Protein AF-0000000077073681 (afdb_homodimer)

Radius of gyration: 32.24 Å; Cα contacts (8 Å, |Δi|>4): 1751; chains: 2; bounding box: 88×113×74 Å

Organism: Amphimedon queenslandica (NCBI:txid400682)

pLDDT: mean 87.47, std 19.2, range [18.94, 98.94]

Sequence (920 aa):
MPSLRIYYKSVLGLRCLQSRLFSSSSSVKEDNRQLLKAGTRYLSEDTIERTRKNVELRKLYIDFDHLVGEYHKYLQLQERISDLEHEKKRASEIISSTTIDNEKEDMIYQVRQLKSKLNDLKAEMHPVEKSFIHNVSFLPNNIHPDAPIGHEPRLVEYLNKKHCRDFTPLDYKELGKRHDLFDIPSAAQCSGEGFYYLKGEAAVLELALIQYAMSKAIKNGYYPIATPDVIRTHVADRCGYQARSGENQYYLLANEDKCLSGTAEIPLAGMYLNKNVLYSDLPIKLVAFGRCFRVETGGRGRGEGRLYRVHQFSKVELFGLTANEDRTESEELLDEMVALQKEINTELGLHCRVLDMPTEDLGVPAYRKFDIEAWMPGLNRYGEVTSASNCTDYQSQRLNITYRMKDVPVSKYKTCPDWKYVHTVNGTACAVPRTLIALLETHQKENGSYSLPDVLGVKLMPSLRIYYKSVLGLRCLQSRLFSSSSSVKEDNRQLLKAGTRYLSEDTIERTRKNVELRKLYIDFDHLVGEYHKYLQLQERISDLEHEKKRASEIISSTTIDNEKEDMIYQVRQLKSKLNDLKAEMHPVEKSFIHNVSFLPNNIHPDAPIGHEPRLVEYLNKKHCRDFTPLDYKELGKRHDLFDIPSAAQCSGEGFYYLKGEAAVLELALIQYAMSKAIKNGYYPIATPDVIRTHVADRCGYQARSGENQYYLLANEDKCLSGTAEIPLAGMYLNKNVLYSDLPIKLVAFGRCFRVETGGRGRGEGRLYRVHQFSKVELFGLTANEDRTESEELLDEMVALQKEINTELGLHCRVLDMPTEDLGVPAYRKFDIEAWMPGLNRYGEVTSASNCTDYQSQRLNITYRMKDVPVSKYKTCPDWKYVHTVNGTACAVPRTLIALLETHQKENGSYSLPDVLGVKL

Nearest PDB structures (foldseek):
  1wle-assembly1_B  TM=8.963E-01  e=4.498E-44  Bos taurus
  1wle-assembly1_A  TM=8.925E-01  e=5.952E-44  Bos taurus
  3lss-assembly1_A  TM=8.604E-01  e=2.035E-31  Trypanosoma brucei
  3lss-assembly1_B  TM=8.366E-01  e=1.162E-31  Trypanosoma brucei
  3qo8-assembly1_A-2  TM=8.199E-01  e=2.142E-30  Candida albicans

Foldseek 3Di:
DDDLPLVPPCPVVPPPPPPPWPPDPDDVVNLLVLLLVLLCVCCPPVRNVQLVVLCVQLVAPAPSVVLNVLVVVLVVLVVVLVVLVVVLVVLVVCLVPDPDPVSNVVSVVVNVVSVVVNVVSVVVNVVSSVVNSVRSLQRFFGADPPFAGDFDWDFDDKFFDDDDDPDQFAFPVVLCVVVVQKDQPVCCVVPRAQDIDGDDPLVVLLVLLQVLLVSLQVVVPAAEDEFDQKAAQSLCSLQQQADRPPDHFFADDPPGRITGAQDVQSRVLVVQQQTADEQVCPWHKHKYKDKGATPQPDPPVVPDDSLQGGGIFIFMKIKIWHACDVPCTLVVVLVVQVVSLSVLCNLFVFIKIKIWGHSNPQHRQFNTKIWIWTQQSNVRDTDTWKMKGKRFQSSQSSSVYWYAHVPPPPPPPPPDGPTDGIIMMMMTSGGSSNVSRRSLRRQADPVSRGATRCSSVDGD/DDDLCLVPPCCVVPPPPPPPWPDDPDDVVNLLVLLLVLLCVCCPPVRNVQLVVLCVQLVAPAPSVVLNVLNVVLVVLVVVLVVLVVVLVVLVVCLVPDPDPVSNVVSVVVNVVSVVVNVVSVVVNVVSSVVNSVRSLQRFFGADPPFAGDFDWDFDDKFFDDDDDPDQFAFPVVLCVVVVQKDQPVCCVVPRAQDIDGDDPNVVLLVLLQVLLVSLQVVVPAAEDEFDQKAAQSLCSLQQQADRPPDHFFADDPPGRITGAQDVQSRVLVVQQQTADEQVCPWHKHKYKDKGATPQPDPPVVPDDSLQGGGIFIFMKIKIWHACDVPCTLVVVLVVQVVSLSVLCNLFVFIKIKIWGHSNPQHRQFNTKIWIWTQQSNVRDTDTWKMKGKRFQSSQSSSVYWYAHVPPPPPPPPPDGPTDGIIMMMMTSGGSSNVSSRSLRRQADPVSRGATRCSSVDGD

Solvent-accessible surface area (backbone atoms only — not comparable to full-atom values): 48041 Å² total; per-residue (Å²): 125,88,54,78,71,66,70,64,68,75,75,57,79,64,69,79,68,78,64,80,57,64,69,67,86,68,53,80,69,54,57,53,50,29,40,47,50,51,37,51,61,48,57,30,88,90,29,32,64,58,46,51,49,43,40,58,52,35,66,54,95,62,66,58,65,59,52,53,49,42,49,52,52,51,51,51,50,51,50,52,49,51,49,48,51,51,51,36,51,52,37,52,51,47,42,74,66,51,84,50,64,69,60,32,54,52,30,52,52,47,39,53,51,44,50,52,52,47,52,52,49,51,62,56,42,49,61,52,51,52,53,40,40,57,57,41,66,66,58,55,38,63,70,43,88,81,47,32,76,41,79,58,58,41,81,72,49,75,35,67,71,72,83,84,69,95,57,84,58,54,29,53,68,56,47,22,63,74,65,52,23,60,39,46,70,37,20,32,71,28,48,27,82,43,38,49,28,30,22,46,67,45,24,51,46,49,55,29,52,51,51,40,41,52,51,55,42,40,76,72,66,26,44,38,34,34,62,59,46,56,29,26,42,68,53,39,36,36,57,47,63,54,51,78,80,78,53,59,48,46,46,37,34,48,98,50,74,30,23,39,29,64,43,47,58,45,48,59,55,28,53,39,54,48,27,62,46,56,49,87,57,48,62,42,43,33,30,28,63,29,65,21,27,34,49,73,80,70,83,56,57,81,74,51,59,70,66,72,61,43,36,57,47,50,33,32,27,32,38,32,38,22,54,66,82,83,75,44,51,44,58,52,50,39,52,51,50,51,50,50,37,50,48,51,43,44,66,59,68,40,25,30,40,35,28,36,37,7,4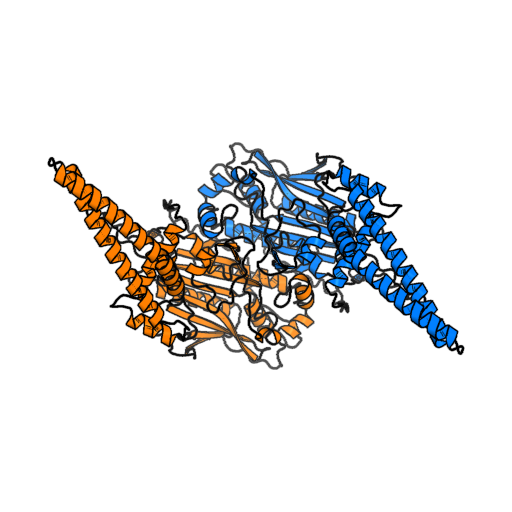0,48,67,37,66,41,34,28,28,41,39,38,36,34,24,34,50,22,60,29,74,67,43,74,43,73,39,32,42,34,31,26,24,44,42,49,39,23,45,44,38,44,22,29,30,44,68,80,82,57,71,82,50,89,80,64,74,80,74,80,67,38,54,25,19,38,30,40,30,35,61,34,32,43,54,43,44,51,42,32,46,53,24,61,34,44,44,90,87,64,49,55,61,73,47,71,80,48,67,57,67,112,122,84,58,75,73,63,70,63,66,74,74,58,78,63,70,79,68,76,64,79,56,63,69,68,86,70,53,79,71,53,58,54,49,30,40,47,50,50,37,49,59,46,56,30,88,89,28,32,64,60,44,51,50,42,41,57,51,35,65,55,94,63,65,60,66,58,51,52,49,43,50,52,51,49,52,50,51,51,48,52,48,53,50,48,50,51,51,38,51,50,36,53,52,46,43,74,69,52,84,52,66,71,59,33,54,53,30,51,52,48,40,52,51,43,50,53,52,47,52,52,50,51,62,55,41,50,62,50,50,53,53,41,40,57,56,40,67,66,59,54,38,63,72,45,89,82,46,33,77,40,79,58,57,42,80,72,49,74,34,67,70,73,83,84,69,95,58,86,58,55,29,52,68,56,48,22,63,75,66,54,22,58,40,46,70,38,20,32,72,30,47,27,81,42,39,49,27,31,23,45,67,44,25,54,45,50,56,29,51,52,51,40,42,52,51,52,41,41,76,71,65,27,45,39,34,33,61,59,45,55,29,26,42,69,56,39,37,36,56,48,59,55,50,80,80,78,54,57,48,45,45,39,35,49,97,50,73,31,24,39,29,62,42,47,58,44,49,59,55,28,54,39,54,47,27,60,46,56,50,87,58,48,62,41,44,35,30,28,62,29,64,20,26,34,50,72,80,69,83,59,58,80,73,50,61,69,67,71,61,42,35,58,47,50,34,32,28,32,38,34,40,23,55,65,81,83,73,44,52,45,58,52,50,40,50,51,50,50,51,51,38,51,50,52,43,45,65,59,69,39,24,30,39,34,28,37,36,7,40,49,68,37,66,40,35,27,27,40,39,39,35,33,25,35,49,20,59,28,74,66,44,73,43,72,39,32,43,33,29,26,24,43,43,48,39,22,46,44,38,44,22,29,30,43,68,80,82,57,71,82,50,88,79,64,75,79,73,80,65,39,53,26,18,38,30,40,29,34,60,33,34,43,55,45,45,50,42,33,46,53,24,62,33,43,45,90,87,66,48,55,60,72,48,72,79,48,67,57,71,111

Secondary structure (DSSP, 8-state):
-------------S-------------HHHHHHHHHHHHHHHHSTTTHHHHHHHHHHTT----HHHHHHHHHHHHHHHHHHHHHHHHHHHHHHHHHH---HHHHHHHHHHHHHHHHHHHHHHHHHHHHHHHHHHHHTTPPPP--TTSPPSSPPEEEEEESPPP--SS-PPPHHHHHHHHT-EEHHHHHHHT-TT--EEETHHHHHHHHHHHHHHHHHHHTTPEEEE--SEEEHHHHHHTT---SSSS-SSPBBTTSSEEE-SSTHHHHHHTTTT-EEEGGGPSEEEEEEEEEE----SGGGGTS-TTTS-SEEEEEEEEEEE--SSS-HHHHHHHHHHHHHHHHHHHTT--EEEEE--GGGSTTT-SEEEEEEEEETTTTEEEEEEEEEE-TTHHHHHHT-EEE-TTS---SS--S---EEPEEEEEEEEEHHHHHHHHHHHSB-TTS-B---GGG----/-------------S-------------HHHHHHHHHHHHHHHHSTTTHHHHHHHHHHTT----HHHHHHHHHHHHHHHHHHHHHHHHHHHHHHHHHH---HHHHHHHHHHHHHHHHHHHHHHHHHHHHHHHHHHHHTTPPPP--TTSPSSSPPEEEEEESPPP--SS-PPPHHHHHHHHT-EEHHHHHHHT-TT--EEETHHHHHHHHHHHHHHHHHHHTTPEEEE--SEEEHHHHHHTT---SSSS-SSPBBTTSSEEE-SSTHHHHHHTTTT-EEEGGGPSEEEEEEEEEE----SGGGTTS-TTTS-SEEEEEEEEEEE--SSS-HHHHHHHHHHHHHHHHHHHTT--EEEEE--GGGSTTT-SEEEEEEEEETTTTEEEEEEEEEE-TTHHHHHHT-EEE-TTS---SS--S---EEPEEEEEEEEEHHHHHHHHHHHSB-TTS-B---GGG----

InterPro domains:
  IPR002314 Aminoacyl-tRNA synthetase, class II (G/ P/ S/T) [PF00587] (255-443)
  IPR002317 Serine-tRNA ligase, type1 [PIRSF001529] (47-456)
  IPR002317 Serine-tRNA ligase, type1 [PR00981] (296-308)
  IPR002317 Serine-tRNA ligase, type1 [PR00981] (308-321)
  IPR002317 Serine-tRNA ligase, type1 [PR00981] (351-364)
  IPR002317 Serine-tRNA ligase, type1 [PR00981] (368-384)
  IPR002317 Serine-tRNA ligase, type1 [PR00981] (386-402)
  IPR002317 Serine-tRNA ligase, type1 [PTHR11778] (46-456)
  IPR002317 Serine-tRNA ligase, type1 [TIGR00414] (49-456)
  IPR006195 Aminoacyl-tRNA synthetase, class II [PS50862] (171-453)
  IPR010978 Class I and II aminoacyl-tRNA synthetase, tRNA-binding arm [SSF46589] (47-148)
  IPR015866 Serine-tRNA synthetase, type1, N-terminal [PF02403] (47-141)
  IPR042103 Serine-tRNA synthetase, type1, N-terminal domain superfamily [G3DSA:1.10.287.40] (40-140)
  IPR045864 Class II Aminoacyl-tRNA synthetase/Biotinyl protein ligase (BPL) and lipoyl protein ligase (LPL) [G3DSA:3.30.930.10] (141-458)
  IPR045864 Class II Aminoacyl-tRNA synthetase/Biotinyl protein ligase (BPL) and lipoyl protein ligase (LPL) [SSF55681] (161-456)

Structure (mmCIF, N/CA/C/O backbone):
data_AF-0000000077073681-model_v1
#
loop_
_entity.id
_entity.type
_entity.pdbx_description
1 polymer 'serine--tRNA ligase'
#
loop_
_atom_site.group_PDB
_atom_site.id
_atom_site.type_symbol
_atom_site.label_atom_id
_atom_site.label_alt_id
_atom_site.label_comp_id
_atom_site.label_asym_id
_atom_site.label_entity_id
_atom_site.label_seq_id
_atom_site.pdbx_PDB_ins_code
_atom_site.Cartn_x
_atom_site.Cartn_y
_atom_site.Cartn_z
_atom_site.occupancy
_atom_site.B_iso_or_equiv
_atom_site.auth_seq_id
_atom_site.auth_comp_id
_atom_site.auth_asym_id
_atom_site.auth_atom_id
_atom_site.pdbx_PDB_model_num
ATOM 1 N N . MET A 1 1 ? -25.984 7.156 -20.641 1 20.44 1 MET A N 1
ATOM 2 C CA . MET A 1 1 ? -25.359 6.867 -19.359 1 20.44 1 MET A CA 1
ATOM 3 C C . MET A 1 1 ? -24.297 7.91 -19.016 1 20.44 1 MET A C 1
ATOM 5 O O . MET A 1 1 ? -23.438 8.227 -19.844 1 20.44 1 MET A O 1
ATOM 9 N N . PRO A 1 2 ? -24.281 8.836 -18.078 1 18.94 2 PRO A N 1
ATOM 10 C CA . PRO A 1 2 ? -23.672 10.156 -18.234 1 18.94 2 PRO A CA 1
ATOM 11 C C . PRO A 1 2 ? -22.141 10.109 -18.141 1 18.94 2 PRO A C 1
ATOM 13 O O . PRO A 1 2 ? -21.594 9.266 -17.422 1 18.94 2 PRO A O 1
ATOM 16 N N . SER A 1 3 ? -21.359 10.258 -19.172 1 22.8 3 SER A N 1
ATOM 17 C CA . SER A 1 3 ? -19.969 10.57 -19.438 1 22.8 3 SER A CA 1
ATOM 18 C C . SER A 1 3 ? -19.359 11.438 -18.344 1 22.8 3 SER A C 1
ATOM 20 O O . SER A 1 3 ? -20 12.391 -17.891 1 22.8 3 SER A O 1
ATOM 22 N N . LEU A 1 4 ? -18.688 10.812 -17.484 1 24.81 4 LEU A N 1
ATOM 23 C CA . LEU A 1 4 ? -18.031 11.688 -16.516 1 24.81 4 LEU A CA 1
ATOM 24 C C . LEU A 1 4 ? -17.281 12.812 -17.203 1 24.81 4 LEU A C 1
ATOM 26 O O . LEU A 1 4 ? -16.234 12.586 -17.812 1 24.81 4 LEU A O 1
ATOM 30 N N . ARG A 1 5 ? -17.844 13.727 -17.844 1 26.25 5 ARG A N 1
ATOM 31 C CA . ARG A 1 5 ? -17.266 14.977 -18.328 1 26.25 5 ARG A CA 1
ATOM 32 C C . ARG A 1 5 ? -16.562 15.719 -17.203 1 26.25 5 ARG A C 1
ATOM 34 O O . ARG A 1 5 ? -17.203 16.375 -16.375 1 26.25 5 ARG A O 1
ATOM 41 N N . ILE A 1 6 ? -15.57 15 -16.656 1 28.08 6 ILE A N 1
ATOM 42 C CA . ILE A 1 6 ? -14.852 15.906 -15.781 1 28.08 6 ILE A CA 1
ATOM 43 C C . ILE A 1 6 ? -14.266 17.062 -16.594 1 28.08 6 ILE A C 1
ATOM 45 O O . ILE A 1 6 ? -13.445 16.844 -17.484 1 28.08 6 ILE A O 1
ATOM 49 N N . TYR A 1 7 ? -15 17.953 -16.984 1 24.56 7 TYR A N 1
ATOM 50 C CA . TYR A 1 7 ? -14.484 19.219 -17.484 1 24.56 7 TYR A CA 1
ATOM 51 C C . TYR A 1 7 ? -13.492 19.828 -16.5 1 24.56 7 TYR A C 1
ATOM 53 O O . TYR A 1 7 ? -13.852 20.141 -15.359 1 24.56 7 TYR A O 1
ATOM 61 N N . TYR A 1 8 ? -12.312 19.328 -16.594 1 25.94 8 TYR A N 1
ATOM 62 C CA . TYR A 1 8 ? -11.32 20.062 -15.828 1 25.94 8 TYR A CA 1
ATOM 63 C C . TYR A 1 8 ? -11.305 21.531 -16.234 1 25.94 8 TYR A C 1
ATOM 65 O O . TYR A 1 8 ? -10.898 21.875 -17.344 1 25.94 8 TYR A O 1
ATOM 73 N N . LYS A 1 9 ? -12.328 22.328 -16.203 1 25.81 9 LYS A N 1
ATOM 74 C CA . LYS A 1 9 ? -12.109 23.766 -16.344 1 25.81 9 LYS A CA 1
ATOM 75 C C . LYS A 1 9 ? -10.789 24.172 -15.695 1 25.81 9 LYS A C 1
ATOM 77 O O . LYS A 1 9 ? -10.398 23.641 -14.656 1 25.81 9 LYS A O 1
ATOM 82 N N . SER A 1 10 ? -9.93 24.766 -16.531 1 26.42 10 SER A N 1
ATOM 83 C CA . SER A 1 10 ? -8.695 25.438 -16.141 1 26.42 10 SER A CA 1
ATOM 84 C C . SER A 1 10 ? -8.898 26.25 -14.867 1 26.42 10 SER A C 1
ATOM 86 O O . SER A 1 10 ? -9.562 27.297 -14.883 1 26.42 10 SER A O 1
ATOM 88 N N . VAL A 1 11 ? -9.398 25.797 -13.93 1 25.7 11 VAL A N 1
ATOM 89 C CA . VAL A 1 11 ? -9.172 26.688 -12.789 1 25.7 11 VAL A CA 1
ATOM 90 C C . VAL A 1 11 ? -7.723 27.172 -12.805 1 25.7 11 VAL A C 1
ATOM 92 O O . VAL A 1 11 ? -6.812 26.469 -12.375 1 25.7 11 VAL A O 1
ATOM 95 N N . LEU A 1 12 ? -7.199 27.594 -13.969 1 26.8 12 LEU A N 1
ATOM 96 C CA . LEU A 1 12 ? -5.918 28.219 -14.289 1 26.8 12 LEU A CA 1
ATOM 97 C C . LEU A 1 12 ? -5.566 29.297 -13.266 1 26.8 12 LEU A C 1
ATOM 99 O O . LEU A 1 12 ? -4.441 29.812 -13.258 1 26.8 12 LEU A O 1
ATOM 103 N N . GLY A 1 13 ? -6.605 30.078 -12.883 1 24.84 13 GLY A N 1
ATOM 104 C CA . GLY A 1 13 ? -5.957 31.234 -12.281 1 24.84 13 GLY A CA 1
ATOM 105 C C . GLY A 1 13 ? -5.07 30.859 -11.102 1 24.84 13 GLY A C 1
ATOM 106 O O . GLY A 1 13 ? -4.785 31.703 -10.25 1 24.84 13 GLY A O 1
ATOM 107 N N . LEU A 1 14 ? -5.176 29.625 -10.75 1 25.16 14 LEU A N 1
ATOM 108 C CA . LEU A 1 14 ? -4.328 29.531 -9.562 1 25.16 14 LEU A CA 1
ATOM 109 C C . LEU A 1 14 ? -2.869 29.812 -9.914 1 25.16 14 LEU A C 1
ATOM 111 O O . LEU A 1 14 ? -2.301 29.141 -10.789 1 25.16 14 LEU A O 1
ATOM 115 N N . ARG A 1 15 ? -2.389 31.031 -9.82 1 24.03 15 ARG A N 1
ATOM 116 C CA . ARG A 1 15 ? -1.005 31.5 -9.852 1 24.03 15 ARG A CA 1
ATOM 117 C C . ARG A 1 15 ? -0.054 30.422 -9.344 1 24.03 15 ARG A C 1
ATOM 119 O O . ARG A 1 15 ? -0.303 29.797 -8.312 1 24.03 15 ARG A O 1
ATOM 126 N N . CYS A 1 16 ? 0.508 29.703 -10.242 1 27.41 16 CYS A N 1
ATOM 127 C CA . CYS A 1 16 ? 1.687 28.875 -10.016 1 27.41 16 CYS A CA 1
ATOM 128 C C . CYS A 1 16 ? 2.561 29.453 -8.914 1 27.41 16 CYS A C 1
ATOM 130 O O . CYS A 1 16 ? 3.26 30.453 -9.133 1 27.41 16 CYS A O 1
ATOM 132 N N . LEU A 1 17 ? 2.035 29.719 -7.805 1 24.98 17 LEU A N 1
ATOM 133 C CA . LEU A 1 17 ? 2.867 30.234 -6.723 1 24.98 17 LEU A CA 1
ATOM 134 C C . LEU A 1 17 ? 4.164 29.438 -6.602 1 24.98 17 LEU A C 1
ATOM 136 O O . LEU A 1 17 ? 4.133 28.234 -6.344 1 24.98 17 LEU A O 1
ATOM 140 N N . GLN A 1 18 ? 5.055 29.703 -7.488 1 26.72 18 GLN A N 1
ATOM 141 C CA . GLN A 1 18 ? 6.441 29.375 -7.168 1 26.72 18 GLN A CA 1
ATOM 142 C C . GLN A 1 18 ? 6.727 29.594 -5.684 1 26.72 18 GLN A C 1
ATOM 144 O O . GLN A 1 18 ? 7.012 30.703 -5.254 1 26.72 18 GLN A O 1
ATOM 149 N N . SER A 1 19 ? 5.926 29.172 -4.789 1 28.5 19 SER A N 1
ATOM 150 C CA . SER A 1 19 ? 6.348 29.359 -3.406 1 28.5 19 SER A CA 1
ATOM 151 C C . SER A 1 19 ? 7.738 28.797 -3.166 1 28.5 19 SER A C 1
ATOM 153 O O . SER A 1 19 ? 8.008 27.641 -3.506 1 28.5 19 SER A O 1
ATOM 155 N N . ARG A 1 20 ? 8.688 29.578 -3.238 1 31.27 20 ARG A N 1
ATOM 156 C CA . ARG A 1 20 ? 9.992 29.281 -2.662 1 31.27 20 ARG A CA 1
ATOM 157 C C . ARG A 1 20 ? 9.852 28.641 -1.286 1 31.27 20 ARG A C 1
ATOM 159 O O . ARG A 1 20 ? 9.664 29.344 -0.287 1 31.27 20 ARG A O 1
ATOM 166 N N . LEU A 1 21 ? 9.203 27.516 -1.309 1 35.84 21 LEU A N 1
ATOM 167 C CA . LEU A 1 21 ? 9.258 26.766 -0.052 1 35.84 21 LEU A CA 1
ATOM 168 C C . LEU A 1 21 ? 10.703 26.484 0.347 1 35.84 21 LEU A C 1
ATOM 170 O O . LEU A 1 21 ? 11.461 25.891 -0.427 1 35.84 21 LEU A O 1
ATOM 174 N N . PHE A 1 22 ? 11.234 27.281 1.085 1 31.78 22 PHE A N 1
ATOM 175 C CA . PHE A 1 22 ? 12.539 27.047 1.703 1 31.78 22 PHE A CA 1
ATOM 176 C C . PHE A 1 22 ? 12.477 25.844 2.641 1 31.78 22 PHE A C 1
ATOM 178 O O . PHE A 1 22 ? 11.711 25.828 3.604 1 31.78 22 PHE A O 1
ATOM 185 N N . SER A 1 23 ? 12.633 24.688 2.074 1 36.47 23 SER A N 1
ATOM 186 C CA . SER A 1 23 ? 12.773 23.5 2.902 1 36.47 23 SER A CA 1
ATOM 187 C C . SER A 1 23 ? 14.062 23.547 3.715 1 36.47 23 SER A C 1
ATOM 189 O O . SER A 1 23 ? 15.156 23.672 3.152 1 36.47 23 SER A O 1
ATOM 191 N N . SER A 1 24 ? 14.055 23.938 4.84 1 33.88 24 SER A N 1
ATOM 192 C CA . SER A 1 24 ? 15.211 23.766 5.707 1 33.88 24 SER A CA 1
ATOM 193 C C . SER A 1 24 ? 15.445 22.297 6.051 1 33.88 24 SER A C 1
ATOM 195 O O . SER A 1 24 ? 14.484 21.547 6.266 1 33.88 24 SER A O 1
ATOM 197 N N . SER A 1 25 ? 16.391 21.703 5.648 1 36.53 25 SER A N 1
ATOM 198 C CA . SER A 1 25 ? 16.891 20.359 5.957 1 36.53 25 SER A CA 1
ATOM 199 C C . SER A 1 25 ? 16.844 20.078 7.453 1 36.53 25 SER A C 1
ATOM 201 O O . SER A 1 25 ? 17.625 20.641 8.219 1 36.53 25 SER A O 1
ATOM 203 N N . SER A 1 26 ? 15.789 19.922 8.148 1 40.66 26 SER A N 1
ATOM 204 C CA . SER A 1 26 ? 15.773 19.828 9.602 1 40.66 26 SER A CA 1
ATOM 205 C C . SER A 1 26 ? 16.078 18.406 10.078 1 40.66 26 SER A C 1
ATOM 207 O O . SER A 1 26 ? 15.477 17.453 9.586 1 40.66 26 SER A O 1
ATOM 209 N N . SER A 1 27 ? 17.141 18.141 10.633 1 47.12 27 SER A N 1
ATOM 210 C CA . SER A 1 27 ? 17.703 17.016 11.367 1 47.12 27 SER A CA 1
ATOM 211 C C . SER A 1 27 ? 16.766 16.547 12.484 1 47.12 27 SER A C 1
ATOM 213 O O . SER A 1 27 ? 15.867 17.281 12.883 1 47.12 27 SER A O 1
ATOM 215 N N . VAL A 1 28 ? 17 15.273 12.984 1 47.59 28 VAL A N 1
ATOM 216 C CA . VAL A 1 28 ? 16.422 14.656 14.172 1 47.59 28 VAL A CA 1
ATOM 217 C C . VAL A 1 28 ? 16.375 15.664 15.312 1 47.59 28 VAL A C 1
ATOM 219 O O . VAL A 1 28 ? 15.414 15.695 16.094 1 47.59 28 VAL A O 1
ATOM 222 N N . LYS A 1 29 ? 17.234 16.453 15.352 1 47.62 29 LYS A N 1
ATOM 223 C CA . LYS A 1 29 ? 17.375 17.484 16.375 1 47.62 29 LYS A CA 1
ATOM 224 C C . LYS A 1 29 ? 16.266 18.531 16.234 1 47.62 29 LYS A C 1
ATOM 226 O O . LYS A 1 29 ? 15.75 19.031 17.25 1 47.62 29 LYS A O 1
ATOM 231 N N . GLU A 1 30 ? 15.852 18.891 15.109 1 53.53 30 GLU A N 1
ATOM 232 C CA . GLU A 1 30 ? 14.805 19.875 14.867 1 53.53 30 GLU A CA 1
ATOM 233 C C . GLU A 1 30 ? 13.43 19.328 15.25 1 53.53 30 GLU A C 1
ATOM 235 O O . GLU A 1 30 ? 12.57 20.062 15.727 1 53.53 30 GLU A O 1
ATOM 240 N N . ASP A 1 31 ? 13.289 17.969 15.172 1 61.25 31 ASP A N 1
ATOM 241 C CA . ASP A 1 31 ? 12.055 17.266 15.477 1 61.25 31 ASP A CA 1
ATOM 242 C C . ASP A 1 31 ? 11.711 17.375 16.969 1 61.25 31 ASP A C 1
ATOM 244 O O . ASP A 1 31 ? 10.555 17.641 17.312 1 61.25 31 ASP A O 1
ATOM 248 N N . ASN A 1 32 ? 12.625 17.422 17.734 1 74.69 32 ASN A N 1
ATOM 249 C CA . ASN A 1 32 ? 12.422 17.469 19.172 1 74.69 32 ASN A CA 1
ATOM 250 C C . ASN A 1 32 ? 12.039 18.859 19.656 1 74.69 32 ASN A C 1
ATOM 252 O O . ASN A 1 32 ? 11.266 19.016 20.594 1 74.69 32 ASN A O 1
ATOM 256 N N . ARG A 1 33 ? 12.398 19.766 18.859 1 79.19 33 ARG A N 1
ATOM 257 C CA . ARG A 1 33 ? 12.133 21.156 19.25 1 79.19 33 ARG A CA 1
ATOM 258 C C . ARG A 1 33 ? 10.641 21.469 19.156 1 79.19 33 ARG A C 1
ATOM 260 O O . ARG A 1 33 ? 10.094 22.141 20.031 1 79.19 33 ARG A O 1
ATOM 267 N N . GLN A 1 34 ? 10.008 20.953 18.156 1 84.44 34 GLN A N 1
ATOM 268 C CA . GLN A 1 34 ? 8.594 21.234 17.953 1 84.44 34 GLN A CA 1
ATOM 269 C C . GLN A 1 34 ? 7.75 20.594 19.062 1 84.44 34 GLN A C 1
ATOM 271 O O . GLN A 1 34 ? 6.77 21.172 19.516 1 84.44 34 GLN A O 1
ATOM 276 N N . LEU A 1 35 ? 8.141 19.516 19.406 1 84.75 35 LEU A N 1
ATOM 277 C CA . LEU A 1 35 ? 7.402 18.828 20.469 1 84.75 35 LEU A CA 1
ATOM 278 C C . LEU A 1 35 ? 7.629 19.516 21.812 1 84.75 35 LEU A C 1
ATOM 280 O O . LEU A 1 35 ? 6.723 19.578 22.641 1 84.75 35 LEU A O 1
ATOM 284 N N . LEU A 1 36 ? 8.805 19.984 22.031 1 86.5 36 LEU A N 1
ATOM 285 C CA . LEU A 1 36 ? 9.094 20.734 23.25 1 86.5 36 LEU A CA 1
ATOM 286 C C . LEU A 1 36 ? 8.258 22.016 23.297 1 86.5 36 LEU A C 1
ATOM 288 O O . LEU A 1 36 ? 7.723 22.359 24.359 1 86.5 36 LEU A O 1
ATOM 292 N N . LYS A 1 37 ? 8.172 22.594 22.203 1 85.69 37 LYS A N 1
ATOM 293 C CA . LYS A 1 37 ? 7.355 23.797 22.125 1 85.69 37 LYS A CA 1
ATOM 294 C C . LYS A 1 37 ? 5.887 23.484 22.391 1 85.69 37 LYS A C 1
ATOM 296 O O . LYS A 1 37 ? 5.207 24.234 23.094 1 85.69 37 LYS A O 1
ATOM 301 N N . ALA A 1 38 ? 5.473 22.469 21.781 1 84.88 38 ALA A N 1
ATOM 302 C CA . ALA A 1 38 ? 4.094 22.047 22.016 1 84.88 38 ALA A CA 1
ATOM 303 C C . ALA A 1 38 ? 3.846 21.75 23.484 1 84.88 38 ALA A C 1
ATOM 305 O O . ALA A 1 38 ? 2.814 22.141 24.047 1 84.88 38 ALA A O 1
ATOM 306 N N . GLY A 1 39 ? 4.762 21.062 24.047 1 86.12 39 GLY A N 1
ATOM 307 C CA . GLY A 1 39 ? 4.645 20.766 25.469 1 86.12 39 GLY A CA 1
ATOM 308 C C . GLY A 1 39 ? 4.551 22 26.344 1 86.12 39 GLY A C 1
ATOM 309 O O . GLY A 1 39 ? 3.688 22.094 27.219 1 86.12 39 GLY A O 1
ATOM 310 N N . THR A 1 40 ? 5.344 22.906 26.078 1 87.12 40 THR A N 1
ATOM 311 C CA . THR A 1 40 ? 5.363 24.156 26.844 1 87.12 40 THR A CA 1
ATOM 312 C C . THR A 1 40 ? 4.059 24.922 26.672 1 87.12 40 THR A C 1
ATOM 314 O O . THR A 1 40 ? 3.551 25.516 27.625 1 87.12 40 THR A O 1
ATOM 317 N N . ARG A 1 41 ? 3.549 24.859 25.578 1 87.12 41 ARG A N 1
ATOM 318 C CA . ARG A 1 41 ? 2.301 25.547 25.281 1 87.12 41 ARG A CA 1
ATOM 319 C C . ARG A 1 41 ? 1.138 24.938 26.047 1 87.12 41 ARG A C 1
ATOM 321 O O . ARG A 1 41 ? 0.261 25.641 26.547 1 87.12 41 ARG A O 1
ATOM 328 N N . TYR A 1 42 ? 1.133 23.656 26.156 1 90.69 42 TYR A N 1
ATOM 329 C CA . TYR A 1 42 ? 0.009 22.953 26.766 1 90.69 42 TYR A CA 1
ATOM 330 C C . TYR A 1 42 ? 0.152 22.891 28.281 1 90.69 42 TYR A C 1
ATOM 332 O O . TYR A 1 42 ? -0.827 22.672 28.984 1 90.69 42 TYR A O 1
ATOM 340 N N . LEU A 1 43 ? 1.372 23.203 28.75 1 92.31 43 LEU A N 1
ATOM 341 C CA . LEU A 1 43 ? 1.6 22.984 30.188 1 92.31 43 LEU A CA 1
ATOM 342 C C . LEU A 1 43 ? 1.958 24.281 30.891 1 92.31 43 LEU A C 1
ATOM 344 O O . LEU A 1 43 ? 2.262 24.281 32.094 1 92.31 43 LEU A O 1
ATOM 348 N N . SER A 1 44 ? 1.835 25.312 30.156 1 90.5 44 SER A N 1
ATOM 349 C CA . SER A 1 44 ? 2.078 26.594 30.797 1 90.5 44 SER A CA 1
ATOM 350 C C . SER A 1 44 ? 1.051 26.875 31.891 1 90.5 44 SER A C 1
ATOM 352 O O . SER A 1 44 ? 0.015 26.203 31.953 1 90.5 44 SER A O 1
ATOM 354 N N . GLU A 1 45 ? 1.336 27.891 32.656 1 87.94 45 GLU A N 1
ATOM 355 C CA . GLU A 1 45 ? 0.497 28.219 33.812 1 87.94 45 GLU A CA 1
ATOM 356 C C . GLU A 1 45 ? -0.93 28.547 33.375 1 87.94 45 GLU A C 1
ATOM 358 O O . GLU A 1 45 ? -1.891 28.172 34.062 1 87.94 45 GLU A O 1
ATOM 363 N N . ASP A 1 46 ? -1.071 29.109 32.312 1 89.81 46 ASP A N 1
ATOM 364 C CA . ASP A 1 46 ? -2.379 29.547 31.844 1 89.81 46 ASP A CA 1
ATOM 365 C C . ASP A 1 46 ? -3.148 28.406 31.188 1 89.81 46 ASP A C 1
ATOM 367 O O . ASP A 1 46 ? -4.371 28.469 31.047 1 89.81 46 ASP A O 1
ATOM 371 N N . THR A 1 47 ? -2.455 27.328 30.828 1 92.06 47 THR A N 1
ATOM 372 C CA . THR A 1 47 ? -3.102 26.312 30 1 92.06 47 THR A CA 1
ATOM 373 C C . THR A 1 47 ? -3.137 24.969 30.719 1 92.06 47 THR A C 1
ATOM 375 O O . THR A 1 47 ? -3.885 24.078 30.328 1 92.06 47 THR A O 1
ATOM 378 N N . ILE A 1 48 ? -2.414 24.844 31.75 1 93.44 48 ILE A N 1
ATOM 379 C CA . ILE A 1 48 ? -2.201 23.547 32.406 1 93.44 48 ILE A CA 1
ATOM 380 C C . ILE A 1 48 ? -3.539 22.984 32.844 1 93.44 48 ILE A C 1
ATOM 382 O O . ILE A 1 48 ? -3.793 21.781 32.719 1 93.44 48 ILE A O 1
ATOM 386 N N . GLU A 1 49 ? -4.375 23.797 33.438 1 94.19 49 GLU A N 1
ATOM 387 C CA . GLU A 1 49 ? -5.648 23.297 33.938 1 94.19 49 GLU A CA 1
ATOM 388 C C . GLU A 1 49 ? -6.586 22.906 32.812 1 94.19 49 GLU A C 1
ATOM 390 O O . GLU A 1 49 ? -7.324 21.922 32.938 1 94.19 49 GLU A O 1
ATOM 395 N N . ARG A 1 50 ? -6.613 23.672 31.875 1 94 50 ARG A N 1
ATOM 396 C CA . ARG A 1 50 ? -7.406 23.328 30.688 1 94 50 ARG A CA 1
ATOM 397 C C . ARG A 1 50 ? -6.945 22 30.094 1 94 50 ARG A C 1
ATOM 399 O O . ARG A 1 50 ? -7.766 21.172 29.688 1 94 50 ARG A O 1
ATOM 406 N N . THR A 1 51 ? -5.672 21.812 30 1 95.38 51 THR A N 1
ATOM 407 C CA . THR A 1 51 ? -5.102 20.578 29.453 1 95.38 51 THR A CA 1
ATOM 408 C C . THR A 1 51 ? -5.473 19.391 30.328 1 95.38 51 THR A C 1
ATOM 410 O O . THR A 1 51 ? -5.789 18.312 29.828 1 95.38 51 THR A O 1
ATOM 413 N N . ARG A 1 52 ? -5.43 19.609 31.594 1 94.81 52 ARG A N 1
ATOM 414 C CA . ARG A 1 52 ? -5.828 18.562 32.531 1 94.81 52 ARG A CA 1
ATOM 415 C C . ARG A 1 52 ? -7.277 18.125 32.281 1 94.81 52 ARG A C 1
ATOM 417 O O . ARG A 1 52 ? -7.574 16.938 32.219 1 94.81 52 ARG A O 1
ATOM 424 N N . LYS A 1 53 ? -8.117 19.125 32.188 1 95.19 53 LYS A N 1
ATOM 425 C CA . LYS A 1 53 ? -9.531 18.859 31.969 1 95.19 53 LYS A CA 1
ATOM 426 C C . LYS A 1 53 ? -9.742 18.109 30.656 1 95.19 53 LYS A C 1
ATOM 428 O O . LYS A 1 53 ? -10.602 17.234 30.562 1 95.19 53 LYS A O 1
ATOM 433 N N . ASN A 1 54 ? -9.055 18.5 29.656 1 95.19 54 ASN A N 1
ATOM 434 C CA . ASN A 1 54 ? -9.109 17.859 28.359 1 95.19 54 ASN A CA 1
ATOM 435 C C . ASN A 1 54 ? -8.758 16.375 28.453 1 95.19 54 ASN A C 1
ATOM 437 O O . ASN A 1 54 ? -9.43 15.531 27.859 1 95.19 54 ASN A O 1
ATOM 441 N N . VAL A 1 55 ? -7.684 16.078 29.141 1 94.94 55 VAL A N 1
ATOM 442 C CA . VAL A 1 55 ? -7.219 14.703 29.328 1 94.94 55 VAL A CA 1
ATOM 443 C C . VAL A 1 55 ? -8.289 13.891 30.062 1 94.94 55 VAL A C 1
ATOM 445 O O . VAL A 1 55 ? -8.555 12.742 29.703 1 94.94 55 VAL A O 1
ATOM 448 N N . GLU A 1 56 ? -8.93 14.492 31.016 1 95.62 56 GLU A N 1
ATOM 449 C CA . GLU A 1 56 ? -9.961 13.828 31.812 1 95.62 56 GLU A CA 1
ATOM 450 C C . GLU A 1 56 ? -11.219 13.57 30.984 1 95.62 56 GLU A C 1
ATOM 452 O O . GLU A 1 56 ? -11.781 12.477 31.016 1 95.62 56 GLU A O 1
ATOM 457 N N . LEU A 1 57 ? -11.625 14.562 30.266 1 96.94 57 LEU A N 1
ATOM 458 C CA . LEU A 1 57 ? -12.859 14.453 29.484 1 96.94 57 LEU A CA 1
ATOM 459 C C . LEU A 1 57 ? -12.703 13.438 28.359 1 96.94 57 LEU A C 1
ATOM 461 O O . LEU A 1 57 ? -13.688 12.805 27.953 1 96.94 57 LEU A O 1
ATOM 465 N N . ARG A 1 58 ? -11.492 13.211 27.859 1 96 58 ARG A N 1
ATOM 466 C CA . ARG A 1 58 ? -11.227 12.242 26.797 1 96 58 ARG A CA 1
ATOM 467 C C . ARG A 1 58 ? -10.953 10.859 27.391 1 96 58 ARG A C 1
ATOM 469 O O . ARG A 1 58 ? -10.828 9.883 26.641 1 96 58 ARG A O 1
ATOM 476 N N . LYS A 1 59 ? -10.766 10.836 28.672 1 93.88 59 LYS A N 1
ATOM 477 C CA . LYS A 1 59 ? -10.453 9.602 29.391 1 93.88 59 LYS A CA 1
ATOM 478 C C . LYS A 1 59 ? -9.148 8.984 28.891 1 93.88 59 LYS A C 1
ATOM 480 O O . LYS A 1 59 ? -9.086 7.789 28.609 1 93.88 59 LYS A O 1
ATOM 485 N N . LEU A 1 60 ? -8.195 9.859 28.719 1 90.12 60 LEU A N 1
ATOM 486 C CA . LEU A 1 60 ? -6.891 9.375 28.297 1 90.12 60 LEU A CA 1
ATOM 487 C C . LEU A 1 60 ? -6.086 8.859 29.484 1 90.12 60 LEU A C 1
ATOM 489 O O . LEU A 1 60 ? -6.188 9.398 30.578 1 90.12 60 LEU A O 1
ATOM 493 N N . TYR A 1 61 ? -5.34 7.883 29.219 1 85.88 61 TYR A N 1
ATOM 494 C CA . TYR A 1 61 ? -4.492 7.32 30.266 1 85.88 61 TYR A CA 1
ATOM 495 C C . TYR A 1 61 ? -3.117 7.977 30.266 1 85.88 61 TYR A C 1
ATOM 497 O O . TYR A 1 61 ? -2.137 7.375 29.812 1 85.88 61 TYR A O 1
ATOM 505 N N . ILE A 1 62 ? -3.068 9.102 30.812 1 88.12 62 ILE A N 1
ATOM 506 C CA . ILE A 1 62 ? -1.833 9.867 30.938 1 88.12 62 ILE A CA 1
ATOM 507 C C . ILE A 1 62 ? -1.6 10.234 32.406 1 88.12 62 ILE A C 1
ATOM 509 O O . ILE A 1 62 ? -2.52 10.68 33.094 1 88.12 62 ILE A O 1
ATOM 513 N N . ASP A 1 63 ? -0.469 9.914 32.875 1 90.75 63 ASP A N 1
ATOM 514 C CA . ASP A 1 63 ? -0.085 10.422 34.188 1 90.75 63 ASP A CA 1
ATOM 515 C C . ASP A 1 63 ? 0.259 11.914 34.125 1 90.75 63 ASP A C 1
ATOM 517 O O . ASP A 1 63 ? 1.434 12.281 34.062 1 90.75 63 ASP A O 1
ATOM 521 N N . PHE A 1 64 ? -0.771 12.68 34.25 1 93.81 64 PHE A N 1
ATOM 522 C CA . PHE A 1 64 ? -0.643 14.109 34 1 93.81 64 PHE A CA 1
ATOM 523 C C . PHE A 1 64 ? 0.244 14.766 35.062 1 93.81 64 PHE A C 1
ATOM 525 O O . PHE A 1 64 ? 1.005 15.688 34.75 1 93.81 64 PHE A O 1
ATOM 532 N N . ASP A 1 65 ? 0.208 14.328 36.25 1 93.56 65 ASP A N 1
ATOM 533 C CA . ASP A 1 65 ? 1.04 14.883 37.312 1 93.56 65 ASP A CA 1
ATOM 534 C C . ASP A 1 65 ? 2.52 14.609 37.062 1 93.56 65 ASP A C 1
ATOM 536 O O . ASP A 1 65 ? 3.369 15.469 37.281 1 93.56 65 ASP A O 1
ATOM 540 N N . HIS A 1 66 ? 2.678 13.406 36.656 1 94.06 66 HIS A N 1
ATOM 541 C CA . HIS A 1 66 ? 4.051 13.078 36.312 1 94.06 66 HIS A CA 1
ATOM 542 C C . HIS A 1 66 ? 4.555 13.977 35.188 1 94.06 66 HIS A C 1
ATOM 544 O O . HIS A 1 66 ? 5.695 14.438 35.219 1 94.06 66 HIS A O 1
ATOM 550 N N . LEU A 1 67 ? 3.729 14.172 34.219 1 94.12 67 LEU A N 1
ATOM 551 C CA . LEU A 1 67 ? 4.086 15.016 33.062 1 94.12 67 LEU A CA 1
ATOM 552 C C . LEU A 1 67 ? 4.367 16.438 33.531 1 94.12 67 LEU A C 1
ATOM 554 O O . LEU A 1 67 ? 5.328 17.062 33.062 1 94.12 67 LEU A O 1
ATOM 558 N N . VAL A 1 68 ? 3.584 16.969 34.406 1 94 68 VAL A N 1
ATOM 559 C CA . VAL A 1 68 ? 3.768 18.312 34.938 1 94 68 VAL A CA 1
ATOM 560 C C . VAL A 1 68 ? 5.082 18.391 35.688 1 94 68 VAL A C 1
ATOM 562 O O . VAL A 1 68 ? 5.809 19.391 35.594 1 94 68 VAL A O 1
ATOM 565 N N . GLY A 1 69 ? 5.344 17.344 36.375 1 94.25 69 GLY A N 1
ATOM 566 C CA . GLY A 1 69 ? 6.625 17.281 37.062 1 94.25 69 GLY A CA 1
ATOM 567 C C . GLY A 1 69 ? 7.812 17.328 36.125 1 94.25 69 GLY A C 1
ATOM 568 O O . GLY A 1 69 ? 8.789 18.031 36.406 1 94.25 69 GLY A O 1
ATOM 569 N N . GLU A 1 70 ? 7.676 16.562 35.094 1 94.19 70 GLU A N 1
ATOM 570 C CA . GLU A 1 70 ? 8.727 16.562 34.094 1 94.19 70 GLU A CA 1
ATOM 571 C C . GLU A 1 70 ? 8.891 17.938 33.469 1 94.19 70 GLU A C 1
ATOM 573 O O . GLU A 1 70 ? 10.008 18.375 33.188 1 94.19 70 GLU A O 1
ATOM 578 N N . TYR A 1 71 ? 7.824 18.578 33.312 1 93.94 71 TYR A N 1
ATOM 579 C CA . TYR A 1 71 ? 7.832 19.922 32.75 1 93.94 71 TYR A CA 1
ATOM 580 C C . TYR A 1 71 ? 8.578 20.891 33.625 1 93.94 71 TYR A C 1
ATOM 582 O O . TYR A 1 71 ? 9.438 21.656 33.156 1 93.94 71 TYR A O 1
ATOM 590 N N . HIS A 1 72 ? 8.344 20.859 34.844 1 94.31 72 HIS A N 1
ATOM 591 C CA . HIS A 1 72 ? 8.992 21.766 35.812 1 94.31 72 HIS A CA 1
ATOM 592 C C . HIS A 1 72 ? 10.484 21.469 35.906 1 94.31 72 HIS A C 1
ATOM 594 O O . HIS A 1 72 ? 11.305 22.375 36 1 94.31 72 HIS A O 1
ATOM 600 N N . LYS A 1 73 ? 10.742 20.219 35.938 1 95.31 73 LYS A N 1
ATOM 601 C CA . LYS A 1 73 ? 12.156 19.828 35.969 1 95.31 73 LYS A CA 1
ATOM 602 C C . LYS A 1 73 ? 12.883 20.344 34.719 1 95.31 73 LYS A C 1
ATOM 604 O O . LYS A 1 73 ? 14.008 20.828 34.812 1 95.31 73 LYS A O 1
ATOM 609 N N . TYR A 1 74 ? 12.266 20.172 33.594 1 94.56 74 TYR A N 1
ATOM 610 C CA . TYR A 1 74 ? 12.82 20.641 32.344 1 94.56 74 TYR A CA 1
ATOM 611 C C . TYR A 1 74 ? 13.062 22.141 32.375 1 94.56 74 TYR A C 1
ATOM 613 O O . TYR A 1 74 ? 14.141 22.609 32 1 94.56 74 TYR A O 1
ATOM 621 N N . LEU A 1 75 ? 12.148 22.922 32.906 1 93.19 75 LEU A N 1
ATOM 622 C CA . LEU A 1 75 ? 12.266 24.375 32.969 1 93.19 75 LEU A CA 1
ATOM 623 C C . LEU A 1 75 ? 13.383 24.781 33.938 1 93.19 75 LEU A C 1
ATOM 625 O O . LEU A 1 75 ? 14.125 25.734 33.656 1 93.19 75 LEU A O 1
ATOM 629 N N . GLN A 1 76 ? 13.438 24.078 34.938 1 95.19 76 GLN A N 1
ATOM 630 C CA . GLN A 1 76 ? 14.469 24.359 35.938 1 95.19 76 GLN A CA 1
ATOM 631 C C . GLN A 1 76 ? 15.867 24.141 35.375 1 95.19 76 GLN A C 1
ATOM 633 O O . GLN A 1 76 ? 16.766 24.969 35.562 1 95.19 76 GLN A O 1
ATOM 638 N N . LEU A 1 77 ? 15.961 23.047 34.75 1 95.88 77 LEU A N 1
ATOM 639 C CA . LEU A 1 77 ? 17.25 22.734 34.156 1 95.88 77 LEU A CA 1
ATOM 640 C C . LEU A 1 77 ? 17.594 23.734 33.062 1 95.88 77 LEU A C 1
ATOM 642 O O . LEU A 1 77 ? 18.734 24.172 32.938 1 95.88 77 LEU A O 1
ATOM 646 N N . GLN A 1 78 ? 16.656 24.094 32.281 1 93.56 78 GLN A N 1
ATOM 647 C CA . GLN A 1 78 ? 16.859 25.078 31.234 1 93.56 78 GLN A CA 1
ATOM 648 C C . GLN A 1 78 ? 17.297 26.422 31.812 1 93.56 78 GLN A C 1
ATOM 650 O O . GLN A 1 78 ? 18.188 27.078 31.25 1 93.56 78 GLN A O 1
ATOM 655 N N . GLU A 1 79 ? 16.703 26.797 32.844 1 94.88 79 GLU A N 1
ATOM 656 C CA . GLU A 1 79 ? 17.062 28.047 33.531 1 94.88 79 GLU A CA 1
ATOM 657 C C . GLU A 1 79 ? 18.469 28 34.062 1 94.88 79 GLU A C 1
ATOM 659 O O . GLU A 1 79 ? 19.234 28.953 33.938 1 94.88 79 GLU A O 1
ATOM 664 N N . ARG A 1 80 ? 18.766 26.938 34.688 1 95.94 80 ARG A N 1
ATOM 665 C CA . ARG A 1 80 ? 20.094 26.781 35.25 1 95.94 80 ARG A CA 1
ATOM 666 C C . ARG A 1 80 ? 21.156 26.812 34.156 1 95.94 80 ARG A C 1
ATOM 668 O O . ARG A 1 80 ? 22.219 27.422 34.312 1 95.94 80 ARG A O 1
ATOM 675 N N . ILE A 1 81 ? 20.844 26.156 33.125 1 96.12 81 ILE A N 1
ATOM 676 C CA . ILE A 1 81 ? 21.781 26.125 31.984 1 96.12 81 ILE A CA 1
ATOM 677 C C . ILE A 1 81 ? 21.938 27.531 31.422 1 96.12 81 ILE A C 1
ATOM 679 O O . ILE A 1 81 ? 23.047 27.984 31.156 1 96.12 81 ILE A O 1
ATOM 683 N N . SER A 1 82 ? 20.875 28.219 31.281 1 95.06 82 SER A N 1
ATOM 684 C CA . SER A 1 82 ? 20.906 29.578 30.766 1 95.06 82 SER A CA 1
ATOM 685 C C . SER A 1 82 ? 21.719 30.5 31.672 1 95.06 82 SER A C 1
ATOM 687 O O . SER A 1 82 ? 22.5 31.312 31.203 1 95.06 82 SER A O 1
ATOM 689 N N . ASP A 1 83 ? 21.547 30.328 32.875 1 95.94 83 ASP A N 1
ATOM 690 C CA . ASP A 1 83 ? 22.281 31.125 33.875 1 95.94 83 ASP A CA 1
ATOM 691 C C . ASP A 1 83 ? 23.781 30.859 33.781 1 95.94 83 ASP A C 1
ATOM 693 O O . ASP A 1 83 ? 24.578 31.797 33.781 1 95.94 83 ASP A O 1
ATOM 697 N N . LEU A 1 84 ? 24.078 29.625 33.719 1 95.88 84 LEU A N 1
ATOM 698 C CA . LEU A 1 84 ? 25.484 29.266 33.656 1 95.88 84 LEU A CA 1
ATOM 699 C C . LEU A 1 84 ? 26.109 29.734 32.344 1 95.88 84 LEU A C 1
ATOM 701 O O . LEU A 1 84 ? 27.281 30.125 32.312 1 95.88 84 LEU A O 1
ATOM 705 N N . GLU A 1 85 ? 25.344 29.672 31.344 1 95.75 85 GLU A N 1
ATOM 706 C CA . GLU A 1 85 ? 25.844 30.156 30.062 1 95.75 85 GLU A CA 1
ATOM 707 C C . GLU A 1 85 ? 26.094 31.672 30.109 1 95.75 85 GLU A C 1
ATOM 709 O O . GLU A 1 85 ? 27.062 32.156 29.547 1 95.75 85 GLU A O 1
ATOM 714 N N . HIS A 1 86 ? 25.25 32.344 30.766 1 94.94 86 HIS A N 1
ATOM 715 C CA . HIS A 1 86 ? 25.422 33.781 30.938 1 94.94 86 HIS A CA 1
ATOM 716 C C . HIS A 1 86 ? 26.656 34.094 31.781 1 94.94 86 HIS A C 1
ATOM 718 O O . HIS A 1 86 ? 27.391 35.031 31.469 1 94.94 86 HIS A O 1
ATOM 724 N N . GLU A 1 87 ? 26.797 33.375 32.812 1 94.69 87 GLU A N 1
ATOM 725 C CA . GLU A 1 87 ? 27.969 33.562 33.656 1 94.69 87 GLU A CA 1
ATOM 726 C C . GLU A 1 87 ? 29.266 33.281 32.906 1 94.69 87 GLU A C 1
ATOM 728 O O . GLU A 1 87 ? 30.25 34 33.062 1 94.69 87 GLU A O 1
ATOM 733 N N . LYS A 1 88 ? 29.219 32.25 32.156 1 95.12 88 LYS A N 1
ATOM 734 C CA . LYS A 1 88 ? 30.375 31.875 31.359 1 95.12 88 LYS A CA 1
ATOM 735 C C . LYS A 1 88 ? 30.719 32.969 30.359 1 95.12 88 LYS A C 1
ATOM 737 O O . LYS A 1 88 ? 31.891 33.312 30.172 1 95.12 88 LYS A O 1
ATOM 742 N N . LYS A 1 89 ? 29.703 33.5 29.75 1 94.44 89 LYS A N 1
ATOM 743 C CA . LYS A 1 89 ? 29.906 34.562 28.781 1 94.44 89 LYS A CA 1
ATOM 744 C C . LYS A 1 89 ? 30.516 35.812 29.453 1 94.44 89 LYS A C 1
ATOM 746 O O . LYS A 1 89 ? 31.422 36.438 28.906 1 94.44 89 LYS A O 1
ATOM 751 N N . ARG A 1 90 ? 30.062 36.156 30.609 1 93.38 90 ARG A N 1
ATOM 752 C CA . ARG A 1 90 ? 30.578 37.281 31.359 1 93.38 90 ARG A CA 1
ATOM 753 C C . ARG A 1 90 ? 32.031 37.062 31.734 1 93.38 90 ARG A C 1
ATOM 755 O O . ARG A 1 90 ? 32.875 37.969 31.625 1 93.38 90 ARG A O 1
ATOM 762 N N . ALA A 1 91 ? 32.312 35.875 32.219 1 93.25 91 ALA A N 1
ATOM 763 C CA . ALA A 1 91 ? 33.688 35.562 32.594 1 93.25 91 ALA A CA 1
ATOM 764 C C . ALA A 1 91 ? 34.625 35.625 31.391 1 93.25 91 ALA A C 1
ATOM 766 O O . ALA A 1 91 ? 35.75 36.094 31.5 1 93.25 91 ALA A O 1
ATOM 767 N N . SER A 1 92 ? 34.188 35.188 30.312 1 93.12 92 SER A N 1
ATOM 768 C CA . SER A 1 92 ? 34.969 35.219 29.078 1 93.12 92 SER A CA 1
ATOM 769 C C . SER A 1 92 ? 35.25 36.656 28.625 1 93.12 92 SER A C 1
ATOM 771 O O . SER A 1 92 ? 36.344 36.938 28.125 1 93.12 92 SER A O 1
ATOM 773 N N . GLU A 1 93 ? 34.281 37.5 28.875 1 92.5 93 GLU A N 1
ATOM 774 C CA . GLU A 1 93 ? 34.438 38.906 28.531 1 92.5 93 GLU A CA 1
ATOM 775 C C . GLU A 1 93 ? 35.469 39.562 29.422 1 92.5 93 GLU A C 1
ATOM 777 O O . GLU A 1 93 ? 36.25 40.406 28.969 1 92.5 93 GLU A O 1
ATOM 782 N N . ILE A 1 94 ? 35.531 39.188 30.656 1 91.81 94 ILE A N 1
ATOM 783 C CA . ILE A 1 94 ? 36.469 39.75 31.609 1 91.81 94 ILE A CA 1
ATOM 784 C C . ILE A 1 94 ? 37.906 39.312 31.266 1 91.81 94 ILE A C 1
ATOM 786 O O . ILE A 1 94 ? 38.844 40.094 31.359 1 91.81 94 ILE A O 1
ATOM 790 N N . ILE A 1 95 ? 38.031 38.094 30.781 1 91.56 95 ILE A N 1
ATOM 791 C CA . ILE A 1 95 ? 39.344 37.562 30.391 1 91.56 95 ILE A CA 1
ATOM 792 C C . ILE A 1 95 ? 39.906 38.375 29.219 1 91.56 95 ILE A C 1
ATOM 794 O O . ILE A 1 95 ? 41.094 38.688 29.188 1 91.56 95 ILE A O 1
ATOM 798 N N . SER A 1 96 ? 39.062 38.719 28.344 1 90.88 96 SER A N 1
ATOM 799 C CA . SER A 1 96 ? 39.5 39.438 27.141 1 90.88 96 SER A CA 1
ATOM 800 C C . SER A 1 96 ? 39.781 40.906 27.469 1 90.88 96 SER A C 1
ATOM 802 O O . SER A 1 96 ? 40.594 41.531 26.781 1 90.88 96 SER A O 1
ATOM 804 N N . SER A 1 97 ? 39.25 41.438 28.547 1 90.38 97 SER A N 1
ATOM 805 C CA . SER A 1 97 ? 39.344 42.875 28.812 1 90.38 97 SER A CA 1
ATOM 806 C C . SER A 1 97 ? 40.375 43.156 29.891 1 90.38 97 SER A C 1
ATOM 808 O O . SER A 1 97 ? 40.906 44.25 29.984 1 90.38 97 SER A O 1
ATOM 810 N N . THR A 1 98 ? 40.594 42.156 30.766 1 88.62 98 THR A N 1
ATOM 811 C CA . THR A 1 98 ? 41.438 42.438 31.922 1 88.62 98 THR A CA 1
ATOM 812 C C . THR A 1 98 ? 42.906 42.406 31.531 1 88.62 98 THR A C 1
ATOM 814 O O . THR A 1 98 ? 43.312 41.562 30.734 1 88.62 98 THR A O 1
ATOM 817 N N . THR A 1 99 ? 43.656 43.312 32 1 86.56 99 THR A N 1
ATOM 818 C CA . THR A 1 99 ? 45.094 43.375 31.781 1 86.56 99 THR A CA 1
ATOM 819 C C . THR A 1 99 ? 45.844 42.844 33 1 86.56 99 THR A C 1
ATOM 821 O O . THR A 1 99 ? 47.094 42.75 33 1 86.56 99 THR A O 1
ATOM 824 N N . ILE A 1 100 ? 45.156 42.531 34.125 1 90 100 ILE A N 1
ATOM 825 C CA . ILE A 1 100 ? 45.781 42.031 35.344 1 90 100 ILE A CA 1
ATOM 826 C C . ILE A 1 100 ? 45.938 40.531 35.281 1 90 100 ILE A C 1
ATOM 828 O O . ILE A 1 100 ? 44.938 39.781 35.219 1 90 100 ILE A O 1
ATOM 832 N N . ASP A 1 101 ? 47.062 40.031 35.344 1 86.75 101 ASP A N 1
ATOM 833 C CA . ASP A 1 101 ? 47.375 38.625 35.094 1 86.75 101 ASP A CA 1
ATOM 834 C C . ASP A 1 101 ? 46.688 37.719 36.125 1 86.75 101 ASP A C 1
ATOM 836 O O . ASP A 1 101 ? 46.156 36.656 35.75 1 86.75 101 ASP A O 1
ATOM 840 N N . ASN A 1 102 ? 46.719 38.156 37.344 1 87.69 102 ASN A N 1
ATOM 841 C CA . ASN A 1 102 ? 46.125 37.312 38.375 1 87.69 102 ASN A CA 1
ATOM 842 C C . ASN A 1 102 ? 44.625 37.219 38.188 1 87.69 102 ASN A C 1
ATOM 844 O O . ASN A 1 102 ? 44.062 36.125 38.406 1 87.69 102 ASN A O 1
ATOM 848 N N . GLU A 1 103 ? 44.031 38.281 37.781 1 87.5 103 GLU A N 1
ATOM 849 C CA . GLU A 1 103 ? 42.594 38.281 37.531 1 87.5 103 GLU A CA 1
ATOM 850 C C . GLU A 1 103 ? 42.25 37.438 36.312 1 87.5 103 GLU A C 1
ATOM 852 O O . GLU A 1 103 ? 41.219 36.75 36.312 1 87.5 103 GLU A O 1
ATOM 857 N N . LYS A 1 104 ? 43.031 37.406 35.375 1 90.5 104 LYS A N 1
ATOM 858 C CA . LYS A 1 104 ? 42.844 36.625 34.156 1 90.5 104 LYS A CA 1
ATOM 859 C C . LYS A 1 104 ? 42.906 35.125 34.469 1 90.5 104 LYS A C 1
ATOM 861 O O . LYS A 1 104 ? 42.062 34.344 33.969 1 90.5 104 LYS A O 1
ATOM 866 N N . GLU A 1 105 ? 43.875 34.781 35.25 1 90.94 105 GLU A N 1
ATOM 867 C CA . GLU A 1 105 ? 44.031 33.375 35.625 1 90.94 105 GLU A CA 1
ATOM 868 C C . GLU A 1 105 ? 42.844 32.875 36.406 1 90.94 105 GLU A C 1
ATOM 870 O O . GLU A 1 105 ? 42.375 31.75 36.219 1 90.94 105 GLU A O 1
ATOM 875 N N . ASP A 1 106 ? 42.344 33.75 37.312 1 91.62 106 ASP A N 1
ATOM 876 C CA . ASP A 1 106 ? 41.188 33.406 38.094 1 91.62 106 ASP A CA 1
ATOM 877 C C . ASP A 1 106 ? 39.969 33.188 37.219 1 91.62 106 ASP A C 1
ATOM 879 O O . ASP A 1 106 ? 39.188 32.25 37.438 1 91.62 106 ASP A O 1
ATOM 883 N N . MET A 1 107 ? 39.844 34 36.219 1 92.75 107 MET A N 1
ATOM 884 C CA . MET A 1 107 ? 38.656 33.906 35.344 1 92.75 107 MET A CA 1
ATOM 885 C C . MET A 1 107 ? 38.75 32.719 34.438 1 92.75 107 MET A C 1
ATOM 887 O O . MET A 1 107 ? 37.75 32.094 34.094 1 92.75 107 MET A O 1
ATOM 891 N N . ILE A 1 108 ? 39.906 32.375 34.094 1 93.31 108 ILE A N 1
ATOM 892 C CA . ILE A 1 108 ? 40.125 31.203 33.25 1 93.31 108 ILE A CA 1
ATOM 893 C C . ILE A 1 108 ? 39.719 29.953 34.031 1 93.31 108 ILE A C 1
ATOM 895 O O . ILE A 1 108 ? 39.094 29.047 33.469 1 93.31 108 ILE A O 1
ATOM 899 N N . TYR A 1 109 ? 40.156 30.016 35.25 1 93.06 109 TYR A N 1
ATOM 900 C CA . TYR A 1 109 ? 39.781 28.891 36.094 1 93.06 109 TYR A CA 1
ATOM 901 C C . TYR A 1 109 ? 38.281 28.828 36.281 1 93.06 109 TYR A C 1
ATOM 903 O O . TYR A 1 109 ? 37.688 27.75 36.219 1 93.06 109 TYR A O 1
ATOM 911 N N . GLN A 1 110 ? 37.656 29.938 36.406 1 93.38 110 GLN A N 1
ATOM 912 C CA . GLN A 1 110 ? 36.219 30 36.562 1 93.38 110 GLN A CA 1
ATOM 913 C C . GLN A 1 110 ? 35.5 29.5 35.312 1 93.38 110 GLN A C 1
ATOM 915 O O . GLN A 1 110 ? 34.531 28.766 35.406 1 93.38 110 GLN A O 1
ATOM 920 N N . VAL A 1 111 ? 35.906 29.891 34.188 1 93.94 111 VAL A N 1
ATOM 921 C CA . VAL A 1 111 ? 35.312 29.484 32.938 1 93.94 111 VAL A CA 1
ATOM 922 C C . VAL A 1 111 ? 35.438 27.969 32.781 1 93.94 111 VAL A C 1
ATOM 924 O O . VAL A 1 111 ? 34.5 27.312 32.281 1 93.94 111 VAL A O 1
ATOM 927 N N . ARG A 1 112 ? 36.562 27.438 33.25 1 94.25 112 ARG A N 1
ATOM 928 C CA . ARG A 1 112 ? 36.719 25.984 33.188 1 94.25 112 ARG A CA 1
ATOM 929 C C . ARG A 1 112 ? 35.75 25.266 34.094 1 94.25 112 ARG A C 1
ATOM 931 O O . ARG A 1 112 ? 35.188 24.219 33.719 1 94.25 112 ARG A O 1
ATOM 938 N N . GLN A 1 113 ? 35.531 25.828 35.219 1 94.75 113 GLN A N 1
ATOM 939 C CA . GLN A 1 113 ? 34.562 25.234 36.156 1 94.75 113 GLN A CA 1
ATOM 940 C C . GLN A 1 113 ? 33.156 25.344 35.594 1 94.75 113 GLN A C 1
ATOM 942 O O . GLN A 1 113 ? 32.375 24.406 35.719 1 94.75 113 GLN A O 1
ATOM 947 N N . LEU A 1 114 ? 32.875 26.438 35.031 1 95.88 114 LEU A N 1
ATOM 948 C CA . LEU A 1 114 ? 31.531 26.656 34.469 1 95.88 114 LEU A CA 1
ATOM 949 C C . LEU A 1 114 ? 31.281 25.703 33.312 1 95.88 114 LEU A C 1
ATOM 951 O O . LEU A 1 114 ? 30.172 25.188 33.156 1 95.88 114 LEU A O 1
ATOM 955 N N . LYS A 1 115 ? 32.281 25.453 32.562 1 95.25 115 LYS A N 1
ATOM 956 C CA . LYS A 1 115 ? 32.156 24.531 31.453 1 95.25 115 LYS A CA 1
ATOM 957 C C . LYS A 1 115 ? 31.875 23.109 31.938 1 95.25 115 LYS A C 1
ATOM 959 O O . LYS A 1 115 ? 31.062 22.391 31.344 1 95.25 115 LYS A O 1
ATOM 964 N N . SER A 1 116 ? 32.531 22.797 32.938 1 95.75 116 SER A N 1
ATOM 965 C CA . SER A 1 116 ? 32.312 21.484 33.531 1 95.75 116 SER A CA 1
ATOM 966 C C . SER A 1 116 ? 30.906 21.344 34.094 1 95.75 116 SER A C 1
ATOM 968 O O . SER A 1 116 ? 30.25 20.328 33.844 1 95.75 116 SER A O 1
ATOM 970 N N . LYS A 1 117 ? 30.5 22.344 34.781 1 95.5 117 LYS A N 1
ATOM 971 C CA . LYS A 1 117 ? 29.156 22.344 35.344 1 95.5 117 LYS A CA 1
ATOM 972 C C . LYS A 1 117 ? 28.109 22.312 34.219 1 95.5 117 LYS A C 1
ATOM 974 O O . LYS A 1 117 ? 27.078 21.641 34.344 1 95.5 117 LYS A O 1
ATOM 979 N N . LEU A 1 118 ? 28.312 23.016 33.219 1 96.06 118 LEU A N 1
ATOM 980 C CA . LEU A 1 118 ? 27.406 23.062 32.094 1 96.06 118 LEU A CA 1
ATOM 981 C C . LEU A 1 118 ? 27.312 21.703 31.422 1 96.06 118 LEU A C 1
ATOM 983 O O . LEU A 1 118 ? 26.219 21.266 31.031 1 96.06 118 LEU A O 1
ATOM 987 N N . ASN A 1 119 ? 28.391 21.047 31.297 1 95.81 119 ASN A N 1
ATOM 988 C CA . ASN A 1 119 ? 28.406 19.719 30.703 1 95.81 119 ASN A CA 1
ATOM 989 C C . ASN A 1 119 ? 27.609 18.719 31.547 1 95.81 119 ASN A C 1
ATOM 991 O O . ASN A 1 119 ? 26.891 17.875 31.016 1 95.81 119 ASN A O 1
ATOM 995 N N . ASP A 1 120 ? 27.766 18.906 32.781 1 95.38 120 ASP A N 1
ATOM 996 C CA . ASP A 1 120 ? 27.031 18.031 33.688 1 95.38 120 ASP A CA 1
ATOM 997 C C . ASP A 1 120 ? 25.531 18.281 33.594 1 95.38 120 ASP A C 1
ATOM 999 O O . ASP A 1 120 ? 24.734 17.344 33.594 1 95.38 120 ASP A O 1
ATOM 1003 N N . LEU A 1 121 ? 25.172 19.484 33.5 1 95.44 121 LEU A N 1
ATOM 1004 C CA . LEU A 1 121 ? 23.766 19.844 33.438 1 95.44 121 LEU A CA 1
ATOM 1005 C C . LEU A 1 121 ? 23.156 19.406 32.094 1 95.44 121 LEU A C 1
ATOM 1007 O O . LEU A 1 121 ? 22 18.984 32.062 1 95.44 121 LEU A O 1
ATOM 1011 N N . LYS A 1 122 ? 23.891 19.5 31.109 1 94.38 122 LYS A N 1
ATOM 1012 C CA . LYS A 1 122 ? 23.422 19.062 29.797 1 94.38 122 LYS A CA 1
ATOM 1013 C C . LYS A 1 122 ? 23.25 17.547 29.766 1 94.38 122 LYS A C 1
ATOM 1015 O O . LYS A 1 122 ? 22.328 17.031 29.125 1 94.38 122 LYS A O 1
ATOM 1020 N N . ALA A 1 123 ? 24.141 16.906 30.375 1 94.81 123 ALA A N 1
ATOM 1021 C CA . ALA A 1 123 ? 24.031 15.461 30.469 1 94.81 123 ALA A CA 1
ATOM 1022 C C . ALA A 1 123 ? 22.781 15.055 31.25 1 94.81 123 ALA A C 1
ATOM 1024 O O . ALA A 1 123 ? 22.156 14.039 30.953 1 94.81 123 ALA A O 1
ATOM 1025 N N . GLU A 1 124 ? 22.516 15.867 32.188 1 93.88 124 GLU A N 1
ATOM 1026 C CA . GLU A 1 124 ? 21.312 15.625 33 1 93.88 124 GLU A CA 1
ATOM 1027 C C . GLU A 1 124 ? 20.062 15.984 32.219 1 93.88 124 GLU A C 1
ATOM 1029 O O . GLU A 1 124 ? 19.016 15.344 32.375 1 93.88 124 GLU A O 1
ATOM 1034 N N . MET A 1 125 ? 20.109 16.938 31.406 1 94.12 125 MET A N 1
ATOM 1035 C CA . MET A 1 125 ? 18.984 17.469 30.656 1 94.12 125 MET A CA 1
ATOM 1036 C C . MET A 1 125 ? 18.516 16.469 29.609 1 94.12 125 MET A C 1
ATOM 1038 O O . MET A 1 125 ? 17.312 16.344 29.344 1 94.12 125 MET A O 1
ATOM 1042 N N . HIS A 1 126 ? 19.391 15.727 29.094 1 92.88 126 HIS A N 1
ATOM 1043 C CA . HIS A 1 126 ? 19.109 14.875 27.938 1 92.88 126 HIS A CA 1
ATOM 1044 C C . HIS A 1 126 ? 18.031 13.844 28.281 1 92.88 126 HIS A C 1
ATOM 1046 O O . HIS A 1 126 ? 17.031 13.75 27.578 1 92.88 126 HIS A O 1
ATOM 1052 N N . PRO A 1 127 ? 18.219 13.086 29.281 1 93.56 127 PRO A N 1
ATOM 1053 C CA . PRO A 1 127 ? 17.172 12.102 29.594 1 93.56 127 PRO A CA 1
ATOM 1054 C C . PRO A 1 127 ? 15.844 12.742 29.984 1 93.56 127 PRO A C 1
ATOM 1056 O O . PRO A 1 127 ? 14.781 12.188 29.703 1 93.56 127 PRO A O 1
ATOM 1059 N N . VAL A 1 128 ? 15.883 13.852 30.641 1 92.38 128 VAL A N 1
ATOM 1060 C CA . VAL A 1 128 ? 14.672 14.562 31.047 1 92.38 128 VAL A CA 1
ATOM 1061 C C . VAL A 1 128 ? 13.93 15.047 29.797 1 92.38 128 VAL A C 1
ATOM 1063 O O . VAL A 1 128 ? 12.711 14.891 29.703 1 92.38 128 VAL A O 1
ATOM 1066 N N . GLU A 1 129 ? 14.641 15.594 28.922 1 91.81 129 GLU A N 1
ATOM 1067 C CA . GLU A 1 129 ? 14.07 16.062 27.672 1 91.81 129 GLU A CA 1
ATOM 1068 C C . GLU A 1 129 ? 13.445 14.922 26.875 1 91.81 129 GLU A C 1
ATOM 1070 O O . GLU A 1 129 ? 12.352 15.062 26.328 1 91.81 129 GLU A O 1
ATOM 1075 N N . LYS A 1 130 ? 14.125 13.898 26.844 1 90.5 130 LYS A N 1
ATOM 1076 C CA . LYS A 1 130 ? 13.648 12.727 26.109 1 90.5 130 LYS A CA 1
ATOM 1077 C C . LYS A 1 130 ? 12.344 12.211 26.703 1 90.5 130 LYS A C 1
ATOM 1079 O O . LYS A 1 130 ? 11.391 11.922 25.969 1 90.5 130 LYS A O 1
ATOM 1084 N N . SER A 1 131 ? 12.359 12.062 27.938 1 90.69 131 SER A N 1
ATOM 1085 C CA . SER A 1 131 ? 11.156 11.594 28.609 1 90.69 131 SER A CA 1
ATOM 1086 C C . SER A 1 131 ? 10.016 12.586 28.469 1 90.69 131 SER A C 1
ATOM 1088 O O . SER A 1 131 ? 8.867 12.195 28.234 1 90.69 131 SER A O 1
ATOM 1090 N N . PHE A 1 132 ? 10.312 13.867 28.609 1 91.81 132 PHE A N 1
ATOM 1091 C CA . PHE A 1 132 ? 9.32 14.922 28.484 1 91.81 132 PHE A CA 1
ATOM 1092 C C . PHE A 1 132 ? 8.703 14.922 27.094 1 91.81 132 PHE A C 1
ATOM 1094 O O . PHE A 1 132 ? 7.48 14.953 26.953 1 91.81 132 PHE A O 1
ATOM 1101 N N . ILE A 1 133 ? 9.508 14.805 26.141 1 89.56 133 ILE A N 1
ATOM 1102 C CA . ILE A 1 133 ? 9.055 14.797 24.75 1 89.56 133 ILE A CA 1
ATOM 1103 C C . ILE A 1 133 ? 8.156 13.586 24.5 1 89.56 133 ILE A C 1
ATOM 1105 O O . ILE A 1 133 ? 7.113 13.703 23.859 1 89.56 133 ILE A O 1
ATOM 1109 N N . HIS A 1 134 ? 8.531 12.547 24.984 1 87 134 HIS A N 1
ATOM 1110 C CA . HIS A 1 134 ? 7.762 11.32 24.828 1 87 134 HIS A CA 1
ATOM 1111 C C . HIS A 1 134 ? 6.363 11.469 25.422 1 87 134 HIS A C 1
ATOM 1113 O O . HIS A 1 134 ? 5.371 11.125 24.766 1 87 134 HIS A O 1
ATOM 1119 N N . ASN A 1 135 ? 6.328 11.969 26.531 1 88.19 135 ASN A N 1
ATOM 1120 C CA . ASN A 1 135 ? 5.039 12.086 27.203 1 88.19 135 ASN A CA 1
ATOM 1121 C C . ASN A 1 135 ? 4.18 13.188 26.578 1 88.19 135 ASN A C 1
ATOM 1123 O O . ASN A 1 135 ? 2.951 13.07 26.547 1 88.19 135 ASN A O 1
ATOM 1127 N N . VAL A 1 136 ? 4.805 14.227 26.141 1 89.69 136 VAL A N 1
ATOM 1128 C CA . VAL A 1 136 ? 4.105 15.328 25.484 1 89.69 136 VAL A CA 1
ATOM 1129 C C . VAL A 1 136 ? 3.434 14.828 24.203 1 89.69 136 VAL A C 1
ATOM 1131 O O . VAL A 1 136 ? 2.369 15.32 23.828 1 89.69 136 VAL A O 1
ATOM 1134 N N . SER A 1 137 ? 4.016 13.883 23.609 1 88.31 137 SER A N 1
ATOM 1135 C CA . SER A 1 137 ? 3.498 13.367 22.344 1 88.31 137 SER A CA 1
ATOM 1136 C C . SER A 1 137 ? 2.111 12.758 22.531 1 88.31 137 SER A C 1
ATOM 1138 O O . SER A 1 137 ? 1.347 12.641 21.562 1 88.31 137 SER A O 1
ATOM 1140 N N . PHE A 1 138 ? 1.696 12.516 23.719 1 88.56 138 PHE A N 1
ATOM 1141 C CA . PHE A 1 138 ? 0.411 11.875 23.984 1 88.56 138 PHE A CA 1
ATOM 1142 C C . PHE A 1 138 ? -0.644 12.906 24.344 1 88.56 138 PHE A C 1
ATOM 1144 O O . PHE A 1 138 ? -1.83 12.586 24.453 1 88.56 138 PHE A O 1
ATOM 1151 N N . LEU A 1 139 ? -0.197 14.109 24.547 1 92.06 139 LEU A N 1
ATOM 1152 C CA . LEU A 1 139 ? -1.154 15.148 24.906 1 92.06 139 LEU A CA 1
ATOM 1153 C C . LEU A 1 139 ? -2.115 15.422 23.766 1 92.06 139 LEU A C 1
ATOM 1155 O O . LEU A 1 139 ? -1.699 15.484 22.594 1 92.06 139 LEU A O 1
ATOM 1159 N N . PRO A 1 140 ? -3.342 15.539 24.109 1 93.88 140 PRO A N 1
ATOM 1160 C CA . PRO A 1 140 ? -4.344 15.75 23.062 1 93.88 140 PRO A CA 1
ATOM 1161 C C . PRO A 1 140 ? -4.527 17.219 22.703 1 93.88 140 PRO A C 1
ATOM 1163 O O . PRO A 1 140 ? -4.027 18.094 23.422 1 93.88 140 PRO A O 1
ATOM 1166 N N . ASN A 1 141 ? -5.184 17.422 21.625 1 95.31 141 ASN A N 1
ATOM 1167 C CA . ASN A 1 141 ? -5.699 18.734 21.25 1 95.31 141 ASN A CA 1
ATOM 1168 C C . ASN A 1 141 ? -6.758 19.234 22.234 1 95.31 141 ASN A C 1
ATOM 1170 O O . ASN A 1 141 ? -7.191 18.484 23.109 1 95.31 141 ASN A O 1
ATOM 1174 N N . ASN A 1 142 ? -7.117 20.531 22.109 1 95.19 142 ASN A N 1
ATOM 1175 C CA . ASN A 1 142 ? -8.25 21.062 22.844 1 95.19 142 ASN A CA 1
ATOM 1176 C C . ASN A 1 142 ? -9.57 20.484 22.375 1 95.19 142 ASN A C 1
ATOM 1178 O O . ASN A 1 142 ? -9.625 19.844 21.312 1 95.19 142 ASN A O 1
ATOM 1182 N N . ILE A 1 143 ? -10.648 20.688 23.172 1 97.19 143 ILE A N 1
ATOM 1183 C CA . ILE A 1 143 ? -11.984 20.203 22.844 1 97.19 143 ILE A CA 1
ATOM 1184 C C . ILE A 1 143 ? -12.875 21.375 22.453 1 97.19 143 ILE A C 1
ATOM 1186 O O . ILE A 1 143 ? -12.891 22.406 23.141 1 97.19 143 ILE A O 1
ATOM 1190 N N . HIS A 1 144 ? -13.523 21.234 21.391 1 97.25 144 HIS A N 1
ATOM 1191 C CA . HIS A 1 144 ? -14.516 22.234 21.016 1 97.25 144 HIS A CA 1
ATOM 1192 C C . HIS A 1 144 ? -15.594 22.375 22.094 1 97.25 144 HIS A C 1
ATOM 1194 O O . HIS A 1 144 ? -16.047 21.375 22.641 1 97.25 144 HIS A O 1
ATOM 1200 N N . PRO A 1 145 ? -16.031 23.578 22.328 1 96.06 145 PRO A N 1
ATOM 1201 C CA . PRO A 1 145 ? -17 23.781 23.406 1 96.06 145 PRO A CA 1
ATOM 1202 C C . PRO A 1 145 ? -18.328 23.078 23.125 1 96.06 145 PRO A C 1
ATOM 1204 O O . PRO A 1 145 ? -19.047 22.719 24.062 1 96.06 145 PRO A O 1
ATOM 1207 N N . ASP A 1 146 ? -18.656 22.859 21.891 1 97 146 ASP A N 1
ATOM 1208 C CA . ASP A 1 146 ? -19.953 22.281 21.547 1 97 146 ASP A CA 1
ATOM 1209 C C . ASP A 1 146 ? -19.875 20.766 21.469 1 97 146 ASP A C 1
ATOM 1211 O O . ASP A 1 146 ? -20.891 20.094 21.266 1 97 146 ASP A O 1
ATOM 1215 N N . ALA A 1 147 ? -18.719 20.188 21.547 1 98.06 147 ALA A N 1
ATOM 1216 C CA . ALA A 1 147 ? -18.609 18.734 21.484 1 98.06 147 ALA A CA 1
ATOM 1217 C C . ALA A 1 147 ? -19.359 18.078 22.641 1 98.06 147 ALA A C 1
ATOM 1219 O O . ALA A 1 147 ? -19.234 18.5 23.781 1 98.06 147 ALA A O 1
ATOM 1220 N N . PRO A 1 148 ? -20.156 17.031 22.328 1 98.44 148 PRO A N 1
ATOM 1221 C CA . PRO A 1 148 ? -20.812 16.328 23.438 1 98.44 148 PRO A CA 1
ATOM 1222 C C . PRO A 1 148 ? -19.812 15.758 24.438 1 98.44 148 PRO A C 1
ATOM 1224 O O . PRO A 1 148 ? -18.797 15.164 24.047 1 98.44 148 PRO A O 1
ATOM 1227 N N . ILE A 1 149 ? -20.109 15.93 25.641 1 97.94 149 ILE A N 1
ATOM 1228 C CA . ILE A 1 149 ? -19.234 15.414 26.703 1 97.94 149 ILE A CA 1
ATOM 1229 C C . ILE A 1 149 ? -19.578 13.961 27 1 97.94 149 ILE A C 1
ATOM 1231 O O . ILE A 1 149 ? -20.766 13.609 27.125 1 97.94 149 ILE A O 1
ATOM 1235 N N . GLY A 1 150 ? -18.641 13.141 27.094 1 97.12 150 GLY A N 1
ATOM 1236 C CA . GLY A 1 150 ? -18.875 11.75 27.453 1 97.12 150 GLY A CA 1
ATOM 1237 C C . GLY A 1 150 ? -18.641 10.797 26.297 1 97.12 150 GLY A C 1
ATOM 1238 O O . GLY A 1 150 ? -17.672 10.945 25.531 1 97.12 150 GLY A O 1
ATOM 1239 N N . HIS A 1 151 ? -19.5 9.75 26.219 1 96.62 151 HIS A N 1
ATOM 1240 C CA . HIS A 1 151 ? -19.281 8.695 25.234 1 96.62 151 HIS A CA 1
ATOM 1241 C C . HIS A 1 151 ? -20.422 8.641 24.219 1 96.62 151 HIS A C 1
ATOM 1243 O O . HIS A 1 151 ? -20.312 7.98 23.188 1 96.62 151 HIS A O 1
ATOM 1249 N N . GLU A 1 152 ? -21.484 9.383 24.422 1 97.5 152 GLU A N 1
ATOM 1250 C CA . GLU A 1 152 ? -22.656 9.305 23.531 1 97.5 152 GLU A CA 1
ATOM 1251 C C . GLU A 1 152 ? -22.625 10.414 22.484 1 97.5 152 GLU A C 1
ATOM 1253 O O . GLU A 1 152 ? -22.625 11.602 22.828 1 97.5 152 GLU A O 1
ATOM 1258 N N . PRO A 1 153 ? -22.625 10.031 21.266 1 98.38 153 PRO A N 1
ATOM 1259 C CA . PRO A 1 153 ? -22.672 11.055 20.219 1 98.38 153 PRO A CA 1
ATOM 1260 C C . PRO A 1 153 ? -24.016 11.766 20.141 1 98.38 153 PRO A C 1
ATOM 1262 O O . PRO A 1 153 ? -25.031 11.242 20.641 1 98.38 153 PRO A O 1
ATOM 1265 N N . ARG A 1 154 ? -24.062 12.961 19.625 1 98.62 154 ARG A N 1
ATOM 1266 C CA . ARG A 1 154 ? -25.297 13.711 19.406 1 98.62 154 ARG A CA 1
ATOM 1267 C C . ARG A 1 154 ? -25.734 13.602 17.953 1 98.62 154 ARG A C 1
ATOM 1269 O O . ARG A 1 154 ? -24.953 13.844 17.031 1 98.62 154 ARG A O 1
ATOM 1276 N N . LEU A 1 155 ? -26.984 13.25 17.734 1 98.69 155 LEU A N 1
ATOM 1277 C CA . LEU A 1 155 ? -27.547 13.156 16.391 1 98.69 155 LEU A CA 1
ATOM 1278 C C . LEU A 1 155 ? -27.75 14.547 15.797 1 98.69 155 LEU A C 1
ATOM 1280 O O . LEU A 1 155 ? -28.391 15.406 16.406 1 98.69 155 LEU A O 1
ATOM 1284 N N . VAL A 1 156 ? -27.141 14.734 14.688 1 98.69 156 VAL A N 1
ATOM 1285 C CA . VAL A 1 156 ? -27.266 16.016 13.992 1 98.69 156 VAL A CA 1
ATOM 1286 C C . VAL A 1 156 ? -28.422 15.953 13.008 1 98.69 156 VAL A C 1
ATOM 1288 O O . VAL A 1 156 ? -29.312 16.812 13.031 1 98.69 156 VAL A O 1
ATOM 1291 N N . GLU A 1 157 ? -28.469 14.938 12.086 1 98.56 157 GLU A N 1
ATOM 1292 C CA . GLU A 1 157 ? -29.531 14.773 11.102 1 98.56 157 GLU A CA 1
ATOM 1293 C C . GLU A 1 157 ? -29.484 13.391 10.461 1 98.56 157 GLU A C 1
ATOM 1295 O O . GLU A 1 157 ? -28.484 12.672 10.602 1 98.56 157 GLU A O 1
ATOM 1300 N N . TYR A 1 158 ? -30.594 13.031 9.82 1 98.56 158 TYR A N 1
ATOM 1301 C CA . TYR A 1 158 ? -30.641 11.852 8.977 1 98.56 158 TYR A CA 1
ATOM 1302 C C . TYR A 1 158 ? -30.531 12.227 7.5 1 98.56 158 TYR A C 1
ATOM 1304 O O . TYR A 1 158 ? -30.922 13.336 7.109 1 98.56 158 TYR A O 1
ATOM 1312 N N . LEU A 1 159 ? -29.875 11.328 6.773 1 98.44 159 LEU A N 1
ATOM 1313 C CA . LEU A 1 159 ? -29.812 11.461 5.32 1 98.44 159 LEU A CA 1
ATOM 1314 C C . LEU A 1 159 ? -30.672 10.398 4.637 1 98.44 159 LEU A C 1
ATOM 1316 O O . LEU A 1 159 ? -30.688 9.242 5.062 1 98.44 159 LEU A O 1
ATOM 1320 N N . ASN A 1 160 ? -31.359 10.766 3.588 1 97.44 160 ASN A N 1
ATOM 1321 C CA . ASN A 1 160 ? -32.219 9.859 2.834 1 97.44 160 ASN A CA 1
ATOM 1322 C C . ASN A 1 160 ? -33.156 9.094 3.75 1 97.44 160 ASN A C 1
ATOM 1324 O O . ASN A 1 160 ? -32.938 9.016 4.957 1 97.44 160 ASN A O 1
ATOM 1328 N N . LYS A 1 161 ? -34.219 8.562 3.184 1 94.31 161 LYS A N 1
ATOM 1329 C CA . LYS A 1 161 ? -35.188 7.746 3.918 1 94.31 161 LYS A CA 1
ATOM 1330 C C . LYS A 1 161 ? -34.719 6.297 4 1 94.31 161 LYS A C 1
ATOM 1332 O O . LYS A 1 161 ? -34.062 5.789 3.076 1 94.31 161 LYS A O 1
ATOM 1337 N N . LYS A 1 162 ? -35.031 5.812 5.145 1 91.56 162 LYS A N 1
ATOM 1338 C CA . LYS A 1 162 ? -34.719 4.395 5.324 1 91.56 162 LYS A CA 1
ATOM 1339 C C . LYS A 1 162 ? -35.594 3.531 4.41 1 91.56 162 LYS A C 1
ATOM 1341 O O . LYS A 1 162 ? -36.812 3.717 4.344 1 91.56 162 LYS A O 1
ATOM 1346 N N . HIS A 1 163 ? -35 2.623 3.666 1 82.88 163 HIS A N 1
ATOM 1347 C CA . HIS A 1 163 ? -35.781 1.773 2.76 1 82.88 163 HIS A CA 1
ATOM 1348 C C . HIS A 1 163 ? -36.594 0.746 3.529 1 82.88 163 HIS A C 1
ATOM 1350 O O . HIS A 1 163 ? -36.094 0.123 4.469 1 82.88 163 HIS A O 1
ATOM 1356 N N . CYS A 1 164 ? -37.906 0.771 3.322 1 78 164 CYS A N 1
ATOM 1357 C CA . CYS A 1 164 ? -38.781 -0.249 3.877 1 78 164 CYS A CA 1
ATOM 1358 C C . CYS A 1 164 ? -38.906 -1.447 2.941 1 78 164 CYS A C 1
ATOM 1360 O O . CYS A 1 164 ? -39.312 -1.31 1.793 1 78 164 CYS A O 1
ATOM 1362 N N . ARG A 1 165 ? -38.25 -2.576 3.369 1 79.12 165 ARG A N 1
ATOM 1363 C CA . ARG A 1 165 ? -38.25 -3.73 2.477 1 79.12 165 ARG A CA 1
ATOM 1364 C C . ARG A 1 165 ? -39.281 -4.773 2.939 1 79.12 165 ARG A C 1
ATOM 1366 O O . ARG A 1 165 ? -39.531 -4.902 4.137 1 79.12 165 ARG A O 1
ATOM 1373 N N . ASP A 1 166 ? -39.781 -5.43 1.974 1 85.81 166 ASP A N 1
ATOM 1374 C CA . ASP A 1 166 ? -40.781 -6.465 2.221 1 85.81 166 ASP A CA 1
ATOM 1375 C C . ASP A 1 166 ? -40.125 -7.84 2.336 1 85.81 166 ASP A C 1
ATOM 1377 O O . ASP A 1 166 ? -40.812 -8.867 2.271 1 85.81 166 ASP A O 1
ATOM 1381 N N . PHE A 1 167 ? -38.875 -7.867 2.299 1 93.12 167 PHE A N 1
ATOM 1382 C CA . PHE A 1 167 ? -38.156 -9.125 2.455 1 93.12 167 PHE A CA 1
ATOM 1383 C C . PHE A 1 167 ? -37.031 -8.984 3.482 1 93.12 167 PHE A C 1
ATOM 1385 O O . PHE A 1 167 ? -36.688 -7.875 3.877 1 93.12 167 PHE A O 1
ATOM 1392 N N . THR A 1 168 ? -36.625 -10.117 3.906 1 93.69 168 THR A N 1
ATOM 1393 C CA . THR A 1 168 ? -35.5 -10.109 4.844 1 93.69 168 THR A CA 1
ATOM 1394 C C . THR A 1 168 ? -34.188 -9.898 4.113 1 93.69 168 THR A C 1
ATOM 1396 O O . THR A 1 168 ? -33.75 -10.758 3.336 1 93.69 168 THR A O 1
ATOM 1399 N N . PRO A 1 169 ? -33.562 -8.828 4.352 1 95.19 169 PRO A N 1
ATOM 1400 C CA . PRO A 1 169 ? -32.312 -8.562 3.641 1 95.19 169 PRO A CA 1
ATOM 1401 C C . PRO A 1 169 ? -31.188 -9.531 4.035 1 95.19 169 PRO A C 1
ATOM 1403 O O . PRO A 1 169 ? -31.078 -9.922 5.199 1 95.19 169 PRO A O 1
ATOM 1406 N N . LEU A 1 170 ? -30.438 -9.914 3.072 1 95.75 170 LEU A N 1
ATOM 1407 C CA . LEU A 1 170 ? -29.234 -10.703 3.311 1 95.75 170 LEU A CA 1
ATOM 1408 C C . LEU A 1 170 ? -28.078 -9.82 3.758 1 95.75 170 LEU A C 1
ATOM 1410 O O . LEU A 1 170 ? -27.969 -8.672 3.332 1 95.75 170 LEU A O 1
ATOM 1414 N N . ASP A 1 171 ? -27.234 -10.328 4.625 1 95 171 ASP A N 1
ATOM 1415 C CA . ASP A 1 171 ? -26.047 -9.555 4.957 1 95 171 ASP A CA 1
ATOM 1416 C C . ASP A 1 171 ? -24.984 -9.695 3.869 1 95 171 ASP A C 1
ATOM 1418 O O . ASP A 1 171 ? -25.125 -10.5 2.949 1 95 171 ASP A O 1
ATOM 1422 N N . TYR A 1 172 ? -23.969 -8.898 3.992 1 95.5 172 TYR A N 1
ATOM 1423 C CA . TYR A 1 172 ? -22.969 -8.82 2.926 1 95.5 172 TYR A CA 1
ATOM 1424 C C . TYR A 1 172 ? -22.219 -10.141 2.771 1 95.5 172 TYR A C 1
ATOM 1426 O O . TYR A 1 172 ? -21.734 -10.453 1.688 1 95.5 172 TYR A O 1
ATOM 1434 N N . LYS A 1 173 ? -22.094 -10.961 3.848 1 94.94 173 LYS A N 1
ATOM 1435 C CA . LYS A 1 173 ? -21.422 -12.258 3.77 1 94.94 173 LYS A CA 1
ATOM 1436 C C . LYS A 1 173 ? -22.203 -13.227 2.877 1 94.94 173 LYS A C 1
ATOM 1438 O O . LYS A 1 173 ? -21.609 -13.906 2.039 1 94.94 173 LYS A O 1
ATOM 1443 N N . GLU A 1 174 ? -23.453 -13.203 3.088 1 95.44 174 GLU A N 1
ATOM 1444 C CA . GLU A 1 174 ? -24.312 -14.062 2.283 1 95.44 174 GLU A CA 1
ATOM 1445 C C . GLU A 1 174 ? -24.344 -13.609 0.827 1 95.44 174 GLU A C 1
ATOM 1447 O O . GLU A 1 174 ? -24.297 -14.43 -0.089 1 95.44 174 GLU A O 1
ATOM 1452 N N . LEU A 1 175 ? -24.484 -12.32 0.667 1 96.31 175 LEU A N 1
ATOM 1453 C CA . LEU A 1 175 ? -24.438 -11.773 -0.685 1 96.31 175 LEU A CA 1
ATOM 1454 C C . LEU A 1 175 ? -23.109 -12.086 -1.356 1 96.31 175 LEU A C 1
ATOM 1456 O O . LEU A 1 175 ? -23.062 -12.406 -2.547 1 96.31 175 LEU A O 1
ATOM 1460 N N . GLY A 1 176 ? -22.047 -11.961 -0.547 1 95.75 176 GLY A N 1
ATOM 1461 C CA . GLY A 1 176 ? -20.719 -12.273 -1.06 1 95.75 176 GLY A CA 1
ATOM 1462 C C . GLY A 1 176 ? -20.578 -13.711 -1.509 1 95.75 176 GLY A C 1
ATOM 1463 O O . GLY A 1 176 ? -19.922 -13.992 -2.52 1 95.75 176 GLY A O 1
ATOM 1464 N N . LYS A 1 177 ? -21.125 -14.617 -0.769 1 95.25 177 LYS A N 1
ATOM 1465 C CA . LYS A 1 177 ? -21.094 -16.031 -1.135 1 95.25 177 LYS A CA 1
ATOM 1466 C C . LYS A 1 177 ? -21.891 -16.281 -2.412 1 95.25 177 LYS A C 1
ATOM 1468 O O . LYS A 1 177 ? -21.453 -17.016 -3.295 1 95.25 177 LYS A O 1
ATOM 1473 N N . ARG A 1 178 ? -23 -15.664 -2.475 1 95.19 178 ARG A N 1
ATOM 1474 C CA . ARG A 1 178 ? -23.906 -15.867 -3.605 1 95.19 178 ARG A CA 1
ATOM 1475 C C . ARG A 1 178 ? -23.281 -15.359 -4.902 1 95.19 178 ARG A C 1
ATOM 1477 O O . ARG A 1 178 ? -23.453 -15.969 -5.957 1 95.19 178 ARG A O 1
ATOM 1484 N N . HIS A 1 179 ? -22.594 -14.266 -4.797 1 96.44 179 HIS A N 1
ATOM 1485 C CA . HIS A 1 179 ? -22.062 -13.633 -5.992 1 96.44 179 HIS A CA 1
ATOM 1486 C C . HIS A 1 179 ? -20.547 -13.805 -6.078 1 96.44 179 HIS A C 1
ATOM 1488 O O . HIS A 1 179 ? -19.906 -13.219 -6.953 1 96.44 179 HIS A O 1
ATOM 1494 N N . ASP A 1 180 ? -19.875 -14.586 -5.195 1 96.38 180 ASP A N 1
ATOM 1495 C CA . ASP A 1 180 ? -18.438 -14.836 -5.152 1 96.38 180 ASP A CA 1
ATOM 1496 C C . ASP A 1 180 ? -17.641 -13.531 -5.137 1 96.38 180 ASP A C 1
ATOM 1498 O O . ASP A 1 180 ? -16.766 -13.32 -5.977 1 96.38 180 ASP A O 1
ATOM 1502 N N . LEU A 1 181 ? -17.969 -12.734 -4.117 1 97.38 181 LEU A N 1
ATOM 1503 C CA . LEU A 1 181 ? -17.438 -11.375 -4.09 1 97.38 181 LEU A CA 1
ATOM 1504 C C . LEU A 1 181 ? -16.188 -11.289 -3.236 1 97.38 181 LEU A C 1
ATOM 1506 O O . LEU A 1 181 ? -15.359 -10.383 -3.424 1 97.38 181 LEU A O 1
ATOM 1510 N N . PHE A 1 182 ? -16.031 -12.203 -2.27 1 96.69 182 PHE A N 1
ATOM 1511 C CA . PHE A 1 182 ? -14.93 -12.133 -1.312 1 96.69 182 PHE A CA 1
ATOM 1512 C C . PHE A 1 182 ? -14.203 -13.469 -1.221 1 96.69 182 PHE A C 1
ATOM 1514 O O . PHE A 1 182 ? -14.82 -14.523 -1.34 1 96.69 182 PHE A O 1
ATOM 1521 N N . ASP A 1 183 ? -12.953 -13.469 -1.08 1 96.56 183 ASP A N 1
ATOM 1522 C CA . ASP A 1 183 ? -12.148 -14.648 -0.784 1 96.56 183 ASP A CA 1
ATOM 1523 C C . ASP A 1 183 ? -11.32 -14.445 0.48 1 96.56 183 ASP A C 1
ATOM 1525 O O . ASP A 1 183 ? -10.156 -14.047 0.406 1 96.56 183 ASP A O 1
ATOM 1529 N N . ILE A 1 184 ? -11.875 -14.758 1.619 1 94.69 184 ILE A N 1
ATOM 1530 C CA . ILE A 1 184 ? -11.281 -14.516 2.93 1 94.69 184 ILE A CA 1
ATOM 1531 C C . ILE A 1 184 ? -10.328 -15.656 3.281 1 94.69 184 ILE A C 1
ATOM 1533 O O . ILE A 1 184 ? -9.211 -15.414 3.729 1 94.69 184 ILE A O 1
ATOM 1537 N N . PRO A 1 185 ? -10.719 -16.906 2.975 1 94.75 185 PRO A N 1
ATOM 1538 C CA . PRO A 1 185 ? -9.828 -18.016 3.328 1 94.75 185 PRO A CA 1
ATOM 1539 C C . PRO A 1 185 ? -8.492 -17.953 2.594 1 94.75 185 PRO A C 1
ATOM 1541 O O . PRO A 1 185 ? -7.438 -18.156 3.201 1 94.75 185 PRO A O 1
ATOM 1544 N N . SER A 1 186 ? -8.523 -17.672 1.305 1 97 186 SER A N 1
ATOM 1545 C CA . SER A 1 186 ? -7.27 -17.578 0.56 1 97 186 SER A CA 1
ATOM 1546 C C . SER A 1 186 ? -6.402 -16.438 1.086 1 97 186 SER A C 1
ATOM 1548 O O . SER A 1 186 ? -5.176 -16.547 1.109 1 97 186 SER A O 1
ATOM 1550 N N . ALA A 1 187 ? -7.074 -15.367 1.465 1 96.94 187 ALA A N 1
ATOM 1551 C CA . ALA A 1 187 ? -6.332 -14.234 2.014 1 96.94 187 ALA A CA 1
ATOM 1552 C C . ALA A 1 187 ? -5.66 -14.609 3.33 1 96.94 187 ALA A C 1
ATOM 1554 O O . ALA A 1 187 ? -4.543 -14.156 3.613 1 96.94 187 ALA A O 1
ATOM 1555 N N . ALA A 1 188 ? -6.371 -15.359 4.145 1 95.06 188 ALA A N 1
ATOM 1556 C CA . ALA A 1 188 ? -5.801 -15.805 5.414 1 95.06 188 ALA A CA 1
ATOM 1557 C C . ALA A 1 188 ? -4.531 -16.625 5.191 1 95.06 188 ALA A C 1
ATOM 1559 O O . ALA A 1 188 ? -3.572 -16.5 5.957 1 95.06 188 ALA A O 1
ATOM 1560 N N . GLN A 1 189 ? -4.508 -17.391 4.137 1 95.5 189 GLN A N 1
ATOM 1561 C CA . GLN A 1 189 ? -3.336 -18.203 3.816 1 95.5 189 GLN A CA 1
ATOM 1562 C C . GLN A 1 189 ? -2.215 -17.344 3.24 1 95.5 189 GLN A C 1
ATOM 1564 O O . GLN A 1 189 ? -1.047 -17.516 3.59 1 95.5 189 GLN A O 1
ATOM 1569 N N . CYS A 1 190 ? -2.574 -16.438 2.43 1 97.06 190 CYS A N 1
ATOM 1570 C CA . CYS A 1 190 ? -1.606 -15.656 1.675 1 97.06 190 CYS A CA 1
ATOM 1571 C C . CYS A 1 190 ? -1.009 -14.555 2.539 1 97.06 190 CYS A C 1
ATOM 1573 O O . CYS A 1 190 ? 0.185 -14.266 2.443 1 97.06 190 CYS A O 1
ATOM 1575 N N . SER A 1 191 ? -1.865 -13.914 3.42 1 96.75 191 SER A N 1
ATOM 1576 C CA . SER A 1 191 ? -1.468 -12.703 4.129 1 96.75 191 SER A CA 1
ATOM 1577 C C . SER A 1 191 ? -1.75 -12.82 5.625 1 96.75 191 SER A C 1
ATOM 1579 O O . SER A 1 191 ? -1.2 -12.062 6.426 1 96.75 191 SER A O 1
ATOM 1581 N N . GLY A 1 192 ? -2.572 -13.711 6.008 1 93.94 192 GLY A N 1
ATOM 1582 C CA . GLY A 1 192 ? -2.988 -13.828 7.395 1 93.94 192 GLY A CA 1
ATOM 1583 C C . GLY A 1 192 ? -4.426 -13.406 7.629 1 93.94 192 GLY A C 1
ATOM 1584 O O . GLY A 1 192 ? -5.07 -12.859 6.73 1 93.94 192 GLY A O 1
ATOM 1585 N N . GLU A 1 193 ? -4.898 -13.648 8.852 1 91.88 193 GLU A N 1
ATOM 1586 C CA . GLU A 1 193 ? -6.25 -13.242 9.219 1 91.88 193 GLU A CA 1
ATOM 1587 C C . GLU A 1 193 ? -6.406 -11.719 9.164 1 91.88 193 GLU A C 1
ATOM 1589 O O . GLU A 1 193 ? -5.449 -10.984 9.414 1 91.88 193 GLU A O 1
ATOM 1594 N N . GLY A 1 194 ? -7.605 -11.281 8.805 1 92.94 194 GLY A N 1
ATOM 1595 C CA . GLY A 1 194 ? -7.883 -9.852 8.758 1 92.94 194 GLY A CA 1
ATOM 1596 C C . GLY A 1 194 ? -7.613 -9.234 7.398 1 92.94 194 GLY A C 1
ATOM 1597 O O . GLY A 1 194 ? -7.836 -8.039 7.199 1 92.94 194 GLY A O 1
ATOM 1598 N N . PHE A 1 195 ? -7.105 -10.031 6.52 1 95.94 195 PHE A N 1
ATOM 1599 C CA . PHE A 1 195 ? -6.965 -9.609 5.133 1 95.94 195 PHE A CA 1
ATOM 1600 C C . PHE A 1 195 ? -8.062 -10.211 4.27 1 95.94 195 PHE A C 1
ATOM 1602 O O . PHE A 1 195 ? -8.805 -11.094 4.715 1 95.94 195 PHE A O 1
ATOM 1609 N N . TYR A 1 196 ? -8.203 -9.711 3.02 1 96.5 196 TYR A N 1
ATOM 1610 C CA . TYR A 1 196 ? -9.258 -10.203 2.137 1 96.5 196 TYR A CA 1
ATOM 1611 C C . TYR A 1 196 ? -8.891 -9.977 0.674 1 96.5 196 TYR A C 1
ATOM 1613 O O . TYR A 1 196 ? -8.062 -9.117 0.361 1 96.5 196 TYR A O 1
ATOM 1621 N N . TYR A 1 197 ? -9.422 -10.836 -0.199 1 97.75 197 TYR A N 1
ATOM 1622 C CA . TYR A 1 197 ? -9.5 -10.562 -1.631 1 97.75 197 TYR A CA 1
ATOM 1623 C C . TYR A 1 197 ? -10.898 -10.102 -2.021 1 97.75 197 TYR A C 1
ATOM 1625 O O . TYR A 1 197 ? -11.898 -10.617 -1.507 1 97.75 197 TYR A O 1
ATOM 1633 N N . LEU A 1 198 ? -11 -9.109 -2.84 1 98.19 198 LEU A N 1
ATOM 1634 C CA . LEU A 1 198 ? -12.242 -8.859 -3.555 1 98.19 198 LEU A CA 1
ATOM 1635 C C . LEU A 1 198 ? -12.219 -9.5 -4.938 1 98.19 198 LEU A C 1
ATOM 1637 O O . LEU A 1 198 ? -11.188 -9.5 -5.609 1 98.19 198 LEU A O 1
ATOM 1641 N N . LYS A 1 199 ? -13.344 -10.039 -5.352 1 98.06 199 LYS A N 1
ATOM 1642 C CA . LYS A 1 199 ? -13.398 -10.773 -6.613 1 98.06 199 LYS A CA 1
ATOM 1643 C C . LYS A 1 199 ? -14.492 -10.219 -7.523 1 98.06 199 LYS A C 1
ATOM 1645 O O . LYS A 1 199 ? -15.555 -9.82 -7.055 1 98.06 199 LYS A O 1
ATOM 1650 N N . GLY A 1 200 ? -14.188 -10.219 -8.805 1 97.5 200 GLY A N 1
ATOM 1651 C CA . GLY A 1 200 ? -15.203 -9.922 -9.812 1 97.5 200 GLY A CA 1
ATOM 1652 C C . GLY A 1 200 ? -15.859 -8.57 -9.609 1 97.5 200 GLY A C 1
ATOM 1653 O O . GLY A 1 200 ? -15.188 -7.539 -9.594 1 97.5 200 GLY A O 1
ATOM 1654 N N . GLU A 1 201 ? -17.125 -8.609 -9.305 1 96.69 201 GLU A N 1
ATOM 1655 C CA . GLU A 1 201 ? -17.906 -7.391 -9.18 1 96.69 201 GLU A CA 1
ATOM 1656 C C . GLU A 1 201 ? -17.422 -6.535 -8.016 1 96.69 201 GLU A C 1
ATOM 1658 O O . GLU A 1 201 ? -17.453 -5.305 -8.086 1 96.69 201 GLU A O 1
ATOM 1663 N N . ALA A 1 202 ? -17.016 -7.184 -6.988 1 97.56 202 ALA A N 1
ATOM 1664 C CA . ALA A 1 202 ? -16.547 -6.43 -5.828 1 97.56 202 ALA A CA 1
ATOM 1665 C C . ALA A 1 202 ? -15.25 -5.699 -6.141 1 97.56 202 ALA A C 1
ATOM 1667 O O . ALA A 1 202 ? -15.031 -4.578 -5.672 1 97.56 202 ALA A O 1
ATOM 1668 N N . ALA A 1 203 ? -14.352 -6.352 -6.883 1 97.88 203 ALA A N 1
ATOM 1669 C CA . ALA A 1 203 ? -13.109 -5.707 -7.289 1 97.88 203 ALA A CA 1
ATOM 1670 C C . ALA A 1 203 ? -13.383 -4.504 -8.188 1 97.88 203 ALA A C 1
ATOM 1672 O O . ALA A 1 203 ? -12.766 -3.449 -8.031 1 97.88 203 ALA A O 1
ATOM 1673 N N . VAL A 1 204 ? -14.25 -4.641 -9.086 1 97.19 204 VAL A N 1
ATOM 1674 C CA . VAL A 1 204 ? -14.641 -3.553 -9.977 1 97.19 204 VAL A CA 1
ATOM 1675 C C . VAL A 1 204 ? -15.289 -2.432 -9.164 1 97.19 204 VAL A C 1
ATOM 1677 O O . VAL A 1 204 ? -15.039 -1.251 -9.414 1 97.19 204 VAL A O 1
ATOM 1680 N N . LEU A 1 205 ? -16.109 -2.799 -8.211 1 97.12 205 LEU A N 1
ATOM 1681 C CA . LEU A 1 205 ? -16.797 -1.822 -7.375 1 97.12 205 LEU A CA 1
ATOM 1682 C C . LEU A 1 205 ? -15.805 -0.997 -6.562 1 97.12 205 LEU A C 1
ATOM 1684 O O . LEU A 1 205 ? -16.016 0.2 -6.352 1 97.12 205 LEU A O 1
ATOM 1688 N N . GLU A 1 206 ? -14.758 -1.628 -6.09 1 97.31 206 GLU A N 1
ATOM 1689 C CA . GLU A 1 206 ? -13.734 -0.874 -5.371 1 97.31 206 GLU A CA 1
ATOM 1690 C C . GLU A 1 206 ? -13.156 0.241 -6.238 1 97.31 206 GLU A C 1
ATOM 1692 O O . GLU A 1 206 ? -13.055 1.387 -5.797 1 97.31 206 GLU A O 1
ATOM 1697 N N . LEU A 1 207 ? -12.789 -0.081 -7.434 1 96.69 207 LEU A N 1
ATOM 1698 C CA . LEU A 1 207 ? -12.211 0.91 -8.336 1 96.69 207 LEU A CA 1
ATOM 1699 C C . LEU A 1 207 ? -13.227 1.996 -8.672 1 96.69 207 LEU A C 1
ATOM 1701 O O . LEU A 1 207 ? -12.875 3.174 -8.773 1 96.69 207 LEU A O 1
ATOM 1705 N N . ALA A 1 208 ? -14.461 1.593 -8.828 1 96.75 208 ALA A N 1
ATOM 1706 C CA . ALA A 1 208 ? -15.531 2.539 -9.148 1 96.75 208 ALA A CA 1
ATOM 1707 C C . ALA A 1 208 ? -15.734 3.533 -8.008 1 96.75 208 ALA A C 1
ATOM 1709 O O . ALA A 1 208 ? -15.906 4.734 -8.242 1 96.75 208 ALA A O 1
ATOM 1710 N N . LEU A 1 209 ? -15.758 3.018 -6.809 1 98.06 209 LEU A N 1
ATOM 1711 C CA . LEU A 1 209 ? -15.945 3.863 -5.637 1 98.06 209 LEU A CA 1
ATOM 1712 C C . LEU A 1 209 ? -14.797 4.859 -5.492 1 98.06 209 LEU A C 1
ATOM 1714 O O . LEU A 1 209 ? -15.023 6.027 -5.172 1 98.06 209 LEU A O 1
ATOM 1718 N N . ILE A 1 210 ? -13.562 4.383 -5.707 1 98.06 210 ILE A N 1
ATOM 1719 C CA . ILE A 1 210 ? -12.391 5.25 -5.637 1 98.06 210 ILE A CA 1
ATOM 1720 C C . ILE A 1 210 ? -12.508 6.359 -6.68 1 98.06 210 ILE A C 1
ATOM 1722 O O . ILE A 1 210 ? -12.336 7.539 -6.363 1 98.06 210 ILE A O 1
ATOM 1726 N N . GLN A 1 211 ? -12.867 5.984 -7.863 1 96 211 GLN A N 1
ATOM 1727 C CA . GLN A 1 211 ? -12.984 6.945 -8.953 1 96 211 GLN A CA 1
ATOM 1728 C C . GLN A 1 211 ? -14.094 7.957 -8.688 1 96 211 GLN A C 1
ATOM 1730 O O . GLN A 1 211 ? -13.922 9.156 -8.922 1 96 211 GLN A O 1
ATOM 1735 N N . TYR A 1 212 ? -15.203 7.453 -8.258 1 97.38 212 TYR A N 1
ATOM 1736 C CA . TYR A 1 212 ? -16.328 8.32 -7.965 1 97.38 212 TYR A CA 1
ATOM 1737 C C . TYR A 1 212 ? -15.977 9.344 -6.895 1 97.38 212 TYR A C 1
ATOM 1739 O O . TYR A 1 212 ? -16.188 10.547 -7.07 1 97.38 212 TYR A O 1
ATOM 1747 N N . ALA A 1 213 ? -15.445 8.867 -5.773 1 98.62 213 ALA A N 1
ATOM 1748 C CA . ALA A 1 213 ? -15.117 9.734 -4.641 1 98.62 213 ALA A CA 1
ATOM 1749 C C . ALA A 1 213 ? -14.062 10.766 -5.023 1 98.62 213 ALA A C 1
ATOM 1751 O O . ALA A 1 213 ? -14.18 11.945 -4.672 1 98.62 213 ALA A O 1
ATOM 1752 N N . MET A 1 214 ? -13.016 10.336 -5.746 1 98.38 214 MET A N 1
ATOM 1753 C CA . MET A 1 214 ? -11.984 11.258 -6.211 1 98.38 214 MET A CA 1
ATOM 1754 C C . MET A 1 214 ? -12.578 12.328 -7.117 1 98.38 214 MET A C 1
ATOM 1756 O O . MET A 1 214 ? -12.305 13.523 -6.945 1 98.38 214 MET A O 1
ATOM 1760 N N . SER A 1 215 ? -13.391 11.898 -8.031 1 96.81 215 SER A N 1
ATOM 1761 C CA . SER A 1 215 ? -14.008 12.82 -8.977 1 96.81 215 SER A CA 1
ATOM 1762 C C . SER A 1 215 ? -14.906 13.828 -8.266 1 96.81 215 SER A C 1
ATOM 1764 O O . SER A 1 215 ? -14.906 15.016 -8.602 1 96.81 215 SER A O 1
ATOM 1766 N N . LYS A 1 216 ? -15.68 13.32 -7.336 1 97.94 216 LYS A N 1
ATOM 1767 C CA . LYS A 1 216 ? -16.578 14.18 -6.57 1 97.94 216 LYS A CA 1
ATOM 1768 C C . LYS A 1 216 ? -15.797 15.242 -5.797 1 97.94 216 LYS A C 1
ATOM 1770 O O . LYS A 1 216 ? -16.188 16.406 -5.77 1 97.94 216 LYS A O 1
ATOM 1775 N N . ALA A 1 217 ? -14.719 14.867 -5.156 1 98.75 217 ALA A N 1
ATOM 1776 C CA . ALA A 1 217 ? -13.891 15.797 -4.398 1 98.75 217 ALA A CA 1
ATOM 1777 C C . ALA A 1 217 ? -13.258 16.844 -5.316 1 98.75 217 ALA A C 1
ATOM 1779 O O . ALA A 1 217 ? -13.258 18.031 -5.004 1 98.75 217 ALA A O 1
ATOM 1780 N N . ILE A 1 218 ? -12.75 16.375 -6.438 1 98.06 218 ILE A N 1
ATOM 1781 C CA . ILE A 1 218 ? -12.102 17.266 -7.387 1 98.06 218 ILE A CA 1
ATOM 1782 C C . ILE A 1 218 ? -13.102 18.297 -7.887 1 98.06 218 ILE A C 1
ATOM 1784 O O . ILE A 1 218 ? -12.797 19.484 -7.953 1 98.06 218 ILE A O 1
ATOM 1788 N N . LYS A 1 219 ? -14.312 17.891 -8.195 1 97.56 219 LYS A N 1
ATOM 1789 C CA . LYS A 1 219 ? -15.375 18.781 -8.664 1 97.56 219 LYS A CA 1
ATOM 1790 C C . LYS A 1 219 ? -15.727 19.828 -7.602 1 97.56 219 LYS A C 1
ATOM 1792 O O . LYS A 1 219 ? -16.203 20.922 -7.93 1 97.56 219 LYS A O 1
ATOM 1797 N N . ASN A 1 220 ? -15.477 19.5 -6.371 1 98.25 220 ASN A N 1
ATOM 1798 C CA . ASN A 1 220 ? -15.766 20.406 -5.27 1 98.25 220 ASN A CA 1
ATOM 1799 C C . ASN A 1 220 ? -14.531 21.203 -4.855 1 98.25 220 ASN A C 1
ATOM 1801 O O . ASN A 1 220 ? -14.453 21.703 -3.734 1 98.25 220 ASN A O 1
ATOM 1805 N N . GLY A 1 221 ? -13.539 21.188 -5.648 1 98 221 GLY A N 1
ATOM 1806 C CA . GLY A 1 221 ? -12.438 22.125 -5.473 1 98 221 GLY A CA 1
ATOM 1807 C C . GLY A 1 221 ? -11.227 21.5 -4.797 1 98 221 GLY A C 1
ATOM 1808 O O . GLY A 1 221 ? -10.273 22.203 -4.453 1 98 221 GLY A O 1
ATOM 1809 N N . TYR A 1 222 ? -11.188 20.234 -4.562 1 98.81 222 TYR A N 1
ATOM 1810 C CA . TYR A 1 222 ? -10.039 19.578 -3.947 1 98.81 222 TYR A CA 1
ATOM 1811 C C . TYR A 1 222 ? -8.984 19.219 -4.992 1 98.81 222 TYR A C 1
ATOM 1813 O O . TYR A 1 222 ? -9.328 18.766 -6.09 1 98.81 222 TYR A O 1
ATOM 1821 N N . TYR A 1 223 ? -7.727 19.469 -4.641 1 98.69 223 TYR A N 1
ATOM 1822 C CA . TYR A 1 223 ? -6.59 19.188 -5.508 1 98.69 223 TYR A CA 1
ATOM 1823 C C . TYR A 1 223 ? -6.109 17.75 -5.328 1 98.69 223 TYR A C 1
ATOM 1825 O O . TYR A 1 223 ? -5.781 17.344 -4.215 1 98.69 223 TYR A O 1
ATOM 1833 N N . PRO A 1 224 ? -6.074 16.938 -6.398 1 98.62 224 PRO A N 1
ATOM 1834 C CA . PRO A 1 224 ? -5.742 15.516 -6.273 1 98.62 224 PRO A CA 1
ATOM 1835 C C . PRO A 1 224 ? -4.246 15.273 -6.082 1 98.62 224 PRO A C 1
ATOM 1837 O O . PRO A 1 224 ? -3.424 15.906 -6.746 1 98.62 224 PRO A O 1
ATOM 1840 N N . ILE A 1 225 ? -3.908 14.398 -5.195 1 98.81 225 ILE A N 1
ATOM 1841 C CA . ILE A 1 225 ? -2.543 13.984 -4.895 1 98.81 225 ILE A CA 1
ATOM 1842 C C . ILE A 1 225 ? -2.467 12.461 -4.836 1 98.81 225 ILE A C 1
ATOM 1844 O O . ILE A 1 225 ? -3.379 11.812 -4.328 1 98.81 225 ILE A O 1
ATOM 1848 N N . ALA A 1 226 ? -1.461 11.836 -5.414 1 98.19 226 ALA A N 1
ATOM 1849 C CA . ALA A 1 226 ? -1.094 10.461 -5.113 1 98.19 226 ALA A CA 1
ATOM 1850 C C . ALA A 1 226 ? 0.015 10.406 -4.066 1 98.19 226 ALA A C 1
ATOM 1852 O O . ALA A 1 226 ? 1.074 11.008 -4.242 1 98.19 226 ALA A O 1
ATOM 1853 N N . THR A 1 227 ? -0.199 9.711 -3.025 1 98.19 227 THR A N 1
ATOM 1854 C CA . THR A 1 227 ? 0.7 9.75 -1.878 1 98.19 227 THR A CA 1
ATOM 1855 C C . THR A 1 227 ? 1.467 8.438 -1.748 1 98.19 227 THR A C 1
ATOM 1857 O O . THR A 1 227 ? 1.03 7.406 -2.258 1 98.19 227 THR A O 1
ATOM 1860 N N . PRO A 1 228 ? 2.617 8.492 -1.112 1 97.62 228 PRO A N 1
ATOM 1861 C CA . PRO A 1 228 ? 3.209 7.238 -0.63 1 97.62 228 PRO A CA 1
ATOM 1862 C C . PRO A 1 228 ? 2.41 6.609 0.51 1 97.62 228 PRO A C 1
ATOM 1864 O O . PRO A 1 228 ? 1.678 7.309 1.214 1 97.62 228 PRO A O 1
ATOM 1867 N N . ASP A 1 229 ? 2.568 5.293 0.64 1 97.75 229 ASP A N 1
ATOM 1868 C CA . ASP A 1 229 ? 1.927 4.57 1.734 1 97.75 229 ASP A CA 1
ATOM 1869 C C . ASP A 1 229 ? 2.936 4.211 2.822 1 97.75 229 ASP A C 1
ATOM 1871 O O . ASP A 1 229 ? 2.553 3.84 3.934 1 97.75 229 ASP A O 1
ATOM 1875 N N . VAL A 1 230 ? 4.176 4.23 2.49 1 97.38 230 VAL A N 1
ATOM 1876 C CA . VAL A 1 230 ? 5.27 4.082 3.445 1 97.38 230 VAL A CA 1
ATOM 1877 C C . VAL A 1 230 ? 5.734 5.457 3.918 1 97.38 230 VAL A C 1
ATOM 1879 O O . VAL A 1 230 ? 6.109 6.305 3.105 1 97.38 230 VAL A O 1
ATOM 1882 N N . ILE A 1 231 ? 5.719 5.664 5.203 1 97.25 231 ILE A N 1
ATOM 1883 C CA . ILE A 1 231 ? 6.016 6.984 5.746 1 97.25 231 ILE A CA 1
ATOM 1884 C C . ILE A 1 231 ? 6.988 6.855 6.918 1 97.25 231 ILE A C 1
ATOM 1886 O O . ILE A 1 231 ? 7.039 5.812 7.578 1 97.25 231 ILE A O 1
ATOM 1890 N N . ARG A 1 232 ? 7.734 7.895 7.129 1 96.56 232 ARG A N 1
ATOM 1891 C CA . ARG A 1 232 ? 8.578 7.914 8.32 1 96.56 232 ARG A CA 1
ATOM 1892 C C . ARG A 1 232 ? 7.734 7.883 9.594 1 96.56 232 ARG A C 1
ATOM 1894 O O . ARG A 1 232 ? 6.715 8.57 9.68 1 96.56 232 ARG A O 1
ATOM 1901 N N . THR A 1 233 ? 8.188 7.145 10.547 1 93.5 233 THR A N 1
ATOM 1902 C CA . THR A 1 233 ? 7.402 6.922 11.758 1 93.5 233 THR A CA 1
ATOM 1903 C C . THR A 1 233 ? 7.176 8.234 12.508 1 93.5 233 THR A C 1
ATOM 1905 O O . THR A 1 233 ? 6.094 8.461 13.055 1 93.5 233 THR A O 1
ATOM 1908 N N . HIS A 1 234 ? 8.141 9.102 12.586 1 92 234 HIS A N 1
ATOM 1909 C CA . HIS A 1 234 ? 8 10.344 13.336 1 92 234 HIS A CA 1
ATOM 1910 C C . HIS A 1 234 ? 6.945 11.25 12.711 1 92 234 HIS A C 1
ATOM 1912 O O . HIS A 1 234 ? 6.297 12.039 13.406 1 92 234 HIS A O 1
ATOM 1918 N N . VAL A 1 235 ? 6.754 11.141 11.375 1 95.06 235 VAL A N 1
ATOM 1919 C CA . VAL A 1 235 ? 5.711 11.914 10.719 1 95.06 235 VAL A CA 1
ATOM 1920 C C . VAL A 1 235 ? 4.336 11.43 11.164 1 95.06 235 VAL A C 1
ATOM 1922 O O . VAL A 1 235 ? 3.453 12.234 11.469 1 95.06 235 VAL A O 1
ATOM 1925 N N . ALA A 1 236 ? 4.188 10.148 11.211 1 94.31 236 ALA A N 1
ATOM 1926 C CA . ALA A 1 236 ? 2.93 9.57 11.68 1 94.31 236 ALA A CA 1
ATOM 1927 C C . ALA A 1 236 ? 2.648 9.969 13.125 1 94.31 236 ALA A C 1
ATOM 1929 O O . ALA A 1 236 ? 1.522 10.344 13.461 1 94.31 236 ALA A O 1
ATOM 1930 N N . ASP A 1 237 ? 3.654 9.93 13.914 1 91.12 237 ASP A N 1
ATOM 1931 C CA . ASP A 1 237 ? 3.518 10.273 15.32 1 91.12 237 ASP A CA 1
ATOM 1932 C C . ASP A 1 237 ? 3.08 11.727 15.492 1 91.12 237 ASP A C 1
ATOM 1934 O O . ASP A 1 237 ? 2.225 12.031 16.328 1 91.12 237 ASP A O 1
ATOM 1938 N N . ARG A 1 238 ? 3.627 12.5 14.719 1 92.81 238 ARG A N 1
ATOM 1939 C CA . ARG A 1 238 ? 3.367 13.93 14.828 1 92.81 238 ARG A CA 1
ATOM 1940 C C . ARG A 1 238 ? 1.954 14.273 14.367 1 92.81 238 ARG A C 1
ATOM 1942 O O . ARG A 1 238 ? 1.412 15.32 14.727 1 92.81 238 ARG A O 1
ATOM 1949 N N . CYS A 1 239 ? 1.413 13.398 13.57 1 94.31 239 CYS A N 1
ATOM 1950 C CA . CYS A 1 239 ? 0.033 13.586 13.141 1 94.31 239 CYS A CA 1
ATOM 1951 C C . CYS A 1 239 ? -0.944 13.102 14.203 1 94.31 239 CYS A C 1
ATOM 1953 O O . CYS A 1 239 ? -2.152 13.305 14.078 1 94.31 239 CYS A O 1
ATOM 1955 N N . GLY A 1 240 ? -0.453 12.477 15.203 1 90.69 240 GLY A N 1
ATOM 1956 C CA . GLY A 1 240 ? -1.297 12.062 16.312 1 90.69 240 GLY A CA 1
ATOM 1957 C C . GLY A 1 240 ? -1.643 10.586 16.281 1 90.69 240 GLY A C 1
ATOM 1958 O O . GLY A 1 240 ? -2.59 10.148 16.938 1 90.69 240 GLY A O 1
ATOM 1959 N N . TYR A 1 241 ? -0.93 9.766 15.57 1 84.25 241 TYR A N 1
ATOM 1960 C CA . TYR A 1 241 ? -1.273 8.352 15.414 1 84.25 241 TYR A CA 1
ATOM 1961 C C . TYR A 1 241 ? -0.3 7.469 16.188 1 84.25 241 TYR A C 1
ATOM 1963 O O . TYR A 1 241 ? -0.137 6.289 15.859 1 84.25 241 TYR A O 1
ATOM 1971 N N . GLN A 1 242 ? 0.214 7.957 17.172 1 78.06 242 GLN A N 1
ATOM 1972 C CA . GLN A 1 242 ? 1.142 7.188 18 1 78.06 242 GLN A CA 1
ATOM 1973 C C . GLN A 1 242 ? 0.417 6.07 18.734 1 78.06 242 GLN A C 1
ATOM 1975 O O . GLN A 1 242 ? -0.765 6.199 19.062 1 78.06 242 GLN A O 1
ATOM 1980 N N . ALA A 1 243 ? 1.258 5.004 18.891 1 63.78 243 ALA A N 1
ATOM 1981 C CA . ALA A 1 243 ? 0.725 3.879 19.656 1 63.78 243 ALA A CA 1
ATOM 1982 C C . ALA A 1 243 ? 0.564 4.242 21.125 1 63.78 243 ALA A C 1
ATOM 1984 O O . ALA A 1 243 ? 1.466 4.828 21.734 1 63.78 243 ALA A O 1
ATOM 1985 N N . ARG A 1 244 ? -0.556 4.27 21.766 1 57 244 ARG A N 1
ATOM 1986 C CA . ARG A 1 244 ? -0.832 4.664 23.141 1 57 244 ARG A CA 1
ATOM 1987 C C . ARG A 1 244 ? -0.439 3.557 24.109 1 57 244 ARG A C 1
ATOM 1989 O O . ARG A 1 244 ? 0.019 3.832 25.219 1 57 244 ARG A O 1
ATOM 1996 N N . SER A 1 245 ? -1.038 2.451 23.953 1 53.66 245 SER A N 1
ATOM 1997 C CA . SER A 1 245 ? -0.881 1.392 24.938 1 53.66 245 SER A CA 1
ATOM 1998 C C . SER A 1 245 ? 0.161 0.37 24.5 1 53.66 245 SER A C 1
ATOM 2000 O O . SER A 1 245 ? 0.068 -0.81 24.844 1 53.66 245 SER A O 1
ATOM 2002 N N . GLY A 1 246 ? 1.316 0.904 23.984 1 54.16 246 GLY A N 1
ATOM 2003 C CA . GLY A 1 246 ? 2.33 -0.073 23.609 1 54.16 246 GLY A CA 1
ATOM 2004 C C . GLY A 1 246 ? 1.976 -0.866 22.375 1 54.16 246 GLY A C 1
ATOM 2005 O O . GLY A 1 246 ? 2.83 -1.54 21.797 1 54.16 246 GLY A O 1
ATOM 2006 N N . GLU A 1 247 ? 0.795 -1.053 22.172 1 57.69 247 GLU A N 1
ATOM 2007 C CA . GLU A 1 247 ? 0.476 -1.814 20.969 1 57.69 247 GLU A CA 1
ATOM 2008 C C . GLU A 1 247 ? 0.499 -0.923 19.734 1 57.69 247 GLU A C 1
ATOM 2010 O O . GLU A 1 247 ? -0.146 0.127 19.703 1 57.69 247 GLU A O 1
ATOM 2015 N N . ASN A 1 248 ? 1.322 -1.215 18.922 1 59.56 248 ASN A N 1
ATOM 2016 C CA . ASN A 1 248 ? 1.507 -0.42 17.719 1 59.56 248 ASN A CA 1
ATOM 2017 C C . ASN A 1 248 ? 0.25 -0.416 16.844 1 59.56 248 ASN A C 1
ATOM 2019 O O . ASN A 1 248 ? -0.367 -1.462 16.641 1 59.56 248 ASN A O 1
ATOM 2023 N N . GLN A 1 249 ? -0.107 0.812 16.453 1 74.56 249 GLN A N 1
ATOM 2024 C CA . GLN A 1 249 ? -1.259 0.99 15.57 1 74.56 249 GLN A CA 1
ATOM 2025 C C . GLN A 1 249 ? -0.867 0.818 14.102 1 74.56 249 GLN A C 1
ATOM 2027 O O . GLN A 1 249 ? -1.725 0.585 13.25 1 74.56 249 GLN A O 1
ATOM 2032 N N . TYR A 1 250 ? 0.466 0.849 13.945 1 86.38 250 TYR A N 1
ATOM 2033 C CA . TYR A 1 250 ? 0.928 0.775 12.562 1 86.38 250 TYR A CA 1
ATOM 2034 C C . TYR A 1 250 ? 1.796 -0.458 12.344 1 86.38 250 TYR A C 1
ATOM 2036 O O . TYR A 1 250 ? 2.412 -0.967 13.289 1 86.38 250 TYR A O 1
ATOM 2044 N N . TYR A 1 251 ? 1.801 -0.879 11.141 1 92.12 251 TYR A N 1
ATOM 2045 C CA . TYR A 1 251 ? 2.828 -1.824 10.719 1 92.12 251 TYR A CA 1
ATOM 2046 C C . TYR A 1 251 ? 4.176 -1.133 10.57 1 92.12 251 TYR A C 1
ATOM 2048 O O . TYR A 1 251 ? 4.305 -0.161 9.82 1 92.12 251 TYR A O 1
ATOM 2056 N N . LEU A 1 252 ? 5.105 -1.589 11.328 1 93.38 252 LEU A N 1
ATOM 2057 C CA . LEU A 1 252 ? 6.457 -1.049 11.234 1 93.38 252 LEU A CA 1
ATOM 2058 C C . LEU A 1 252 ? 7.293 -1.852 10.242 1 93.38 252 LEU A C 1
ATOM 2060 O O . LEU A 1 252 ? 7.141 -3.072 10.141 1 93.38 252 LEU A O 1
ATOM 2064 N N . LEU A 1 253 ? 8.102 -1.167 9.508 1 94.5 253 LEU A N 1
ATOM 2065 C CA . LEU A 1 253 ? 9.047 -1.855 8.633 1 94.5 253 LEU A CA 1
ATOM 2066 C C . LEU A 1 253 ? 10.297 -2.273 9.406 1 94.5 253 LEU A C 1
ATOM 2068 O O . LEU A 1 253 ? 10.766 -1.54 10.281 1 94.5 253 LEU A O 1
ATOM 2072 N N . ALA A 1 254 ? 10.82 -3.385 9.008 1 91.56 254 ALA A N 1
ATOM 2073 C CA . ALA A 1 254 ? 11.992 -3.918 9.695 1 91.56 254 ALA A CA 1
ATOM 2074 C C . ALA A 1 254 ? 13.242 -3.102 9.359 1 91.56 254 ALA A C 1
ATOM 2076 O O . ALA A 1 254 ? 13.453 -2.729 8.211 1 91.56 254 ALA A O 1
ATOM 2077 N N . ASN A 1 255 ? 14.008 -2.756 10.328 1 86.62 255 ASN A N 1
ATOM 2078 C CA . ASN A 1 255 ? 15.312 -2.119 10.227 1 86.62 255 ASN A CA 1
ATOM 2079 C C . ASN A 1 255 ? 15.219 -0.738 9.586 1 86.62 255 ASN A C 1
ATOM 2081 O O . ASN A 1 255 ? 16.141 -0.301 8.898 1 86.62 255 ASN A O 1
ATOM 2085 N N . GLU A 1 256 ? 14.062 -0.127 9.617 1 88.94 256 GLU A N 1
ATOM 2086 C CA . GLU A 1 256 ? 13.812 1.219 9.109 1 88.94 256 GLU A CA 1
ATOM 2087 C C . GLU A 1 256 ? 12.969 2.027 10.086 1 88.94 256 GLU A C 1
ATOM 2089 O O . GLU A 1 256 ? 12.242 1.46 10.914 1 88.94 256 GLU A O 1
ATOM 2094 N N . ASP A 1 257 ? 13.148 3.297 10.07 1 92.88 257 ASP A N 1
ATOM 2095 C CA . ASP A 1 257 ? 12.258 4.172 10.828 1 92.88 257 ASP A CA 1
ATOM 2096 C C . ASP A 1 257 ? 11.047 4.582 9.984 1 92.88 257 ASP A C 1
ATOM 2098 O O . ASP A 1 257 ? 10.758 5.773 9.844 1 92.88 257 ASP A O 1
ATOM 2102 N N . LYS A 1 258 ? 10.422 3.59 9.438 1 96 258 LYS A N 1
ATOM 2103 C CA . LYS A 1 258 ? 9.258 3.805 8.578 1 96 258 LYS A CA 1
ATOM 2104 C C . LYS A 1 258 ? 8.109 2.877 8.969 1 96 258 LYS A C 1
ATOM 2106 O O . LYS A 1 258 ? 8.328 1.849 9.609 1 96 258 LYS A O 1
ATOM 2111 N N . CYS A 1 259 ? 6.957 3.27 8.641 1 95.69 259 CYS A N 1
ATOM 2112 C CA . CYS A 1 259 ? 5.746 2.496 8.898 1 95.69 259 CYS A CA 1
ATOM 2113 C C . CYS A 1 259 ? 4.777 2.6 7.727 1 95.69 259 CYS A C 1
ATOM 2115 O O . CYS A 1 259 ? 4.977 3.404 6.816 1 95.69 259 CYS A O 1
ATOM 2117 N N . LEU A 1 260 ? 3.857 1.689 7.707 1 96.81 260 LEU A N 1
ATOM 2118 C CA . LEU A 1 260 ? 2.766 1.778 6.742 1 96.81 260 LEU A CA 1
ATOM 2119 C C . LEU A 1 260 ? 1.676 2.721 7.238 1 96.81 260 LEU A C 1
ATOM 2121 O O . LEU A 1 260 ? 1.28 2.656 8.406 1 96.81 260 LEU A O 1
ATOM 2125 N N . SER A 1 261 ? 1.22 3.586 6.379 1 96.75 261 SER A N 1
ATOM 2126 C CA . SER A 1 261 ? 0.256 4.613 6.766 1 96.75 261 SER A CA 1
ATOM 2127 C C . SER A 1 261 ? -1.119 4.008 7.027 1 96.75 261 SER A C 1
ATOM 2129 O O . SER A 1 261 ? -1.585 3.158 6.266 1 96.75 261 SER A O 1
ATOM 2131 N N . GLY A 1 262 ? -1.791 4.445 8.055 1 95.38 262 GLY A N 1
ATOM 2132 C CA . GLY A 1 262 ? -3.146 4.012 8.352 1 95.38 262 GLY A CA 1
ATOM 2133 C C . GLY A 1 262 ? -4.207 4.855 7.668 1 95.38 262 GLY A C 1
ATOM 2134 O O . GLY A 1 262 ? -5.395 4.531 7.723 1 95.38 262 GLY A O 1
ATOM 2135 N N . THR A 1 263 ? -3.816 5.938 7.094 1 96.5 263 THR A N 1
ATOM 2136 C CA . THR A 1 263 ? -4.664 6.875 6.367 1 96.5 263 THR A CA 1
ATOM 2137 C C . THR A 1 263 ? -3.822 7.785 5.477 1 96.5 263 THR A C 1
ATOM 2139 O O . THR A 1 263 ? -2.682 8.109 5.812 1 96.5 263 THR A O 1
ATOM 2142 N N . ALA A 1 264 ? -4.387 8.227 4.363 1 98.31 264 ALA A N 1
ATOM 2143 C CA . ALA A 1 264 ? -3.672 9.164 3.492 1 98.31 264 ALA A CA 1
ATOM 2144 C C . ALA A 1 264 ? -3.547 10.531 4.145 1 98.31 264 ALA A C 1
ATOM 2146 O O . ALA A 1 264 ? -2.779 11.383 3.68 1 98.31 264 ALA A O 1
ATOM 2147 N N . GLU A 1 265 ? -4.23 10.82 5.273 1 98.38 265 GLU A N 1
ATOM 2148 C CA . GLU A 1 265 ? -4.082 12.039 6.062 1 98.38 265 GLU A CA 1
ATOM 2149 C C . GLU A 1 265 ? -2.621 12.281 6.438 1 98.38 265 GLU A C 1
ATOM 2151 O O . GLU A 1 265 ? -2.135 13.406 6.363 1 98.38 265 GLU A O 1
ATOM 2156 N N . ILE A 1 266 ? -1.94 11.25 6.754 1 98 266 ILE A N 1
ATOM 2157 C CA . ILE A 1 266 ? -0.583 11.344 7.281 1 98 266 ILE A CA 1
ATOM 2158 C C . ILE A 1 266 ? 0.368 11.812 6.184 1 98 266 ILE A C 1
ATOM 2160 O O . ILE A 1 266 ? 1.053 12.828 6.34 1 98 266 ILE A O 1
ATOM 2164 N N . PRO A 1 267 ? 0.372 11.102 5.051 1 98.62 267 PRO A N 1
ATOM 2165 C CA . PRO A 1 267 ? 1.274 11.602 4.016 1 98.62 267 PRO A CA 1
ATOM 2166 C C . PRO A 1 267 ? 0.818 12.938 3.434 1 98.62 267 PRO A C 1
ATOM 2168 O O . PRO A 1 267 ? 1.645 13.727 2.971 1 98.62 267 PRO A O 1
ATOM 2171 N N . LEU A 1 268 ? -0.455 13.273 3.418 1 98.81 268 LEU A N 1
ATOM 2172 C CA . LEU A 1 268 ? -0.892 14.586 2.967 1 98.81 268 LEU A CA 1
ATOM 2173 C C . LEU A 1 268 ? -0.389 15.68 3.904 1 98.81 268 LEU A C 1
ATOM 2175 O O . LEU A 1 268 ? 0.078 16.734 3.449 1 98.81 268 LEU A O 1
ATOM 2179 N N . ALA A 1 269 ? -0.502 15.469 5.191 1 98.62 269 ALA A N 1
ATOM 2180 C CA . ALA A 1 269 ? 0.078 16.406 6.152 1 98.62 269 ALA A CA 1
ATOM 2181 C C . ALA A 1 269 ? 1.597 16.453 6.016 1 98.62 269 ALA A C 1
ATOM 2183 O O . ALA A 1 269 ? 2.188 17.547 6.039 1 98.62 269 ALA A O 1
ATOM 2184 N N . GLY A 1 270 ? 2.195 15.289 5.855 1 98.31 270 GLY A N 1
ATOM 2185 C CA . GLY A 1 270 ? 3.639 15.172 5.719 1 98.31 270 GLY A CA 1
ATOM 2186 C C . GLY A 1 270 ? 4.184 15.906 4.516 1 98.31 270 GLY A C 1
ATOM 2187 O O . GLY A 1 270 ? 5.355 16.297 4.492 1 98.31 270 GLY A O 1
ATOM 2188 N N . MET A 1 271 ? 3.352 16.078 3.523 1 98.5 271 MET A N 1
ATOM 2189 C CA . MET A 1 271 ? 3.738 16.828 2.328 1 98.5 271 MET A CA 1
ATOM 2190 C C . MET A 1 271 ? 4.16 18.25 2.686 1 98.5 271 MET A C 1
ATOM 2192 O O . MET A 1 271 ? 4.918 18.875 1.945 1 98.5 271 MET A O 1
ATOM 2196 N N . TYR A 1 272 ? 3.75 18.75 3.838 1 98.19 272 TYR A N 1
ATOM 2197 C CA . TYR A 1 272 ? 4 20.125 4.23 1 98.19 272 TYR A CA 1
ATOM 2198 C C . TYR A 1 272 ? 4.91 20.203 5.449 1 98.19 272 TYR A C 1
ATOM 2200 O O . TYR A 1 272 ? 5.004 21.234 6.109 1 98.19 272 TYR A O 1
ATOM 2208 N N . LEU A 1 273 ? 5.52 19.125 5.766 1 97.31 273 LEU A N 1
ATOM 2209 C CA . LEU A 1 273 ? 6.453 19.062 6.887 1 97.31 273 LEU A CA 1
ATOM 2210 C C . LEU A 1 273 ? 7.496 20.172 6.777 1 97.31 273 LEU A C 1
ATOM 2212 O O . LEU A 1 273 ? 8.203 20.266 5.77 1 97.31 273 LEU A O 1
ATOM 2216 N N . ASN A 1 274 ? 7.562 21.078 7.75 1 94.88 274 ASN A N 1
ATOM 2217 C CA . ASN A 1 274 ? 8.516 22.188 7.863 1 94.88 274 ASN A CA 1
ATOM 2218 C C . ASN A 1 274 ? 8.336 23.203 6.742 1 94.88 274 ASN A C 1
ATOM 2220 O O . ASN A 1 274 ? 9.312 23.781 6.266 1 94.88 274 ASN A O 1
ATOM 2224 N N . LYS A 1 275 ? 7.168 23.344 6.324 1 95.81 275 LYS A N 1
ATOM 2225 C CA . LYS A 1 275 ? 6.938 24.297 5.238 1 95.81 275 LYS A CA 1
ATOM 2226 C C . LYS A 1 275 ? 6.207 25.531 5.742 1 95.81 275 LYS A C 1
ATOM 2228 O O . LYS A 1 275 ? 5.402 25.453 6.672 1 95.81 275 LYS A O 1
ATOM 2233 N N . ASN A 1 276 ? 6.508 26.625 5.141 1 94.12 276 ASN A N 1
ATOM 2234 C CA . ASN A 1 276 ? 5.77 27.875 5.273 1 94.12 276 ASN A CA 1
ATOM 2235 C C . ASN A 1 276 ? 4.879 28.141 4.062 1 94.12 276 ASN A C 1
ATOM 2237 O O . ASN A 1 276 ? 5.375 28.391 2.963 1 94.12 276 ASN A O 1
ATOM 2241 N N . VAL A 1 277 ? 3.617 28.094 4.293 1 94.94 277 VAL A N 1
ATOM 2242 C CA . VAL A 1 277 ? 2.691 28.281 3.18 1 94.94 277 VAL A CA 1
ATOM 2243 C C . VAL A 1 277 ? 2.287 29.75 3.078 1 94.94 277 VAL A C 1
ATOM 2245 O O . VAL A 1 277 ? 2.312 30.484 4.074 1 94.94 277 VAL A O 1
ATOM 2248 N N . LEU A 1 278 ? 1.952 30.156 1.9 1 92 278 LEU A N 1
ATOM 2249 C CA . LEU A 1 278 ? 1.507 31.531 1.682 1 92 278 LEU A CA 1
ATOM 2250 C C . LEU A 1 278 ? 0.059 31.703 2.125 1 92 278 LEU A C 1
ATOM 2252 O O . LEU A 1 278 ? -0.783 30.844 1.877 1 92 278 LEU A O 1
ATOM 2256 N N . TYR A 1 279 ? -0.153 32.781 2.738 1 92.75 279 TYR A N 1
ATOM 2257 C CA . TYR A 1 279 ? -1.514 33.094 3.162 1 92.75 279 TYR A CA 1
ATOM 2258 C C . TYR A 1 279 ? -2.471 33.094 1.977 1 92.75 279 TYR A C 1
ATOM 2260 O O . TYR A 1 279 ? -3.619 32.656 2.1 1 92.75 279 TYR A O 1
ATOM 2268 N N . SER A 1 280 ? -2.029 33.5 0.812 1 92.69 280 SER A N 1
ATOM 2269 C CA . SER A 1 280 ? -2.855 33.625 -0.386 1 92.69 280 SER A CA 1
ATOM 2270 C C . SER A 1 280 ? -3.26 32.25 -0.911 1 92.69 280 SER A C 1
ATOM 2272 O O . SER A 1 280 ? -4.234 32.125 -1.653 1 92.69 280 SER A O 1
ATOM 2274 N N . ASP A 1 281 ? -2.566 31.25 -0.5 1 94.31 281 ASP A N 1
ATOM 2275 C CA . ASP A 1 281 ? -2.842 29.906 -0.982 1 94.31 281 ASP A CA 1
ATOM 2276 C C . ASP A 1 281 ? -3.875 29.203 -0.1 1 94.31 281 ASP A C 1
ATOM 2278 O O . ASP A 1 281 ? -4.406 28.156 -0.468 1 94.31 281 ASP A O 1
ATOM 2282 N N . LEU A 1 282 ? -4.191 29.875 1.015 1 96.19 282 LEU A N 1
ATOM 2283 C CA . LEU A 1 282 ? -5.098 29.25 1.971 1 96.19 282 LEU A CA 1
ATOM 2284 C C . LEU A 1 282 ? -6.539 29.656 1.692 1 96.19 282 LEU A C 1
ATOM 2286 O O . LEU A 1 282 ? -6.812 30.797 1.329 1 96.19 282 LEU A O 1
ATOM 2290 N N . PRO A 1 283 ? -7.391 28.75 1.802 1 97.75 283 PRO A N 1
ATOM 2291 C CA .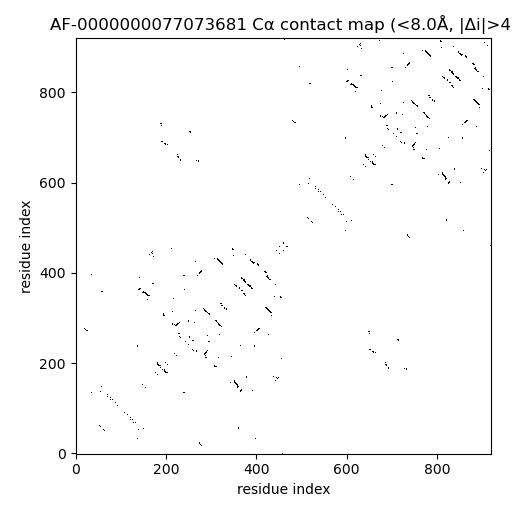 PRO A 1 283 ? -7.223 27.359 2.246 1 97.75 283 PRO A CA 1
ATOM 2292 C C . PRO A 1 283 ? -6.715 26.438 1.136 1 97.75 283 PRO A C 1
ATOM 2294 O O . PRO A 1 283 ? -7.035 26.656 -0.037 1 97.75 283 PRO A O 1
ATOM 2297 N N . ILE A 1 284 ? -5.898 25.547 1.495 1 98.56 284 ILE A N 1
ATOM 2298 C CA . ILE A 1 284 ? -5.473 24.453 0.617 1 98.56 284 ILE A CA 1
ATOM 2299 C C . ILE A 1 284 ? -6.348 23.234 0.848 1 98.56 284 ILE A C 1
ATOM 2301 O O . ILE A 1 284 ? -6.531 22.797 1.988 1 98.56 284 ILE A O 1
ATOM 2305 N N . LYS A 1 285 ? -6.965 22.688 -0.151 1 98.88 285 LYS A N 1
ATOM 2306 C CA . LYS A 1 285 ? -7.816 21.5 -0.096 1 98.88 285 LYS A CA 1
ATOM 2307 C C . LYS A 1 285 ? -7.254 20.375 -0.965 1 98.88 285 LYS A C 1
ATOM 2309 O O . LYS A 1 285 ? -7.082 20.547 -2.174 1 98.88 285 LYS A O 1
ATOM 2314 N N . LEU A 1 286 ? -7.008 19.219 -0.39 1 98.94 286 LEU A N 1
ATOM 2315 C CA . LEU A 1 286 ? -6.379 18.109 -1.077 1 98.94 286 LEU A CA 1
ATOM 2316 C C . LEU A 1 286 ? -7.242 16.844 -0.98 1 98.94 286 LEU A C 1
ATOM 2318 O O . LEU A 1 286 ? -8.016 16.703 -0.034 1 98.94 286 LEU A O 1
ATOM 2322 N N . VAL A 1 287 ? -7.156 15.977 -1.97 1 98.94 287 VAL A N 1
ATOM 2323 C CA . VAL A 1 287 ? -7.793 14.664 -1.956 1 98.94 287 VAL A CA 1
ATOM 2324 C C . VAL A 1 287 ? -6.805 13.602 -2.441 1 98.94 287 VAL A C 1
ATOM 2326 O O . VAL A 1 287 ? -6.008 13.859 -3.346 1 98.94 287 VAL A O 1
ATOM 2329 N N . ALA A 1 288 ? -6.809 12.453 -1.83 1 98.88 288 ALA A N 1
ATOM 2330 C CA . ALA A 1 288 ? -5.895 11.383 -2.209 1 98.88 288 ALA A CA 1
ATOM 2331 C C . ALA A 1 288 ? -6.523 10.008 -1.955 1 98.88 288 ALA A C 1
ATOM 2333 O O . ALA A 1 288 ? -7.203 9.812 -0.946 1 98.88 288 ALA A O 1
ATOM 2334 N N . PHE A 1 289 ? -6.309 9.18 -2.939 1 98.06 289 PHE A N 1
ATOM 2335 C CA . PHE A 1 289 ? -6.562 7.762 -2.703 1 98.06 289 PHE A CA 1
ATOM 2336 C C . PHE A 1 289 ? -5.344 7.09 -2.084 1 98.06 289 PHE A C 1
ATOM 2338 O O . PHE A 1 289 ? -4.23 7.219 -2.594 1 98.06 289 PHE A O 1
ATOM 2345 N N . GLY A 1 290 ? -5.574 6.367 -0.989 1 96.06 290 GLY A N 1
ATOM 2346 C CA . GLY A 1 290 ? -4.496 5.605 -0.374 1 96.06 290 GLY A CA 1
ATOM 2347 C C . GLY A 1 290 ? -4.93 4.23 0.097 1 96.06 290 GLY A C 1
ATOM 2348 O O . GLY A 1 290 ? -6.117 4 0.35 1 96.06 290 GLY A O 1
ATOM 2349 N N . ARG A 1 291 ? -3.926 3.301 0.081 1 96.56 291 ARG A N 1
ATOM 2350 C CA . ARG A 1 291 ? -4.09 2.064 0.836 1 96.56 291 ARG A CA 1
ATOM 2351 C C . ARG A 1 291 ? -3.781 2.279 2.314 1 96.56 291 ARG A C 1
ATOM 2353 O O . ARG A 1 291 ? -2.744 2.85 2.66 1 96.56 291 ARG A O 1
ATOM 2360 N N . CYS A 1 292 ? -4.695 1.896 3.105 1 96.56 292 CYS A N 1
ATOM 2361 C CA . CYS A 1 292 ? -4.547 2.07 4.547 1 96.56 292 CYS A CA 1
ATOM 2362 C C . CYS A 1 292 ? -4.188 0.75 5.219 1 96.56 292 CYS A C 1
ATOM 2364 O O . CYS A 1 292 ? -4.727 -0.299 4.863 1 96.56 292 CYS A O 1
ATOM 2366 N N . PHE A 1 293 ? -3.311 0.82 6.188 1 95.88 293 PHE A N 1
ATOM 2367 C CA . PHE A 1 293 ? -2.846 -0.353 6.918 1 95.88 293 PHE A CA 1
ATOM 2368 C C . PHE A 1 293 ? -2.996 -0.15 8.422 1 95.88 293 PHE A C 1
ATOM 2370 O O . PHE A 1 293 ? -2.488 0.828 8.977 1 95.88 293 PHE A O 1
ATOM 2377 N N . ARG A 1 294 ? -3.633 -1.062 9.117 1 91.75 294 ARG A N 1
ATOM 2378 C CA . ARG A 1 294 ? -3.85 -0.965 10.555 1 91.75 294 ARG A CA 1
ATOM 2379 C C . ARG A 1 294 ? -3.645 -2.316 11.234 1 91.75 294 ARG A C 1
ATOM 2381 O O . ARG A 1 294 ? -4.082 -3.348 10.719 1 91.75 294 ARG A O 1
ATOM 2388 N N . VAL A 1 295 ? -2.807 -2.537 12.375 1 86.38 295 VAL A N 1
ATOM 2389 C CA . VAL A 1 295 ? -2.541 -3.768 13.117 1 86.38 295 VAL A CA 1
ATOM 2390 C C . VAL A 1 295 ? -3.764 -4.145 13.953 1 86.38 295 VAL A C 1
ATOM 2392 O O . VAL A 1 295 ? -3.988 -5.32 14.234 1 86.38 295 VAL A O 1
ATOM 2395 N N . GLU A 1 296 ? -4.855 -3.924 13.742 1 69.81 296 GLU A N 1
ATOM 2396 C CA . GLU A 1 296 ? -6.082 -4.129 14.508 1 69.81 296 GLU A CA 1
ATOM 2397 C C . GLU A 1 296 ? -5.852 -5.102 15.664 1 69.81 296 GLU A C 1
ATOM 2399 O O . GLU A 1 296 ? -5.277 -6.172 15.477 1 69.81 296 GLU A O 1
ATOM 2404 N N . THR A 1 297 ? -5.098 -4.941 16.922 1 56.41 297 THR A N 1
ATOM 2405 C CA . THR A 1 297 ? -4.801 -5.789 18.078 1 56.41 297 THR A CA 1
ATOM 2406 C C . THR A 1 297 ? -6.055 -6.523 18.547 1 56.41 297 THR A C 1
ATOM 2408 O O . THR A 1 297 ? -5.965 -7.59 19.156 1 56.41 297 THR A O 1
ATOM 2411 N N . GLY A 1 298 ? -7.047 -5.887 18.922 1 48.5 298 GLY A N 1
ATOM 2412 C CA . GLY A 1 298 ? -8.07 -6.41 19.812 1 48.5 298 GLY A CA 1
ATOM 2413 C C . GLY A 1 298 ? -8.734 -7.668 19.281 1 48.5 298 GLY A C 1
ATOM 2414 O O . GLY A 1 298 ? -8.648 -7.965 18.094 1 48.5 298 GLY A O 1
ATOM 2415 N N . GLY A 1 299 ? -8.898 -8.812 20.375 1 41.53 299 GLY A N 1
ATOM 2416 C CA . GLY A 1 299 ? -9.664 -10.039 20.484 1 41.53 299 GLY A CA 1
ATOM 2417 C C . GLY A 1 299 ? -10.812 -10.117 19.5 1 41.53 299 GLY A C 1
ATOM 2418 O O . GLY A 1 299 ? -11.477 -11.148 19.391 1 41.53 299 GLY A O 1
ATOM 2419 N N . ARG A 1 300 ? -11.398 -8.914 19.406 1 37.91 300 ARG A N 1
ATOM 2420 C CA . ARG A 1 300 ? -12.773 -8.93 18.922 1 37.91 300 ARG A CA 1
ATOM 2421 C C . ARG A 1 300 ? -12.836 -9.25 17.438 1 37.91 300 ARG A C 1
ATOM 2423 O O . ARG A 1 300 ? -13.898 -9.156 16.812 1 37.91 300 ARG A O 1
ATOM 2430 N N . GLY A 1 301 ? -11.852 -9.203 16.719 1 39.78 301 GLY A N 1
ATOM 2431 C CA . GLY A 1 301 ? -12.008 -9.531 15.305 1 39.78 301 GLY A CA 1
ATOM 2432 C C . GLY A 1 301 ? -12.641 -10.891 15.078 1 39.78 301 GLY A C 1
ATOM 2433 O O . GLY A 1 301 ? -12.875 -11.289 13.93 1 39.78 301 GLY A O 1
ATOM 2434 N N . ARG A 1 302 ? -12.32 -11.75 15.969 1 40 302 ARG A N 1
ATOM 2435 C CA . ARG A 1 302 ? -12.773 -13.102 15.68 1 40 302 ARG A CA 1
ATOM 2436 C C . ARG A 1 302 ? -14.242 -13.117 15.281 1 40 302 ARG A C 1
ATOM 2438 O O . ARG A 1 302 ? -14.688 -13.992 14.539 1 40 302 ARG A O 1
ATOM 2445 N N . GLY A 1 303 ? -14.945 -12.25 16.062 1 39.31 303 GLY A N 1
ATOM 2446 C CA . GLY A 1 303 ? -16.375 -12.312 15.789 1 39.31 303 GLY A CA 1
ATOM 2447 C C . GLY A 1 303 ? -16.812 -11.297 14.75 1 39.31 303 GLY A C 1
ATOM 2448 O O . GLY A 1 303 ? -17.922 -11.391 14.227 1 39.31 303 GLY A O 1
ATOM 2449 N N . GLU A 1 304 ? -16.344 -10.023 14.984 1 45.88 304 GLU A N 1
ATOM 2450 C CA . GLU A 1 304 ? -16.938 -9.047 14.078 1 45.88 304 GLU A CA 1
ATOM 2451 C C . GLU A 1 304 ? -16.5 -9.297 12.633 1 45.88 304 GLU A C 1
ATOM 2453 O O . GLU A 1 304 ? -15.477 -9.953 12.391 1 45.88 304 GLU A O 1
ATOM 2458 N N . GLY A 1 305 ? -17.266 -8.688 11.609 1 54.03 305 GLY A N 1
ATOM 2459 C CA . GLY A 1 305 ? -17.469 -8.844 10.18 1 54.03 305 GLY A CA 1
ATOM 2460 C C . GLY A 1 305 ? -16.219 -8.578 9.359 1 54.03 305 GLY A C 1
ATOM 2461 O O . GLY A 1 305 ? -15.5 -7.617 9.609 1 54.03 305 GLY A O 1
ATOM 2462 N N . ARG A 1 306 ? -15.547 -9.727 8.766 1 68.62 306 ARG A N 1
ATOM 2463 C CA . ARG A 1 306 ? -14.344 -10.008 7.98 1 68.62 306 ARG A CA 1
ATOM 2464 C C . ARG A 1 306 ? -13.961 -8.812 7.117 1 68.62 306 ARG A C 1
ATOM 2466 O O . ARG A 1 306 ? -12.797 -8.406 7.09 1 68.62 306 ARG A O 1
ATOM 2473 N N . LEU A 1 307 ? -14.922 -7.941 6.734 1 81.75 307 LEU A N 1
ATOM 2474 C CA . LEU A 1 307 ? -14.586 -6.84 5.836 1 81.75 307 LEU A CA 1
ATOM 2475 C C . LEU A 1 307 ? -14.719 -5.5 6.547 1 81.75 307 LEU A C 1
ATOM 2477 O O . LEU A 1 307 ? -14.227 -4.48 6.055 1 81.75 307 LEU A O 1
ATOM 2481 N N . TYR A 1 308 ? -15.18 -5.434 7.824 1 79.44 308 TYR A N 1
ATOM 2482 C CA . TYR A 1 308 ? -15.422 -4.168 8.5 1 79.44 308 TYR A CA 1
ATOM 2483 C C . TYR A 1 308 ? -14.188 -3.729 9.289 1 79.44 308 TYR A C 1
ATOM 2485 O O . TYR A 1 308 ? -13.914 -2.533 9.414 1 79.44 308 TYR A O 1
ATOM 2493 N N . ARG A 1 309 ? -13.516 -4.641 9.836 1 83.19 309 ARG A N 1
ATOM 2494 C CA . ARG A 1 309 ? -12.242 -4.402 10.508 1 83.19 309 ARG A CA 1
ATOM 2495 C C . ARG A 1 309 ? -11.133 -5.25 9.891 1 83.19 309 ARG A C 1
ATOM 2497 O O . ARG A 1 309 ? -11.078 -6.461 10.109 1 83.19 309 ARG A O 1
ATOM 2504 N N . VAL A 1 310 ? -10.328 -4.582 9.133 1 92.25 310 VAL A N 1
ATOM 2505 C CA . VAL A 1 310 ? -9.336 -5.301 8.344 1 92.25 310 VAL A CA 1
ATOM 2506 C C . VAL A 1 310 ? -7.98 -4.609 8.453 1 92.25 310 VAL A C 1
ATOM 2508 O O . VAL A 1 310 ? -7.898 -3.461 8.898 1 92.25 310 VAL A O 1
ATOM 2511 N N . HIS A 1 311 ? -6.977 -5.305 8.125 1 94.5 311 HIS A N 1
ATOM 2512 C CA . HIS A 1 311 ? -5.609 -4.82 8.258 1 94.5 311 HIS A CA 1
ATOM 2513 C C . HIS A 1 311 ? -5.227 -3.922 7.086 1 94.5 311 HIS A C 1
ATOM 2515 O O . HIS A 1 311 ? -4.281 -3.135 7.18 1 94.5 311 HIS A O 1
ATOM 2521 N N . GLN A 1 312 ? -5.922 -4.07 6.039 1 95.94 312 GLN A N 1
ATOM 2522 C CA . GLN A 1 312 ? -5.668 -3.283 4.836 1 95.94 312 GLN A CA 1
ATOM 2523 C C . GLN A 1 312 ? -6.973 -2.934 4.125 1 95.94 312 GLN A C 1
ATOM 2525 O O . GLN A 1 312 ? -7.859 -3.779 3.99 1 95.94 312 GLN A O 1
ATOM 2530 N N . PHE A 1 313 ? -7.098 -1.695 3.701 1 96.56 313 PHE A N 1
ATOM 2531 C CA . PHE A 1 313 ? -8.266 -1.32 2.912 1 96.56 313 PHE A CA 1
ATOM 2532 C C . PHE A 1 313 ? -7.992 -0.055 2.107 1 96.56 313 PHE A C 1
ATOM 2534 O O . PHE A 1 313 ? -7.043 0.676 2.395 1 96.56 313 PHE A O 1
ATOM 2541 N N . SER A 1 314 ? -8.766 0.195 1.103 1 97.69 314 SER A N 1
ATOM 2542 C CA . SER A 1 314 ? -8.672 1.388 0.268 1 97.69 314 SER A CA 1
ATOM 2543 C C . SER A 1 314 ? -9.539 2.518 0.819 1 97.69 314 SER A C 1
ATOM 2545 O O . SER A 1 314 ? -10.648 2.279 1.298 1 97.69 314 SER A O 1
ATOM 2547 N N . LYS A 1 315 ? -8.992 3.688 0.808 1 98.31 315 LYS A N 1
ATOM 2548 C CA . LYS A 1 315 ? -9.719 4.844 1.327 1 98.31 315 LYS A CA 1
ATOM 2549 C C . LYS A 1 315 ? -9.367 6.109 0.55 1 98.31 315 LYS A C 1
ATOM 2551 O O . LYS A 1 315 ? -8.203 6.324 0.198 1 98.31 315 LYS A O 1
ATOM 2556 N N . VAL A 1 316 ? -10.375 6.918 0.189 1 98.88 316 VAL A N 1
ATOM 2557 C CA . VAL A 1 316 ? -10.164 8.266 -0.338 1 98.88 316 VAL A CA 1
ATOM 2558 C C . VAL A 1 316 ? -10.258 9.281 0.794 1 98.88 316 VAL A C 1
ATOM 2560 O O . VAL A 1 316 ? -11.266 9.344 1.501 1 98.88 316 VAL A O 1
ATOM 2563 N N . GLU A 1 317 ? -9.227 10.102 0.907 1 98.88 317 GLU A N 1
ATOM 2564 C CA . GLU A 1 317 ? -9.078 11.008 2.043 1 98.88 317 GLU A CA 1
ATOM 2565 C C . GLU A 1 317 ? -9.117 12.461 1.593 1 98.88 317 GLU A C 1
ATOM 2567 O O . GLU A 1 317 ? -8.547 12.812 0.56 1 98.88 317 GLU A O 1
ATOM 2572 N N . LEU A 1 318 ? -9.844 13.25 2.334 1 98.94 318 LEU A N 1
ATOM 2573 C CA . LEU A 1 318 ? -9.805 14.695 2.205 1 98.94 318 LEU A CA 1
ATOM 2574 C C . LEU A 1 318 ? -8.891 15.312 3.258 1 98.94 318 LEU A C 1
ATOM 2576 O O . LEU A 1 318 ? -8.852 14.852 4.398 1 98.94 318 LEU A O 1
ATOM 2580 N N . PHE A 1 319 ? -8.18 16.344 2.898 1 98.94 319 PHE A N 1
ATOM 2581 C CA . PHE A 1 319 ? -7.289 17.062 3.809 1 98.94 319 PHE A CA 1
ATOM 2582 C C . PHE A 1 319 ? -7.238 18.547 3.473 1 98.94 319 PHE A C 1
ATOM 2584 O O . PHE A 1 319 ? -7.23 18.922 2.299 1 98.94 319 PHE A O 1
ATOM 2591 N N . GLY A 1 320 ? -7.184 19.359 4.496 1 98.88 320 GLY A N 1
ATOM 2592 C CA . GLY A 1 320 ? -7.148 20.781 4.258 1 98.88 320 GLY A CA 1
ATOM 2593 C C . GLY A 1 320 ? -6.285 21.531 5.254 1 98.88 320 GLY A C 1
ATOM 2594 O O . GLY A 1 320 ? -6.102 21.094 6.387 1 98.88 320 GLY A O 1
ATOM 2595 N N . LEU A 1 321 ? -5.707 22.641 4.82 1 98.81 321 LEU A N 1
ATOM 2596 C CA . LEU A 1 321 ? -4.984 23.625 5.621 1 98.81 321 LEU A CA 1
ATOM 2597 C C . LEU A 1 321 ? -5.68 24.984 5.57 1 98.81 321 LEU A C 1
ATOM 2599 O O . LEU A 1 321 ? -6.062 25.438 4.496 1 98.81 321 LEU A O 1
ATOM 2603 N N . THR A 1 322 ? -5.879 25.578 6.66 1 98.38 322 THR A N 1
ATOM 2604 C CA . THR A 1 322 ? -6.5 26.906 6.703 1 98.38 322 THR A CA 1
ATOM 2605 C C . THR A 1 322 ? -5.684 27.859 7.566 1 98.38 322 THR A C 1
ATOM 2607 O O . THR A 1 322 ? -4.848 27.422 8.359 1 98.38 322 THR A O 1
ATOM 2610 N N . ALA A 1 323 ? -5.988 29.125 7.336 1 96 323 ALA A N 1
ATOM 2611 C CA . ALA A 1 323 ? -5.484 30.141 8.266 1 96 323 ALA A CA 1
ATOM 2612 C C . ALA A 1 323 ? -6.27 30.125 9.57 1 96 323 ALA A C 1
ATOM 2614 O O . ALA A 1 323 ? -7.188 29.312 9.742 1 96 323 ALA A O 1
ATOM 2615 N N . ASN A 1 324 ? -5.824 30.781 10.461 1 92.81 324 ASN A N 1
ATOM 2616 C CA . ASN A 1 324 ? -6.5 30.984 11.734 1 92.81 324 ASN A CA 1
ATOM 2617 C C . ASN A 1 324 ? -6.562 32.469 12.102 1 92.81 324 ASN A C 1
ATOM 2619 O O . ASN A 1 324 ? -6.121 32.875 13.188 1 92.81 324 ASN A O 1
ATOM 2623 N N . GLU A 1 325 ? -7.078 33.219 11.211 1 88.19 325 GLU A N 1
ATOM 2624 C CA . GLU A 1 325 ? -7.152 34.656 11.43 1 88.19 325 GLU A CA 1
ATOM 2625 C C . GLU A 1 325 ? -8.484 35.062 12.062 1 88.19 325 GLU A C 1
ATOM 2627 O O . GLU A 1 325 ? -8.523 35.812 13.031 1 88.19 325 GLU A O 1
ATOM 2632 N N . ASP A 1 326 ? -9.531 34.625 11.5 1 81 326 ASP A N 1
ATOM 2633 C CA . ASP A 1 326 ? -10.875 34.938 11.977 1 81 326 ASP A CA 1
ATOM 2634 C C . ASP A 1 326 ? -11.367 33.906 12.969 1 81 326 ASP A C 1
ATOM 2636 O O . ASP A 1 326 ? -12.492 33.969 13.469 1 81 326 ASP A O 1
ATOM 2640 N N . ARG A 1 327 ? -10.758 32.938 13.172 1 80.69 327 ARG A N 1
ATOM 2641 C CA . ARG A 1 327 ? -10.969 31.859 14.141 1 80.69 327 ARG A CA 1
ATOM 2642 C C . ARG A 1 327 ? -12.078 30.922 13.68 1 80.69 327 ARG A C 1
ATOM 2644 O O . ARG A 1 327 ? -12.422 29.969 14.391 1 80.69 327 ARG A O 1
ATOM 2651 N N . THR A 1 328 ? -12.578 31.141 12.453 1 93.19 328 THR A N 1
ATOM 2652 C CA . THR A 1 328 ? -13.656 30.266 12.008 1 93.19 328 THR A CA 1
ATOM 2653 C C . THR A 1 328 ? -13.258 29.5 10.75 1 93.19 328 THR A C 1
ATOM 2655 O O . THR A 1 328 ? -14 28.641 10.273 1 93.19 328 THR A O 1
ATOM 2658 N N . GLU A 1 329 ? -12.102 29.766 10.219 1 96.81 329 GLU A N 1
ATOM 2659 C CA . GLU A 1 329 ? -11.711 29.219 8.922 1 96.81 329 GLU A CA 1
ATOM 2660 C C . GLU A 1 329 ? -11.703 27.688 8.945 1 96.81 329 GLU A C 1
ATOM 2662 O O . GLU A 1 329 ? -12.219 27.047 8.023 1 96.81 329 GLU A O 1
ATOM 2667 N N . SER A 1 330 ? -11.141 27.094 9.961 1 98 330 SER A N 1
ATOM 2668 C CA . SER A 1 330 ? -11.062 25.641 10 1 98 330 SER A CA 1
ATOM 2669 C C . SER A 1 330 ? -12.422 25.016 10.305 1 98 330 SER A C 1
ATOM 2671 O O . SER A 1 330 ? -12.711 23.906 9.867 1 98 330 SER A O 1
ATOM 2673 N N . GLU A 1 331 ? -13.281 25.75 11.055 1 97.81 331 GLU A N 1
ATOM 2674 C CA . GLU A 1 331 ? -14.648 25.281 11.281 1 97.81 331 GLU A CA 1
ATOM 2675 C C . GLU A 1 331 ? -15.453 25.281 9.992 1 97.81 331 GLU A C 1
ATOM 2677 O O . GLU A 1 331 ? -16.234 24.359 9.742 1 97.81 331 GLU A O 1
ATOM 2682 N N . GLU A 1 332 ? -15.273 26.312 9.227 1 98.12 332 GLU A N 1
ATOM 2683 C CA . GLU A 1 332 ? -15.953 26.406 7.941 1 98.12 332 GLU A CA 1
ATOM 2684 C C . GLU A 1 332 ? -15.516 25.281 7.008 1 98.12 332 GLU A C 1
ATOM 2686 O O . GLU A 1 332 ? -16.344 24.703 6.293 1 98.12 332 GLU A O 1
ATOM 2691 N N . LEU A 1 333 ? -14.242 24.984 7.012 1 98.69 333 LEU A N 1
ATOM 2692 C CA . LEU A 1 333 ? -13.758 23.891 6.172 1 98.69 333 LEU A CA 1
ATOM 2693 C C . LEU A 1 333 ? -14.297 22.547 6.648 1 98.69 333 LEU A C 1
ATOM 2695 O O . LEU A 1 333 ? -14.586 21.672 5.84 1 98.69 333 LEU A O 1
ATOM 2699 N N . LEU A 1 334 ? -14.375 22.359 7.961 1 98.81 334 LEU A N 1
ATOM 2700 C CA . LEU A 1 334 ? -14.984 21.156 8.492 1 98.81 334 LEU A CA 1
ATOM 2701 C C . LEU A 1 334 ? -16.422 21 8 1 98.81 334 LEU A C 1
ATOM 2703 O O . LEU A 1 334 ? -16.828 19.922 7.566 1 98.81 334 LEU A O 1
ATOM 2707 N N . ASP A 1 335 ? -17.125 22.109 8.078 1 98.62 335 ASP A N 1
ATOM 2708 C CA . ASP A 1 335 ? -18.516 22.094 7.602 1 98.62 335 ASP A CA 1
ATOM 2709 C C . ASP A 1 335 ? -18.578 21.734 6.121 1 98.62 335 ASP A C 1
ATOM 2711 O O . ASP A 1 335 ? -19.469 20.984 5.699 1 98.62 335 ASP A O 1
ATOM 2715 N N . GLU A 1 336 ? -17.672 22.25 5.367 1 98.69 336 GLU A N 1
ATOM 2716 C CA . GLU A 1 336 ? -17.609 21.953 3.939 1 98.69 336 GLU A CA 1
ATOM 2717 C C . GLU A 1 336 ? -17.344 20.469 3.695 1 98.69 336 GLU A C 1
ATOM 2719 O O . GLU A 1 336 ? -17.969 19.859 2.816 1 98.69 336 GLU A O 1
ATOM 2724 N N . MET A 1 337 ? -16.438 19.875 4.434 1 98.88 337 MET A N 1
ATOM 2725 C CA . MET A 1 337 ? -16.125 18.453 4.281 1 98.88 337 MET A CA 1
ATOM 2726 C C . MET A 1 337 ? -17.328 17.594 4.645 1 98.88 337 MET A C 1
ATOM 2728 O O . MET A 1 337 ? -17.625 16.625 3.941 1 98.88 337 MET A O 1
ATOM 2732 N N . VAL A 1 338 ? -17.938 17.953 5.738 1 98.88 338 VAL A N 1
ATOM 2733 C CA . VAL A 1 338 ? -19.109 17.203 6.164 1 98.88 338 VAL A CA 1
ATOM 2734 C C . VAL A 1 338 ? -20.203 17.297 5.105 1 98.88 338 VAL A C 1
ATOM 2736 O O . VAL A 1 338 ? -20.875 16.297 4.809 1 98.88 338 VAL A O 1
ATOM 2739 N N . ALA A 1 339 ? -20.391 18.469 4.551 1 98.88 339 ALA A N 1
ATOM 2740 C CA . ALA A 1 339 ? -21.391 18.641 3.49 1 98.88 339 ALA A CA 1
ATOM 2741 C C . ALA A 1 339 ? -21.078 17.75 2.291 1 98.88 339 ALA A C 1
ATOM 2743 O O . ALA A 1 339 ? -21.984 17.156 1.699 1 98.88 339 ALA A O 1
ATOM 2744 N N . LEU A 1 340 ? -19.828 17.688 1.917 1 98.88 340 LEU A N 1
ATOM 2745 C CA . LEU A 1 340 ? -19.422 16.828 0.807 1 98.88 340 LEU A CA 1
ATOM 2746 C C . LEU A 1 340 ? -19.672 15.359 1.131 1 98.88 340 LEU A C 1
ATOM 2748 O O . LEU A 1 340 ? -20.125 14.602 0.272 1 98.88 340 LEU A O 1
ATOM 2752 N N . GLN A 1 341 ? -19.344 14.945 2.377 1 98.88 341 GLN A N 1
ATOM 2753 C CA . GLN A 1 341 ? -19.609 13.578 2.814 1 98.88 341 GLN A CA 1
ATOM 2754 C C . GLN A 1 341 ? -21.094 13.242 2.717 1 98.88 341 GLN A C 1
ATOM 2756 O O . GLN A 1 341 ? -21.469 12.164 2.262 1 98.88 341 GLN A O 1
ATOM 2761 N N . LYS A 1 342 ? -21.906 14.188 3.189 1 98.88 342 LYS A N 1
ATOM 2762 C CA . LYS A 1 342 ? -23.344 14 3.113 1 98.88 342 LYS A CA 1
ATOM 2763 C C . LYS A 1 342 ? -23.797 13.836 1.666 1 98.88 342 LYS A C 1
ATOM 2765 O O . LYS A 1 342 ? -24.625 12.977 1.364 1 98.88 342 LYS A O 1
ATOM 2770 N N . GLU A 1 343 ? -23.281 14.641 0.803 1 98.75 343 GLU A N 1
ATOM 2771 C CA . GLU A 1 343 ? -23.641 14.578 -0.612 1 98.75 343 GLU A CA 1
ATOM 2772 C C . GLU A 1 343 ? -23.281 13.227 -1.212 1 98.75 343 GLU A C 1
ATOM 2774 O O . GLU A 1 343 ? -24.078 12.625 -1.93 1 98.75 343 GLU A O 1
ATOM 2779 N N . ILE A 1 344 ? -22.109 12.727 -0.938 1 98.75 344 ILE A N 1
ATOM 2780 C CA . ILE A 1 344 ? -21.625 11.453 -1.464 1 98.75 344 ILE A CA 1
ATOM 2781 C C . ILE A 1 344 ? -22.531 10.328 -0.996 1 98.75 344 ILE A C 1
ATOM 2783 O O . ILE A 1 344 ? -23.016 9.539 -1.808 1 98.75 344 ILE A O 1
ATOM 2787 N N . ASN A 1 345 ? -22.797 10.25 0.286 1 98.62 345 ASN A N 1
ATOM 2788 C CA . ASN A 1 345 ? -23.609 9.172 0.826 1 98.62 345 ASN A CA 1
ATOM 2789 C C . ASN A 1 345 ? -25.047 9.266 0.339 1 98.62 345 ASN A C 1
ATOM 2791 O O . ASN A 1 345 ? -25.703 8.242 0.103 1 98.62 345 ASN A O 1
ATOM 2795 N N . THR A 1 346 ? -25.547 10.516 0.186 1 98.5 346 THR A N 1
ATOM 2796 C CA . THR A 1 346 ? -26.891 10.727 -0.34 1 98.5 346 THR A CA 1
ATOM 2797 C C . THR A 1 346 ? -26.984 10.242 -1.784 1 98.5 346 THR A C 1
ATOM 2799 O O . THR A 1 346 ? -27.938 9.547 -2.15 1 98.5 346 THR A O 1
ATOM 2802 N N . GLU A 1 347 ? -25.984 10.57 -2.6 1 98.12 347 GLU A N 1
ATOM 2803 C CA . GLU A 1 347 ? -25.984 10.195 -4.008 1 98.12 347 GLU A CA 1
ATOM 2804 C C . GLU A 1 347 ? -25.828 8.688 -4.18 1 98.12 347 GLU A C 1
ATOM 2806 O O . GLU A 1 347 ? -26.297 8.117 -5.168 1 98.12 347 GLU A O 1
ATOM 2811 N N . LEU A 1 348 ? -25.219 8.016 -3.203 1 98.06 348 LEU A N 1
ATOM 2812 C CA . LEU A 1 348 ? -25.047 6.566 -3.248 1 98.06 348 LEU A CA 1
ATOM 2813 C C . LEU A 1 348 ? -26.312 5.848 -2.795 1 98.06 348 LEU A C 1
ATOM 2815 O O . LEU A 1 348 ? -26.359 4.617 -2.797 1 98.06 348 LEU A O 1
ATOM 2819 N N . GLY A 1 349 ? -27.312 6.637 -2.363 1 97.19 349 GLY A N 1
ATOM 2820 C CA . GLY A 1 349 ? -28.609 6.082 -2 1 97.19 349 GLY A CA 1
ATOM 2821 C C . GLY A 1 349 ? -28.641 5.473 -0.611 1 97.19 349 GLY A C 1
ATOM 2822 O O . GLY A 1 349 ? -29.453 4.594 -0.324 1 97.19 349 GLY A O 1
ATOM 2823 N N . LEU A 1 350 ? -27.812 5.902 0.255 1 98.19 350 LEU A N 1
ATOM 2824 C CA . LEU A 1 350 ? -27.688 5.301 1.579 1 98.19 350 LEU A CA 1
ATOM 2825 C C . LEU A 1 350 ? -28.484 6.098 2.609 1 98.19 350 LEU A C 1
ATOM 2827 O O . LEU A 1 350 ? -28.484 7.332 2.574 1 98.19 350 LEU A O 1
ATOM 2831 N N . HIS A 1 351 ? -29.25 5.438 3.422 1 98.38 351 HIS A N 1
ATOM 2832 C CA . HIS A 1 351 ? -29.797 6.051 4.625 1 98.38 351 HIS A CA 1
ATOM 2833 C C . HIS A 1 351 ? -28.734 6.164 5.719 1 98.38 351 HIS A C 1
ATOM 2835 O O . HIS A 1 351 ? -28.156 5.156 6.141 1 98.38 351 HIS A O 1
ATOM 2841 N N . CYS A 1 352 ? -28.5 7.398 6.129 1 98.69 352 CYS A N 1
ATOM 2842 C CA . CYS A 1 352 ? -27.406 7.625 7.074 1 98.69 352 CYS A CA 1
ATOM 2843 C C . CYS A 1 352 ? -27.859 8.516 8.227 1 98.69 352 CYS A C 1
ATOM 2845 O O . CYS A 1 352 ? -28.922 9.141 8.156 1 98.69 352 CYS A O 1
ATOM 2847 N N . ARG A 1 353 ? -27.125 8.484 9.258 1 98.75 353 ARG A N 1
ATOM 2848 C CA . ARG A 1 353 ? -27.219 9.477 10.32 1 98.75 353 ARG A CA 1
ATOM 2849 C C . ARG A 1 353 ? -25.891 10.188 10.531 1 98.75 353 ARG A C 1
ATOM 2851 O O . ARG A 1 353 ? -24.828 9.562 10.445 1 98.75 353 ARG A O 1
ATOM 2858 N N . VAL A 1 354 ? -25.953 11.484 10.68 1 98.88 354 VAL A N 1
ATOM 2859 C CA . VAL A 1 354 ? -24.797 12.32 10.969 1 98.88 354 VAL A CA 1
ATOM 2860 C C . VAL A 1 354 ? -24.672 12.523 12.484 1 98.88 354 VAL A C 1
ATOM 2862 O O . VAL A 1 354 ? -25.625 12.93 13.141 1 98.88 354 VAL A O 1
ATOM 2865 N N . LEU A 1 355 ? -23.5 12.273 13.016 1 98.88 355 LEU A N 1
ATOM 2866 C CA . LEU A 1 355 ? -23.297 12.305 14.461 1 98.88 355 LEU A CA 1
ATOM 2867 C C . LEU A 1 355 ? -22.188 13.281 14.836 1 98.88 355 LEU A C 1
ATOM 2869 O O . LEU A 1 355 ? -21.141 13.32 14.188 1 98.88 355 LEU A O 1
ATOM 2873 N N . ASP A 1 356 ? -22.453 14.117 15.789 1 98.81 356 ASP A N 1
ATOM 2874 C CA . ASP A 1 356 ? -21.438 14.891 16.484 1 98.81 356 ASP A CA 1
ATOM 2875 C C . ASP A 1 356 ? -20.766 14.055 17.562 1 98.81 356 ASP A C 1
ATOM 2877 O O . ASP A 1 356 ? -21.391 13.68 18.562 1 98.81 356 ASP A O 1
ATOM 2881 N N . MET A 1 357 ? -19.516 13.781 17.406 1 98.69 357 MET A N 1
ATOM 2882 C CA . MET A 1 357 ? -18.844 12.773 18.234 1 98.69 357 MET A CA 1
ATOM 2883 C C . MET A 1 357 ? -18.484 13.344 19.594 1 98.69 357 MET A C 1
ATOM 2885 O O . MET A 1 357 ? -18.078 14.508 19.703 1 98.69 357 MET A O 1
ATOM 2889 N N . PRO A 1 358 ? -18.547 12.539 20.625 1 98.5 358 PRO A N 1
ATOM 2890 C CA . PRO A 1 358 ? -18.297 12.984 22 1 98.5 358 PRO A CA 1
ATOM 2891 C C . PRO A 1 358 ? -16.812 13.047 22.344 1 98.5 358 PRO A C 1
ATOM 2893 O O . PRO A 1 358 ? -15.984 12.523 21.594 1 98.5 358 PRO A O 1
ATOM 2896 N N . THR A 1 359 ? -16.516 13.602 23.453 1 98.12 359 THR A N 1
ATOM 2897 C CA . THR A 1 359 ? -15.148 13.875 23.891 1 98.12 359 THR A CA 1
ATOM 2898 C C . THR A 1 359 ? -14.352 12.578 24 1 98.12 359 THR A C 1
ATOM 2900 O O . THR A 1 359 ? -13.156 12.547 23.719 1 98.12 359 THR A O 1
ATOM 2903 N N . GLU A 1 360 ? -14.969 11.445 24.328 1 97 360 GLU A N 1
ATOM 2904 C CA . GLU A 1 360 ? -14.273 10.18 24.531 1 97 360 GLU A CA 1
ATOM 2905 C C . GLU A 1 360 ? -13.922 9.516 23.203 1 97 360 GLU A C 1
ATOM 2907 O O . GLU A 1 360 ? -13.125 8.578 23.172 1 97 360 GLU A O 1
ATOM 2912 N N . ASP A 1 361 ? -14.469 10.094 22.109 1 96.06 361 ASP A N 1
ATOM 2913 C CA . ASP A 1 361 ? -14.234 9.477 20.797 1 96.06 361 ASP A CA 1
ATOM 2914 C C . ASP A 1 361 ? -13.547 10.453 19.859 1 96.06 361 ASP A C 1
ATOM 2916 O O . ASP A 1 361 ? -13.531 10.242 18.641 1 96.06 361 ASP A O 1
ATOM 2920 N N . LEU A 1 362 ? -13.016 11.477 20.344 1 96.31 362 LEU A N 1
ATOM 2921 C CA . LEU A 1 362 ? -12.344 12.461 19.5 1 96.31 362 LEU A CA 1
ATOM 2922 C C . LEU A 1 362 ? -10.953 11.977 19.109 1 96.31 362 LEU A C 1
ATOM 2924 O O . LEU A 1 362 ? -10.391 12.445 18.125 1 96.31 362 LEU A O 1
ATOM 2928 N N . GLY A 1 363 ? -10.43 11.086 19.812 1 91.5 363 GLY A N 1
ATOM 2929 C CA . GLY A 1 363 ? -9.016 10.789 19.641 1 91.5 363 GLY A CA 1
ATOM 2930 C C . GLY A 1 363 ? -8.109 11.898 20.156 1 91.5 363 GLY A C 1
ATOM 2931 O O . GLY A 1 363 ? -8.562 12.805 20.859 1 91.5 363 GLY A O 1
ATOM 2932 N N . VAL A 1 364 ? -6.867 11.867 19.797 1 92.5 364 VAL A N 1
ATOM 2933 C CA . VAL A 1 364 ? -5.879 12.789 20.344 1 92.5 364 VAL A CA 1
ATOM 2934 C C . VAL A 1 364 ? -5.848 14.07 19.516 1 92.5 364 VAL A C 1
ATOM 2936 O O . VAL A 1 364 ? -5.875 15.18 20.062 1 92.5 364 VAL A O 1
ATOM 2939 N N . PRO A 1 365 ? -5.965 13.938 18.219 1 95.88 365 PRO A N 1
ATOM 2940 C CA . PRO A 1 365 ? -5.734 15.156 17.453 1 95.88 365 PRO A CA 1
ATOM 2941 C C . PRO A 1 365 ? -6.996 15.992 17.266 1 95.88 365 PRO A C 1
ATOM 2943 O O . PRO A 1 365 ? -6.918 17.203 17.047 1 95.88 365 PRO A O 1
ATOM 2946 N N . ALA 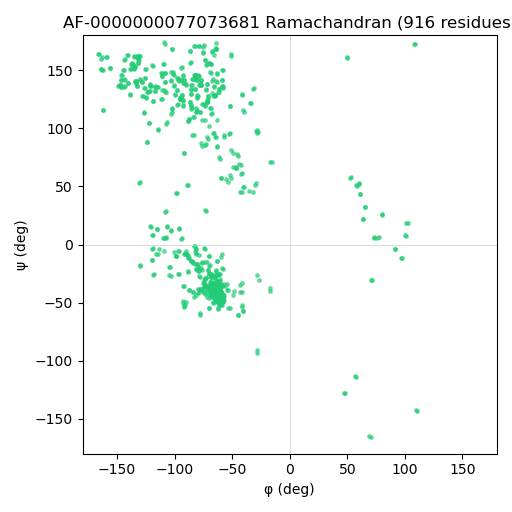A 1 366 ? -8.195 15.453 17.344 1 97.81 366 ALA A N 1
ATOM 2947 C CA . ALA A 1 366 ? -9.414 16.125 16.891 1 97.81 366 ALA A CA 1
ATOM 2948 C C . ALA A 1 366 ? -9.906 17.125 17.938 1 97.81 366 ALA A C 1
ATOM 2950 O O . ALA A 1 366 ? -10.055 16.781 19.109 1 97.81 366 ALA A O 1
ATOM 2951 N N . TYR A 1 367 ? -10.141 18.359 17.484 1 97.88 367 TYR A N 1
ATOM 2952 C CA . TYR A 1 367 ? -10.82 19.422 18.234 1 97.88 367 TYR A CA 1
ATOM 2953 C C . TYR A 1 367 ? -12.328 19.234 18.203 1 97.88 367 TYR A C 1
ATOM 2955 O O . TYR A 1 367 ? -13.008 19.375 19.219 1 97.88 367 TYR A O 1
ATOM 2963 N N . ARG A 1 368 ? -12.805 18.891 17.094 1 98.56 368 ARG A N 1
ATOM 2964 C CA . ARG A 1 368 ? -14.188 18.547 16.781 1 98.56 368 ARG A CA 1
ATOM 2965 C C . ARG A 1 368 ? -14.266 17.469 15.711 1 98.56 368 ARG A C 1
ATOM 2967 O O . ARG A 1 368 ? -13.422 17.406 14.812 1 98.56 368 ARG A O 1
ATOM 2974 N N . LYS A 1 369 ? -15.289 16.609 15.836 1 98.75 369 LYS A N 1
ATOM 2975 C CA . LYS A 1 369 ? -15.367 15.461 14.922 1 98.75 369 LYS A CA 1
ATOM 2976 C C . LYS A 1 369 ? -16.812 15.094 14.625 1 98.75 369 LYS A C 1
ATOM 2978 O O . LYS A 1 369 ? -17.672 15.117 15.516 1 98.75 369 LYS A O 1
ATOM 2983 N N . PHE A 1 370 ? -17.125 14.805 13.383 1 98.94 370 PHE A N 1
ATOM 2984 C CA . PHE A 1 370 ? -18.422 14.297 12.938 1 98.94 370 PHE A CA 1
ATOM 2985 C C . PHE A 1 370 ? -18.266 12.961 12.227 1 98.94 370 PHE A C 1
ATOM 2987 O O . PHE A 1 370 ? -17.375 12.805 11.383 1 98.94 370 PHE A O 1
ATOM 2994 N N . ASP A 1 371 ? -19.047 12.016 12.57 1 98.75 371 ASP A N 1
ATOM 2995 C CA . ASP A 1 371 ? -19.109 10.734 11.875 1 98.75 371 ASP A CA 1
ATOM 2996 C C . ASP A 1 371 ? -20.438 10.578 11.141 1 98.75 371 ASP A C 1
ATOM 2998 O O . ASP A 1 371 ? -21.469 11.109 11.578 1 98.75 371 ASP A O 1
ATOM 3002 N N . ILE A 1 372 ? -20.375 9.953 10.023 1 98.88 372 ILE A N 1
ATOM 3003 C CA . ILE A 1 372 ? -21.578 9.516 9.336 1 98.88 372 ILE A CA 1
ATOM 3004 C C . ILE A 1 372 ? -21.672 7.996 9.367 1 98.88 372 ILE A C 1
ATOM 3006 O O . ILE A 1 372 ? -20.719 7.301 9.016 1 98.88 372 ILE A O 1
ATOM 3010 N N . GLU A 1 373 ? -22.797 7.508 9.859 1 98.69 373 GLU A N 1
ATOM 3011 C CA . GLU A 1 373 ? -23.062 6.074 9.883 1 98.69 373 GLU A CA 1
ATOM 3012 C C . GLU A 1 373 ? -24.172 5.703 8.906 1 98.69 373 GLU A C 1
ATOM 3014 O O . GLU A 1 373 ? -25.188 6.398 8.82 1 98.69 373 GLU A O 1
ATOM 3019 N N . ALA A 1 374 ? -23.969 4.695 8.117 1 98.5 374 ALA A N 1
ATOM 3020 C CA . ALA A 1 374 ? -24.969 4.195 7.184 1 98.5 374 ALA A CA 1
ATOM 3021 C C . ALA A 1 374 ? -25.734 3.014 7.781 1 98.5 374 ALA A C 1
ATOM 3023 O O . ALA A 1 374 ? -25.141 2.172 8.469 1 98.5 374 ALA A O 1
ATOM 3024 N N . TRP A 1 375 ? -26.969 3.025 7.5 1 97.38 375 TRP A N 1
ATOM 3025 C CA . TRP A 1 375 ? -27.781 1.869 7.867 1 97.38 375 TRP A CA 1
ATOM 3026 C C . TRP A 1 375 ? -27.453 0.67 6.988 1 97.38 375 TRP A C 1
ATOM 3028 O O . TRP A 1 375 ? -27.438 0.778 5.758 1 97.38 375 TRP A O 1
ATOM 3038 N N . MET A 1 376 ? -27.172 -0.445 7.602 1 95.62 376 MET A N 1
ATOM 3039 C CA . MET A 1 376 ? -26.891 -1.7 6.906 1 95.62 376 MET A CA 1
ATOM 3040 C C . MET A 1 376 ? -27.969 -2.734 7.211 1 95.62 376 MET A C 1
ATOM 3042 O O . MET A 1 376 ? -27.891 -3.436 8.227 1 95.62 376 MET A O 1
ATOM 3046 N N . PRO A 1 377 ? -28.844 -2.836 6.309 1 95.81 377 PRO A N 1
ATOM 3047 C CA . PRO A 1 377 ? -30.047 -3.615 6.602 1 95.81 377 PRO A CA 1
ATOM 3048 C C . PRO A 1 377 ? -29.75 -5.082 6.891 1 95.81 377 PRO A C 1
ATOM 3050 O O . PRO A 1 377 ? -30.406 -5.695 7.738 1 95.81 377 PRO A O 1
ATOM 3053 N N . GLY A 1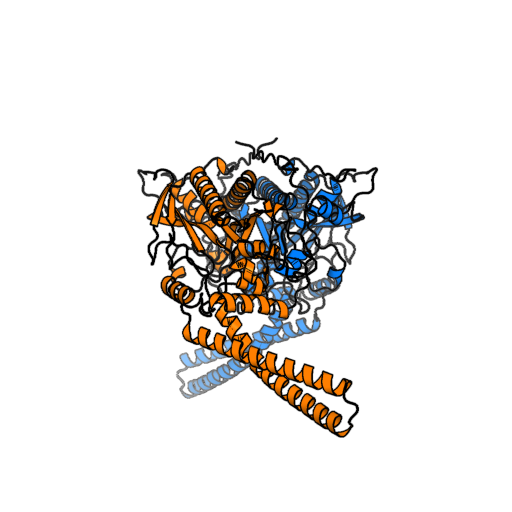 378 ? -28.859 -5.68 6.18 1 94.12 378 GLY A N 1
ATOM 3054 C CA . GLY A 1 378 ? -28.516 -7.07 6.434 1 94.12 378 GLY A CA 1
ATOM 3055 C C . GLY A 1 378 ? -27.906 -7.293 7.805 1 94.12 378 GLY A C 1
ATOM 3056 O O . GLY A 1 378 ? -28.219 -8.281 8.477 1 94.12 378 GLY A O 1
ATOM 3057 N N . LEU A 1 379 ? -27.094 -6.438 8.188 1 93.69 379 LEU A N 1
ATOM 3058 C CA . LEU A 1 379 ? -26.469 -6.496 9.508 1 93.69 379 LEU A CA 1
ATOM 3059 C C . LEU A 1 379 ? -27.406 -5.953 10.578 1 93.69 379 LEU A C 1
ATOM 3061 O O . LEU A 1 379 ? -27.188 -6.164 11.773 1 93.69 379 LEU A O 1
ATOM 3065 N N . ASN A 1 380 ? -28.375 -5.266 10.219 1 94.12 380 ASN A N 1
ATOM 3066 C CA . ASN A 1 380 ? -29.359 -4.664 11.094 1 94.12 380 ASN A CA 1
ATOM 3067 C C . ASN A 1 380 ? -28.719 -3.729 12.117 1 94.12 380 ASN A C 1
ATOM 3069 O O . ASN A 1 380 ? -28.953 -3.857 13.32 1 94.12 380 ASN A O 1
ATOM 3073 N N . ARG A 1 381 ? -27.922 -2.848 11.602 1 95.56 381 ARG A N 1
ATOM 3074 C CA . ARG A 1 381 ? -27.25 -1.854 12.445 1 95.56 381 ARG A CA 1
ATOM 3075 C C . ARG A 1 381 ? -26.688 -0.712 11.602 1 95.56 381 ARG A C 1
ATOM 3077 O O . ARG A 1 381 ? -26.562 -0.839 10.383 1 95.56 381 ARG A O 1
ATOM 3084 N N . TYR A 1 382 ? -26.453 0.389 12.297 1 97.06 382 TYR A N 1
ATOM 3085 C CA . TYR A 1 382 ? -25.672 1.464 11.695 1 97.06 382 TYR A CA 1
ATOM 3086 C C . TYR A 1 382 ? -24.172 1.165 11.781 1 97.06 382 TYR A C 1
ATOM 3088 O O . TYR A 1 382 ? -23.703 0.547 12.742 1 97.06 382 TYR A O 1
ATOM 3096 N N . GLY A 1 383 ? -23.438 1.516 10.734 1 96.88 383 GLY A N 1
ATOM 3097 C CA . GLY A 1 383 ? -21.984 1.425 10.703 1 96.88 383 GLY A CA 1
ATOM 3098 C C . GLY A 1 383 ? -21.328 2.672 10.148 1 96.88 383 GLY A C 1
ATOM 3099 O O . GLY A 1 383 ? -21.828 3.275 9.195 1 96.88 383 GLY A O 1
ATOM 3100 N N . GLU A 1 384 ? -20.203 3.041 10.766 1 97.25 384 GLU A N 1
ATOM 3101 C CA . GLU A 1 384 ? -19.484 4.242 10.352 1 97.25 384 GLU A CA 1
ATOM 3102 C C . GLU A 1 384 ? -18.938 4.098 8.938 1 97.25 384 GLU A C 1
ATOM 3104 O O . GLU A 1 384 ? -18.234 3.125 8.641 1 97.25 384 GLU A O 1
ATOM 3109 N N . VAL A 1 385 ? -19.219 5.082 8.086 1 97.94 385 VAL A N 1
ATOM 3110 C CA . VAL A 1 385 ? -18.719 5.027 6.719 1 97.94 385 VAL A CA 1
ATOM 3111 C C . VAL A 1 385 ? -17.797 6.223 6.465 1 97.94 385 VAL A C 1
ATOM 3113 O O . VAL A 1 385 ? -16.938 6.172 5.582 1 97.94 385 VAL A O 1
ATOM 3116 N N . THR A 1 386 ? -17.969 7.332 7.188 1 98.56 386 THR A N 1
ATOM 3117 C CA . THR A 1 386 ? -17.047 8.461 7.051 1 98.56 386 THR A CA 1
ATOM 3118 C C . THR A 1 386 ? -16.812 9.133 8.398 1 98.56 386 THR A C 1
ATOM 3120 O O . THR A 1 386 ? -17.609 8.961 9.336 1 98.56 386 THR A O 1
ATOM 3123 N N . SER A 1 387 ? -15.734 9.844 8.469 1 98.5 387 SER A N 1
ATOM 3124 C CA . SER A 1 387 ? -15.383 10.703 9.594 1 98.5 387 SER A CA 1
ATOM 3125 C C . SER A 1 387 ? -14.68 11.977 9.125 1 98.5 387 SER A C 1
ATOM 3127 O O . SER A 1 387 ? -13.977 11.969 8.109 1 98.5 387 SER A O 1
ATOM 3129 N N . ALA A 1 388 ? -14.969 13.086 9.766 1 98.88 388 ALA A N 1
ATOM 3130 C CA . ALA A 1 388 ? -14.305 14.359 9.508 1 98.88 388 ALA A CA 1
ATOM 3131 C C . ALA A 1 388 ? -13.898 15.039 10.812 1 98.88 388 ALA A C 1
ATOM 3133 O O . ALA A 1 388 ? -14.641 15.008 11.797 1 98.88 388 ALA A O 1
ATOM 3134 N N . SER A 1 389 ? -12.711 15.617 10.844 1 98.69 389 SER A N 1
ATOM 3135 C CA . SER A 1 389 ? -12.219 16.203 12.086 1 98.69 389 SER A CA 1
ATOM 3136 C C . SER A 1 389 ? -11.492 17.516 11.828 1 98.69 389 SER A C 1
ATOM 3138 O O . SER A 1 389 ? -10.781 17.656 10.828 1 98.69 389 SER A O 1
ATOM 3140 N N . ASN A 1 390 ? -11.75 18.453 12.695 1 98.75 390 ASN A N 1
ATOM 3141 C CA . ASN A 1 390 ? -10.953 19.672 12.82 1 98.75 390 ASN A CA 1
ATOM 3142 C C . ASN A 1 390 ? -9.852 19.516 13.867 1 98.75 390 ASN A C 1
ATOM 3144 O O . ASN A 1 390 ? -10.133 19.344 15.055 1 98.75 390 ASN A O 1
ATOM 3148 N N . CYS A 1 391 ? -8.586 19.672 13.445 1 98.38 391 CYS A N 1
ATOM 3149 C CA . CYS A 1 391 ? -7.477 19.422 14.367 1 98.38 391 CYS A CA 1
ATOM 3150 C C . CYS A 1 391 ? -6.773 20.719 14.742 1 98.38 391 CYS A C 1
ATOM 3152 O O . CYS A 1 391 ? -5.699 20.688 15.344 1 98.38 391 CYS A O 1
ATOM 3154 N N . THR A 1 392 ? -7.332 21.844 14.289 1 97.5 392 THR A N 1
ATOM 3155 C CA . THR A 1 392 ? -6.746 23.156 14.57 1 97.5 392 THR A CA 1
ATOM 3156 C C . THR A 1 392 ? -5.246 23.141 14.281 1 97.5 392 THR A C 1
ATOM 3158 O O . THR A 1 392 ? -4.824 22.797 13.18 1 97.5 392 THR A O 1
ATOM 3161 N N . ASP A 1 393 ? -4.43 23.562 15.234 1 96.5 393 ASP A N 1
ATOM 3162 C CA . ASP A 1 393 ? -3.002 23.641 14.945 1 96.5 393 ASP A CA 1
ATOM 3163 C C . ASP A 1 393 ? -2.25 22.469 15.586 1 96.5 393 ASP A C 1
ATOM 3165 O O . ASP A 1 393 ? -1.022 22.5 15.695 1 96.5 393 ASP A O 1
ATOM 3169 N N . TYR A 1 394 ? -2.945 21.422 16.094 1 96.25 394 TYR A N 1
ATOM 3170 C CA . TYR A 1 394 ? -2.33 20.266 16.75 1 96.25 394 TYR A CA 1
ATOM 3171 C C . TYR A 1 394 ? -1.249 19.656 15.883 1 96.25 394 TYR A C 1
ATOM 3173 O O . TYR A 1 394 ? -0.109 19.484 16.312 1 96.25 394 TYR A O 1
ATOM 3181 N N . GLN A 1 395 ? -1.612 19.297 14.633 1 97.12 395 GLN A N 1
ATOM 3182 C CA . GLN A 1 395 ? -0.669 18.641 13.734 1 97.12 395 GLN A CA 1
ATOM 3183 C C . GLN A 1 395 ? 0.372 19.641 13.211 1 97.12 395 GLN A C 1
ATOM 3185 O O . GLN A 1 395 ? 1.56 19.312 13.141 1 97.12 395 GLN A O 1
ATOM 3190 N N . SER A 1 396 ? -0.08 20.828 12.859 1 97.06 396 SER A N 1
ATOM 3191 C CA . SER A 1 396 ? 0.815 21.797 12.242 1 97.06 396 SER A CA 1
ATOM 3192 C C . SER A 1 396 ? 1.904 22.25 13.211 1 97.06 396 SER A C 1
ATOM 3194 O O . SER A 1 396 ? 3.037 22.5 12.805 1 97.06 396 SER A O 1
ATOM 3196 N N . GLN A 1 397 ? 1.601 22.359 14.445 1 94.81 397 GLN A N 1
ATOM 3197 C CA . GLN A 1 397 ? 2.609 22.688 15.445 1 94.81 397 GLN A CA 1
ATOM 3198 C C . GLN A 1 397 ? 3.688 21.609 15.516 1 94.81 397 GLN A C 1
ATOM 3200 O O . GLN A 1 397 ? 4.871 21.922 15.664 1 94.81 397 GLN A O 1
ATOM 3205 N N . ARG A 1 398 ? 3.262 20.438 15.477 1 94.31 398 ARG A N 1
ATOM 3206 C CA . ARG A 1 398 ? 4.172 19.312 15.617 1 94.31 398 ARG A CA 1
ATOM 3207 C C . ARG A 1 398 ? 4.934 19.062 14.32 1 94.31 398 ARG A C 1
ATOM 3209 O O . ARG A 1 398 ? 6.07 18.578 14.344 1 94.31 398 ARG A O 1
ATOM 3216 N N . LEU A 1 399 ? 4.355 19.406 13.172 1 96.31 399 LEU A N 1
ATOM 3217 C CA . LEU A 1 399 ? 4.977 19.234 11.867 1 96.31 399 LEU A CA 1
ATOM 3218 C C . LEU A 1 399 ? 5.66 20.516 11.406 1 96.31 399 LEU A C 1
ATOM 3220 O O . LEU A 1 399 ? 6.332 20.531 10.375 1 96.31 399 LEU A O 1
ATOM 3224 N N . ASN A 1 400 ? 5.512 21.578 12.133 1 95.31 400 ASN A N 1
ATOM 3225 C CA . ASN A 1 400 ? 6.09 22.875 11.812 1 95.31 400 ASN A CA 1
ATOM 3226 C C . ASN A 1 400 ? 5.586 23.406 10.469 1 95.31 400 ASN A C 1
ATOM 3228 O O . ASN A 1 400 ? 6.379 23.734 9.586 1 95.31 400 ASN A O 1
ATOM 3232 N N . ILE A 1 401 ? 4.309 23.422 10.336 1 97.12 401 ILE A N 1
ATOM 3233 C CA . ILE A 1 401 ? 3.666 24.016 9.164 1 97.12 401 ILE A CA 1
ATOM 3234 C C . ILE A 1 401 ? 3.115 25.391 9.516 1 97.12 401 ILE A C 1
ATOM 3236 O O . ILE A 1 401 ? 2.201 25.516 10.336 1 97.12 401 ILE A O 1
ATOM 3240 N N . THR A 1 402 ? 3.623 26.438 8.875 1 95.69 402 THR A N 1
ATOM 3241 C CA . THR A 1 402 ? 3.283 27.797 9.266 1 95.69 402 THR A CA 1
ATOM 3242 C C . THR A 1 402 ? 2.895 28.625 8.047 1 95.69 402 THR A C 1
ATOM 3244 O O . THR A 1 402 ? 3.043 28.172 6.91 1 95.69 402 THR A O 1
ATOM 3247 N N . TYR A 1 403 ? 2.184 29.734 8.359 1 94.62 403 TYR A N 1
ATOM 3248 C CA . TYR A 1 403 ? 1.906 30.75 7.344 1 94.62 403 TYR A CA 1
ATOM 3249 C C . TYR A 1 403 ? 2.123 32.156 7.891 1 94.62 403 TYR A C 1
ATOM 3251 O O . TYR A 1 403 ? 2.236 32.344 9.109 1 94.62 403 TYR A O 1
ATOM 3259 N N . ARG A 1 404 ? 2.422 33.156 6.969 1 86.12 404 ARG A N 1
ATOM 3260 C CA . ARG A 1 404 ? 2.553 34.562 7.367 1 86.12 404 ARG A CA 1
ATOM 3261 C C . ARG A 1 404 ? 1.688 35.469 6.496 1 86.12 404 ARG A C 1
ATOM 3263 O O . ARG A 1 404 ? 1.517 35.219 5.301 1 86.12 404 ARG A O 1
ATOM 3270 N N . MET A 1 405 ? 1.068 36.469 7.215 1 75.81 405 MET A N 1
ATOM 3271 C CA . MET A 1 405 ? 0.275 37.438 6.469 1 75.81 405 MET A CA 1
ATOM 3272 C C . MET A 1 405 ? 1.174 38.375 5.648 1 75.81 405 MET A C 1
ATOM 3274 O O . MET A 1 405 ? 2.271 38.719 6.082 1 75.81 405 MET A O 1
ATOM 3278 N N . LYS A 1 406 ? 1.009 38.531 4.266 1 62.28 406 LYS A N 1
ATOM 3279 C CA . LYS A 1 406 ? 1.809 39.344 3.352 1 62.28 406 LYS A CA 1
ATOM 3280 C C . LYS A 1 406 ? 2.16 40.688 3.977 1 62.28 406 LYS A C 1
ATOM 3282 O O . LYS A 1 406 ? 3.283 41.156 3.828 1 62.28 406 LYS A O 1
ATOM 3287 N N . ASP A 1 407 ? 1.165 41.438 4.375 1 55.44 407 ASP A N 1
ATOM 3288 C CA . ASP A 1 407 ? 1.366 42.875 4.578 1 55.44 407 ASP A CA 1
ATOM 3289 C C . ASP A 1 407 ? 2.158 43.125 5.855 1 55.44 407 ASP A C 1
ATOM 3291 O O . ASP A 1 407 ? 2.277 44.281 6.285 1 55.44 407 ASP A O 1
ATOM 3295 N N . VAL A 1 408 ? 2.416 42.156 6.465 1 53.88 408 VAL A N 1
ATOM 3296 C CA . VAL A 1 408 ? 3.109 42.594 7.668 1 53.88 408 VAL A CA 1
ATOM 3297 C C . VAL A 1 408 ? 4.594 42.781 7.367 1 53.88 408 VAL A C 1
ATOM 3299 O O . VAL A 1 408 ? 5.277 41.844 6.945 1 53.88 408 VAL A O 1
ATOM 3302 N N . PRO A 1 409 ? 4.941 44.125 7.012 1 50.34 409 PRO A N 1
ATOM 3303 C CA . PRO A 1 409 ? 6.344 44.438 6.719 1 50.34 409 PRO A CA 1
ATOM 3304 C C . PRO A 1 409 ? 7.312 43.719 7.656 1 50.34 409 PRO A C 1
ATOM 3306 O O . PRO A 1 409 ? 7.027 43.562 8.844 1 50.34 409 PRO A O 1
ATOM 3309 N N . VAL A 1 410 ? 8.133 42.781 7.102 1 50.53 410 VAL A N 1
ATOM 3310 C CA . VAL A 1 410 ? 9.227 42.219 7.891 1 50.53 410 VAL A CA 1
ATOM 3311 C C . VAL A 1 410 ? 9.977 43.344 8.586 1 50.53 410 VAL A C 1
ATOM 3313 O O . VAL A 1 410 ? 10.609 44.188 7.93 1 50.53 410 VAL A O 1
ATOM 3316 N N . SER A 1 411 ? 9.43 44.125 9.555 1 43.69 411 SER A N 1
ATOM 3317 C CA . SER A 1 411 ? 10.211 45.188 10.195 1 43.69 411 SER A CA 1
ATOM 3318 C C . SER A 1 411 ? 11.633 44.719 10.492 1 43.69 411 SER A C 1
ATOM 3320 O O . SER A 1 411 ? 11.859 43.531 10.781 1 43.69 411 SER A O 1
ATOM 3322 N N . LYS A 1 412 ? 12.609 45.531 10.07 1 46.53 412 LYS A N 1
ATOM 3323 C CA . LYS A 1 412 ? 14.047 45.406 10.297 1 46.53 412 LYS A CA 1
ATOM 3324 C C . LYS A 1 412 ? 14.336 44.969 11.734 1 46.53 412 LYS A C 1
ATOM 3326 O O . LYS A 1 412 ? 15.391 44.375 12.016 1 46.53 412 LYS A O 1
ATOM 3331 N N . TYR A 1 413 ? 13.812 45.625 12.727 1 40.69 413 TYR A N 1
ATOM 3332 C CA . TYR A 1 413 ? 14.195 45.438 14.117 1 40.69 413 TYR A CA 1
ATOM 3333 C C . TYR A 1 413 ? 13.469 44.25 14.727 1 40.69 413 TYR A C 1
ATOM 3335 O O . TYR A 1 413 ? 13.734 43.875 15.875 1 40.69 413 TYR A O 1
ATOM 3343 N N . LYS A 1 414 ? 12.156 44.156 14.484 1 45.75 414 LYS A N 1
ATOM 3344 C CA . LYS A 1 414 ? 11.453 43.062 15.141 1 45.75 414 LYS A CA 1
ATOM 3345 C C . LYS A 1 414 ? 11.836 41.719 14.516 1 45.75 414 LYS A C 1
ATOM 3347 O O . LYS A 1 414 ? 11.664 41.531 13.32 1 45.75 414 LYS A O 1
ATOM 3352 N N . THR A 1 415 ? 12.844 41.062 15.031 1 43.62 415 THR A N 1
ATOM 3353 C CA . THR A 1 415 ? 13.398 39.75 14.727 1 43.62 415 THR A CA 1
ATOM 3354 C C . THR A 1 415 ? 12.312 38.812 14.172 1 43.62 415 THR A C 1
ATOM 3356 O O . THR A 1 415 ? 12.547 38.094 13.203 1 43.62 415 THR A O 1
ATOM 3359 N N . CYS A 1 416 ? 11.594 38 15.172 1 45.88 416 CYS A N 1
ATOM 3360 C CA . CYS A 1 416 ? 10.953 36.719 14.836 1 45.88 416 CYS A CA 1
ATOM 3361 C C . CYS A 1 416 ? 9.633 36.969 14.109 1 45.88 416 CYS A C 1
ATOM 3363 O O . CYS A 1 416 ? 8.734 37.625 14.641 1 45.88 416 CYS A O 1
ATOM 3365 N N . PRO A 1 417 ? 9.547 37.125 12.836 1 52.38 417 PRO A N 1
ATOM 3366 C CA . PRO A 1 417 ? 8.289 37.219 12.086 1 52.38 417 PRO A CA 1
ATOM 3367 C C . PRO A 1 417 ? 7.176 36.406 12.711 1 52.38 417 PRO A C 1
ATOM 3369 O O . PRO A 1 417 ? 7.445 35.406 13.406 1 52.38 417 PRO A O 1
ATOM 3372 N N . ASP A 1 418 ? 5.91 37 12.867 1 69.75 418 ASP A N 1
ATOM 3373 C CA . ASP A 1 418 ? 4.656 36.5 13.422 1 69.75 418 ASP A CA 1
ATOM 3374 C C . ASP A 1 418 ? 4.164 35.281 12.664 1 69.75 418 ASP A C 1
ATOM 3376 O O . ASP A 1 418 ? 3.178 35.344 11.93 1 69.75 418 ASP A O 1
ATOM 3380 N N . TRP A 1 419 ? 4.879 34.25 12.555 1 86.62 419 TRP A N 1
ATOM 3381 C CA . TRP A 1 419 ? 4.434 33 11.961 1 86.62 419 TRP A CA 1
ATOM 3382 C C . TRP A 1 419 ? 3.346 32.344 12.812 1 86.62 419 TRP A C 1
ATOM 3384 O O . TRP A 1 419 ? 3.447 32.312 14.039 1 86.62 419 TRP A O 1
ATOM 3394 N N . LYS A 1 420 ? 2.316 32.062 12.125 1 92.31 420 LYS A N 1
ATOM 3395 C CA . LYS A 1 420 ? 1.236 31.312 12.766 1 92.31 420 LYS A CA 1
ATOM 3396 C C . LYS A 1 420 ? 1.128 29.891 12.203 1 92.31 420 LYS A C 1
ATOM 3398 O O . LYS A 1 420 ? 1.46 29.656 11.039 1 92.31 420 LYS A O 1
ATOM 3403 N N . TYR A 1 421 ? 0.742 29.031 13.031 1 95.12 421 TYR A N 1
ATOM 3404 C CA . TYR A 1 421 ? 0.517 27.656 12.562 1 95.12 421 TYR A CA 1
ATOM 3405 C C . TYR A 1 421 ? -0.807 27.562 11.812 1 95.12 421 TYR A C 1
ATOM 3407 O O . TYR A 1 421 ? -1.803 28.172 12.211 1 95.12 421 TYR A O 1
ATOM 3415 N N . VAL A 1 422 ? -0.807 26.781 10.766 1 97.81 422 VAL A N 1
ATOM 3416 C CA . VAL A 1 422 ? -2.055 26.531 10.055 1 97.81 422 VAL A CA 1
ATOM 3417 C C . VAL A 1 422 ? -2.936 25.594 10.875 1 97.81 422 VAL A C 1
ATOM 3419 O O . VAL A 1 422 ? -2.455 24.938 11.805 1 97.81 422 VAL A O 1
ATOM 3422 N N . HIS A 1 423 ? -4.195 25.641 10.57 1 98.44 423 HIS A N 1
ATOM 3423 C CA . HIS A 1 423 ? -5.086 24.578 11.047 1 98.44 423 HIS A CA 1
ATOM 3424 C C . HIS A 1 423 ? -5.215 23.469 10.023 1 98.44 423 HIS A C 1
ATOM 3426 O O . HIS A 1 423 ? -5.125 23.719 8.812 1 98.44 423 HIS A O 1
ATOM 3432 N N . THR A 1 424 ? -5.352 22.25 10.492 1 98.75 424 THR A N 1
ATOM 3433 C CA . THR A 1 424 ? -5.551 21.125 9.602 1 98.75 424 THR A CA 1
ATOM 3434 C C . THR A 1 424 ? -6.93 20.5 9.82 1 98.75 424 THR A C 1
ATOM 3436 O O . THR A 1 424 ? -7.41 20.422 10.945 1 98.75 424 THR A O 1
ATOM 3439 N N . VAL A 1 425 ? -7.59 20.203 8.75 1 98.88 425 VAL A N 1
ATOM 3440 C CA . VAL A 1 425 ? -8.883 19.531 8.734 1 98.88 425 VAL A CA 1
ATOM 3441 C C . VAL A 1 425 ? -8.812 18.297 7.832 1 98.88 425 VAL A C 1
ATOM 3443 O O . VAL A 1 425 ? -8.188 18.328 6.77 1 98.88 425 VAL A O 1
ATOM 3446 N N . ASN A 1 426 ? -9.344 17.188 8.281 1 98.81 426 ASN A N 1
ATOM 3447 C CA . ASN A 1 426 ? -9.344 15.961 7.484 1 98.81 426 ASN A CA 1
ATOM 3448 C C . ASN A 1 426 ? -10.727 15.32 7.449 1 98.81 426 ASN A C 1
ATOM 3450 O O . ASN A 1 426 ? -11.57 15.609 8.297 1 98.81 426 ASN A O 1
ATOM 3454 N N . GLY A 1 427 ? -10.938 14.508 6.457 1 98.81 427 GLY A N 1
ATOM 3455 C CA . GLY A 1 427 ? -12.195 13.805 6.305 1 98.81 427 GLY A CA 1
ATOM 3456 C C . GLY A 1 427 ? -12.117 12.633 5.344 1 98.81 427 GLY A C 1
ATOM 3457 O O . GLY A 1 427 ? -11.336 12.656 4.395 1 98.81 427 GLY A O 1
ATOM 3458 N N . THR A 1 428 ? -12.953 11.656 5.586 1 98.75 428 THR A N 1
ATOM 3459 C CA . THR A 1 428 ? -13.086 10.508 4.703 1 98.75 428 THR A CA 1
ATOM 3460 C C . THR A 1 428 ? -14.055 10.805 3.564 1 98.75 428 THR A C 1
ATOM 3462 O O . THR A 1 428 ? -15.234 11.078 3.805 1 98.75 428 THR A O 1
ATOM 3465 N N . ALA A 1 429 ? -13.547 10.781 2.352 1 98.81 429 ALA A N 1
ATOM 3466 C CA . ALA A 1 429 ? -14.484 10.859 1.239 1 98.81 429 ALA A CA 1
ATOM 3467 C C . ALA A 1 429 ? -15.18 9.516 1.017 1 98.81 429 ALA A C 1
ATOM 3469 O O . ALA A 1 429 ? -16.375 9.469 0.733 1 98.81 429 ALA A O 1
ATOM 3470 N N . CYS A 1 430 ? -14.352 8.445 1.191 1 98.62 430 CYS A N 1
ATOM 3471 C CA . CYS A 1 430 ? -14.922 7.113 1.002 1 98.62 430 CYS A CA 1
ATOM 3472 C C . CYS A 1 430 ? -14.039 6.051 1.646 1 98.62 430 CYS A C 1
ATOM 3474 O O . CYS A 1 430 ? -12.883 5.879 1.258 1 98.62 430 CYS A O 1
ATOM 3476 N N . ALA A 1 431 ? -14.562 5.418 2.619 1 97.88 431 ALA A N 1
ATOM 3477 C CA . ALA A 1 431 ? -13.969 4.168 3.098 1 97.88 431 ALA A CA 1
ATOM 3478 C C . ALA A 1 431 ? -14.523 2.971 2.33 1 97.88 431 ALA A C 1
ATOM 3480 O O . ALA A 1 431 ? -15.617 2.48 2.635 1 97.88 431 ALA A O 1
ATOM 3481 N N . VAL A 1 432 ? -13.781 2.41 1.482 1 97.69 432 VAL A N 1
ATOM 3482 C CA . VAL A 1 432 ? -14.281 1.568 0.402 1 97.69 432 VAL A CA 1
ATOM 3483 C C . VAL A 1 432 ? -14.938 0.315 0.982 1 97.69 432 VAL A C 1
ATOM 3485 O O . VAL A 1 432 ? -16.078 -0.016 0.641 1 97.69 432 VAL A O 1
ATOM 3488 N N . PRO A 1 433 ? -14.312 -0.441 1.909 1 96.69 433 PRO A N 1
ATOM 3489 C CA . PRO A 1 433 ? -14.945 -1.69 2.34 1 96.69 433 PRO A CA 1
ATOM 3490 C C . PRO A 1 433 ? -16.266 -1.462 3.064 1 96.69 433 PRO A C 1
ATOM 3492 O O . PRO A 1 433 ? -17.25 -2.172 2.811 1 96.69 433 PRO A O 1
ATOM 3495 N N . ARG A 1 434 ? -16.328 -0.499 3.936 1 97 434 ARG A N 1
ATOM 3496 C CA . ARG A 1 434 ? -17.562 -0.24 4.684 1 97 434 ARG A CA 1
ATOM 3497 C C . ARG A 1 434 ? -18.656 0.297 3.766 1 97 434 ARG A C 1
ATOM 3499 O O . ARG A 1 434 ? -19.828 -0.047 3.924 1 97 434 ARG A O 1
ATOM 3506 N N . THR A 1 435 ? -18.25 1.152 2.857 1 98.12 435 THR A N 1
ATOM 3507 C CA . THR A 1 435 ? -19.203 1.67 1.884 1 98.12 435 THR A CA 1
ATOM 3508 C C . THR A 1 435 ? -19.719 0.552 0.979 1 98.12 435 THR A C 1
ATOM 3510 O O . THR A 1 435 ? -20.891 0.52 0.626 1 98.12 435 THR A O 1
ATOM 3513 N N . LEU A 1 436 ? -18.828 -0.333 0.569 1 97.44 436 LEU A N 1
ATOM 3514 C CA . LEU A 1 436 ? -19.188 -1.487 -0.248 1 97.44 436 LEU A CA 1
ATOM 3515 C C . LEU A 1 436 ? -20.25 -2.342 0.45 1 97.44 436 LEU A C 1
ATOM 3517 O O . LEU A 1 436 ? -21.234 -2.734 -0.165 1 97.44 436 LEU A O 1
ATOM 3521 N N . ILE A 1 437 ? -20.078 -2.594 1.748 1 96.88 437 ILE A N 1
ATOM 3522 C CA . ILE A 1 437 ? -21.031 -3.361 2.541 1 96.88 437 ILE A CA 1
ATOM 3523 C C . ILE A 1 437 ? -22.391 -2.656 2.549 1 96.88 437 ILE A C 1
ATOM 3525 O O . ILE A 1 437 ? -23.422 -3.275 2.268 1 96.88 437 ILE A O 1
ATOM 3529 N N . ALA A 1 438 ? -22.328 -1.367 2.852 1 97.44 438 ALA A N 1
ATOM 3530 C CA . ALA A 1 438 ? -23.562 -0.588 2.92 1 97.44 438 ALA A CA 1
ATOM 3531 C C . ALA A 1 438 ? -24.297 -0.615 1.587 1 97.44 438 ALA A C 1
ATOM 3533 O O . ALA A 1 438 ? -25.531 -0.768 1.552 1 97.44 438 ALA A O 1
ATOM 3534 N N . LEU A 1 439 ? -23.625 -0.508 0.491 1 97.19 439 LEU A N 1
ATOM 3535 C CA . LEU A 1 439 ? -24.219 -0.475 -0.842 1 97.19 439 LEU A CA 1
ATOM 3536 C C . LEU A 1 439 ? -24.875 -1.812 -1.184 1 97.19 439 LEU A C 1
ATOM 3538 O O . LEU A 1 439 ? -26.016 -1.852 -1.642 1 97.19 439 LEU A O 1
ATOM 3542 N N . LEU A 1 440 ? -24.094 -2.879 -0.977 1 96.5 440 LEU A N 1
ATOM 3543 C CA . LEU A 1 440 ? -24.594 -4.207 -1.315 1 96.5 440 LEU A CA 1
ATOM 3544 C C . LEU A 1 440 ? -25.875 -4.527 -0.538 1 96.5 440 LEU A C 1
ATOM 3546 O O . LEU A 1 440 ? -26.844 -5.012 -1.11 1 96.5 440 LEU A O 1
ATOM 3550 N N . GLU A 1 441 ? -25.844 -4.195 0.755 1 96.06 441 GLU A N 1
ATOM 3551 C CA . GLU A 1 441 ? -26.984 -4.539 1.593 1 96.06 441 GLU A CA 1
ATOM 3552 C C . GLU A 1 441 ? -28.172 -3.639 1.294 1 96.06 441 GLU A C 1
ATOM 3554 O O . GLU A 1 441 ? -29.328 -4.078 1.362 1 96.06 441 GLU A O 1
ATOM 3559 N N . THR A 1 442 ? -27.922 -2.402 0.981 1 96.56 442 THR A N 1
ATOM 3560 C CA . THR A 1 442 ? -28.984 -1.433 0.749 1 96.56 442 THR A CA 1
ATOM 3561 C C . THR A 1 442 ? -29.656 -1.681 -0.598 1 96.56 442 THR A C 1
ATOM 3563 O O . THR A 1 442 ? -30.875 -1.587 -0.713 1 96.56 442 THR A O 1
ATOM 3566 N N . HIS A 1 443 ? -28.906 -2.07 -1.601 1 95.81 443 HIS A N 1
ATOM 3567 C CA . HIS A 1 443 ? -29.438 -2.076 -2.961 1 95.81 443 HIS A CA 1
ATOM 3568 C C . HIS A 1 443 ? -29.719 -3.498 -3.436 1 95.81 443 HIS A C 1
ATOM 3570 O O . HIS A 1 443 ? -29.875 -3.738 -4.637 1 95.81 443 HIS A O 1
ATOM 3576 N N . GLN A 1 444 ? -29.766 -4.434 -2.463 1 95.81 444 GLN A N 1
ATOM 3577 C CA . GLN A 1 444 ? -30.109 -5.812 -2.812 1 95.81 444 GLN A CA 1
ATOM 3578 C C . GLN A 1 444 ? -31.594 -5.949 -3.145 1 95.81 444 GLN A C 1
ATOM 3580 O O . GLN A 1 444 ? -32.406 -5.117 -2.732 1 95.81 444 GLN A O 1
ATOM 3585 N N . LYS A 1 445 ? -31.922 -6.934 -3.926 1 94.31 445 LYS A N 1
ATOM 3586 C CA . LYS A 1 445 ? -33.281 -7.297 -4.258 1 94.31 445 LYS A CA 1
ATOM 3587 C C . LYS A 1 445 ? -33.688 -8.602 -3.582 1 94.31 445 LYS A C 1
ATOM 3589 O O . LYS A 1 445 ? -32.844 -9.281 -2.99 1 94.31 445 LYS A O 1
ATOM 3594 N N . GLU A 1 446 ? -34.906 -8.875 -3.723 1 93.62 446 GLU A N 1
ATOM 3595 C CA . GLU A 1 446 ? -35.438 -10.062 -3.068 1 93.62 446 GLU A CA 1
ATOM 3596 C C . GLU A 1 446 ? -34.75 -11.336 -3.568 1 93.62 446 GLU A C 1
ATOM 3598 O O . GLU A 1 446 ? -34.531 -12.266 -2.797 1 93.62 446 GLU A O 1
ATOM 3603 N N . ASN A 1 447 ? -34.438 -11.336 -4.785 1 93.81 447 ASN A N 1
ATOM 3604 C CA . ASN A 1 447 ? -33.844 -12.531 -5.379 1 93.81 447 ASN A CA 1
ATOM 3605 C C . ASN A 1 447 ? -32.344 -12.609 -5.109 1 93.81 447 ASN A C 1
ATOM 3607 O O . ASN A 1 447 ? -31.672 -13.516 -5.598 1 93.81 447 ASN A O 1
ATOM 3611 N N . GLY A 1 448 ? -31.844 -11.625 -4.438 1 92.19 448 GLY A N 1
ATOM 3612 C CA . GLY A 1 448 ? -30.438 -11.656 -4.078 1 92.19 448 GLY A CA 1
ATOM 3613 C C . GLY A 1 448 ? -29.562 -10.867 -5.035 1 92.19 448 GLY A C 1
ATOM 3614 O O . GLY A 1 448 ? -28.375 -10.648 -4.77 1 92.19 448 GLY A O 1
ATOM 3615 N N . SER A 1 449 ? -30.125 -10.5 -6.113 1 93.94 449 SER A N 1
ATOM 3616 C CA . SER A 1 449 ? -29.391 -9.594 -7 1 93.94 449 SER A CA 1
ATOM 3617 C C . SER A 1 449 ? -29.391 -8.172 -6.457 1 93.94 449 SER A C 1
ATOM 3619 O O . SER A 1 449 ? -30 -7.895 -5.418 1 93.94 449 SER A O 1
ATOM 3621 N N . TYR A 1 450 ? -28.516 -7.328 -6.992 1 93.5 450 TYR A N 1
ATOM 3622 C CA . TYR A 1 450 ? -28.5 -5.93 -6.578 1 93.5 450 TYR A CA 1
ATOM 3623 C C . TYR A 1 450 ? -28.328 -5.008 -7.777 1 93.5 450 TYR A C 1
ATOM 3625 O O . TYR A 1 450 ? -27.844 -5.43 -8.828 1 93.5 450 TYR A O 1
ATOM 3633 N N . SER A 1 451 ? -28.812 -3.791 -7.566 1 92.44 451 SER A N 1
ATOM 3634 C CA . SER A 1 451 ? -28.656 -2.717 -8.547 1 92.44 451 SER A CA 1
ATOM 3635 C C . SER A 1 451 ? -28.031 -1.479 -7.914 1 92.44 451 SER A C 1
ATOM 3637 O O . SER A 1 451 ? -28.672 -0.787 -7.121 1 92.44 451 SER A O 1
ATOM 3639 N N . LEU A 1 452 ? -26.828 -1.184 -8.375 1 94.88 452 LEU A N 1
ATOM 3640 C CA . LEU A 1 452 ? -26.078 -0.094 -7.758 1 94.88 452 LEU A CA 1
ATOM 3641 C C . LEU A 1 452 ? -26.453 1.244 -8.391 1 94.88 452 LEU A C 1
ATOM 3643 O O . LEU A 1 452 ? -26.938 1.289 -9.516 1 94.88 452 LEU A O 1
ATOM 3647 N N . PRO A 1 453 ? -26.234 2.318 -7.664 1 95.25 453 PRO A N 1
ATOM 3648 C CA . PRO A 1 453 ? -26.547 3.656 -8.172 1 95.25 453 PRO A CA 1
ATOM 3649 C C . PRO A 1 453 ? -25.797 3.988 -9.461 1 95.25 453 PRO A C 1
ATOM 3651 O O . PRO A 1 453 ? -24.609 3.639 -9.594 1 95.25 453 PRO A O 1
ATOM 3654 N N . ASP A 1 454 ? -26.359 4.809 -10.312 1 93.44 454 ASP A N 1
ATOM 3655 C CA . ASP A 1 454 ? -25.812 5.164 -11.625 1 93.44 454 ASP A CA 1
ATOM 3656 C C . ASP A 1 454 ? -24.578 6.039 -11.477 1 93.44 454 ASP A C 1
ATOM 3658 O O . ASP A 1 454 ? -23.703 6.043 -12.352 1 93.44 454 ASP A O 1
ATOM 3662 N N . VAL A 1 455 ? -24.516 6.688 -10.391 1 93.94 455 VAL A N 1
ATOM 3663 C CA . VAL A 1 455 ? -23.422 7.641 -10.188 1 93.94 455 VAL A CA 1
ATOM 3664 C C . VAL A 1 455 ? -22.094 6.906 -10.172 1 93.94 455 VAL A C 1
ATOM 3666 O O . VAL A 1 455 ? -21.031 7.508 -10.398 1 93.94 455 VAL A O 1
ATOM 3669 N N . LEU A 1 456 ? -22.094 5.602 -9.875 1 93.19 456 LEU A N 1
ATOM 3670 C CA . LEU A 1 456 ? -20.859 4.812 -9.812 1 93.19 456 LEU A CA 1
ATOM 3671 C C . LEU A 1 456 ? -20.344 4.488 -11.211 1 93.19 456 LEU A C 1
ATOM 3673 O O . LEU A 1 456 ? -19.188 4.105 -11.375 1 93.19 456 LEU A O 1
ATOM 3677 N N . GLY A 1 457 ? -21.094 4.629 -12.219 1 83.5 457 GLY A N 1
ATOM 3678 C CA . GLY A 1 457 ? -20.672 4.473 -13.602 1 83.5 457 GLY A CA 1
ATOM 3679 C C . GLY A 1 457 ? -20.438 3.027 -14 1 83.5 457 GLY A C 1
ATOM 3680 O O . GLY A 1 457 ? -19.719 2.75 -14.961 1 83.5 457 GLY A O 1
ATOM 3681 N N . VAL A 1 458 ? -20.734 2.146 -13.148 1 81 458 VAL A N 1
ATOM 3682 C CA . VAL A 1 458 ? -20.562 0.736 -13.484 1 81 458 VAL A CA 1
ATOM 3683 C C . VAL A 1 458 ? -21.906 0.008 -13.359 1 81 458 VAL A C 1
ATOM 3685 O O . VAL A 1 458 ? -22.734 0.375 -12.531 1 81 458 VAL A O 1
ATOM 3688 N N . LYS A 1 459 ? -22.125 -0.85 -14.359 1 71.69 459 LYS A N 1
ATOM 3689 C CA . LYS A 1 459 ? -23.297 -1.721 -14.297 1 71.69 459 LYS A CA 1
ATOM 3690 C C . LYS A 1 459 ? -22.891 -3.162 -13.992 1 71.69 459 LYS A C 1
ATOM 3692 O O . LYS A 1 459 ? -22.234 -3.811 -14.812 1 71.69 459 LYS A O 1
ATOM 3697 N N . LEU A 1 460 ? -23.109 -3.529 -12.812 1 72.19 460 LEU A N 1
ATOM 3698 C CA . LEU A 1 460 ? -22.75 -4.871 -12.359 1 72.19 460 LEU A CA 1
ATOM 3699 C C . LEU A 1 460 ? -23.984 -5.77 -12.289 1 72.19 460 LEU A C 1
ATOM 3701 O O . LEU A 1 460 ? -25.078 -5.297 -11.992 1 72.19 460 LEU A O 1
ATOM 3705 N N . MET B 1 1 ? -17.234 11.93 -25.562 1 20.77 1 MET B N 1
ATOM 3706 C CA . MET B 1 1 ? -16.047 11.281 -25.031 1 20.77 1 MET B CA 1
ATOM 3707 C C . MET B 1 1 ? -16.344 9.844 -24.625 1 20.77 1 MET B C 1
ATOM 3709 O O . MET B 1 1 ? -17.359 9.578 -23.984 1 20.77 1 MET B O 1
ATOM 3713 N N . PRO B 1 2 ? -15.82 8.75 -25.062 1 19.06 2 PRO B N 1
ATOM 3714 C CA . PRO B 1 2 ? -16.547 7.484 -25.094 1 19.06 2 PRO B CA 1
ATOM 3715 C C . PRO B 1 2 ? -16.719 6.855 -23.719 1 19.06 2 PRO B C 1
ATOM 3717 O O . PRO B 1 2 ? -15.867 7.043 -22.844 1 19.06 2 PRO B O 1
ATOM 3720 N N . SER B 1 3 ? -17.859 6.824 -23.094 1 22.64 3 SER B N 1
ATOM 3721 C CA . SER B 1 3 ? -18.453 6.102 -21.969 1 22.64 3 SER B CA 1
ATOM 3722 C C . SER B 1 3 ? -17.844 4.707 -21.828 1 22.64 3 SER B C 1
ATOM 3724 O O . SER B 1 3 ? -17.656 4.008 -22.828 1 22.64 3 SER B O 1
ATOM 3726 N N . LEU B 1 4 ? -16.906 4.578 -20.969 1 24.75 4 LEU B N 1
ATOM 3727 C CA . LEU B 1 4 ? -16.469 3.203 -20.766 1 24.75 4 LEU B CA 1
ATOM 3728 C C . LEU B 1 4 ? -17.656 2.27 -20.594 1 24.75 4 LEU B C 1
ATOM 3730 O O . LEU B 1 4 ? -18.312 2.287 -19.547 1 24.75 4 LEU B O 1
ATOM 3734 N N . ARG B 1 5 ? -18.469 2.037 -21.516 1 26.55 5 ARG B N 1
ATOM 3735 C CA . ARG B 1 5 ? -19.469 0.966 -21.531 1 26.55 5 ARG B CA 1
ATOM 3736 C C . ARG B 1 5 ? -18.828 -0.378 -21.203 1 26.55 5 ARG B C 1
ATOM 3738 O O . ARG B 1 5 ? -18.219 -1.011 -22.062 1 26.55 5 ARG B O 1
ATOM 3745 N N . ILE B 1 6 ? -18.203 -0.369 -20.016 1 28.22 6 ILE B N 1
ATOM 3746 C CA . ILE B 1 6 ? -17.859 -1.758 -19.75 1 28.22 6 ILE B CA 1
ATOM 3747 C C . ILE B 1 6 ? -19.125 -2.607 -19.688 1 28.22 6 ILE B C 1
ATOM 3749 O O . ILE B 1 6 ? -19.984 -2.383 -18.844 1 28.22 6 ILE B O 1
ATOM 3753 N N . TYR B 1 7 ? -19.719 -2.867 -20.719 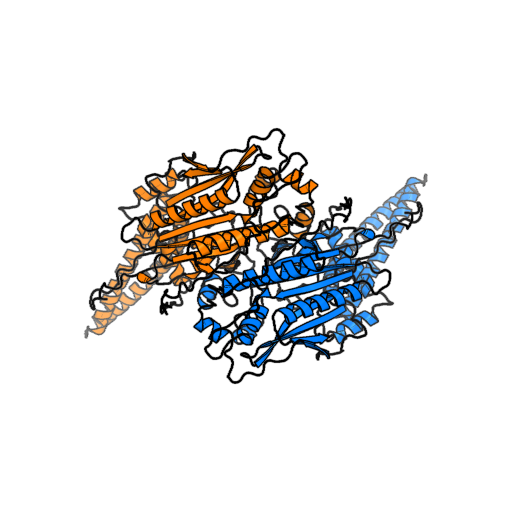1 24.72 7 TYR B N 1
ATOM 3754 C CA . TYR B 1 7 ? -20.734 -3.91 -20.766 1 24.72 7 TYR B CA 1
ATOM 3755 C C . TYR B 1 7 ? -20.219 -5.203 -20.141 1 24.72 7 TYR B C 1
ATOM 3757 O O . TYR B 1 7 ? -19.234 -5.785 -20.609 1 24.72 7 TYR B O 1
ATOM 3765 N N . TYR B 1 8 ? -20.25 -5.199 -18.844 1 26.08 8 TYR B N 1
ATOM 3766 C CA . TYR B 1 8 ? -20.016 -6.512 -18.266 1 26.08 8 TYR B CA 1
ATOM 3767 C C . TYR B 1 8 ? -20.969 -7.551 -18.828 1 26.08 8 TYR B C 1
ATOM 3769 O O . TYR B 1 8 ? -22.172 -7.52 -18.547 1 26.08 8 TYR B O 1
ATOM 3777 N N . LYS B 1 9 ? -21.141 -7.801 -20.109 1 26.39 9 LYS B N 1
ATOM 3778 C CA . LYS B 1 9 ? -21.875 -9 -20.5 1 26.39 9 LYS B CA 1
ATOM 3779 C C . LYS B 1 9 ? -21.625 -10.133 -19.5 1 26.39 9 LYS B C 1
ATOM 3781 O O . LYS B 1 9 ? -20.516 -10.297 -19 1 26.39 9 LYS B O 1
ATOM 3786 N N . SER B 1 10 ? -22.75 -10.602 -18.922 1 26.64 10 SER B N 1
ATOM 3787 C CA . SER B 1 10 ? -22.828 -11.812 -18.109 1 26.64 10 SER B CA 1
ATOM 3788 C C . SER B 1 10 ? -21.969 -12.93 -18.703 1 26.64 10 SER B C 1
ATOM 3790 O O . SER B 1 10 ? -22.312 -13.492 -19.75 1 26.64 10 SER B O 1
ATOM 3792 N N . VAL B 1 11 ? -20.875 -12.75 -19.016 1 25.62 11 VAL B N 1
ATOM 3793 C CA . VAL B 1 11 ? -20.25 -14.055 -19.234 1 25.62 11 VAL B CA 1
ATOM 3794 C C . VAL B 1 11 ? -20.703 -15.023 -18.141 1 25.62 11 VAL B C 1
ATOM 3796 O O . VAL B 1 11 ? -20.156 -15 -17.031 1 25.62 11 VAL B O 1
ATOM 3799 N N . LEU B 1 12 ? -22 -15.078 -17.812 1 26.91 12 LEU B N 1
ATOM 3800 C CA . LEU B 1 12 ? -22.734 -15.961 -16.922 1 26.91 12 LEU B CA 1
ATOM 3801 C C . LEU B 1 12 ? -22.266 -17.406 -17.078 1 26.91 12 LEU B C 1
ATOM 3803 O O . LEU B 1 12 ? -22.609 -18.266 -16.266 1 26.91 12 LEU B O 1
ATOM 3807 N N . GLY B 1 13 ? -22.031 -17.797 -18.359 1 24.84 13 GLY B N 1
ATOM 3808 C CA . GLY B 1 13 ? -22 -19.25 -18.312 1 24.84 13 GLY B CA 1
ATOM 3809 C C . GLY B 1 13 ? -20.906 -19.781 -17.391 1 24.84 13 GLY B C 1
ATOM 3810 O O . GLY B 1 13 ? -20.531 -20.953 -17.484 1 24.84 13 GLY B O 1
ATOM 3811 N N . LEU B 1 14 ? -20.062 -18.859 -17 1 25.17 14 LEU B N 1
ATOM 3812 C CA . LEU B 1 14 ? -19.078 -19.609 -16.234 1 25.17 14 LEU B CA 1
ATOM 3813 C C . LEU B 1 14 ? -19.719 -20.219 -14.992 1 25.17 14 LEU B C 1
ATOM 3815 O O . LEU B 1 14 ? -20.297 -19.516 -14.172 1 25.17 14 LEU B O 1
ATOM 3819 N N . ARG B 1 15 ? -20.203 -21.453 -15.031 1 24.14 15 ARG B N 1
ATOM 3820 C CA . ARG B 1 15 ? -20.625 -22.328 -13.938 1 24.14 15 ARG B CA 1
ATOM 3821 C C . ARG B 1 15 ? -19.859 -22 -12.656 1 24.14 15 ARG B C 1
ATOM 3823 O O . ARG B 1 15 ? -18.641 -21.859 -12.68 1 24.14 15 ARG B O 1
ATOM 3830 N N . CYS B 1 16 ? -20.453 -21.203 -11.836 1 27.45 16 CYS B N 1
ATOM 3831 C CA . CYS B 1 16 ? -20.062 -21.047 -10.438 1 27.45 16 CYS B CA 1
ATOM 3832 C C . CYS B 1 16 ? -19.469 -22.328 -9.883 1 27.45 16 CYS B C 1
ATOM 3834 O O . CYS B 1 16 ? -20.203 -23.281 -9.586 1 27.45 16 CYS B O 1
ATOM 3836 N N . LEU B 1 17 ? -18.531 -22.906 -10.523 1 24.84 17 LEU B N 1
ATOM 3837 C CA . LEU B 1 17 ? -17.938 -24.109 -9.977 1 24.84 17 LEU B CA 1
ATOM 3838 C C . LEU B 1 17 ? -17.641 -23.953 -8.484 1 24.84 17 LEU B C 1
ATOM 3840 O O . LEU B 1 17 ? -16.891 -23.062 -8.094 1 24.84 17 LEU B O 1
ATOM 3844 N N . GLN B 1 18 ? -18.656 -24.062 -7.711 1 26.92 18 GLN B N 1
ATOM 3845 C CA . GLN B 1 18 ? -18.422 -24.422 -6.316 1 26.92 18 GLN B CA 1
ATOM 3846 C C . GLN B 1 18 ? -17.203 -25.328 -6.18 1 26.92 18 GLN B C 1
ATOM 3848 O O . GLN B 1 18 ? -17.312 -26.547 -6.352 1 26.92 18 GLN B O 1
ATOM 3853 N N . SER B 1 19 ? -16.125 -25.078 -6.785 1 28.64 19 SER B N 1
ATOM 3854 C CA . SER B 1 19 ? -15 -25.969 -6.52 1 28.64 19 SER B CA 1
ATOM 3855 C C . SER B 1 19 ? -14.75 -26.109 -5.023 1 28.64 19 SER B C 1
ATOM 3857 O O . SER B 1 19 ? -14.633 -25.109 -4.312 1 28.64 19 SER B O 1
ATOM 3859 N N . ARG B 1 20 ? -15.258 -27.094 -4.461 1 31.33 20 ARG B N 1
ATOM 3860 C CA . ARG B 1 20 ? -14.812 -27.578 -3.156 1 31.33 20 ARG B CA 1
ATOM 3861 C C . ARG B 1 20 ? -13.289 -27.547 -3.061 1 31.33 20 ARG B C 1
ATOM 3863 O O . ARG B 1 20 ? -12.617 -28.453 -3.553 1 31.33 20 ARG B O 1
ATOM 3870 N N . LEU B 1 21 ? -12.766 -26.344 -3.178 1 36.19 21 LEU B N 1
ATOM 3871 C CA . LEU B 1 21 ? -11.344 -26.281 -2.855 1 36.19 21 LEU B CA 1
ATOM 3872 C C . LEU B 1 21 ? -11.086 -26.781 -1.436 1 36.19 21 LEU B C 1
ATOM 3874 O O . LEU B 1 21 ? -11.695 -26.281 -0.482 1 36.19 21 LEU B O 1
ATOM 3878 N N . PHE B 1 22 ? -10.797 -27.922 -1.301 1 31.88 22 PHE B N 1
ATOM 3879 C CA . PHE B 1 22 ? -10.328 -28.484 -0.036 1 31.88 22 PHE B CA 1
ATOM 3880 C C . PHE B 1 22 ? -9.016 -27.844 0.384 1 31.88 22 PHE B C 1
ATOM 3882 O O . PHE B 1 22 ? -8.023 -27.922 -0.345 1 31.88 22 PHE B O 1
ATOM 3889 N N . SER B 1 23 ? -9.102 -26.734 1.032 1 36.75 23 SER B N 1
ATOM 3890 C CA . SER B 1 23 ? -7.918 -26.141 1.633 1 36.75 23 SER B CA 1
ATOM 3891 C C . SER B 1 23 ? -7.383 -27 2.777 1 36.75 23 SER B C 1
ATOM 3893 O O . SER B 1 23 ? -8.117 -27.312 3.719 1 36.75 23 SER B O 1
ATOM 3895 N N . SER B 1 24 ? -6.504 -27.781 2.584 1 33.94 24 SER B N 1
ATOM 3896 C CA . SER B 1 24 ? -5.82 -28.438 3.695 1 33.94 24 SER B CA 1
ATOM 3897 C C . SER B 1 24 ? -4.996 -27.438 4.5 1 33.94 24 SER B C 1
ATOM 3899 O O . SER B 1 24 ? -4.379 -26.531 3.936 1 33.94 24 SER B O 1
ATOM 3901 N N . SER B 1 25 ? -5.27 -27.141 5.629 1 36.53 25 SER B N 1
ATOM 3902 C CA . SER B 1 25 ? -4.562 -26.359 6.637 1 36.53 25 SER B CA 1
ATOM 3903 C C . SER B 1 25 ? -3.076 -26.703 6.656 1 36.53 25 SER B C 1
ATOM 3905 O O . SER B 1 25 ? -2.688 -27.781 7.113 1 36.53 25 SER B O 1
ATOM 3907 N N . SER B 1 26 ? -2.229 -26.438 5.754 1 40.59 26 SER B N 1
ATOM 3908 C CA . SER B 1 26 ? -0.859 -26.938 5.742 1 40.59 26 SER B CA 1
ATOM 3909 C C . SER B 1 26 ? 0.059 -26.062 6.59 1 40.59 26 SER B C 1
ATOM 3911 O O . SER B 1 26 ? 0.051 -24.828 6.461 1 40.59 26 SER B O 1
ATOM 3913 N N . SER B 1 27 ? 0.52 -26.484 7.664 1 47.25 27 SER B N 1
ATOM 3914 C CA . SER B 1 27 ? 1.533 -26.062 8.625 1 47.25 27 SER B CA 1
ATOM 3915 C C . SER B 1 27 ? 2.859 -25.75 7.938 1 47.25 27 SER B C 1
ATOM 3917 O O . SER B 1 27 ? 3.086 -26.188 6.805 1 47.25 27 SER B O 1
ATOM 3919 N N . VAL B 1 28 ? 3.752 -25.016 8.695 1 47.25 28 VAL B N 1
ATOM 3920 C CA . VAL B 1 28 ? 5.156 -24.766 8.391 1 47.25 28 VAL B CA 1
ATOM 3921 C C . VAL B 1 28 ? 5.816 -26.047 7.898 1 47.25 28 VAL B C 1
ATOM 3923 O O . VAL B 1 28 ? 6.672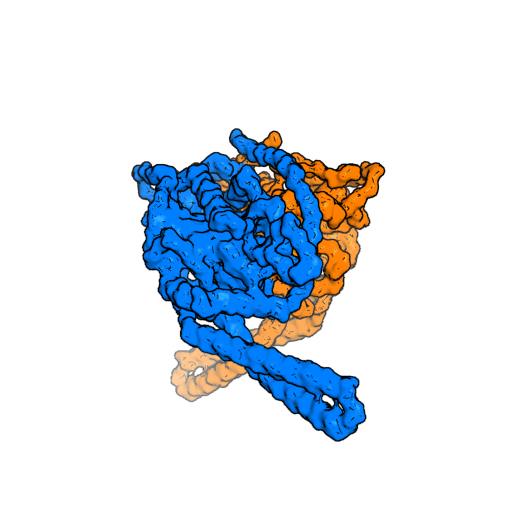 -26.016 7.008 1 47.25 28 VAL B O 1
ATOM 3926 N N . LYS B 1 29 ? 5.461 -27.031 8.367 1 48.25 29 LYS B N 1
ATOM 3927 C CA . LYS B 1 29 ? 5.965 -28.375 8.055 1 48.25 29 LYS B CA 1
ATOM 3928 C C . LYS B 1 29 ? 5.609 -28.766 6.621 1 48.25 29 LYS B C 1
ATOM 3930 O O . LYS B 1 29 ? 6.406 -29.406 5.93 1 48.25 29 LYS B O 1
ATOM 3935 N N . GLU B 1 30 ? 4.492 -28.438 6.078 1 53.25 30 GLU B N 1
ATOM 3936 C CA . GLU B 1 30 ? 4.047 -28.75 4.727 1 53.25 30 GLU B CA 1
ATOM 3937 C C . GLU B 1 30 ? 4.809 -27.922 3.691 1 53.25 30 GLU B C 1
ATOM 3939 O O . GLU B 1 30 ? 5.074 -28.391 2.586 1 53.25 30 GLU B O 1
ATOM 3944 N N . ASP B 1 31 ? 5.277 -26.688 4.094 1 61.16 31 ASP B N 1
ATOM 3945 C CA . ASP B 1 31 ? 6.008 -25.75 3.258 1 61.16 31 ASP B CA 1
ATOM 3946 C C . ASP B 1 31 ? 7.371 -26.312 2.854 1 61.16 31 ASP B C 1
ATOM 3948 O O . ASP B 1 31 ? 7.766 -26.203 1.691 1 61.16 31 ASP B O 1
ATOM 3952 N N . ASN B 1 32 ? 7.934 -27 3.619 1 74.69 32 ASN B N 1
ATOM 3953 C CA . ASN B 1 32 ? 9.273 -27.531 3.383 1 74.69 32 ASN B CA 1
ATOM 3954 C C . ASN B 1 32 ? 9.234 -28.75 2.451 1 74.69 32 ASN B C 1
ATOM 3956 O O . ASN B 1 32 ? 10.164 -28.953 1.661 1 74.69 32 ASN B O 1
ATOM 3960 N N . ARG B 1 33 ? 8.117 -29.328 2.436 1 79.19 33 ARG B N 1
ATOM 3961 C CA . ARG B 1 33 ? 7.984 -30.531 1.625 1 79.19 33 ARG B CA 1
ATOM 3962 C C . ARG B 1 33 ? 8.008 -30.203 0.137 1 79.19 33 ARG B C 1
ATOM 3964 O O . ARG B 1 33 ? 8.633 -30.906 -0.655 1 79.19 33 ARG B O 1
ATOM 3971 N N . GLN B 1 34 ? 7.375 -29.125 -0.203 1 84.38 34 GLN B N 1
ATOM 3972 C CA . GLN B 1 34 ? 7.301 -28.734 -1.608 1 84.38 34 GLN B CA 1
ATOM 3973 C C . GLN B 1 34 ? 8.672 -28.328 -2.139 1 84.38 34 GLN B C 1
ATOM 3975 O O . GLN B 1 34 ? 9.016 -28.641 -3.283 1 84.38 34 GLN B O 1
ATOM 3980 N N . LEU B 1 35 ? 9.359 -27.734 -1.353 1 84.56 35 LEU B N 1
ATOM 3981 C CA . LEU B 1 35 ? 10.688 -27.312 -1.777 1 84.56 35 LEU B CA 1
ATOM 3982 C C . LEU B 1 35 ? 11.625 -28.516 -1.872 1 84.56 35 LEU B C 1
ATOM 3984 O O . LEU B 1 35 ? 12.5 -28.562 -2.74 1 84.56 35 LEU B O 1
ATOM 3988 N N . LEU B 1 36 ? 11.469 -29.438 -0.992 1 86.44 36 LEU B N 1
ATOM 3989 C CA . LEU B 1 36 ? 12.25 -30.672 -1.062 1 86.44 36 LEU B CA 1
ATOM 3990 C C . LEU B 1 36 ? 11.938 -31.438 -2.342 1 86.44 36 LEU B C 1
ATOM 3992 O O . LEU B 1 36 ? 12.844 -31.953 -2.996 1 86.44 36 LEU B O 1
ATOM 3996 N N . LYS B 1 37 ? 10.727 -31.453 -2.629 1 85.56 37 LYS B N 1
ATOM 3997 C CA . LYS B 1 37 ? 10.32 -32.094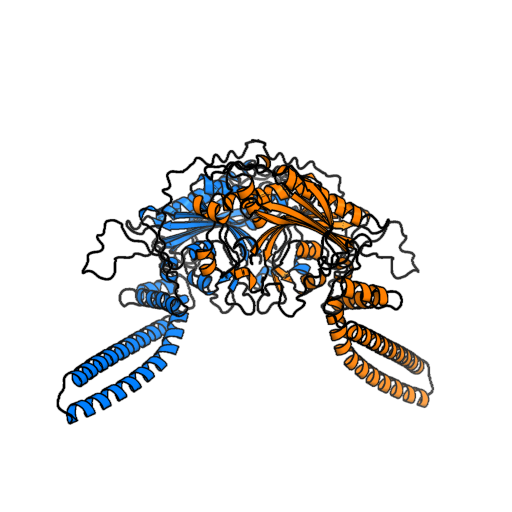 -3.865 1 85.56 37 LYS B CA 1
ATOM 3998 C C . LYS B 1 37 ? 10.898 -31.391 -5.086 1 85.56 37 LYS B C 1
ATOM 4000 O O . LYS B 1 37 ? 11.359 -32.031 -6.027 1 85.56 37 LYS B O 1
ATOM 4005 N N . ALA B 1 38 ? 10.797 -30.141 -5.039 1 85 38 ALA B N 1
ATOM 4006 C CA . ALA B 1 38 ? 11.367 -29.359 -6.125 1 85 38 ALA B CA 1
ATOM 4007 C C . ALA B 1 38 ? 12.859 -29.609 -6.266 1 85 38 ALA B C 1
ATOM 4009 O O . ALA B 1 38 ? 13.367 -29.781 -7.379 1 85 38 ALA B O 1
ATOM 4010 N N . GLY B 1 39 ? 13.508 -29.609 -5.168 1 86.12 39 GLY B N 1
ATOM 4011 C CA . GLY B 1 39 ? 14.93 -29.891 -5.184 1 86.12 39 GLY B CA 1
ATOM 4012 C C . GLY B 1 39 ? 15.266 -31.25 -5.793 1 86.12 39 GLY B C 1
ATOM 4013 O O . GLY B 1 39 ? 16.172 -31.344 -6.625 1 86.12 39 GLY B O 1
ATOM 4014 N N . THR B 1 40 ? 14.562 -32.188 -5.434 1 87 40 THR B N 1
ATOM 4015 C CA . THR B 1 40 ? 14.797 -33.531 -5.934 1 87 40 THR B CA 1
ATOM 4016 C C . THR B 1 40 ? 14.539 -33.625 -7.438 1 87 40 THR B C 1
ATOM 4018 O O . THR B 1 40 ? 15.258 -34.312 -8.164 1 87 40 THR B O 1
ATOM 4021 N N . ARG B 1 41 ? 13.633 -32.938 -7.855 1 86.94 41 ARG B N 1
ATOM 4022 C CA . ARG B 1 41 ? 13.289 -32.938 -9.273 1 86.94 41 ARG B CA 1
ATOM 4023 C C . ARG B 1 41 ? 14.391 -32.281 -10.102 1 86.94 41 ARG B C 1
ATOM 4025 O O . ARG B 1 41 ? 14.703 -32.75 -11.203 1 86.94 41 ARG B O 1
ATOM 4032 N N . TYR B 1 42 ? 14.969 -31.234 -9.586 1 90.62 42 TYR B N 1
ATOM 4033 C CA . TYR B 1 42 ? 15.953 -30.469 -10.336 1 90.62 42 TYR B CA 1
ATOM 4034 C C . TYR B 1 42 ? 17.344 -31.094 -10.219 1 90.62 42 TYR B C 1
ATOM 4036 O O . TYR B 1 42 ? 18.234 -30.812 -11.031 1 90.62 42 TYR B O 1
ATOM 4044 N N . LEU B 1 43 ? 17.484 -32 -9.234 1 92.19 43 LEU B N 1
ATOM 4045 C CA . LEU B 1 43 ? 18.844 -32.5 -8.969 1 92.19 43 LEU B CA 1
ATOM 4046 C C . LEU B 1 43 ? 18.938 -34 -9.18 1 92.19 43 LEU B C 1
ATOM 4048 O O . LEU B 1 43 ? 19.984 -34.594 -8.922 1 92.19 43 LEU B O 1
ATOM 4052 N N . SER B 1 44 ? 17.891 -34.5 -9.703 1 90.31 44 SER B N 1
ATOM 4053 C CA . SER B 1 44 ? 17.953 -35.938 -10.016 1 90.31 44 SER B CA 1
ATOM 4054 C C . SER B 1 44 ? 19 -36.219 -11.086 1 90.31 44 SER B C 1
ATOM 4056 O O . SER B 1 44 ? 19.469 -35.281 -11.766 1 90.31 44 SER B O 1
ATOM 4058 N N . GLU B 1 45 ? 19.297 -37.469 -11.25 1 87.69 45 GLU B N 1
ATOM 4059 C CA . GLU B 1 45 ? 20.344 -37.906 -12.18 1 87.69 45 GLU B CA 1
ATOM 4060 C C . GLU B 1 45 ? 20.031 -37.469 -13.602 1 87.69 45 GLU B C 1
ATOM 4062 O O . GLU B 1 45 ? 20.922 -37.062 -14.344 1 87.69 45 GLU B O 1
ATOM 4067 N N . ASP B 1 46 ? 18.844 -37.438 -13.945 1 89.56 46 ASP B N 1
ATOM 4068 C CA . ASP B 1 46 ? 18.438 -37.125 -15.312 1 89.56 46 ASP B CA 1
ATOM 4069 C C . ASP B 1 46 ? 18.375 -35.594 -15.531 1 89.56 46 ASP B C 1
ATOM 4071 O O . ASP B 1 46 ? 18.406 -35.125 -16.672 1 89.56 46 ASP B O 1
ATOM 4075 N N . THR B 1 47 ? 18.359 -34.812 -14.453 1 91.94 47 THR B N 1
ATOM 4076 C CA . THR B 1 47 ? 18.078 -33.406 -14.609 1 91.94 47 THR B CA 1
ATOM 4077 C C . THR B 1 47 ? 19.25 -32.562 -14.117 1 91.94 47 THR B C 1
ATOM 4079 O O . THR B 1 47 ? 19.344 -31.375 -14.438 1 91.94 47 THR B O 1
ATOM 4082 N N . ILE B 1 48 ? 20.141 -33.156 -13.43 1 93.38 48 ILE B N 1
ATOM 4083 C CA . ILE B 1 48 ? 21.203 -32.406 -12.727 1 93.38 48 ILE B CA 1
ATOM 4084 C C . ILE B 1 48 ? 22.031 -31.625 -13.727 1 93.38 48 ILE B C 1
ATOM 4086 O O . ILE B 1 48 ? 22.391 -30.469 -13.469 1 93.38 48 ILE B O 1
ATOM 4090 N N . GLU B 1 49 ? 22.359 -32.219 -14.844 1 94.06 49 GLU B N 1
ATOM 4091 C CA . GLU B 1 49 ? 23.203 -31.531 -15.812 1 94.06 49 GLU B CA 1
ATOM 4092 C C . GLU B 1 49 ? 22.453 -30.375 -16.484 1 94.06 49 GLU B C 1
ATOM 4094 O O . GLU B 1 49 ? 23.047 -29.328 -16.766 1 94.06 49 GLU B O 1
ATOM 4099 N N . ARG B 1 50 ? 21.312 -30.625 -16.797 1 93.94 50 ARG B N 1
ATOM 4100 C CA . ARG B 1 50 ? 20.484 -29.562 -17.359 1 93.94 50 ARG B CA 1
ATOM 4101 C C . ARG B 1 50 ? 20.375 -28.391 -16.375 1 93.94 50 ARG B C 1
ATOM 4103 O O . ARG B 1 50 ? 20.438 -27.234 -16.797 1 93.94 50 ARG B O 1
ATOM 4110 N N . THR B 1 51 ? 20.172 -28.688 -15.133 1 95.25 51 THR B N 1
ATOM 4111 C CA . THR B 1 51 ? 20.062 -27.656 -14.102 1 95.25 51 THR B CA 1
ATOM 4112 C C . THR B 1 51 ? 21.359 -26.875 -13.977 1 95.25 51 THR B C 1
ATOM 4114 O O . THR B 1 51 ? 21.359 -25.656 -13.812 1 95.25 51 THR B O 1
ATOM 4117 N N . ARG B 1 52 ? 22.422 -27.578 -14.047 1 94.81 52 ARG B N 1
ATOM 4118 C CA . ARG B 1 52 ? 23.734 -26.938 -14.008 1 94.81 52 ARG B CA 1
ATOM 4119 C C . ARG B 1 52 ? 23.891 -25.938 -15.148 1 94.81 52 ARG B C 1
ATOM 4121 O O . ARG B 1 52 ? 24.312 -24.797 -14.93 1 94.81 52 ARG B O 1
ATOM 4128 N N . LYS B 1 53 ? 23.562 -26.406 -16.328 1 95.12 53 LYS B N 1
ATOM 4129 C CA . LYS B 1 53 ? 23.656 -25.562 -17.5 1 95.12 53 LYS B CA 1
ATOM 4130 C C . LYS B 1 53 ? 22.766 -24.328 -17.375 1 95.12 53 LYS B C 1
ATOM 4132 O O . LYS B 1 53 ? 23.141 -23.234 -17.781 1 95.12 53 LYS B O 1
ATOM 4137 N N . ASN B 1 54 ? 21.625 -24.531 -16.875 1 95.19 54 ASN B N 1
ATOM 4138 C CA . ASN B 1 54 ? 20.688 -23.438 -16.641 1 95.19 54 ASN B CA 1
ATOM 4139 C C . ASN B 1 54 ? 21.266 -22.375 -15.703 1 95.19 54 ASN B C 1
ATOM 4141 O O . ASN B 1 54 ? 21.141 -21.188 -15.961 1 95.19 54 ASN B O 1
ATOM 4145 N N . VAL B 1 55 ? 21.844 -22.812 -14.609 1 94.75 55 VAL B N 1
ATOM 4146 C CA . VAL B 1 55 ? 22.469 -21.922 -13.633 1 94.75 55 VAL B CA 1
ATOM 4147 C C . VAL B 1 55 ? 23.594 -21.141 -14.297 1 94.75 55 VAL B C 1
ATOM 4149 O O . VAL B 1 55 ? 23.75 -19.938 -14.062 1 94.75 55 VAL B O 1
ATOM 4152 N N . GLU B 1 56 ? 24.328 -21.766 -15.156 1 95.5 56 GLU B N 1
ATOM 4153 C CA . GLU B 1 56 ? 25.469 -21.141 -15.844 1 95.5 56 GLU B CA 1
ATOM 4154 C C . GLU B 1 56 ? 24.984 -20.125 -16.875 1 95.5 56 GLU B C 1
ATOM 4156 O O . GLU B 1 56 ? 25.531 -19.016 -16.938 1 95.5 56 GLU B O 1
ATOM 4161 N N . LEU B 1 57 ? 24.016 -20.484 -17.625 1 96.88 57 LEU B N 1
ATOM 4162 C CA . LEU B 1 57 ? 23.531 -19.625 -18.688 1 96.88 57 LEU B CA 1
ATOM 4163 C C . LEU B 1 57 ? 22.859 -18.375 -18.109 1 96.88 57 LEU B C 1
ATOM 4165 O O . LEU B 1 57 ? 22.875 -17.312 -18.75 1 96.88 57 LEU B O 1
ATOM 4169 N N . ARG B 1 58 ? 22.312 -18.453 -16.906 1 95.94 58 ARG B N 1
ATOM 4170 C CA . ARG B 1 58 ? 21.672 -17.312 -16.234 1 95.94 58 ARG B CA 1
ATOM 4171 C C . ARG B 1 58 ? 22.688 -16.5 -15.438 1 95.94 58 ARG B C 1
ATOM 4173 O O . ARG B 1 58 ? 22.375 -15.438 -14.914 1 95.94 58 ARG B O 1
ATOM 4180 N N . LYS B 1 59 ? 23.859 -17.078 -15.289 1 93.75 59 LYS B N 1
ATOM 4181 C CA . LYS B 1 59 ? 24.938 -16.453 -14.523 1 93.75 59 LYS B CA 1
ATOM 4182 C C . LYS B 1 59 ? 24.516 -16.25 -13.07 1 93.75 59 LYS B C 1
ATOM 4184 O O . LYS B 1 59 ? 24.703 -15.164 -12.516 1 93.75 59 LYS B O 1
ATOM 4189 N N . LEU B 1 60 ? 23.891 -17.266 -12.555 1 89.94 60 LEU B N 1
ATOM 4190 C CA . LEU B 1 60 ? 23.484 -17.188 -11.148 1 89.94 60 LEU B CA 1
ATOM 4191 C C . LEU B 1 60 ? 24.656 -17.547 -10.234 1 89.94 60 LEU B C 1
ATOM 4193 O O . LEU B 1 60 ? 25.469 -18.406 -10.57 1 89.94 60 LEU B O 1
ATOM 4197 N N . TYR B 1 61 ? 24.688 -16.922 -9.148 1 85.5 61 TYR B N 1
ATOM 4198 C CA . TYR B 1 61 ? 25.734 -17.188 -8.172 1 85.5 61 TYR B CA 1
ATOM 4199 C C . TYR B 1 61 ? 25.281 -18.266 -7.18 1 85.5 61 TYR B C 1
ATOM 4201 O O . TYR B 1 61 ? 24.953 -17.953 -6.031 1 85.5 61 TYR B O 1
ATOM 4209 N N . ILE B 1 62 ? 25.344 -19.438 -7.605 1 87.94 62 ILE B N 1
ATOM 4210 C CA . ILE B 1 62 ? 24.984 -20.609 -6.797 1 87.94 62 ILE B CA 1
ATOM 4211 C C . ILE B 1 62 ? 26.156 -21.594 -6.766 1 87.94 62 ILE B C 1
ATOM 4213 O O . ILE B 1 62 ? 26.75 -21.891 -7.805 1 87.94 62 ILE B O 1
ATOM 4217 N N . ASP B 1 63 ? 26.547 -21.938 -5.617 1 90.69 63 ASP B N 1
ATOM 4218 C CA . ASP B 1 63 ? 27.5 -23.047 -5.508 1 90.69 63 ASP B CA 1
ATOM 4219 C C . ASP B 1 63 ? 26.828 -24.375 -5.793 1 90.69 63 ASP B C 1
ATOM 4221 O O . ASP B 1 63 ? 26.453 -25.109 -4.867 1 90.69 63 ASP B O 1
ATOM 4225 N N . PHE B 1 64 ? 26.797 -24.672 -7.047 1 93.62 64 PHE B N 1
ATOM 4226 C CA . PHE B 1 64 ? 26.016 -25.812 -7.508 1 93.62 64 PHE B CA 1
ATOM 4227 C C . PHE B 1 64 ? 26.594 -27.125 -6.988 1 93.62 64 PHE B C 1
ATOM 4229 O O . PHE B 1 64 ? 25.859 -28.047 -6.66 1 93.62 64 PHE B O 1
ATOM 4236 N N . ASP B 1 65 ? 27.859 -27.219 -6.852 1 93.38 65 ASP B N 1
ATOM 4237 C CA . ASP B 1 65 ? 28.5 -28.438 -6.34 1 93.38 65 ASP B CA 1
ATOM 4238 C C . ASP B 1 65 ? 28.141 -28.656 -4.871 1 93.38 65 ASP B C 1
ATOM 4240 O O . ASP B 1 65 ? 27.906 -29.797 -4.449 1 93.38 65 ASP B O 1
ATOM 4244 N N . HIS B 1 66 ? 28.219 -27.562 -4.242 1 93.94 66 HIS B N 1
ATOM 4245 C CA . HIS B 1 66 ? 27.812 -27.672 -2.844 1 93.94 66 HIS B CA 1
ATOM 4246 C C . HIS B 1 66 ? 26.375 -28.141 -2.725 1 93.94 66 HIS B C 1
ATOM 4248 O O . HIS B 1 66 ? 26.062 -28.984 -1.869 1 93.94 66 HIS B O 1
ATOM 4254 N N . LEU B 1 67 ? 25.531 -27.609 -3.539 1 94.06 67 LEU B N 1
ATOM 4255 C CA . LEU B 1 67 ? 24.125 -27.984 -3.531 1 94.06 67 LEU B CA 1
ATOM 4256 C C . LEU B 1 67 ? 23.953 -29.469 -3.861 1 94.06 67 LEU B C 1
ATOM 4258 O O . LEU B 1 67 ? 23.172 -30.156 -3.227 1 94.06 67 LEU B O 1
ATOM 4262 N N . VAL B 1 68 ? 24.656 -29.953 -4.809 1 94 68 VAL B N 1
ATOM 4263 C CA . VAL B 1 68 ? 24.609 -31.359 -5.199 1 94 68 VAL B CA 1
ATOM 4264 C C . VAL B 1 68 ? 25.094 -32.25 -4.043 1 94 68 VAL B C 1
ATOM 4266 O O . VAL B 1 68 ? 24.516 -33.281 -3.783 1 94 68 VAL B O 1
ATOM 4269 N N . GLY B 1 69 ? 26.094 -31.75 -3.398 1 94.25 69 GLY B N 1
ATOM 4270 C CA . GLY B 1 69 ? 26.562 -32.438 -2.217 1 94.25 69 GLY B CA 1
ATOM 4271 C C . GLY B 1 69 ? 25.5 -32.562 -1.129 1 94.25 69 GLY B C 1
ATOM 4272 O O . GLY B 1 69 ? 25.328 -33.625 -0.528 1 94.25 69 GLY B O 1
ATOM 4273 N N . GLU B 1 70 ? 24.875 -31.453 -0.914 1 94.06 70 GLU B N 1
ATOM 4274 C CA . GLU B 1 70 ? 23.797 -31.438 0.072 1 94.06 70 GLU B CA 1
ATOM 4275 C C . GLU B 1 70 ? 22.672 -32.406 -0.328 1 94.06 70 GLU B C 1
ATOM 4277 O O . GLU B 1 70 ? 22.094 -33.062 0.524 1 94.06 70 GLU B O 1
ATOM 4282 N N . TYR B 1 71 ? 22.438 -32.469 -1.569 1 93.88 71 TYR B N 1
ATOM 4283 C CA . TYR B 1 71 ? 21.406 -33.344 -2.092 1 93.88 71 TYR B CA 1
ATOM 4284 C C . TYR B 1 71 ? 21.75 -34.812 -1.827 1 93.88 71 TYR B C 1
ATOM 4286 O O . TYR B 1 71 ? 20.906 -35.562 -1.34 1 93.88 71 TYR B O 1
ATOM 4294 N N . HIS B 1 72 ? 22.906 -35.188 -2.051 1 94.25 72 HIS B N 1
ATOM 4295 C CA . HIS B 1 72 ? 23.344 -36.562 -1.844 1 94.25 72 HIS B CA 1
ATOM 4296 C C . HIS B 1 72 ? 23.344 -36.938 -0.362 1 94.25 72 HIS B C 1
ATOM 4298 O O . HIS B 1 72 ? 22.953 -38.031 0.01 1 94.25 72 HIS B O 1
ATOM 4304 N N . LYS B 1 73 ? 23.797 -36 0.379 1 95.19 73 LYS B N 1
ATOM 4305 C CA . LYS B 1 73 ? 23.766 -36.219 1.82 1 95.19 73 LYS B CA 1
ATOM 4306 C C . LYS B 1 73 ? 22.328 -36.406 2.309 1 95.19 73 LYS B C 1
ATOM 4308 O O . LYS B 1 73 ? 22.062 -37.281 3.139 1 95.19 73 LYS B O 1
ATOM 4313 N N . TYR B 1 74 ? 21.453 -35.594 1.853 1 94.56 74 TYR B N 1
ATOM 4314 C CA . TYR B 1 74 ? 20.047 -35.688 2.191 1 94.56 74 TYR B CA 1
ATOM 4315 C C . TYR B 1 74 ? 19.484 -37.031 1.804 1 94.56 74 TYR B C 1
ATOM 4317 O O . TYR B 1 74 ? 18.812 -37.688 2.607 1 94.56 74 TYR B O 1
ATOM 4325 N N . LEU B 1 75 ? 19.781 -37.562 0.632 1 93.19 75 LEU B N 1
ATOM 4326 C CA . LEU B 1 75 ? 19.297 -38.844 0.146 1 93.19 75 LEU B CA 1
ATOM 4327 C C . LEU B 1 75 ? 19.844 -39.969 0.983 1 93.19 75 LEU B C 1
ATOM 4329 O O . LEU B 1 75 ? 19.141 -40.938 1.276 1 93.19 75 LEU B O 1
ATOM 4333 N N . GLN B 1 76 ? 21.062 -39.812 1.307 1 95.12 76 GLN B N 1
ATOM 4334 C CA . GLN B 1 76 ? 21.703 -40.844 2.107 1 95.12 76 GLN B CA 1
ATOM 4335 C C . GLN B 1 76 ? 21.047 -40.969 3.482 1 95.12 76 GLN B C 1
ATOM 4337 O O . GLN B 1 76 ? 20.797 -42.094 3.961 1 95.12 76 GLN B O 1
ATOM 4342 N N . LEU B 1 77 ? 20.891 -39.844 4.023 1 95.81 77 LEU B N 1
ATOM 4343 C CA . LEU B 1 77 ? 20.266 -39.844 5.344 1 95.81 77 LEU B CA 1
ATOM 4344 C C . LEU B 1 77 ? 18.844 -40.344 5.273 1 95.81 77 LEU B C 1
ATOM 4346 O O . LEU B 1 77 ? 18.406 -41.094 6.152 1 95.81 77 LEU B O 1
ATOM 4350 N N . GLN B 1 78 ? 18.125 -40 4.293 1 93.5 78 GLN B N 1
ATOM 4351 C CA . GLN B 1 78 ? 16.766 -40.469 4.098 1 93.5 78 GLN B CA 1
ATOM 4352 C C . GLN B 1 78 ? 16.719 -41.969 3.951 1 93.5 78 GLN B C 1
ATOM 4354 O O . GLN B 1 78 ? 15.836 -42.625 4.504 1 93.5 78 GLN B O 1
ATOM 4359 N N . GLU B 1 79 ? 17.609 -42.469 3.23 1 94.88 79 GLU B N 1
ATOM 4360 C CA . GLU B 1 79 ? 17.703 -43.906 3.029 1 94.88 79 GLU B CA 1
ATOM 4361 C C . GLU B 1 79 ? 18.031 -44.656 4.336 1 94.88 79 GLU B C 1
ATOM 4363 O O . GLU B 1 79 ? 17.422 -45.656 4.648 1 94.88 79 GLU B O 1
ATOM 4368 N N . ARG B 1 80 ? 18.938 -44.125 5.016 1 95.88 80 ARG B N 1
ATOM 4369 C CA . ARG B 1 80 ? 19.312 -44.719 6.293 1 95.88 80 ARG B CA 1
ATOM 4370 C C . ARG B 1 80 ? 18.141 -44.688 7.266 1 95.88 80 ARG B C 1
ATOM 4372 O O . ARG B 1 80 ? 17.906 -45.688 7.984 1 95.88 80 ARG B O 1
ATOM 4379 N N . ILE B 1 81 ? 17.5 -43.625 7.277 1 96.06 81 ILE B N 1
ATOM 4380 C CA . ILE B 1 81 ? 16.344 -43.5 8.156 1 96.06 81 ILE B CA 1
ATOM 4381 C C . ILE B 1 81 ? 15.266 -44.5 7.746 1 96.06 81 ILE B C 1
ATOM 4383 O O . ILE B 1 81 ? 14.688 -45.188 8.594 1 96.06 81 ILE B O 1
ATOM 4387 N N . SER B 1 82 ? 15.023 -44.594 6.492 1 95.06 82 SER B N 1
ATOM 4388 C CA . SER B 1 82 ? 14.039 -45.562 5.977 1 95.06 82 SER B CA 1
ATOM 4389 C C . SER B 1 82 ? 14.406 -47 6.328 1 95.06 82 SER B C 1
ATOM 4391 O O . SER B 1 82 ? 13.547 -47.781 6.719 1 95.06 82 SER B O 1
ATOM 4393 N N . ASP B 1 83 ? 15.617 -47.281 6.23 1 95.88 83 ASP B N 1
ATOM 4394 C CA . ASP B 1 83 ? 16.109 -48.625 6.555 1 95.88 83 ASP B CA 1
ATOM 4395 C C . ASP B 1 83 ? 15.898 -48.938 8.031 1 95.88 83 ASP B C 1
ATOM 4397 O O . ASP B 1 83 ? 15.438 -50.031 8.383 1 95.88 83 ASP B O 1
ATOM 4401 N N . LEU B 1 84 ? 16.25 -48 8.805 1 95.88 84 LEU B N 1
ATOM 4402 C CA . LEU B 1 84 ? 16.125 -48.188 10.242 1 95.88 84 LEU B CA 1
ATOM 4403 C C . LEU B 1 84 ? 14.656 -48.281 10.648 1 95.88 84 LEU B C 1
ATOM 4405 O O . LEU B 1 84 ? 14.312 -49.062 11.555 1 95.88 84 LEU B O 1
ATOM 4409 N N . GLU B 1 85 ? 13.891 -47.531 10 1 95.62 85 GLU B N 1
ATOM 4410 C CA . GLU B 1 85 ? 12.461 -47.625 10.273 1 95.62 85 GLU B CA 1
ATOM 4411 C C . GLU B 1 85 ? 11.898 -49 9.891 1 95.62 85 GLU B C 1
ATOM 4413 O O . GLU B 1 85 ? 11.047 -49.531 10.594 1 95.62 85 GLU B O 1
ATOM 4418 N N . HIS B 1 86 ? 12.352 -49.5 8.836 1 94.88 86 HIS B N 1
ATOM 4419 C CA . HIS B 1 86 ? 11.945 -50.812 8.398 1 94.88 86 HIS B CA 1
ATOM 4420 C C . HIS B 1 86 ? 12.414 -51.906 9.375 1 94.88 86 HIS B C 1
ATOM 4422 O O . HIS B 1 86 ? 11.672 -52.844 9.688 1 94.88 86 HIS B O 1
ATOM 4428 N N . GLU B 1 87 ? 13.609 -51.781 9.789 1 94.69 87 GLU B N 1
ATOM 4429 C CA . GLU B 1 87 ? 14.156 -52.719 10.766 1 94.69 87 GLU B CA 1
ATOM 4430 C C . GLU B 1 87 ? 13.383 -52.656 12.078 1 94.69 87 GLU B C 1
ATOM 4432 O O . GLU B 1 87 ? 13.109 -53.688 12.695 1 94.69 87 GLU B O 1
ATOM 4437 N N . LYS B 1 88 ? 13.102 -51.469 12.477 1 95.12 88 LYS B N 1
ATOM 4438 C CA . LYS B 1 88 ? 12.344 -51.281 13.703 1 95.12 88 LYS B CA 1
ATOM 4439 C C . LYS B 1 88 ? 10.961 -51.938 13.594 1 95.12 88 LYS B C 1
ATOM 4441 O O . LYS B 1 88 ? 10.492 -52.562 14.531 1 95.12 88 LYS B O 1
ATOM 4446 N N . LYS B 1 89 ? 10.344 -51.719 12.461 1 94.44 89 LYS B N 1
ATOM 4447 C CA . LYS B 1 89 ? 9.023 -52.312 12.234 1 94.44 89 LYS B CA 1
ATOM 4448 C C . LYS B 1 89 ? 9.086 -53.844 12.273 1 94.44 89 LYS B C 1
ATOM 4450 O O . LYS B 1 89 ? 8.219 -54.469 12.859 1 94.44 89 LYS B O 1
ATOM 4455 N N . ARG B 1 90 ? 10.078 -54.406 11.695 1 93.38 90 ARG B N 1
ATOM 4456 C CA . ARG B 1 90 ? 10.266 -55.844 11.688 1 93.38 90 ARG B CA 1
ATOM 4457 C C . ARG B 1 90 ? 10.477 -56.375 13.109 1 93.38 90 ARG B C 1
ATOM 4459 O O . ARG B 1 90 ? 9.906 -57.406 13.484 1 93.38 90 ARG B O 1
ATOM 4466 N N . ALA B 1 91 ? 11.32 -55.688 13.812 1 93.25 91 ALA B N 1
ATOM 4467 C CA . ALA B 1 91 ? 11.594 -56.094 15.188 1 93.25 91 ALA B CA 1
ATOM 4468 C C . ALA B 1 91 ? 10.328 -56.031 16.047 1 93.25 91 ALA B C 1
ATOM 4470 O O . ALA B 1 91 ? 10.094 -56.906 16.891 1 93.25 91 ALA B O 1
ATOM 4471 N N . SER B 1 92 ? 9.57 -55.062 15.859 1 93.06 92 SER B N 1
ATOM 4472 C CA . SER B 1 92 ? 8.328 -54.906 16.609 1 93.06 92 SER B CA 1
ATOM 4473 C C . SER B 1 92 ? 7.332 -56 16.281 1 93.06 92 SER B C 1
ATOM 4475 O O . SER B 1 92 ? 6.59 -56.469 17.156 1 93.06 92 SER B O 1
ATOM 4477 N N . GLU B 1 93 ? 7.367 -56.438 15.039 1 92.56 93 GLU B N 1
ATOM 4478 C CA . GLU B 1 93 ? 6.5 -57.531 14.625 1 92.56 93 GLU B CA 1
ATOM 4479 C C . GLU B 1 93 ? 6.922 -58.844 15.273 1 92.56 93 GLU B C 1
ATOM 4481 O O . GLU B 1 93 ? 6.074 -59.656 15.656 1 92.56 93 GLU B O 1
ATOM 4486 N N . ILE B 1 94 ? 8.172 -59.031 15.453 1 91.94 94 ILE B N 1
ATOM 4487 C CA . ILE B 1 94 ? 8.703 -60.25 16.062 1 91.94 94 ILE B CA 1
ATOM 4488 C C . ILE B 1 94 ? 8.336 -60.281 17.547 1 91.94 94 ILE B C 1
ATOM 4490 O O . ILE B 1 94 ? 7.992 -61.344 18.094 1 91.94 94 ILE B O 1
ATOM 4494 N N . ILE B 1 95 ? 8.352 -59.125 18.188 1 91.56 95 ILE B N 1
ATOM 4495 C CA . ILE B 1 95 ? 7.992 -59.031 19.609 1 91.56 95 ILE B CA 1
ATOM 4496 C C . ILE B 1 95 ? 6.539 -59.438 19.797 1 91.56 95 ILE B C 1
ATOM 4498 O O . ILE B 1 95 ? 6.211 -60.156 20.766 1 91.56 95 ILE B O 1
ATOM 4502 N N . SER B 1 96 ? 5.719 -59.062 18.906 1 90.88 96 SER B N 1
ATOM 4503 C CA . SER B 1 96 ? 4.289 -59.344 19.031 1 90.88 96 SER B CA 1
ATOM 4504 C C . SER B 1 96 ? 3.979 -60.781 18.703 1 90.88 96 SER B C 1
ATOM 4506 O O . SER B 1 96 ? 2.998 -61.344 19.203 1 90.88 96 SER B O 1
ATOM 4508 N N . SER B 1 97 ? 4.84 -61.469 17.953 1 90.44 97 SER B N 1
ATOM 4509 C CA . SER B 1 97 ? 4.52 -62.812 17.469 1 90.44 97 SER B CA 1
ATOM 4510 C C . SER B 1 97 ? 5.254 -63.875 18.281 1 90.44 97 SER B C 1
ATOM 4512 O O . SER B 1 97 ? 4.832 -65.062 18.312 1 90.44 97 SER B O 1
ATOM 4514 N N . THR B 1 98 ? 6.406 -63.469 18.844 1 88.69 98 THR B N 1
ATOM 4515 C CA . THR B 1 98 ? 7.234 -64.5 19.484 1 88.69 98 THR B CA 1
ATOM 4516 C C . THR B 1 98 ? 6.676 -64.875 20.859 1 88.69 98 THR B C 1
ATOM 4518 O O . THR B 1 98 ? 6.227 -64 21.609 1 88.69 98 THR B O 1
ATOM 4521 N N . THR B 1 99 ? 6.648 -66.062 21.172 1 86.75 99 THR B N 1
ATOM 4522 C CA 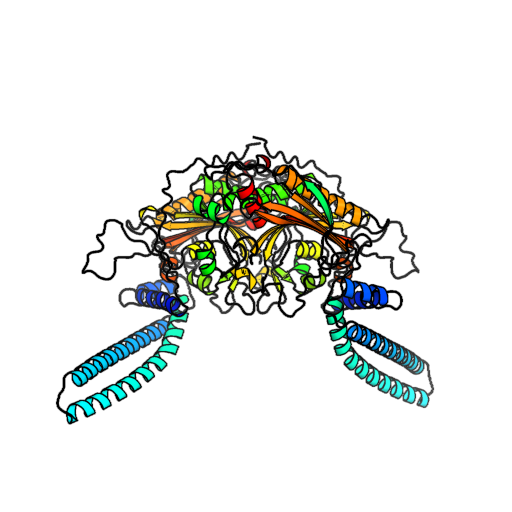. THR B 1 99 ? 6.219 -66.625 22.469 1 86.75 99 THR B CA 1
ATOM 4523 C C . THR B 1 99 ? 7.422 -66.938 23.344 1 86.75 99 THR B C 1
ATOM 4525 O O . THR B 1 99 ? 7.27 -67.312 24.5 1 86.75 99 THR B O 1
ATOM 4528 N N . ILE B 1 100 ? 8.68 -66.875 22.797 1 90.25 100 ILE B N 1
ATOM 4529 C CA . ILE B 1 100 ? 9.891 -67.188 23.531 1 90.25 100 ILE B CA 1
ATOM 4530 C C . ILE B 1 100 ? 10.391 -65.938 24.297 1 90.25 100 ILE B C 1
ATOM 4532 O O . ILE B 1 100 ? 10.734 -64.938 23.688 1 90.25 100 ILE B O 1
ATOM 4536 N N . ASP B 1 101 ? 10.484 -66 25.531 1 86.88 101 ASP B N 1
ATOM 4537 C CA . ASP B 1 101 ? 10.75 -64.875 26.406 1 86.88 101 ASP B CA 1
ATOM 4538 C C . ASP B 1 101 ? 12.117 -64.25 26.109 1 86.88 101 ASP B C 1
ATOM 4540 O O . ASP B 1 101 ? 12.266 -63.062 26.062 1 86.88 101 ASP B O 1
ATOM 4544 N N . ASN B 1 102 ? 13.062 -65.125 25.922 1 87.81 102 ASN B N 1
ATOM 4545 C CA . ASN B 1 102 ? 14.414 -64.625 25.703 1 87.81 102 ASN B CA 1
ATOM 4546 C C . ASN B 1 102 ? 14.516 -63.875 24.375 1 87.81 102 ASN B C 1
ATOM 4548 O O . ASN B 1 102 ? 15.188 -62.844 24.281 1 87.81 102 ASN B O 1
ATOM 4552 N N . GLU B 1 103 ? 13.805 -64.375 23.391 1 87.5 103 GLU B N 1
ATOM 4553 C CA . GLU B 1 103 ? 13.773 -63.75 22.094 1 87.5 103 GLU B CA 1
ATOM 4554 C C . GLU B 1 103 ? 13.047 -62.406 22.156 1 87.5 103 GLU B C 1
ATOM 4556 O O . GLU B 1 103 ? 13.453 -61.438 21.5 1 87.5 103 GLU B O 1
ATOM 4561 N N . LYS B 1 104 ? 12.07 -62.312 22.891 1 90.62 104 LYS B N 1
ATOM 4562 C CA . LYS B 1 104 ? 11.281 -61.094 23.078 1 90.62 104 LYS B CA 1
ATOM 4563 C C . LYS B 1 104 ? 12.109 -60 23.734 1 90.62 104 LYS B C 1
ATOM 4565 O O . LYS B 1 104 ? 12.07 -58.844 23.312 1 90.62 104 LYS B O 1
ATOM 4570 N N . GLU B 1 105 ? 12.844 -60.406 24.719 1 90.94 105 GLU B N 1
ATOM 4571 C CA . GLU B 1 105 ? 13.68 -59.438 25.438 1 90.94 105 GLU B CA 1
ATOM 4572 C C . GLU B 1 105 ? 14.781 -58.906 24.531 1 90.94 105 GLU B C 1
ATOM 4574 O O . GLU B 1 105 ? 15.094 -57.688 24.578 1 90.94 105 GLU B O 1
ATOM 4579 N N . ASP B 1 106 ? 15.312 -59.781 23.734 1 91.69 106 ASP B N 1
ATOM 4580 C CA . ASP B 1 106 ? 16.359 -59.375 22.797 1 91.69 106 ASP B CA 1
ATOM 4581 C C . ASP B 1 106 ? 15.805 -58.375 21.766 1 91.69 106 ASP B C 1
ATOM 4583 O O . ASP B 1 106 ? 16.469 -57.406 21.438 1 91.69 106 ASP B O 1
ATOM 4587 N N . MET B 1 107 ? 14.625 -58.594 21.359 1 92.81 107 MET B N 1
ATOM 4588 C CA . MET B 1 107 ? 14.008 -57.75 20.344 1 92.81 107 MET B CA 1
ATOM 4589 C C . MET B 1 107 ? 13.609 -56.406 20.938 1 92.81 107 MET B C 1
ATOM 4591 O O . MET B 1 107 ? 13.68 -55.375 20.266 1 92.81 107 MET B O 1
ATOM 4595 N N . ILE B 1 108 ? 13.258 -56.438 22.141 1 93.38 108 ILE B N 1
ATOM 4596 C CA . ILE B 1 108 ? 12.906 -55.188 22.828 1 93.38 108 ILE B CA 1
ATOM 4597 C C . ILE B 1 108 ? 14.148 -54.312 22.953 1 93.38 108 ILE B C 1
ATOM 4599 O O . ILE B 1 108 ? 14.078 -53.094 22.75 1 93.38 108 ILE B O 1
ATOM 4603 N N . TYR B 1 109 ? 15.164 -55 23.297 1 93.12 109 TYR B N 1
ATOM 4604 C CA . TYR B 1 109 ? 16.422 -54.281 23.391 1 93.12 109 TYR B CA 1
ATOM 4605 C C . TYR B 1 109 ? 16.828 -53.719 22.031 1 93.12 109 TYR B C 1
ATOM 4607 O O . TYR B 1 109 ? 17.266 -52.562 21.922 1 93.12 109 TYR B O 1
ATOM 4615 N N . GLN B 1 110 ? 16.625 -54.469 21.031 1 93.44 110 GLN B N 1
ATOM 4616 C CA . GLN B 1 110 ? 16.953 -54.031 19.672 1 93.44 110 GLN B CA 1
ATOM 4617 C C . GLN B 1 110 ? 16.109 -52.844 19.25 1 93.44 110 GLN B C 1
ATOM 4619 O O . GLN B 1 110 ? 16.609 -51.906 18.641 1 93.44 110 GLN B O 1
ATOM 4624 N N . VAL B 1 111 ? 14.883 -52.875 19.484 1 93.94 111 VAL B N 1
ATOM 4625 C CA . VAL B 1 111 ? 13.969 -51.781 19.141 1 93.94 111 VAL B CA 1
ATOM 4626 C C . VAL B 1 111 ? 14.383 -50.5 19.859 1 93.94 111 VAL B C 1
ATOM 4628 O O . VAL B 1 111 ? 14.312 -49.406 19.281 1 93.94 111 VAL B O 1
ATOM 4631 N N . ARG B 1 112 ? 14.859 -50.688 21.078 1 94.31 112 ARG B N 1
ATOM 4632 C CA . ARG B 1 112 ? 15.32 -49.531 21.844 1 94.31 112 ARG B CA 1
ATOM 4633 C C . ARG B 1 112 ? 16.562 -48.906 21.203 1 94.31 112 ARG B C 1
ATOM 4635 O O . ARG B 1 112 ? 16.688 -47.688 21.125 1 94.31 112 ARG B O 1
ATOM 4642 N N . GLN B 1 113 ? 17.422 -49.75 20.781 1 94.69 113 GLN B N 1
ATOM 4643 C CA . GLN B 1 113 ? 18.625 -49.281 20.109 1 94.69 113 GLN B CA 1
ATOM 4644 C C . GLN B 1 113 ? 18.297 -48.594 18.781 1 94.69 113 GLN B C 1
ATOM 4646 O O . GLN B 1 113 ? 18.875 -47.594 18.438 1 94.69 113 GLN B O 1
ATOM 4651 N N . LEU B 1 114 ? 17.406 -49.188 18.078 1 95.88 114 LEU B N 1
ATOM 4652 C CA . LEU B 1 114 ? 17 -48.625 16.797 1 95.88 114 LEU B CA 1
ATOM 4653 C C . LEU B 1 114 ? 16.328 -47.281 16.969 1 95.88 114 LEU B C 1
ATOM 4655 O O . LEU B 1 114 ? 16.547 -46.375 16.172 1 95.88 114 LEU B O 1
ATOM 4659 N N . LYS B 1 115 ? 15.602 -47.156 18.016 1 95.19 115 LYS B N 1
ATOM 4660 C CA . LYS B 1 115 ? 14.945 -45.875 18.312 1 95.19 115 LYS B CA 1
ATOM 4661 C C . LYS B 1 115 ? 15.969 -44.781 18.609 1 95.19 115 LYS B C 1
ATOM 4663 O O . LYS B 1 115 ? 15.812 -43.656 18.172 1 95.19 115 LYS B O 1
ATOM 4668 N N . SER B 1 116 ? 16.922 -45.188 19.328 1 95.69 116 SER B N 1
ATOM 4669 C CA . SER B 1 116 ? 17.984 -44.25 19.656 1 95.69 116 SER B CA 1
ATOM 4670 C C . SER B 1 116 ? 18.734 -43.812 18.406 1 95.69 116 SER B C 1
ATOM 4672 O O . SER B 1 116 ? 19.016 -42.625 18.203 1 95.69 116 SER B O 1
ATOM 4674 N N . LYS B 1 117 ? 19.047 -44.781 17.594 1 95.5 117 LYS B N 1
ATOM 4675 C CA . LYS B 1 117 ? 19.75 -44.5 16.344 1 95.5 117 LYS B CA 1
ATOM 4676 C C . LYS B 1 117 ? 18.906 -43.625 15.438 1 95.5 117 LYS B C 1
ATOM 4678 O O . LYS B 1 117 ? 19.422 -42.719 14.766 1 95.5 117 LYS B O 1
ATOM 4683 N N . LEU B 1 118 ? 17.688 -43.875 15.367 1 96.12 118 LEU B N 1
ATOM 4684 C CA . LEU B 1 118 ? 16.766 -43.125 14.547 1 96.12 118 LEU B CA 1
ATOM 4685 C C . LEU B 1 118 ? 16.688 -41.656 15.023 1 96.12 118 LEU B C 1
ATOM 4687 O O . LEU B 1 118 ? 16.656 -40.75 14.211 1 96.12 118 LEU B O 1
ATOM 4691 N N . ASN B 1 119 ? 16.672 -41.5 16.297 1 95.75 119 ASN B N 1
ATOM 4692 C CA . ASN B 1 119 ? 16.641 -40.156 16.859 1 95.75 119 ASN B CA 1
ATOM 4693 C C . ASN B 1 119 ? 17.891 -39.344 16.5 1 95.75 119 ASN B C 1
ATOM 4695 O O . ASN B 1 119 ? 17.828 -38.156 16.203 1 95.75 119 ASN B O 1
ATOM 4699 N N . ASP B 1 120 ? 18.922 -40.062 16.531 1 95.31 120 ASP B N 1
ATOM 4700 C CA . ASP B 1 120 ? 20.188 -39.438 16.188 1 95.31 120 ASP B CA 1
ATOM 4701 C C . ASP B 1 120 ? 20.219 -39.031 14.719 1 95.31 120 ASP B C 1
ATOM 4703 O O . ASP B 1 120 ? 20.703 -37.938 14.375 1 95.31 120 ASP B O 1
ATOM 4707 N N . LEU B 1 121 ? 19.75 -39.875 13.914 1 95.38 121 LEU B N 1
ATOM 4708 C CA . LEU B 1 121 ? 19.75 -39.594 12.477 1 95.38 121 LEU B CA 1
ATOM 4709 C C . LEU B 1 121 ? 18.781 -38.469 12.133 1 95.38 121 LEU B C 1
ATOM 4711 O O . LEU B 1 121 ? 19.062 -37.656 11.25 1 95.38 121 LEU B O 1
ATOM 4715 N N . LYS B 1 122 ? 17.734 -38.438 12.797 1 94.38 122 LYS B N 1
ATOM 4716 C CA . LYS B 1 122 ? 16.766 -37.344 12.578 1 94.38 122 LYS B CA 1
ATOM 4717 C C . LYS B 1 122 ? 17.328 -36 13.047 1 94.38 122 LYS B C 1
ATOM 4719 O O . LYS B 1 122 ? 17.078 -34.969 12.414 1 94.38 122 LYS B O 1
ATOM 4724 N N . ALA B 1 123 ? 18 -36.062 14.086 1 94.69 123 ALA B N 1
ATOM 4725 C CA . ALA B 1 123 ? 18.656 -34.844 14.57 1 94.69 123 ALA B CA 1
ATOM 4726 C C . ALA B 1 123 ? 19.703 -34.375 13.586 1 94.69 123 ALA B C 1
ATOM 4728 O O . ALA B 1 123 ? 19.906 -33.156 13.43 1 94.69 123 ALA B O 1
ATOM 4729 N N . GLU B 1 124 ? 20.297 -35.312 12.984 1 93.75 124 GLU B N 1
ATOM 4730 C CA . GLU B 1 124 ? 21.297 -34.969 11.961 1 93.75 124 GLU B CA 1
ATOM 4731 C C . GLU B 1 124 ? 20.625 -34.5 10.68 1 93.75 124 GLU B C 1
ATOM 4733 O O . GLU B 1 124 ? 21.156 -33.625 9.984 1 93.75 124 GLU B O 1
ATOM 4738 N N . MET B 1 125 ? 19.516 -35 10.367 1 94.06 125 MET B N 1
ATOM 4739 C CA . MET B 1 125 ? 18.797 -34.688 9.141 1 94.06 125 MET B CA 1
ATOM 4740 C C . MET B 1 125 ? 18.281 -33.25 9.141 1 94.06 125 MET B C 1
ATOM 4742 O O . MET B 1 125 ? 18.266 -32.594 8.102 1 94.06 125 MET B O 1
ATOM 4746 N N . HIS B 1 126 ? 17.969 -32.75 10.258 1 92.69 126 HIS B N 1
ATOM 4747 C CA . HIS B 1 126 ? 17.281 -31.484 10.367 1 92.69 126 HIS B CA 1
ATOM 4748 C C . HIS B 1 126 ? 18.125 -30.344 9.797 1 92.69 126 HIS B C 1
ATOM 4750 O O . HIS B 1 126 ? 17.672 -29.609 8.93 1 92.69 126 HIS B O 1
ATOM 4756 N N . PRO B 1 127 ? 19.297 -30.188 10.242 1 93.38 127 PRO B N 1
ATOM 4757 C CA . PRO B 1 127 ? 20.109 -29.109 9.68 1 93.38 127 PRO B CA 1
ATOM 4758 C C . PRO B 1 127 ? 20.406 -29.297 8.195 1 93.38 127 PRO B C 1
ATOM 4760 O O . PRO B 1 127 ? 20.531 -28.312 7.457 1 93.38 127 PRO B O 1
ATOM 4763 N N . VAL B 1 128 ? 20.594 -30.5 7.773 1 92.31 128 VAL B N 1
ATOM 4764 C CA . VAL B 1 128 ? 20.875 -30.797 6.367 1 92.31 128 VAL B CA 1
ATOM 4765 C C . VAL B 1 128 ? 19.656 -30.406 5.52 1 92.31 128 VAL B C 1
ATOM 4767 O O . VAL B 1 128 ? 19.812 -29.781 4.469 1 92.31 128 VAL B O 1
ATOM 4770 N N . GLU B 1 129 ? 18.562 -30.781 5.965 1 91.75 129 GLU B N 1
ATOM 4771 C CA . GLU B 1 129 ? 17.312 -30.453 5.277 1 91.75 129 GLU B CA 1
ATOM 4772 C C . GLU B 1 129 ? 17.109 -28.938 5.191 1 91.75 129 GLU B C 1
ATOM 4774 O O . GLU B 1 129 ? 16.719 -28.422 4.145 1 91.75 129 GLU B O 1
ATOM 4779 N N . LYS B 1 130 ? 17.375 -28.328 6.234 1 90.31 130 LYS B N 1
ATOM 4780 C CA . LYS B 1 130 ? 17.219 -26.891 6.285 1 90.31 130 LYS B CA 1
ATOM 4781 C C . LYS B 1 130 ? 18.156 -26.188 5.293 1 90.31 130 LYS B C 1
ATOM 4783 O O . LYS B 1 130 ? 17.719 -25.297 4.559 1 90.31 130 LYS B O 1
ATOM 4788 N N . SER B 1 131 ? 19.328 -26.578 5.336 1 90.5 131 SER B N 1
ATOM 4789 C CA . SER B 1 131 ? 20.312 -26.016 4.414 1 90.5 131 SER B CA 1
ATOM 4790 C C . SER B 1 131 ? 19.969 -26.344 2.967 1 90.5 131 SER B C 1
ATOM 4792 O O . SER B 1 131 ? 20.062 -25.484 2.086 1 90.5 131 SER B O 1
ATOM 4794 N N . PHE B 1 132 ? 19.562 -27.594 2.721 1 91.69 132 PHE B N 1
ATOM 4795 C CA . PHE B 1 132 ? 19.188 -28.047 1.384 1 91.69 132 PHE B CA 1
ATOM 4796 C C . PHE B 1 132 ? 18 -27.25 0.85 1 91.69 132 PHE B C 1
ATOM 4798 O O . PHE B 1 132 ? 18.047 -26.75 -0.277 1 91.69 132 PHE B O 1
ATOM 4805 N N . ILE B 1 133 ? 17.062 -27.062 1.662 1 89.44 133 ILE B N 1
ATOM 4806 C CA . ILE B 1 133 ? 15.867 -26.312 1.283 1 89.44 133 ILE B CA 1
ATOM 4807 C C . ILE B 1 133 ? 16.234 -24.875 0.958 1 89.44 133 ILE B C 1
ATOM 4809 O O . ILE B 1 133 ? 15.758 -24.312 -0.031 1 89.44 133 ILE B O 1
ATOM 4813 N N . HIS B 1 134 ? 17.016 -24.344 1.707 1 86.81 134 HIS B N 1
ATOM 4814 C CA . HIS B 1 134 ? 17.453 -22.969 1.511 1 86.81 134 HIS B CA 1
ATOM 4815 C C . HIS B 1 134 ? 18.141 -22.797 0.16 1 86.81 134 HIS B C 1
ATOM 4817 O O . HIS B 1 134 ? 17.828 -21.875 -0.592 1 86.81 134 HIS B O 1
ATOM 4823 N N . ASN B 1 135 ? 18.969 -23.656 -0.104 1 87.94 135 ASN B N 1
ATOM 4824 C CA . ASN B 1 135 ? 19.734 -23.547 -1.343 1 87.94 135 ASN B CA 1
ATOM 4825 C C . ASN B 1 135 ? 18.875 -23.875 -2.561 1 87.94 135 ASN B C 1
ATOM 4827 O O . ASN B 1 135 ? 19.062 -23.297 -3.635 1 87.94 135 ASN B O 1
ATOM 4831 N N . VAL B 1 136 ? 17.984 -24.797 -2.402 1 89.44 136 VAL B N 1
ATOM 4832 C CA . VAL B 1 136 ? 17.062 -25.188 -3.473 1 89.44 136 VAL B CA 1
ATOM 4833 C C . VAL B 1 136 ? 16.188 -23.984 -3.854 1 89.44 136 VAL B C 1
ATOM 4835 O O . VAL B 1 136 ? 15.812 -23.844 -5.016 1 89.44 136 VAL B O 1
ATOM 4838 N N . SER B 1 137 ? 15.914 -23.172 -2.928 1 88.12 137 SER B N 1
ATOM 4839 C CA . SER B 1 137 ? 15.031 -22.031 -3.16 1 88.12 137 SER B CA 1
ATOM 4840 C C . SER B 1 137 ? 15.633 -21.078 -4.18 1 88.12 137 SER B C 1
ATOM 4842 O O . SER B 1 137 ? 14.914 -20.297 -4.809 1 88.12 137 SER B O 1
ATOM 4844 N N . PHE B 1 138 ? 16.875 -21.203 -4.48 1 88.38 138 PHE B N 1
ATOM 4845 C CA . PHE B 1 138 ? 17.547 -20.297 -5.402 1 88.38 138 PHE B CA 1
ATOM 4846 C C . PHE B 1 138 ? 17.641 -20.906 -6.793 1 88.38 138 PHE B C 1
ATOM 4848 O O . PHE B 1 138 ? 18.031 -20.219 -7.75 1 88.38 138 PHE B O 1
ATOM 4855 N N . LEU B 1 139 ? 17.312 -22.156 -6.879 1 91.88 139 LEU B N 1
ATOM 4856 C CA . LEU B 1 139 ? 17.375 -22.797 -8.188 1 91.88 139 LEU B CA 1
ATOM 4857 C C . LEU B 1 139 ? 16.359 -22.203 -9.148 1 91.88 139 LEU B C 1
ATOM 4859 O O . LEU B 1 139 ? 15.219 -21.938 -8.766 1 91.88 139 LEU B O 1
ATOM 4863 N N . PRO B 1 140 ? 16.812 -21.969 -10.32 1 93.88 140 PRO B N 1
ATOM 4864 C CA . PRO B 1 140 ? 15.922 -21.344 -11.297 1 93.88 140 PRO B CA 1
ATOM 4865 C C . PRO B 1 140 ? 15.07 -22.359 -12.055 1 93.88 140 PRO B C 1
ATOM 4867 O O . PRO B 1 140 ? 15.312 -23.562 -11.969 1 93.88 140 PRO B O 1
ATOM 4870 N N . ASN B 1 141 ? 14.094 -21.828 -12.711 1 95.31 141 ASN B N 1
ATOM 4871 C CA . ASN B 1 141 ? 13.32 -22.562 -13.703 1 95.31 141 ASN B CA 1
ATOM 4872 C C . ASN B 1 141 ? 14.188 -22.969 -14.898 1 95.31 141 ASN B C 1
ATOM 4874 O O . ASN B 1 141 ? 15.336 -22.531 -15.016 1 95.31 141 ASN B O 1
ATOM 4878 N N . ASN B 1 142 ? 13.633 -23.859 -15.75 1 95.12 142 ASN B N 1
ATOM 4879 C CA . ASN B 1 142 ? 14.273 -24.188 -17.031 1 95.12 142 ASN B CA 1
ATOM 4880 C C . ASN B 1 142 ? 14.25 -23 -17.984 1 95.12 142 ASN B C 1
ATOM 4882 O O . ASN B 1 142 ? 13.539 -22.016 -17.75 1 95.12 142 ASN B O 1
ATOM 4886 N N . ILE B 1 143 ? 15.07 -23.094 -19.047 1 97.12 143 ILE B N 1
ATOM 4887 C CA . ILE B 1 143 ? 15.148 -22.047 -20.078 1 97.12 143 ILE B CA 1
ATOM 4888 C C . ILE B 1 143 ? 14.477 -22.531 -21.359 1 97.12 143 ILE B C 1
ATOM 4890 O O . ILE B 1 143 ? 14.711 -23.656 -21.797 1 97.12 143 ILE B O 1
ATOM 4894 N N . HIS B 1 144 ? 13.656 -21.734 -21.875 1 97.19 144 HIS B N 1
ATOM 4895 C CA . HIS B 1 144 ? 13.078 -22.031 -23.188 1 97.19 144 HIS B CA 1
ATOM 4896 C C . HIS B 1 144 ? 14.172 -22.172 -24.234 1 97.19 144 HIS B C 1
ATOM 4898 O O . HIS B 1 144 ? 15.125 -21.391 -24.266 1 97.19 144 HIS B O 1
ATOM 4904 N N . PRO B 1 145 ? 14 -23.109 -25.125 1 96 145 PRO B N 1
ATOM 4905 C CA . PRO B 1 145 ? 15.039 -23.344 -26.125 1 96 145 PRO B CA 1
ATOM 4906 C C . PRO B 1 145 ? 15.25 -22.156 -27.062 1 96 145 PRO B C 1
ATOM 4908 O O . PRO B 1 145 ? 16.344 -21.953 -27.578 1 96 145 PRO B O 1
ATOM 4911 N N . ASP B 1 146 ? 14.25 -21.344 -27.234 1 96.94 146 ASP B N 1
ATOM 4912 C CA . ASP B 1 146 ? 14.336 -20.219 -28.172 1 96.94 146 ASP B CA 1
ATOM 4913 C C . ASP B 1 146 ? 14.828 -18.953 -27.484 1 96.94 146 ASP B C 1
ATOM 4915 O O . ASP B 1 146 ? 15.047 -17.938 -28.141 1 96.94 146 ASP B O 1
ATOM 4919 N N . ALA B 1 147 ? 14.953 -18.953 -26.188 1 98.06 147 ALA B N 1
ATOM 4920 C CA . ALA B 1 147 ? 15.438 -17.75 -25.5 1 98.06 147 ALA B CA 1
ATOM 4921 C C . ALA B 1 147 ? 16.844 -17.391 -25.938 1 98.06 147 ALA B C 1
ATOM 4923 O O . ALA B 1 147 ? 17.719 -18.266 -26.031 1 98.06 147 ALA B O 1
ATOM 4924 N N . PRO B 1 148 ? 17.078 -16.109 -26.234 1 98.44 148 PRO B N 1
ATOM 4925 C CA . PRO B 1 148 ? 18.453 -15.727 -26.578 1 98.44 148 PRO B CA 1
ATOM 4926 C C . PRO B 1 148 ? 19.438 -16.031 -25.469 1 98.44 148 PRO B C 1
ATOM 4928 O O . PRO B 1 148 ? 19.156 -15.758 -24.297 1 98.44 148 PRO B O 1
ATOM 4931 N N . ILE B 1 149 ? 20.516 -16.562 -25.828 1 97.88 149 ILE B N 1
ATOM 4932 C CA . ILE B 1 149 ? 21.547 -16.891 -24.844 1 97.88 149 ILE B CA 1
ATOM 4933 C C . ILE B 1 149 ? 22.422 -15.672 -24.594 1 97.88 149 ILE B C 1
ATOM 4935 O O . ILE B 1 149 ? 22.844 -14.984 -25.516 1 97.88 149 ILE B O 1
ATOM 4939 N N . GLY B 1 150 ? 22.672 -15.367 -23.391 1 97.12 150 GLY B N 1
ATOM 4940 C CA . GLY B 1 150 ? 23.562 -14.266 -23.047 1 97.12 150 GLY B CA 1
ATOM 4941 C C . GLY B 1 150 ? 22.828 -13.094 -22.422 1 97.12 150 GLY B C 1
ATOM 4942 O O . GLY B 1 150 ? 21.938 -13.281 -21.594 1 97.12 150 GLY B O 1
ATOM 4943 N N . HIS B 1 151 ? 23.297 -11.867 -22.766 1 96.56 151 HIS B N 1
ATOM 4944 C CA . HIS B 1 151 ? 22.766 -10.672 -22.125 1 96.56 151 HIS B CA 1
ATOM 4945 C C . HIS B 1 151 ? 22.016 -9.789 -23.125 1 96.56 151 HIS B C 1
ATOM 4947 O O . HIS B 1 151 ? 21.312 -8.859 -22.734 1 96.56 151 HIS B O 1
ATOM 4953 N N . GLU B 1 152 ? 22.062 -10.078 -24.406 1 97.44 152 GLU B N 1
ATOM 4954 C CA . GLU B 1 152 ? 21.469 -9.219 -25.422 1 97.44 152 GLU B CA 1
ATOM 4955 C C . GLU B 1 152 ? 20.078 -9.727 -25.828 1 97.44 152 GLU B C 1
ATOM 4957 O O . GLU B 1 152 ? 19.953 -10.852 -26.312 1 97.44 152 GLU B O 1
ATOM 4962 N N . PRO B 1 153 ? 19.109 -8.922 -25.641 1 98.38 153 PRO B N 1
ATOM 4963 C CA . PRO B 1 153 ? 17.781 -9.336 -26.062 1 98.38 153 PRO B CA 1
ATOM 4964 C C . PRO B 1 153 ? 17.641 -9.383 -27.594 1 98.38 153 PRO B C 1
ATOM 4966 O O . PRO B 1 153 ? 18.422 -8.766 -28.297 1 98.38 153 PRO B O 1
ATOM 4969 N N . ARG B 1 154 ? 16.719 -10.148 -28.109 1 98.62 154 ARG B N 1
ATOM 4970 C CA . ARG B 1 154 ? 16.406 -10.211 -29.531 1 98.62 154 ARG B CA 1
ATOM 4971 C C . ARG B 1 154 ? 15.172 -9.359 -29.859 1 98.62 154 ARG B C 1
ATOM 4973 O O . ARG B 1 154 ? 14.133 -9.492 -29.219 1 98.62 154 ARG B O 1
ATOM 4980 N N . LEU B 1 155 ? 15.297 -8.508 -30.844 1 98.69 155 LEU B N 1
ATOM 4981 C CA . LEU B 1 155 ? 14.188 -7.676 -31.297 1 98.69 155 LEU B CA 1
ATOM 4982 C C . LEU B 1 155 ? 13.141 -8.516 -32.031 1 98.69 155 LEU B C 1
ATOM 4984 O O . LEU B 1 155 ? 13.461 -9.234 -32.969 1 98.69 155 LEU B O 1
ATOM 4988 N N . VAL B 1 156 ? 11.969 -8.445 -31.531 1 98.69 156 VAL B N 1
ATOM 4989 C CA . VAL B 1 156 ? 10.867 -9.188 -32.125 1 98.69 156 VAL B CA 1
ATOM 4990 C C . VAL B 1 156 ? 10.156 -8.297 -33.156 1 98.69 156 VAL B C 1
ATOM 4992 O O . VAL B 1 156 ? 9.977 -8.688 -34.312 1 98.69 156 VAL B O 1
ATOM 4995 N N . GLU B 1 157 ? 9.711 -7.066 -32.75 1 98.56 157 GLU B N 1
ATOM 4996 C CA . GLU B 1 157 ? 9.031 -6.125 -33.656 1 98.56 157 GLU B CA 1
ATOM 4997 C C . GLU B 1 157 ? 8.961 -4.734 -33.031 1 98.56 157 GLU B C 1
ATOM 4999 O O . GLU B 1 157 ? 9.211 -4.57 -31.828 1 98.56 157 GLU B O 1
ATOM 5004 N N . TYR B 1 158 ? 8.68 -3.756 -33.875 1 98.56 158 TYR B N 1
ATOM 5005 C CA . TYR B 1 158 ? 8.359 -2.406 -33.406 1 98.56 158 TYR B CA 1
ATOM 5006 C C . TYR B 1 158 ? 6.855 -2.168 -33.438 1 98.56 158 TYR B C 1
ATOM 5008 O O . TYR B 1 158 ? 6.133 -2.779 -34.219 1 98.56 158 TYR B O 1
ATOM 5016 N N . LEU B 1 159 ? 6.438 -1.38 -32.469 1 98.44 159 LEU B N 1
ATOM 5017 C CA . LEU B 1 159 ? 5.051 -0.928 -32.406 1 98.44 159 LEU B CA 1
ATOM 5018 C C . LEU B 1 159 ? 4.953 0.556 -32.75 1 98.44 159 LEU B C 1
ATOM 5020 O O . LEU B 1 159 ? 5.781 1.354 -32.312 1 98.44 159 LEU B O 1
ATOM 5024 N N . ASN B 1 160 ? 3.945 0.955 -33.5 1 97.44 160 ASN B N 1
ATOM 5025 C CA . ASN B 1 160 ? 3.725 2.342 -33.906 1 97.44 160 ASN B CA 1
ATOM 5026 C C . ASN B 1 160 ? 4.988 2.967 -34.5 1 97.44 160 ASN B C 1
ATOM 5028 O O . ASN B 1 160 ? 6.09 2.455 -34.281 1 97.44 160 ASN B O 1
ATOM 5032 N N . LYS B 1 161 ? 4.828 4.031 -35.219 1 94.25 161 LYS B N 1
ATOM 5033 C CA . LYS B 1 161 ? 5.945 4.777 -35.781 1 94.25 161 LYS B CA 1
ATOM 5034 C C . LYS B 1 161 ? 6.512 5.773 -34.781 1 94.25 161 LYS B C 1
ATOM 5036 O O . LYS B 1 161 ? 5.77 6.32 -33.969 1 94.25 161 LYS B O 1
ATOM 5041 N N . LYS B 1 162 ? 7.785 5.832 -34.875 1 91.56 162 LYS B N 1
ATOM 5042 C CA . LYS B 1 162 ? 8.445 6.824 -34.062 1 91.56 162 LYS B CA 1
ATOM 5043 C C . LYS B 1 162 ? 8.07 8.242 -34.469 1 91.56 162 LYS B C 1
ATOM 5045 O O . LYS B 1 162 ? 8.102 8.578 -35.656 1 91.56 162 LYS B O 1
ATOM 5050 N N . HIS B 1 163 ? 7.648 9.07 -33.531 1 82.69 163 HIS B N 1
ATOM 5051 C CA . HIS B 1 163 ? 7.25 10.438 -33.875 1 82.69 163 HIS B CA 1
ATOM 5052 C C . HIS B 1 163 ? 8.461 11.289 -34.219 1 82.69 163 HIS B C 1
ATOM 5054 O O . HIS B 1 163 ? 9.484 11.234 -33.531 1 82.69 163 HIS B O 1
ATOM 5060 N N . CYS B 1 164 ? 8.453 11.844 -35.406 1 77.88 164 CYS B N 1
ATOM 5061 C CA . CYS B 1 164 ? 9.477 12.812 -35.812 1 77.88 164 CYS B CA 1
ATOM 5062 C C . CYS B 1 164 ? 9.086 14.227 -35.406 1 77.88 164 CYS B C 1
ATOM 5064 O O . CYS B 1 164 ? 8.047 14.734 -35.844 1 77.88 164 CYS B O 1
ATOM 5066 N N . ARG B 1 165 ? 9.805 14.742 -34.375 1 79.19 165 ARG B N 1
ATOM 5067 C CA . ARG B 1 165 ? 9.43 16.062 -33.906 1 79.19 165 ARG B CA 1
ATOM 5068 C C . ARG B 1 165 ? 10.391 17.141 -34.406 1 79.19 165 ARG B C 1
ATOM 5070 O O . ARG B 1 165 ? 11.57 16.859 -34.625 1 79.19 165 ARG B O 1
ATOM 5077 N N . ASP B 1 166 ? 9.82 18.266 -34.594 1 85.88 166 ASP B N 1
ATOM 5078 C CA . ASP B 1 166 ? 10.586 19.406 -35.094 1 85.88 166 ASP B CA 1
ATOM 5079 C C . ASP B 1 166 ? 11.109 20.266 -33.969 1 85.88 166 ASP B C 1
ATOM 5081 O O . ASP B 1 166 ? 11.531 21.406 -34.156 1 85.88 166 ASP B O 1
ATOM 5085 N N . PHE B 1 167 ? 10.914 19.828 -32.781 1 93.12 167 PHE B N 1
ATOM 5086 C CA . PHE B 1 167 ? 11.43 20.531 -31.625 1 93.12 167 PHE B CA 1
ATOM 5087 C C . PHE B 1 167 ? 12.156 19.594 -30.672 1 93.12 167 PHE B C 1
ATOM 5089 O O . PHE B 1 167 ? 12.047 18.359 -30.812 1 93.12 167 PHE B O 1
ATOM 5096 N N . THR B 1 168 ? 12.922 20.188 -29.859 1 93.62 168 THR B N 1
ATOM 5097 C CA . THR B 1 168 ? 13.617 19.391 -28.859 1 93.62 168 THR B CA 1
ATOM 5098 C C . THR B 1 168 ? 12.672 19.016 -27.719 1 93.62 168 THR B C 1
ATOM 5100 O O . THR B 1 168 ? 12.227 19.875 -26.969 1 93.62 168 THR B O 1
ATOM 5103 N N . PRO B 1 169 ? 12.398 17.766 -27.594 1 95.19 169 PRO B N 1
ATOM 5104 C CA . PRO B 1 169 ? 11.469 17.359 -26.531 1 95.19 169 PRO B CA 1
ATOM 5105 C C . PRO B 1 169 ? 12.031 17.594 -25.141 1 95.19 169 PRO B C 1
ATOM 5107 O O . PRO B 1 169 ? 13.227 17.406 -24.906 1 95.19 169 PRO B O 1
ATOM 5110 N N . LEU B 1 170 ? 11.172 18 -24.266 1 95.75 170 LEU B N 1
ATOM 5111 C CA . LEU B 1 170 ? 11.523 18.109 -22.844 1 95.75 170 LEU B CA 1
ATOM 5112 C C . LEU B 1 170 ? 11.43 16.75 -22.156 1 95.75 170 LEU B C 1
ATOM 5114 O O . LEU B 1 170 ? 10.586 15.922 -22.516 1 95.75 170 LEU B O 1
ATOM 5118 N N . ASP B 1 171 ? 12.297 16.5 -21.219 1 95 171 ASP B N 1
ATOM 5119 C CA . ASP B 1 171 ? 12.133 15.273 -20.453 1 95 171 ASP B CA 1
ATOM 5120 C C . ASP B 1 171 ? 11.039 15.43 -19.391 1 95 171 ASP B C 1
ATOM 5122 O O . ASP B 1 171 ? 10.523 16.531 -19.188 1 95 171 ASP B O 1
ATOM 5126 N N . TYR B 1 172 ? 10.703 14.336 -18.797 1 95.5 172 TYR B N 1
ATOM 5127 C CA . TYR B 1 172 ? 9.555 14.32 -17.891 1 95.5 172 TYR B CA 1
ATOM 5128 C C . TYR B 1 172 ? 9.805 15.203 -16.672 1 95.5 172 TYR B C 1
ATOM 5130 O O . TYR B 1 172 ? 8.867 15.711 -16.062 1 95.5 172 TYR B O 1
ATOM 5138 N N . LYS B 1 173 ? 11.086 15.383 -16.234 1 94.88 173 LYS B N 1
ATOM 5139 C CA . LYS B 1 173 ? 11.414 16.234 -15.094 1 94.88 173 LYS B CA 1
ATOM 5140 C C . LYS B 1 173 ? 11.078 17.703 -15.391 1 94.88 173 LYS B C 1
ATOM 5142 O O . LYS B 1 173 ? 10.484 18.391 -14.555 1 94.88 173 LYS B O 1
ATOM 5147 N N . GLU B 1 174 ? 11.445 18.078 -16.547 1 95.38 174 GLU B N 1
ATOM 5148 C CA . GLU B 1 174 ? 11.156 19.453 -16.969 1 95.38 174 GLU B CA 1
ATOM 5149 C C . GLU B 1 174 ? 9.656 19.672 -17.156 1 95.38 174 GLU B C 1
ATOM 5151 O O . GLU B 1 174 ? 9.125 20.703 -16.75 1 95.38 174 GLU B O 1
ATOM 5156 N N . LEU B 1 175 ? 9.047 18.719 -17.797 1 96.31 175 LEU B N 1
ATOM 5157 C CA . LEU B 1 175 ? 7.598 18.797 -17.953 1 96.31 175 LEU B CA 1
ATOM 5158 C C . LEU B 1 175 ? 6.91 18.828 -16.594 1 96.31 175 LEU B C 1
ATOM 5160 O O . LEU B 1 175 ? 5.938 19.562 -16.406 1 96.31 175 LEU B O 1
ATOM 5164 N N . GLY B 1 176 ? 7.449 17.984 -15.703 1 95.75 176 GLY B N 1
ATOM 5165 C CA . GLY B 1 176 ? 6.906 17.953 -14.352 1 95.75 176 GLY B CA 1
ATOM 5166 C C . GLY B 1 176 ? 7.02 19.281 -13.625 1 95.75 176 GLY B C 1
ATOM 5167 O O . GLY B 1 176 ? 6.109 19.672 -12.891 1 95.75 176 GLY B O 1
ATOM 5168 N N . LYS B 1 177 ? 8.117 19.938 -13.766 1 95.25 177 LYS B N 1
ATOM 5169 C CA . LYS B 1 177 ? 8.32 21.25 -13.164 1 95.25 177 LYS B CA 1
ATOM 5170 C C . LYS B 1 177 ? 7.363 22.281 -13.758 1 95.25 177 LYS B C 1
ATOM 5172 O O . LYS B 1 177 ? 6.773 23.078 -13.031 1 95.25 177 LYS B O 1
ATOM 5177 N N . ARG B 1 178 ? 7.23 22.219 -15.016 1 95.19 178 ARG B N 1
ATOM 5178 C CA . ARG B 1 178 ? 6.406 23.188 -15.727 1 95.19 178 ARG B CA 1
ATOM 5179 C C . ARG B 1 178 ? 4.938 23.062 -15.336 1 95.19 178 ARG B C 1
ATOM 5181 O O . ARG B 1 178 ? 4.23 24.062 -15.219 1 95.19 178 ARG B O 1
ATOM 5188 N N . HIS B 1 179 ? 4.523 21.844 -15.156 1 96.5 179 HIS B N 1
ATOM 5189 C CA . HIS B 1 179 ? 3.109 21.594 -14.898 1 96.5 179 HIS B CA 1
ATOM 5190 C C . HIS B 1 179 ? 2.875 21.203 -13.445 1 96.5 179 HIS B C 1
ATOM 5192 O O . HIS B 1 179 ? 1.761 20.828 -13.07 1 96.5 179 HIS B O 1
ATOM 5198 N N . ASP B 1 180 ? 3.875 21.234 -12.539 1 96.44 180 ASP B N 1
ATOM 5199 C CA . ASP B 1 180 ? 3.799 20.891 -11.117 1 96.44 180 ASP B CA 1
ATOM 5200 C C . ASP B 1 180 ? 3.205 19.5 -10.93 1 96.44 180 ASP B C 1
ATOM 5202 O O . ASP B 1 180 ? 2.227 19.328 -10.195 1 96.44 180 ASP B O 1
ATOM 5206 N N . LEU B 1 181 ? 3.877 18.547 -11.555 1 97.38 181 LEU B N 1
ATOM 5207 C CA . LEU B 1 181 ? 3.309 17.203 -11.633 1 97.38 181 LEU B CA 1
ATOM 5208 C C . LEU B 1 181 ? 3.873 16.297 -10.531 1 97.38 181 LEU B C 1
ATOM 5210 O O . LEU B 1 181 ? 3.242 15.32 -10.148 1 97.38 181 LEU B O 1
ATOM 5214 N N . PHE B 1 182 ? 5.086 16.609 -10.039 1 96.69 182 PHE B N 1
ATOM 5215 C CA . PHE B 1 182 ? 5.777 15.75 -9.094 1 96.69 182 PHE B CA 1
ATOM 5216 C C . PHE B 1 182 ? 6.262 16.547 -7.887 1 96.69 182 PHE B C 1
ATOM 5218 O O . PHE B 1 182 ? 6.652 17.703 -8.023 1 96.69 182 PHE B O 1
ATOM 5225 N N . ASP B 1 183 ? 6.203 16.016 -6.742 1 96.56 183 ASP B N 1
ATOM 5226 C CA . ASP B 1 183 ? 6.809 16.578 -5.539 1 96.56 183 ASP B CA 1
ATOM 5227 C C . ASP B 1 183 ? 7.766 15.57 -4.887 1 96.56 183 ASP B C 1
ATOM 5229 O O . ASP B 1 183 ? 7.371 14.828 -3.988 1 96.56 183 ASP B O 1
ATOM 5233 N N . ILE B 1 184 ? 9.008 15.578 -5.301 1 94.62 184 ILE B N 1
ATOM 5234 C CA . ILE B 1 184 ? 10.023 14.617 -4.887 1 94.62 184 ILE B CA 1
ATOM 5235 C C . ILE B 1 184 ? 10.641 15.055 -3.559 1 94.62 184 ILE B C 1
ATOM 5237 O O . ILE B 1 184 ? 10.789 14.25 -2.639 1 94.62 184 ILE B O 1
ATOM 5241 N N . PRO B 1 185 ? 10.898 16.375 -3.408 1 94.75 185 PRO B N 1
ATOM 5242 C CA . PRO B 1 185 ? 11.508 16.812 -2.15 1 94.75 185 PRO B CA 1
ATOM 5243 C C . PRO B 1 185 ? 10.617 16.547 -0.939 1 94.75 185 PRO B C 1
ATOM 5245 O O . PRO B 1 185 ? 11.094 16.078 0.095 1 94.75 185 PRO B O 1
ATOM 5248 N N . SER B 1 186 ? 9.328 16.859 -1.041 1 97 186 SER B N 1
ATOM 5249 C CA . SER B 1 186 ? 8.43 16.594 0.078 1 97 186 SER B CA 1
ATOM 5250 C C . SER B 1 186 ? 8.352 15.109 0.394 1 97 186 SER B C 1
ATOM 5252 O O . SER B 1 186 ? 8.234 14.727 1.559 1 97 186 SER B O 1
ATOM 5254 N N . ALA B 1 187 ? 8.398 14.32 -0.657 1 96.94 187 ALA B N 1
ATOM 5255 C CA . ALA B 1 187 ? 8.359 12.875 -0.452 1 96.94 187 ALA B CA 1
ATOM 5256 C C . ALA B 1 187 ? 9.602 12.391 0.285 1 96.94 187 ALA B C 1
ATOM 5258 O O . ALA B 1 187 ? 9.523 11.484 1.115 1 96.94 187 ALA B O 1
ATOM 5259 N N . ALA B 1 188 ? 10.734 12.961 -0.081 1 95 188 ALA B N 1
ATOM 5260 C CA . ALA B 1 188 ? 11.977 12.594 0.588 1 95 188 ALA B CA 1
ATOM 5261 C C . ALA B 1 188 ? 11.898 12.883 2.086 1 95 188 ALA B C 1
ATOM 5263 O O . ALA B 1 188 ? 12.406 12.109 2.898 1 95 188 ALA B O 1
ATOM 5264 N N . GLN B 1 189 ? 11.234 13.945 2.441 1 95.5 189 GLN B N 1
ATOM 5265 C CA . GLN B 1 189 ? 11.078 14.305 3.846 1 95.5 189 GLN B CA 1
ATOM 5266 C C . GLN B 1 189 ? 10.062 13.406 4.535 1 95.5 189 GLN B C 1
ATOM 5268 O O . GLN B 1 189 ? 10.281 12.961 5.668 1 95.5 189 GLN B O 1
ATOM 5273 N N . CYS B 1 190 ? 9.031 13.125 3.867 1 97.06 190 CYS B N 1
ATOM 5274 C CA . CYS B 1 190 ? 7.902 12.406 4.449 1 97.06 190 CYS B CA 1
ATOM 5275 C C . CYS B 1 190 ? 8.188 10.914 4.527 1 97.06 190 CYS B C 1
ATOM 5277 O O . CYS B 1 190 ? 7.816 10.258 5.5 1 97.06 190 CYS B O 1
ATOM 5279 N N . SER B 1 191 ? 8.875 10.352 3.471 1 96.75 191 SER B N 1
ATOM 5280 C CA . SER B 1 191 ? 9 8.906 3.324 1 96.75 191 SER B CA 1
ATOM 5281 C C . SER B 1 191 ? 10.453 8.5 3.078 1 96.75 191 SER B C 1
ATOM 5283 O O . SER B 1 191 ? 10.812 7.336 3.254 1 96.75 191 SER B O 1
ATOM 5285 N N . GLY B 1 192 ? 11.266 9.398 2.688 1 93.94 192 GLY B N 1
ATOM 5286 C CA . GLY B 1 192 ? 12.641 9.094 2.324 1 93.94 192 GLY B CA 1
ATOM 5287 C C . GLY B 1 192 ? 12.898 9.188 0.833 1 93.94 192 GLY B C 1
ATOM 5288 O O . GLY B 1 192 ? 11.961 9.344 0.044 1 93.94 192 GLY B O 1
ATOM 5289 N N . GLU B 1 193 ? 14.172 9.07 0.467 1 91.75 193 GLU B N 1
ATOM 5290 C CA . GLU B 1 193 ? 14.547 9.094 -0.942 1 91.75 193 GLU B CA 1
ATOM 5291 C C . GLU B 1 193 ? 13.945 7.914 -1.7 1 91.75 193 GLU B C 1
ATOM 5293 O O . GLU B 1 193 ? 13.742 6.84 -1.131 1 91.75 193 GLU B O 1
ATOM 5298 N N . GLY B 1 194 ? 13.625 8.156 -2.977 1 92.81 194 GLY B N 1
ATOM 5299 C CA . GLY B 1 194 ? 13.086 7.09 -3.807 1 92.81 194 GLY B CA 1
ATOM 5300 C C . GLY B 1 194 ? 11.57 7.027 -3.781 1 92.81 194 GLY B C 1
ATOM 5301 O O . GLY B 1 194 ? 10.969 6.191 -4.461 1 92.81 194 GLY B O 1
ATOM 5302 N N . PHE B 1 195 ? 10.992 7.859 -2.975 1 95.88 195 PHE B N 1
ATOM 5303 C CA . PHE B 1 195 ? 9.539 8.016 -2.986 1 95.88 195 PHE B CA 1
ATOM 5304 C C . PHE B 1 195 ? 9.141 9.281 -3.727 1 95.88 195 PHE B C 1
ATOM 5306 O O . PHE B 1 195 ? 9.992 10.109 -4.059 1 95.88 195 PHE B O 1
ATOM 5313 N N . TYR B 1 196 ? 7.832 9.43 -4.035 1 96.44 196 TYR B N 1
ATOM 5314 C CA . TYR B 1 196 ? 7.363 10.594 -4.773 1 96.44 196 TYR B CA 1
ATOM 5315 C C . TYR B 1 196 ? 5.887 10.859 -4.496 1 96.44 196 TYR B C 1
ATOM 5317 O O . TYR B 1 196 ? 5.156 9.953 -4.09 1 96.44 196 TYR B O 1
ATOM 5325 N N . TYR B 1 197 ? 5.496 12.125 -4.613 1 97.69 197 TYR B N 1
ATOM 5326 C CA . TYR B 1 197 ? 4.098 12.516 -4.762 1 97.69 197 TYR B CA 1
ATOM 5327 C C . TYR B 1 197 ? 3.77 12.82 -6.219 1 97.69 197 TYR B C 1
ATOM 5329 O O . TYR B 1 197 ? 4.578 13.422 -6.93 1 97.69 197 TYR B O 1
ATOM 5337 N N . LEU B 1 198 ? 2.66 12.367 -6.695 1 98.19 198 LEU B N 1
ATOM 5338 C CA . LEU B 1 198 ? 2.092 12.922 -7.922 1 98.19 198 LEU B CA 1
ATOM 5339 C C . LEU B 1 198 ? 1.072 14.008 -7.605 1 98.19 198 LEU B C 1
ATOM 5341 O O . LEU B 1 198 ? 0.304 13.891 -6.648 1 98.19 198 LEU B O 1
ATOM 5345 N N . LYS B 1 199 ? 1.058 15.047 -8.406 1 98.06 199 LYS B N 1
ATOM 5346 C CA . LYS B 1 199 ? 0.189 16.188 -8.125 1 98.06 199 LYS B CA 1
ATOM 5347 C C . LYS B 1 199 ? -0.696 16.516 -9.328 1 98.06 199 LYS B C 1
ATOM 5349 O O . LYS B 1 199 ? -0.265 16.391 -10.477 1 98.06 199 LYS B O 1
ATOM 5354 N N . GLY B 1 200 ? -1.921 16.922 -9.023 1 97.5 200 GLY B N 1
ATOM 5355 C CA . GLY B 1 200 ? -2.803 17.453 -10.047 1 97.5 200 GLY B CA 1
ATOM 5356 C C . GLY B 1 200 ? -3.031 16.5 -11.203 1 97.5 200 GLY B C 1
ATOM 5357 O O . GLY B 1 200 ? -3.506 15.383 -11.008 1 97.5 200 GLY B O 1
ATOM 5358 N N . GLU B 1 201 ? -2.545 16.891 -12.336 1 96.75 201 GLU B N 1
ATOM 5359 C CA . GLU B 1 201 ? -2.783 16.125 -13.555 1 96.75 201 GLU B CA 1
ATOM 5360 C C . GLU B 1 201 ? -2.113 14.758 -13.484 1 96.75 201 GLU B C 1
ATOM 5362 O O . GLU B 1 201 ? -2.645 13.781 -14.008 1 96.75 201 GLU B O 1
ATOM 5367 N N . ALA B 1 202 ? -0.986 14.734 -12.875 1 97.62 202 ALA B N 1
ATOM 5368 C CA . ALA B 1 202 ? -0.281 13.461 -12.781 1 97.62 202 ALA B CA 1
ATOM 5369 C C . ALA B 1 202 ? -1.033 12.484 -11.883 1 97.62 202 ALA B C 1
ATOM 5371 O O . ALA B 1 202 ? -1.062 11.281 -12.148 1 97.62 202 ALA B O 1
ATOM 5372 N N . ALA B 1 203 ? -1.597 12.992 -10.789 1 97.94 203 ALA B N 1
ATOM 5373 C CA . ALA B 1 203 ? -2.395 12.141 -9.906 1 97.94 203 ALA B CA 1
ATOM 5374 C C . ALA B 1 203 ? -3.631 11.609 -10.617 1 97.94 203 ALA B C 1
ATOM 5376 O O . ALA B 1 203 ? -3.977 10.438 -10.484 1 97.94 203 ALA B O 1
ATOM 5377 N N . VAL B 1 204 ? -4.266 12.422 -11.344 1 97.19 204 VAL B N 1
ATOM 5378 C CA . VAL B 1 204 ? -5.438 12.023 -12.125 1 97.19 204 VAL B CA 1
ATOM 5379 C C . VAL B 1 204 ? -5.027 11.008 -13.188 1 97.19 204 VAL B C 1
ATOM 5381 O O . VAL B 1 204 ? -5.742 10.039 -13.438 1 97.19 204 VAL B O 1
ATOM 5384 N N . LEU B 1 205 ? -3.896 11.234 -13.797 1 97.12 205 LEU B N 1
ATOM 5385 C CA . LEU B 1 205 ? -3.402 10.352 -14.844 1 97.12 205 LEU B CA 1
ATOM 5386 C C . LEU B 1 205 ? -3.123 8.961 -14.297 1 97.12 205 LEU B C 1
ATOM 5388 O O . LEU B 1 205 ? -3.354 7.957 -14.977 1 97.12 205 LEU B O 1
ATOM 5392 N N . GLU B 1 206 ? -2.598 8.883 -13.094 1 97.31 206 GLU B N 1
ATOM 5393 C CA . GLU B 1 206 ? -2.375 7.578 -12.484 1 97.31 206 GLU B CA 1
ATOM 5394 C C . GLU B 1 206 ? -3.674 6.785 -12.391 1 97.31 206 GLU B C 1
ATOM 5396 O O . GLU B 1 206 ? -3.721 5.613 -12.766 1 97.31 206 GLU B O 1
ATOM 5401 N N . LEU B 1 207 ? -4.703 7.406 -11.883 1 96.75 207 LEU B N 1
ATOM 5402 C CA . LEU B 1 207 ? -5.984 6.727 -11.742 1 96.75 207 LEU B CA 1
ATOM 5403 C C . LEU B 1 207 ? -6.559 6.348 -13.102 1 96.75 207 LEU B C 1
ATOM 5405 O O . LEU B 1 207 ? -7.145 5.273 -13.258 1 96.75 207 LEU B O 1
ATOM 5409 N N . ALA B 1 208 ? -6.363 7.211 -14.062 1 96.81 208 ALA B N 1
ATOM 5410 C CA . ALA B 1 208 ? -6.859 6.957 -15.414 1 96.81 208 ALA B CA 1
ATOM 5411 C C . ALA B 1 208 ? -6.164 5.746 -16.031 1 96.81 208 ALA B C 1
ATOM 5413 O O . ALA B 1 208 ? -6.812 4.91 -16.672 1 96.81 208 ALA B O 1
ATOM 5414 N N . LEU B 1 209 ? -4.875 5.699 -15.875 1 98.12 209 LEU B N 1
ATOM 5415 C CA . LEU B 1 209 ? -4.094 4.59 -16.422 1 98.12 209 LEU B CA 1
ATOM 5416 C C . LEU B 1 209 ? -4.508 3.27 -15.773 1 98.12 209 LEU B C 1
ATOM 5418 O O . LEU B 1 209 ? -4.629 2.252 -16.469 1 98.12 209 LEU B O 1
ATOM 5422 N N . ILE B 1 210 ? -4.707 3.279 -14.445 1 98.06 210 ILE B N 1
ATOM 5423 C CA . ILE B 1 210 ? -5.141 2.084 -13.734 1 98.06 210 ILE B CA 1
ATOM 5424 C C . ILE B 1 210 ? -6.496 1.629 -14.266 1 98.06 210 ILE B C 1
ATOM 5426 O O . ILE B 1 210 ? -6.684 0.455 -14.594 1 98.06 210 ILE B O 1
ATOM 5430 N N . GLN B 1 211 ? -7.383 2.566 -14.414 1 96.06 211 GLN B N 1
ATOM 5431 C CA . GLN B 1 211 ? -8.727 2.254 -14.891 1 96.06 211 GLN B CA 1
ATOM 5432 C C . GLN B 1 211 ? -8.703 1.725 -16.312 1 96.06 211 GLN B C 1
ATOM 5434 O O . GLN B 1 211 ? -9.398 0.761 -16.641 1 96.06 211 GLN B O 1
ATOM 5439 N N . TYR B 1 212 ? -7.973 2.381 -17.141 1 97.31 212 TYR B N 1
ATOM 5440 C CA . TYR B 1 212 ? -7.863 1.97 -18.531 1 97.31 212 TYR B CA 1
ATOM 5441 C C . TYR B 1 212 ? -7.324 0.549 -18.641 1 97.31 212 TYR B C 1
ATOM 5443 O O . TYR B 1 212 ? -7.91 -0.293 -19.328 1 97.31 212 TYR B O 1
ATOM 5451 N N . ALA B 1 213 ? -6.195 0.292 -17.984 1 98.62 213 ALA B N 1
ATOM 5452 C CA . ALA B 1 213 ? -5.531 -1.009 -18.062 1 98.62 213 ALA B CA 1
ATOM 5453 C C . ALA B 1 213 ? -6.43 -2.113 -17.516 1 98.62 213 ALA B C 1
ATOM 5455 O O . ALA B 1 213 ? -6.535 -3.189 -18.109 1 98.62 213 ALA B O 1
ATOM 5456 N N . MET B 1 214 ? -7.082 -1.857 -16.359 1 98.38 214 MET B N 1
ATOM 5457 C CA . MET B 1 214 ? -8.008 -2.828 -15.781 1 98.38 214 MET B CA 1
ATOM 5458 C C . MET B 1 214 ? -9.156 -3.125 -16.734 1 98.38 214 MET B C 1
ATOM 5460 O O . MET B 1 214 ? -9.484 -4.289 -16.969 1 98.38 214 MET B O 1
ATOM 5464 N N . SER B 1 215 ? -9.703 -2.086 -17.281 1 96.88 215 SER B N 1
ATOM 5465 C CA . SER B 1 215 ? -10.836 -2.238 -18.203 1 96.88 215 SER B CA 1
ATOM 5466 C C . SER B 1 215 ? -10.43 -3.018 -19.453 1 96.88 215 SER B C 1
ATOM 5468 O O . SER B 1 215 ? -11.188 -3.869 -19.922 1 96.88 215 SER B O 1
ATOM 5470 N N . LYS B 1 216 ? -9.266 -2.686 -19.969 1 98 216 LYS B N 1
ATOM 5471 C CA . LYS B 1 216 ? -8.766 -3.375 -21.156 1 98 216 LYS B CA 1
ATOM 5472 C C . LYS B 1 216 ? -8.578 -4.863 -20.891 1 98 216 LYS B C 1
ATOM 5474 O O . LYS B 1 216 ? -8.945 -5.699 -21.719 1 98 216 LYS B O 1
ATOM 5479 N N . ALA B 1 217 ? -8.008 -5.219 -19.766 1 98.75 217 ALA B N 1
ATOM 5480 C CA . ALA B 1 217 ? -7.789 -6.617 -19.406 1 98.75 217 ALA B CA 1
ATOM 5481 C C . ALA B 1 217 ? -9.117 -7.348 -19.219 1 98.75 217 ALA B C 1
ATOM 5483 O O . ALA B 1 217 ? -9.281 -8.469 -19.719 1 98.75 217 ALA B O 1
ATOM 5484 N N . ILE B 1 218 ? -10.031 -6.688 -18.531 1 98.06 218 ILE B N 1
ATOM 5485 C CA . ILE B 1 218 ? -11.336 -7.297 -18.281 1 98.06 218 ILE B CA 1
ATOM 5486 C C . ILE B 1 218 ? -12.039 -7.566 -19.609 1 98.06 218 ILE B C 1
ATOM 5488 O O . ILE B 1 218 ? -12.602 -8.648 -19.812 1 98.06 218 ILE B O 1
ATOM 5492 N N . LYS B 1 219 ? -11.992 -6.652 -20.547 1 97.56 219 LYS B N 1
ATOM 5493 C CA . LYS B 1 219 ? -12.602 -6.801 -21.875 1 97.56 219 LYS B CA 1
ATOM 5494 C C . LYS B 1 219 ? -11.977 -7.965 -22.641 1 97.56 219 LYS B C 1
ATOM 5496 O O . LYS B 1 219 ? -12.617 -8.555 -23.516 1 97.56 219 LYS B O 1
ATOM 5501 N N . ASN B 1 220 ? -10.758 -8.281 -22.312 1 98.25 220 ASN B N 1
ATOM 5502 C CA . ASN B 1 220 ? -10.055 -9.375 -22.969 1 98.25 220 ASN B CA 1
ATOM 5503 C C . ASN B 1 220 ? -10.164 -10.672 -22.172 1 98.25 220 ASN B C 1
ATOM 5505 O O . ASN B 1 220 ? -9.344 -11.578 -22.344 1 98.25 220 ASN B O 1
ATOM 5509 N N . GLY B 1 221 ? -11.023 -10.727 -21.25 1 97.94 221 GLY B N 1
ATOM 5510 C CA . GLY B 1 221 ? -11.383 -11.984 -20.625 1 97.94 221 GLY B CA 1
ATOM 5511 C C . GLY B 1 221 ? -10.703 -12.203 -19.281 1 97.94 221 GLY B C 1
ATOM 5512 O O . GLY B 1 221 ? -10.797 -13.281 -18.703 1 97.94 221 GLY B O 1
ATOM 5513 N N . TYR B 1 222 ? -10.023 -11.258 -18.734 1 98.81 222 TYR B N 1
ATOM 5514 C CA . TYR B 1 222 ? -9.375 -11.406 -17.422 1 98.81 222 TYR B CA 1
ATOM 5515 C C . TYR B 1 222 ? -10.352 -11.078 -16.297 1 98.81 222 TYR B C 1
ATOM 5517 O O . TYR B 1 222 ? -11.133 -10.133 -16.406 1 98.81 222 TYR B O 1
ATOM 5525 N N . TYR B 1 223 ? -10.312 -11.906 -15.266 1 98.69 223 TYR B N 1
ATOM 5526 C CA . TYR B 1 223 ? -11.164 -11.75 -14.086 1 98.69 223 TYR B CA 1
ATOM 5527 C C . TYR B 1 223 ? -10.523 -10.82 -13.07 1 98.69 223 TYR B C 1
ATOM 5529 O O . TYR B 1 223 ? -9.391 -11.047 -12.633 1 98.69 223 TYR B O 1
ATOM 5537 N N . PRO B 1 224 ? -11.195 -9.719 -12.68 1 98.62 224 PRO B N 1
ATOM 5538 C CA . PRO B 1 224 ? -10.586 -8.719 -11.805 1 98.62 224 PRO B CA 1
ATOM 5539 C C . PRO B 1 224 ? -10.531 -9.156 -10.344 1 98.62 224 PRO B C 1
ATOM 5541 O O . PRO B 1 224 ? -11.508 -9.727 -9.828 1 98.62 224 PRO B O 1
ATOM 5544 N N . ILE B 1 225 ? -9.445 -8.922 -9.703 1 98.81 225 ILE B N 1
ATOM 5545 C CA . ILE B 1 225 ? -9.211 -9.219 -8.289 1 98.81 225 ILE B CA 1
ATOM 5546 C C . ILE B 1 225 ? -8.594 -8 -7.605 1 98.81 225 ILE B C 1
ATOM 5548 O O . ILE B 1 225 ? -7.742 -7.316 -8.188 1 98.81 225 ILE B O 1
ATOM 5552 N N . ALA B 1 226 ? -9.031 -7.633 -6.426 1 98.25 226 ALA B N 1
ATOM 5553 C CA . ALA B 1 226 ? -8.281 -6.746 -5.535 1 98.25 226 ALA B CA 1
ATOM 5554 C C . ALA B 1 226 ? -7.473 -7.547 -4.523 1 98.25 226 ALA B C 1
ATOM 5556 O O . ALA B 1 226 ? -8.016 -8.375 -3.795 1 98.25 226 ALA B O 1
ATOM 5557 N N . THR B 1 227 ? -6.227 -7.312 -4.465 1 98.25 227 THR B N 1
ATOM 5558 C CA . THR B 1 227 ? -5.32 -8.148 -3.686 1 98.25 227 THR B CA 1
ATOM 5559 C C . THR B 1 227 ? -4.816 -7.402 -2.455 1 98.25 227 THR B C 1
ATOM 5561 O O . THR B 1 227 ? -4.82 -6.168 -2.428 1 98.25 227 THR B O 1
ATOM 5564 N N . PRO B 1 228 ? -4.426 -8.133 -1.438 1 97.69 228 PRO B N 1
ATOM 5565 C CA . PRO B 1 228 ? -3.6 -7.516 -0.401 1 97.69 228 PRO B CA 1
ATOM 5566 C C . PRO B 1 228 ? -2.201 -7.152 -0.899 1 97.69 228 PRO B C 1
ATOM 5568 O O . PRO B 1 228 ? -1.717 -7.742 -1.87 1 97.69 228 PRO B O 1
ATOM 5571 N N . ASP B 1 229 ? -1.604 -6.176 -0.218 1 97.81 229 ASP B N 1
ATOM 5572 C CA . ASP B 1 229 ? -0.235 -5.777 -0.538 1 97.81 229 ASP B CA 1
ATOM 5573 C C . ASP B 1 229 ? 0.747 -6.305 0.506 1 97.81 229 ASP B C 1
ATOM 5575 O O . ASP B 1 229 ? 1.959 -6.305 0.281 1 97.81 229 ASP B O 1
ATOM 5579 N N . VAL B 1 230 ? 0.254 -6.652 1.64 1 97.38 230 VAL B N 1
ATOM 5580 C CA . VAL B 1 230 ? 1.026 -7.332 2.674 1 97.38 230 VAL B CA 1
ATOM 5581 C C . VAL B 1 230 ? 0.868 -8.844 2.529 1 97.38 230 VAL B C 1
ATOM 5583 O O . VAL B 1 230 ? -0.252 -9.359 2.543 1 97.38 230 VAL B O 1
ATOM 5586 N N . ILE B 1 231 ? 1.974 -9.539 2.404 1 97.25 231 ILE B N 1
ATOM 5587 C CA . ILE B 1 231 ? 1.923 -10.969 2.125 1 97.25 231 ILE B CA 1
ATOM 5588 C C . ILE B 1 231 ? 2.9 -11.703 3.037 1 97.25 231 ILE B C 1
ATOM 5590 O O . ILE B 1 231 ? 3.893 -11.133 3.49 1 97.25 231 ILE B O 1
ATOM 5594 N N . ARG B 1 232 ? 2.592 -12.938 3.285 1 96.56 232 ARG B N 1
ATOM 5595 C CA . ARG B 1 232 ? 3.549 -13.758 4.02 1 96.56 232 ARG B CA 1
ATOM 5596 C C . ARG B 1 232 ? 4.844 -13.93 3.232 1 96.56 232 ARG B C 1
ATOM 5598 O O . ARG B 1 232 ? 4.812 -14.148 2.02 1 96.56 232 ARG B O 1
ATOM 5605 N N . THR B 1 233 ? 5.926 -13.883 3.926 1 93.38 233 THR B N 1
ATOM 5606 C CA . THR B 1 233 ? 7.23 -13.891 3.273 1 93.38 233 THR B CA 1
ATOM 5607 C C . THR B 1 233 ? 7.449 -15.195 2.514 1 93.38 233 THR B C 1
ATOM 5609 O O . THR B 1 233 ? 8.023 -15.203 1.424 1 93.38 233 THR B O 1
ATOM 5612 N N . HIS B 1 234 ? 7.047 -16.312 3.039 1 91.94 234 HIS B N 1
ATOM 5613 C CA . HIS B 1 234 ? 7.281 -17.594 2.389 1 91.94 234 HIS B CA 1
ATOM 5614 C C . HIS B 1 234 ? 6.52 -17.703 1.07 1 91.94 234 HIS B C 1
ATOM 5616 O O . HIS B 1 234 ? 6.957 -18.391 0.146 1 91.94 234 HIS B O 1
ATOM 5622 N N . VAL B 1 235 ? 5.379 -16.984 0.979 1 94.94 235 VAL B N 1
ATOM 5623 C CA . VAL B 1 235 ? 4.629 -16.969 -0.272 1 94.94 235 VAL B CA 1
ATOM 5624 C C . VAL B 1 235 ? 5.426 -16.219 -1.341 1 94.94 235 VAL B C 1
ATOM 5626 O O . VAL B 1 235 ? 5.527 -16.688 -2.48 1 94.94 235 VAL B O 1
ATOM 5629 N N . ALA B 1 236 ? 5.977 -15.125 -0.96 1 94.25 236 ALA B N 1
ATOM 5630 C CA . ALA B 1 236 ? 6.805 -14.352 -1.884 1 94.25 236 ALA B CA 1
ATOM 5631 C C . ALA B 1 236 ? 8.016 -15.164 -2.338 1 94.25 236 ALA B C 1
ATOM 5633 O O . ALA B 1 236 ? 8.352 -15.18 -3.525 1 94.25 236 ALA B O 1
ATOM 5634 N N . ASP B 1 237 ? 8.609 -15.836 -1.419 1 91 237 ASP B N 1
ATOM 5635 C CA . ASP B 1 237 ? 9.781 -16.641 -1.72 1 91 237 ASP B CA 1
ATOM 5636 C C . ASP B 1 237 ? 9.453 -17.75 -2.715 1 91 237 ASP B C 1
ATOM 5638 O O . ASP B 1 237 ? 10.219 -18.016 -3.639 1 91 237 ASP B O 1
ATOM 5642 N N . ARG B 1 238 ? 8.375 -18.297 -2.512 1 92.81 238 ARG B N 1
ATOM 5643 C CA . ARG B 1 238 ? 7.969 -19.422 -3.334 1 92.81 238 ARG B CA 1
ATOM 5644 C C . ARG B 1 238 ? 7.617 -18.984 -4.75 1 92.81 238 ARG B C 1
ATOM 5646 O O . ARG B 1 238 ? 7.621 -19.797 -5.68 1 92.81 238 ARG B O 1
ATOM 5653 N N . CYS B 1 239 ? 7.301 -17.719 -4.875 1 94.31 239 CYS B N 1
ATOM 5654 C CA . CYS B 1 239 ? 7.035 -17.188 -6.203 1 94.31 239 CYS B CA 1
ATOM 5655 C C . CYS B 1 239 ? 8.336 -16.828 -6.918 1 94.31 239 CYS B C 1
ATOM 5657 O O . CYS B 1 239 ? 8.32 -16.484 -8.102 1 94.31 239 CYS B O 1
ATOM 5659 N N . GLY B 1 240 ? 9.422 -16.922 -6.242 1 90.62 240 GLY B N 1
ATOM 5660 C CA . GLY B 1 240 ? 10.719 -16.703 -6.867 1 90.62 240 GLY B CA 1
ATOM 5661 C C . GLY B 1 240 ? 11.297 -15.328 -6.582 1 90.62 240 GLY B C 1
ATOM 5662 O O . GLY B 1 240 ? 12.203 -14.867 -7.285 1 90.62 240 GLY B O 1
ATOM 5663 N N . TYR B 1 241 ? 10.844 -14.617 -5.582 1 84.31 241 TYR B N 1
ATOM 5664 C CA . TYR B 1 241 ? 11.289 -13.25 -5.32 1 84.31 241 TYR B CA 1
ATOM 5665 C C . TYR B 1 241 ? 12.188 -13.195 -4.09 1 84.31 241 TYR B C 1
ATOM 5667 O O . TYR B 1 241 ? 12.32 -12.148 -3.457 1 84.31 241 TYR B O 1
ATOM 5675 N N . GLN B 1 242 ? 12.836 -14.203 -3.84 1 78 242 GLN B N 1
ATOM 5676 C CA . GLN B 1 242 ? 13.742 -14.25 -2.699 1 78 242 GLN B CA 1
ATOM 5677 C C . GLN B 1 242 ? 14.961 -13.352 -2.926 1 78 242 GLN B C 1
ATOM 5679 O O . GLN B 1 242 ? 15.383 -13.148 -4.066 1 78 242 GLN B O 1
ATOM 5684 N N . ALA B 1 243 ? 15.383 -12.852 -1.734 1 63.53 243 ALA B N 1
ATOM 5685 C CA . ALA B 1 243 ? 16.594 -12.031 -1.781 1 63.53 243 ALA B CA 1
ATOM 5686 C C . ALA B 1 243 ? 17.812 -12.875 -2.115 1 63.53 243 ALA B C 1
ATOM 5688 O O . ALA B 1 243 ? 18.016 -13.953 -1.545 1 63.53 243 ALA B O 1
ATOM 5689 N N . ARG B 1 244 ? 18.531 -12.727 -3.156 1 56.94 244 ARG B N 1
ATOM 5690 C CA . ARG B 1 244 ? 19.672 -13.508 -3.602 1 56.94 244 ARG B CA 1
ATOM 5691 C C . ARG B 1 244 ? 20.938 -13.133 -2.824 1 56.94 244 ARG B C 1
ATOM 5693 O O . ARG B 1 244 ? 21.781 -13.984 -2.557 1 56.94 244 ARG B O 1
ATOM 5700 N N . SER B 1 245 ? 21.281 -11.914 -2.906 1 53.66 245 SER B N 1
ATOM 5701 C CA . SER B 1 245 ? 22.562 -11.492 -2.357 1 53.66 245 SER B CA 1
ATOM 5702 C C . SER B 1 245 ? 22.391 -10.867 -0.977 1 53.66 245 SER B C 1
ATOM 5704 O O . SER B 1 245 ? 23.188 -10.016 -0.574 1 53.66 245 SER B O 1
ATOM 5706 N N . GLY B 1 246 ? 21.562 -11.547 -0.142 1 54.09 246 GLY B N 1
ATOM 5707 C CA . GLY B 1 246 ? 21.438 -10.969 1.188 1 54.09 246 GLY B CA 1
ATOM 5708 C C . GLY B 1 246 ? 20.656 -9.664 1.206 1 54.09 246 GLY B C 1
ATOM 5709 O O . GLY B 1 246 ? 20.266 -9.195 2.271 1 54.09 246 GLY B O 1
ATOM 5710 N N . GLU B 1 247 ? 20.734 -8.984 0.201 1 57.72 247 GLU B N 1
ATOM 5711 C CA . GLU B 1 247 ? 19.984 -7.734 0.238 1 57.72 247 GLU B CA 1
ATOM 5712 C C . GLU B 1 247 ? 18.5 -7.973 -0.063 1 57.72 247 GLU B C 1
ATOM 5714 O O . GLU B 1 247 ? 18.156 -8.594 -1.073 1 57.72 247 GLU B O 1
ATOM 5719 N N . ASN B 1 248 ? 17.766 -7.727 0.824 1 59.69 248 ASN B N 1
ATOM 5720 C CA . ASN B 1 248 ? 16.328 -7.957 0.709 1 59.69 248 ASN B CA 1
ATOM 5721 C C . ASN B 1 248 ? 15.719 -7.125 -0.414 1 59.69 248 ASN B C 1
ATOM 5723 O O . ASN B 1 248 ? 16.016 -5.938 -0.545 1 59.69 248 ASN B O 1
ATOM 5727 N N . GLN B 1 249 ? 14.93 -7.844 -1.229 1 74.56 249 GLN B N 1
ATOM 5728 C CA . GLN B 1 249 ? 14.227 -7.191 -2.332 1 74.56 249 GLN B CA 1
ATOM 5729 C C . GLN B 1 249 ? 12.898 -6.605 -1.869 1 74.56 249 GLN B C 1
ATOM 5731 O O . GLN B 1 249 ? 12.328 -5.742 -2.537 1 74.56 249 GLN B O 1
ATOM 5736 N N . TYR B 1 250 ? 12.555 -7.078 -0.673 1 86.25 250 TYR B N 1
ATOM 5737 C CA . TYR B 1 250 ? 11.25 -6.633 -0.192 1 86.25 250 TYR B CA 1
ATOM 5738 C C . TYR B 1 250 ? 11.383 -5.863 1.116 1 86.25 250 TYR B C 1
ATOM 5740 O O . TYR B 1 250 ? 12.352 -6.059 1.862 1 86.25 250 TYR B O 1
ATOM 5748 N N . TYR B 1 251 ? 10.445 -5.027 1.328 1 92.06 251 TYR B N 1
ATOM 5749 C CA . TYR B 1 251 ? 10.273 -4.461 2.66 1 92.06 251 TYR B CA 1
ATOM 5750 C C . TYR B 1 251 ? 9.672 -5.488 3.615 1 92.06 251 TYR B C 1
ATOM 5752 O O . TYR B 1 251 ? 8.609 -6.047 3.35 1 92.06 251 TYR B O 1
ATOM 5760 N N . LEU B 1 252 ? 10.406 -5.766 4.629 1 93.31 252 LEU B N 1
ATOM 5761 C CA . LEU B 1 252 ? 9.914 -6.688 5.648 1 93.31 252 LEU B CA 1
ATOM 5762 C C . LEU B 1 252 ? 9.195 -5.938 6.762 1 93.31 252 LEU B C 1
ATOM 5764 O O . LEU B 1 252 ? 9.586 -4.824 7.117 1 93.31 252 LEU B O 1
ATOM 5768 N N . LEU B 1 253 ? 8.141 -6.512 7.238 1 94.5 253 LEU B N 1
ATOM 5769 C CA . LEU B 1 253 ? 7.469 -5.945 8.398 1 94.5 253 LEU B CA 1
ATOM 5770 C C . LEU B 1 253 ? 8.156 -6.383 9.688 1 94.5 253 LEU B C 1
ATOM 5772 O O . LEU B 1 253 ? 8.609 -7.523 9.805 1 94.5 253 LEU B O 1
ATOM 5776 N N . ALA B 1 254 ? 8.148 -5.488 10.633 1 91.56 254 ALA B N 1
ATOM 5777 C CA . ALA B 1 254 ? 8.812 -5.766 11.906 1 91.56 254 ALA B CA 1
ATOM 5778 C C . ALA B 1 254 ? 8.016 -6.785 12.727 1 91.56 254 ALA B C 1
ATOM 5780 O O . ALA B 1 254 ? 6.789 -6.707 12.805 1 91.56 254 ALA B O 1
ATOM 5781 N N . ASN B 1 255 ? 8.656 -7.75 13.25 1 86.56 255 ASN B N 1
ATOM 5782 C CA . ASN B 1 255 ? 8.141 -8.734 14.195 1 86.56 255 ASN B CA 1
ATOM 5783 C C . ASN B 1 255 ? 7.039 -9.586 13.562 1 86.56 255 ASN B C 1
ATOM 5785 O O . ASN B 1 255 ? 6.109 -10.016 14.25 1 86.56 255 ASN B O 1
ATOM 5789 N N . GLU B 1 256 ? 6.996 -9.672 12.266 1 88.94 256 GLU B N 1
ATOM 5790 C CA . GLU B 1 256 ? 6.059 -10.492 11.508 1 88.94 256 GLU B CA 1
ATOM 5791 C C . GLU B 1 256 ? 6.766 -11.242 10.383 1 88.94 256 GLU B C 1
ATOM 5793 O O . GLU B 1 256 ? 7.832 -10.828 9.93 1 88.94 256 GLU B O 1
ATOM 5798 N N . ASP B 1 257 ? 6.238 -12.359 10.031 1 92.81 257 ASP B N 1
ATOM 5799 C CA . ASP B 1 257 ? 6.723 -13.055 8.844 1 92.81 257 ASP B CA 1
ATOM 5800 C C . ASP B 1 257 ? 5.973 -12.594 7.59 1 92.81 257 ASP B C 1
ATOM 5802 O O . ASP B 1 257 ? 5.434 -13.422 6.848 1 92.81 257 ASP B O 1
ATOM 5806 N N . LYS B 1 258 ? 5.938 -11.312 7.434 1 96 258 LYS B N 1
ATOM 5807 C CA . LYS B 1 258 ? 5.238 -10.703 6.305 1 96 258 LYS B CA 1
ATOM 5808 C C . LYS B 1 258 ? 6.109 -9.656 5.625 1 96 258 LYS B C 1
ATOM 5810 O O . LYS B 1 258 ? 7.062 -9.148 6.219 1 96 258 LYS B O 1
ATOM 5815 N N . CYS B 1 259 ? 5.836 -9.406 4.426 1 95.69 259 CYS B N 1
ATOM 5816 C CA . CYS B 1 259 ? 6.539 -8.414 3.629 1 95.69 259 CYS B CA 1
ATOM 5817 C C . CYS B 1 259 ? 5.57 -7.652 2.729 1 95.69 259 CYS B C 1
ATOM 5819 O O . CYS B 1 259 ? 4.402 -8.023 2.617 1 95.69 259 CYS B O 1
ATOM 5821 N N . LEU B 1 260 ? 6.031 -6.543 2.252 1 96.81 260 LEU B N 1
ATOM 5822 C CA . LEU B 1 260 ? 5.273 -5.809 1.242 1 96.81 260 LEU B CA 1
ATOM 5823 C C . LEU B 1 260 ? 5.527 -6.383 -0.149 1 96.81 260 LEU B C 1
ATOM 5825 O O . LEU B 1 260 ? 6.676 -6.652 -0.513 1 96.81 260 LEU B O 1
ATOM 5829 N N . SER B 1 261 ? 4.484 -6.574 -0.894 1 96.75 261 SER B N 1
ATOM 5830 C CA . SER B 1 261 ? 4.586 -7.219 -2.199 1 96.75 261 SER B CA 1
ATOM 5831 C C . SER B 1 261 ? 5.254 -6.301 -3.217 1 96.75 261 SER B C 1
ATOM 5833 O O . SER B 1 261 ? 4.949 -5.105 -3.279 1 96.75 261 SER B O 1
ATOM 5835 N N . GLY B 1 262 ? 6.129 -6.824 -4.027 1 95.31 262 GLY B N 1
ATOM 5836 C CA . GLY B 1 262 ? 6.758 -6.07 -5.094 1 95.31 262 GLY B CA 1
ATOM 5837 C C . GLY B 1 262 ? 5.969 -6.094 -6.391 1 95.31 262 GLY B C 1
ATOM 5838 O O . GLY B 1 262 ? 6.312 -5.395 -7.348 1 95.31 262 GLY B O 1
ATOM 5839 N N . THR B 1 263 ? 4.977 -6.902 -6.461 1 96.44 263 THR B N 1
ATOM 5840 C CA . THR B 1 263 ? 4.078 -7.066 -7.602 1 96.44 263 THR B CA 1
ATOM 5841 C C . THR B 1 263 ? 2.797 -7.781 -7.18 1 96.44 263 THR B C 1
ATOM 5843 O O . THR B 1 263 ? 2.814 -8.617 -6.27 1 96.44 263 THR B O 1
ATOM 5846 N N . ALA B 1 264 ? 1.69 -7.48 -7.852 1 98.31 264 ALA B N 1
ATOM 5847 C CA . ALA B 1 264 ? 0.439 -8.172 -7.562 1 98.31 264 ALA B CA 1
ATOM 5848 C C . ALA B 1 264 ? 0.498 -9.633 -8.023 1 98.31 264 ALA B C 1
ATOM 5850 O O . ALA B 1 264 ? -0.36 -10.438 -7.656 1 98.31 264 ALA B O 1
ATOM 5851 N N . GLU B 1 265 ? 1.535 -10.062 -8.781 1 98.38 265 GLU B N 1
ATOM 5852 C CA . GLU B 1 265 ? 1.769 -11.453 -9.156 1 98.38 265 GLU B CA 1
ATOM 5853 C C . GLU B 1 265 ? 1.807 -12.359 -7.93 1 98.38 265 GLU B C 1
ATOM 5855 O O . GLU B 1 265 ? 1.242 -13.453 -7.945 1 98.38 265 GLU B O 1
ATOM 5860 N N . ILE B 1 266 ? 2.379 -11.898 -6.895 1 98 266 ILE B N 1
ATOM 5861 C CA . ILE B 1 266 ? 2.629 -12.703 -5.703 1 98 266 ILE B CA 1
ATOM 5862 C C . ILE B 1 266 ? 1.309 -13.008 -5 1 98 266 ILE B C 1
ATOM 5864 O O . ILE B 1 266 ? 0.968 -14.172 -4.789 1 98 266 ILE B O 1
ATOM 5868 N N . PRO B 1 267 ? 0.542 -11.953 -4.684 1 98.62 267 PRO B N 1
ATOM 5869 C CA . PRO B 1 267 ? -0.729 -12.297 -4.039 1 98.62 267 PRO B CA 1
ATOM 5870 C C . PRO B 1 267 ? -1.699 -13 -4.988 1 98.62 267 PRO B C 1
ATOM 5872 O O . PRO B 1 267 ? -2.539 -13.789 -4.543 1 98.62 267 PRO B O 1
ATOM 5875 N N . LEU B 1 268 ? -1.653 -12.789 -6.281 1 98.81 268 LEU B N 1
ATOM 5876 C CA . LEU B 1 268 ? -2.502 -13.531 -7.203 1 98.81 268 LEU B CA 1
ATOM 5877 C C . LEU B 1 268 ? -2.133 -15.008 -7.207 1 98.81 268 LEU B C 1
ATOM 5879 O O . LEU B 1 268 ? -3.012 -15.875 -7.195 1 98.81 268 LEU B O 1
ATOM 5883 N N . ALA B 1 269 ? -0.855 -15.312 -7.258 1 98.62 269 ALA B N 1
ATOM 5884 C CA . ALA B 1 269 ? -0.414 -16.703 -7.125 1 98.62 269 ALA B CA 1
ATOM 5885 C C . ALA B 1 269 ? -0.787 -17.266 -5.758 1 98.62 269 ALA B C 1
ATOM 5887 O O . ALA B 1 269 ? -1.259 -18.406 -5.66 1 98.62 269 ALA B O 1
ATOM 5888 N N . GLY B 1 270 ? -0.583 -16.453 -4.738 1 98.31 270 GLY B N 1
ATOM 5889 C CA . GLY B 1 270 ? -0.876 -16.859 -3.369 1 98.31 270 GLY B CA 1
ATOM 5890 C C . GLY B 1 270 ? -2.34 -17.188 -3.145 1 98.31 270 GLY B C 1
ATOM 5891 O O . GLY B 1 270 ? -2.676 -17.938 -2.232 1 98.31 270 GLY B O 1
ATOM 5892 N N . MET B 1 271 ? -3.189 -16.609 -3.953 1 98.5 271 MET B N 1
ATOM 5893 C CA . MET B 1 271 ? -4.621 -16.891 -3.875 1 98.5 271 MET B CA 1
ATOM 5894 C C . MET B 1 271 ? -4.895 -18.375 -4.078 1 98.5 271 MET B C 1
ATOM 5896 O O . MET B 1 271 ? -5.922 -18.891 -3.631 1 98.5 271 MET B O 1
ATOM 5900 N N . TYR B 1 272 ? -3.965 -19.109 -4.684 1 98.19 272 TYR B N 1
ATOM 5901 C CA . TYR B 1 272 ? -4.168 -20.5 -5.027 1 98.19 272 TYR B CA 1
ATOM 5902 C C . TYR B 1 272 ? -3.213 -21.406 -4.25 1 98.19 272 TYR B C 1
ATOM 5904 O O . TYR B 1 272 ? -3.016 -22.562 -4.605 1 98.19 272 TYR B O 1
ATOM 5912 N N . LEU B 1 273 ? -2.598 -20.859 -3.268 1 97.31 273 LEU B N 1
ATOM 5913 C CA . LEU B 1 273 ? -1.689 -21.625 -2.418 1 97.31 273 LEU B CA 1
ATOM 5914 C C . LEU B 1 273 ? -2.361 -22.891 -1.909 1 97.31 273 LEU B C 1
ATOM 5916 O O . LEU B 1 273 ? -3.422 -22.828 -1.283 1 97.31 273 LEU B O 1
ATOM 5920 N N . ASN B 1 274 ? -1.829 -24.078 -2.236 1 94.88 274 ASN B N 1
ATOM 5921 C CA . ASN B 1 274 ? -2.279 -25.406 -1.808 1 94.88 274 ASN B CA 1
ATOM 5922 C C . ASN B 1 274 ? -3.664 -25.734 -2.357 1 94.88 274 ASN B C 1
ATOM 5924 O O . ASN B 1 274 ? -4.465 -26.391 -1.688 1 94.88 274 ASN B O 1
ATOM 5928 N N . LYS B 1 275 ? -3.93 -25.234 -3.486 1 95.75 275 LYS B N 1
ATOM 5929 C CA . LYS B 1 275 ? -5.25 -25.5 -4.055 1 95.75 275 LYS B CA 1
ATOM 5930 C C . LYS B 1 275 ? -5.156 -26.453 -5.238 1 95.75 275 LYS B C 1
ATOM 5932 O O . LYS B 1 275 ? -4.16 -26.453 -5.965 1 95.75 275 LYS B O 1
ATOM 5937 N N . ASN B 1 276 ? -6.16 -27.234 -5.387 1 94.06 276 ASN B N 1
ATOM 5938 C CA . ASN B 1 276 ? -6.41 -28.047 -6.578 1 94.06 276 ASN B CA 1
ATOM 5939 C C . ASN B 1 276 ? -7.48 -27.422 -7.465 1 94.06 276 ASN B C 1
ATOM 5941 O O . ASN B 1 276 ? -8.656 -27.375 -7.09 1 94.06 276 ASN B O 1
ATOM 5945 N N . VAL B 1 277 ? -7.078 -27.016 -8.609 1 94.88 277 VAL B N 1
ATOM 5946 C CA . VAL B 1 277 ? -8.031 -26.359 -9.508 1 94.88 277 VAL B CA 1
ATOM 5947 C C . VAL B 1 277 ? -8.617 -27.375 -10.469 1 94.88 277 VAL B C 1
ATOM 5949 O O . VAL B 1 277 ? -7.988 -28.406 -10.766 1 94.88 277 VAL B O 1
ATOM 5952 N N . LEU B 1 278 ? -9.789 -27.125 -10.906 1 91.94 278 LEU B N 1
ATOM 5953 C CA . LEU B 1 278 ? -10.445 -28 -11.867 1 91.94 278 LEU B CA 1
ATOM 5954 C C . LEU B 1 278 ? -9.898 -27.781 -13.273 1 91.94 278 LEU B C 1
ATOM 5956 O O . LEU B 1 278 ? -9.68 -26.641 -13.688 1 91.94 278 LEU B O 1
ATOM 5960 N N . TYR B 1 279 ? -9.719 -28.844 -13.922 1 92.69 279 TYR B N 1
ATOM 5961 C CA . TYR B 1 279 ? -9.25 -28.766 -15.297 1 92.69 279 TYR B CA 1
ATOM 5962 C C . TYR B 1 279 ? -10.195 -27.906 -16.141 1 92.69 279 TYR B C 1
ATOM 5964 O O . TYR B 1 279 ? -9.75 -27.172 -17.016 1 92.69 279 TYR B O 1
ATOM 5972 N N . SER B 1 280 ? -11.484 -27.953 -15.883 1 92.5 280 SER B N 1
ATOM 5973 C CA . SER B 1 280 ? -12.5 -27.25 -16.656 1 92.5 280 SER B CA 1
ATOM 5974 C C . SER B 1 280 ? -12.406 -25.75 -16.453 1 92.5 280 SER B C 1
ATOM 5976 O O . SER B 1 280 ? -12.891 -24.969 -17.281 1 92.5 280 SER B O 1
ATOM 5978 N N . ASP B 1 281 ? -11.742 -25.344 -15.422 1 94.25 281 ASP B N 1
ATOM 5979 C CA . ASP B 1 281 ? -11.633 -23.922 -15.117 1 94.25 281 ASP B CA 1
ATOM 5980 C C . ASP B 1 281 ? -10.414 -23.312 -15.797 1 94.25 281 ASP B C 1
ATOM 5982 O O . ASP B 1 281 ? -10.273 -22.094 -15.844 1 94.25 281 ASP B O 1
ATOM 5986 N N . LEU B 1 282 ? -9.609 -24.188 -16.375 1 96.12 282 LEU B N 1
ATOM 5987 C CA . LEU B 1 282 ? -8.367 -23.719 -16.984 1 96.12 282 LEU B CA 1
ATOM 5988 C C . LEU B 1 282 ? -8.562 -23.391 -18.453 1 96.12 282 LEU B C 1
ATOM 5990 O O . LEU B 1 282 ? -9.289 -24.094 -19.156 1 96.12 282 LEU B O 1
ATOM 5994 N N . PRO B 1 283 ? -7.992 -22.359 -18.875 1 97.75 283 PRO B N 1
ATOM 5995 C CA . PRO B 1 283 ? -7.082 -21.453 -18.156 1 97.75 283 PRO B CA 1
ATOM 5996 C C . PRO B 1 283 ? -7.82 -20.422 -17.297 1 97.75 283 PRO B C 1
ATOM 5998 O O . PRO B 1 283 ? -8.922 -20 -17.656 1 97.75 283 PRO B O 1
ATOM 6001 N N . ILE B 1 284 ? -7.266 -20.125 -16.203 1 98.5 284 ILE B N 1
ATOM 6002 C CA . ILE B 1 284 ? -7.723 -19.031 -15.344 1 98.5 284 ILE B CA 1
ATOM 6003 C C . ILE B 1 284 ? -6.914 -17.781 -15.648 1 98.5 284 ILE B C 1
ATOM 6005 O O . ILE B 1 284 ? -5.68 -17.812 -15.664 1 98.5 284 ILE B O 1
ATOM 6009 N N . LYS B 1 285 ? -7.535 -16.688 -15.969 1 98.88 285 LYS B N 1
ATOM 6010 C CA . LYS B 1 285 ? -6.906 -15.406 -16.266 1 98.88 285 LYS B CA 1
ATOM 6011 C C . LYS B 1 285 ? -7.359 -14.336 -15.281 1 98.88 285 LYS B C 1
ATOM 6013 O O . LYS B 1 285 ? -8.555 -14.047 -15.172 1 98.88 285 LYS B O 1
ATOM 6018 N N . LEU B 1 286 ? -6.43 -13.703 -14.602 1 98.94 286 LEU B N 1
ATOM 6019 C CA . LEU B 1 286 ? -6.723 -12.727 -13.555 1 98.94 286 LEU B CA 1
ATOM 6020 C C . LEU B 1 286 ? -6.035 -11.398 -13.836 1 98.94 286 LEU B C 1
ATOM 6022 O O . LEU B 1 286 ? -5 -11.359 -14.5 1 98.94 286 LEU B O 1
ATOM 6026 N N . VAL B 1 287 ? -6.621 -10.305 -13.383 1 98.94 287 VAL B N 1
ATOM 6027 C CA . VAL B 1 287 ? -6.02 -8.977 -13.43 1 98.94 287 VAL B CA 1
ATOM 6028 C C . VAL B 1 287 ? -6.207 -8.273 -12.086 1 98.94 287 VAL B C 1
ATOM 6030 O O . VAL B 1 287 ? -7.246 -8.422 -11.445 1 98.94 287 VAL B O 1
ATOM 6033 N N . ALA B 1 288 ? -5.207 -7.578 -11.633 1 98.88 288 ALA B N 1
ATOM 6034 C CA . ALA B 1 288 ? -5.277 -6.875 -10.352 1 98.88 288 ALA B CA 1
ATOM 6035 C C . ALA B 1 288 ? -4.438 -5.602 -10.375 1 98.88 288 ALA B C 1
ATOM 6037 O O . ALA B 1 288 ? -3.342 -5.586 -10.945 1 98.88 288 ALA B O 1
ATOM 6038 N N . PHE B 1 289 ? -5.043 -4.586 -9.82 1 98.12 289 PHE B N 1
ATOM 6039 C CA . PHE B 1 289 ? -4.254 -3.404 -9.484 1 98.12 289 PHE B CA 1
ATOM 6040 C C . PHE B 1 289 ? -3.615 -3.553 -8.109 1 98.12 289 PHE B C 1
ATOM 6042 O O . PHE B 1 289 ? -4.301 -3.855 -7.129 1 98.12 289 PHE B O 1
ATOM 6049 N N . GLY B 1 290 ? -2.305 -3.316 -8.047 1 96 290 GLY B N 1
ATOM 6050 C CA . GLY B 1 290 ? -1.612 -3.342 -6.77 1 96 290 GLY B CA 1
ATOM 6051 C C . GLY B 1 290 ? -0.602 -2.221 -6.617 1 96 290 GLY B C 1
ATOM 6052 O O . GLY B 1 290 ? -0.111 -1.682 -7.613 1 96 290 GLY B O 1
ATOM 6053 N N . ARG B 1 291 ? -0.414 -1.827 -5.332 1 96.56 291 ARG B N 1
ATOM 6054 C CA . ARG B 1 291 ? 0.767 -1.04 -4.992 1 96.56 291 ARG B CA 1
ATOM 6055 C C . ARG B 1 291 ? 1.992 -1.933 -4.828 1 96.56 291 ARG B C 1
ATOM 6057 O O . ARG B 1 291 ? 1.944 -2.938 -4.117 1 96.56 291 ARG B O 1
ATOM 6064 N N . CYS B 1 292 ? 2.99 -1.592 -5.531 1 96.5 292 CYS B N 1
ATOM 6065 C CA . CYS B 1 292 ? 4.219 -2.379 -5.496 1 96.5 292 CYS B CA 1
ATOM 6066 C C . CYS B 1 292 ? 5.281 -1.691 -4.645 1 96.5 292 CYS B C 1
ATOM 6068 O O . CYS B 1 292 ? 5.438 -0.47 -4.707 1 96.5 292 CYS B O 1
ATOM 6070 N N . PHE B 1 293 ? 6.02 -2.473 -3.9 1 95.88 293 PHE B N 1
ATOM 6071 C CA . PHE B 1 293 ? 7.062 -1.969 -3.018 1 95.88 293 PHE B CA 1
ATOM 6072 C C . PHE B 1 293 ? 8.383 -2.689 -3.271 1 95.88 293 PHE B C 1
ATOM 6074 O O . PHE B 1 293 ? 8.445 -3.92 -3.219 1 95.88 293 PHE B O 1
ATOM 6081 N N . ARG B 1 294 ? 9.461 -1.971 -3.498 1 91.69 294 ARG B N 1
ATOM 6082 C CA . ARG B 1 294 ? 10.766 -2.553 -3.768 1 91.69 294 ARG B CA 1
ATOM 6083 C C . ARG B 1 294 ? 11.867 -1.781 -3.049 1 91.69 294 ARG B C 1
ATOM 6085 O O . ARG B 1 294 ? 11.852 -0.549 -3.016 1 91.69 294 ARG B O 1
ATOM 6092 N N . VAL B 1 295 ? 12.883 -2.365 -2.221 1 86.12 295 VAL B N 1
ATOM 6093 C CA . VAL B 1 295 ? 13.984 -1.74 -1.499 1 86.12 295 VAL B CA 1
ATOM 6094 C C . VAL B 1 295 ? 15.062 -1.305 -2.484 1 86.12 295 VAL B C 1
ATOM 6096 O O . VAL B 1 295 ? 15.805 -0.355 -2.221 1 86.12 295 VAL B O 1
ATOM 6099 N N . GLU B 1 296 ? 14.938 -0.981 -3.557 1 70.62 296 GLU B N 1
ATOM 6100 C CA . GLU B 1 296 ? 15.898 -0.652 -4.605 1 70.62 296 GLU B CA 1
ATOM 6101 C C . GLU B 1 296 ? 17.281 -0.375 -4.023 1 70.62 296 GLU B C 1
ATOM 6103 O O . GLU B 1 296 ? 17.406 0.383 -3.061 1 70.62 296 GLU B O 1
ATOM 6108 N N . THR B 1 297 ? 18.281 -1.276 -3.41 1 55.88 297 THR B N 1
ATOM 6109 C CA . THR B 1 297 ? 19.594 -1.119 -2.811 1 55.88 297 THR B CA 1
ATOM 6110 C C . THR B 1 297 ? 20.469 -0.197 -3.658 1 55.88 297 THR B C 1
ATOM 6112 O O . THR B 1 297 ? 21.406 0.422 -3.146 1 55.88 297 THR B O 1
ATOM 6115 N N . GLY B 1 298 ? 20.75 -0.5 -4.848 1 47.88 298 GLY B N 1
ATOM 6116 C CA . GLY B 1 298 ? 21.906 -0.025 -5.582 1 47.88 298 GLY B CA 1
ATOM 6117 C C . GLY B 1 298 ? 21.969 1.487 -5.672 1 47.88 298 GLY B C 1
ATOM 6118 O O . GLY B 1 298 ? 20.969 2.176 -5.461 1 47.88 298 GLY B O 1
ATOM 6119 N N . GLY B 1 299 ? 23.406 2.111 -5.418 1 41.59 299 GLY B N 1
ATOM 6120 C CA . GLY B 1 299 ? 24.078 3.371 -5.707 1 41.59 299 GLY B CA 1
ATOM 6121 C C . GLY B 1 299 ? 23.375 4.191 -6.77 1 41.59 299 GLY B C 1
ATOM 6122 O O . GLY B 1 299 ? 23.766 5.324 -7.051 1 41.59 299 GLY B O 1
ATOM 6123 N N . ARG B 1 300 ? 22.875 3.432 -7.707 1 37.69 300 ARG B N 1
ATOM 6124 C CA . ARG B 1 300 ? 22.625 4.086 -8.984 1 37.69 300 ARG B CA 1
ATOM 6125 C C . ARG B 1 300 ? 21.406 4.996 -8.914 1 37.69 300 ARG B C 1
ATOM 6127 O O . ARG B 1 300 ? 20.984 5.566 -9.922 1 37.69 300 ARG B O 1
ATOM 6134 N N . GLY B 1 301 ? 20.672 4.832 -7.941 1 39.16 301 GLY B N 1
ATOM 6135 C CA . GLY B 1 301 ? 19.484 5.688 -7.922 1 39.16 301 GLY B CA 1
ATOM 6136 C C . GLY B 1 301 ? 19.828 7.164 -7.82 1 39.16 301 GLY B C 1
ATOM 6137 O O . GLY B 1 301 ? 18.938 8.008 -7.809 1 39.16 301 GLY B O 1
ATOM 6138 N N . ARG B 1 302 ? 20.891 7.371 -7.168 1 40.41 302 ARG B N 1
ATOM 6139 C CA . ARG B 1 302 ? 21.156 8.789 -6.941 1 40.41 302 ARG B CA 1
ATOM 6140 C C . ARG B 1 302 ? 21.031 9.586 -8.234 1 40.41 302 ARG B C 1
ATOM 6142 O O . ARG B 1 302 ? 20.734 10.773 -8.211 1 40.41 302 ARG B O 1
ATOM 6149 N N . GLY B 1 303 ? 21.625 8.922 -9.258 1 39.38 303 GLY B N 1
ATOM 6150 C CA . GLY B 1 303 ? 21.625 9.703 -10.484 1 39.38 303 GLY B CA 1
ATOM 6151 C C . GLY B 1 303 ? 20.391 9.461 -11.344 1 39.38 303 GLY B C 1
ATOM 6152 O O . GLY B 1 303 ? 20.094 10.234 -12.258 1 39.38 303 GLY B O 1
ATOM 6153 N N . GLU B 1 304 ? 20.125 8.102 -11.539 1 45.91 304 GLU B N 1
ATOM 6154 C CA . GLU B 1 304 ? 19.062 7.91 -12.531 1 45.91 304 GLU B CA 1
ATOM 6155 C C . GLU B 1 304 ? 17.75 8.492 -12.031 1 45.91 304 GLU B C 1
ATOM 6157 O O . GLU B 1 304 ? 17.578 8.727 -10.836 1 45.91 304 GLU B O 1
ATOM 6162 N N . GLY B 1 305 ? 16.641 8.531 -12.914 1 53.38 305 GLY B N 1
ATOM 6163 C CA . GLY B 1 305 ? 15.383 9.266 -13.055 1 53.38 305 GLY B CA 1
ATOM 6164 C C . GLY B 1 305 ? 14.359 8.898 -11.992 1 53.38 305 GLY B C 1
ATOM 6165 O O . GLY B 1 305 ? 14.109 7.723 -11.75 1 53.38 305 GLY B O 1
ATOM 6166 N N . ARG B 1 306 ? 14.188 9.844 -10.883 1 68.56 306 ARG B N 1
ATOM 6167 C CA . ARG B 1 306 ? 13.398 9.93 -9.656 1 68.56 306 ARG B CA 1
ATOM 6168 C C . ARG B 1 306 ? 12.117 9.125 -9.773 1 68.56 306 ARG B C 1
ATOM 6170 O O . ARG B 1 306 ? 11.812 8.305 -8.898 1 68.56 306 ARG B O 1
ATOM 6177 N N . LEU B 1 307 ? 11.555 8.984 -10.953 1 81.69 307 LEU B N 1
ATOM 6178 C CA . LEU B 1 307 ? 10.266 8.312 -11.07 1 81.69 307 LEU B CA 1
ATOM 6179 C C . LEU B 1 307 ? 10.422 6.957 -11.742 1 81.69 307 LEU B C 1
ATOM 6181 O O . LEU B 1 307 ? 9.516 6.121 -11.688 1 81.69 307 LEU B O 1
ATOM 6185 N N . TYR B 1 308 ? 11.625 6.559 -12.242 1 79.44 308 TYR B N 1
ATOM 6186 C CA . TYR B 1 308 ? 11.797 5.316 -12.992 1 79.44 308 TYR B CA 1
ATOM 6187 C C . TYR B 1 308 ? 12.172 4.168 -12.062 1 79.44 308 TYR B C 1
ATOM 6189 O O . TYR B 1 308 ? 11.797 3.02 -12.305 1 79.44 308 TYR B O 1
ATOM 6197 N N . ARG B 1 309 ? 12.922 4.461 -11.094 1 83.25 309 ARG B N 1
ATOM 6198 C CA . ARG B 1 309 ? 13.258 3.506 -10.039 1 83.25 309 ARG B CA 1
ATOM 6199 C C . ARG B 1 309 ? 12.852 4.039 -8.672 1 83.25 309 ARG B C 1
ATOM 6201 O O . ARG B 1 309 ? 13.508 4.926 -8.125 1 83.25 309 ARG B O 1
ATOM 6208 N N . VAL B 1 310 ? 11.797 3.488 -8.195 1 92.19 310 VAL B N 1
ATOM 6209 C CA . VAL B 1 310 ? 11.203 4.031 -6.977 1 92.19 310 VAL B CA 1
ATOM 6210 C C . VAL B 1 310 ? 10.844 2.893 -6.023 1 92.19 310 VAL B C 1
ATOM 6212 O O . VAL B 1 310 ? 10.789 1.728 -6.43 1 92.19 310 VAL B O 1
ATOM 6215 N N . HIS B 1 311 ? 10.656 3.221 -4.812 1 94.44 311 HIS B N 1
ATOM 6216 C CA . HIS B 1 311 ? 10.391 2.24 -3.764 1 94.44 311 HIS B CA 1
ATOM 6217 C C . HIS B 1 311 ? 8.922 1.826 -3.752 1 94.44 311 HIS B C 1
ATOM 6219 O O . HIS B 1 311 ? 8.578 0.774 -3.211 1 94.44 311 HIS B O 1
ATOM 6225 N N . GLN B 1 312 ? 8.125 2.646 -4.301 1 95.94 312 GLN B N 1
ATOM 6226 C CA . GLN B 1 312 ? 6.691 2.385 -4.363 1 95.94 312 GLN B CA 1
ATOM 6227 C C . GLN B 1 312 ? 6.102 2.877 -5.68 1 95.94 312 GLN B C 1
ATOM 6229 O O . GLN B 1 312 ? 6.43 3.969 -6.145 1 95.94 312 GLN B O 1
ATOM 6234 N N . PHE B 1 313 ? 5.254 2.068 -6.285 1 96.5 313 PHE B N 1
ATOM 6235 C CA . PHE B 1 313 ? 4.562 2.518 -7.484 1 96.5 313 PHE B CA 1
ATOM 6236 C C . PHE B 1 313 ? 3.305 1.689 -7.727 1 96.5 313 PHE B C 1
ATOM 6238 O O . PHE B 1 313 ? 3.15 0.606 -7.16 1 96.5 313 PHE B O 1
ATOM 6245 N N . SER B 1 314 ? 2.408 2.182 -8.516 1 97.69 314 SER B N 1
ATOM 6246 C CA . SER B 1 314 ? 1.181 1.491 -8.891 1 97.69 314 SER B CA 1
ATOM 6247 C C . SER B 1 314 ? 1.383 0.657 -10.156 1 97.69 314 SER B C 1
ATOM 6249 O O . SER B 1 314 ? 2.074 1.083 -11.086 1 97.69 314 SER B O 1
ATOM 6251 N N . LYS B 1 315 ? 0.845 -0.513 -10.133 1 98.31 315 LYS B N 1
ATOM 6252 C CA . LYS B 1 315 ? 0.987 -1.411 -11.281 1 98.31 315 LYS B CA 1
ATOM 6253 C C . LYS B 1 315 ? -0.255 -2.281 -11.453 1 98.31 315 LYS B C 1
ATOM 6255 O O . LYS B 1 315 ? -0.83 -2.754 -10.469 1 98.31 315 LYS B O 1
ATOM 6260 N N . VAL B 1 316 ? -0.742 -2.428 -12.688 1 98.88 316 VAL B N 1
ATOM 6261 C CA . VAL B 1 316 ? -1.764 -3.412 -13.031 1 98.88 316 VAL B CA 1
ATOM 6262 C C . VAL B 1 316 ? -1.103 -4.684 -13.562 1 98.88 316 VAL B C 1
ATOM 6264 O O . VAL B 1 316 ? -0.327 -4.637 -14.516 1 98.88 316 VAL B O 1
ATOM 6267 N N . GLU B 1 317 ? -1.461 -5.801 -12.953 1 98.88 317 GLU B N 1
ATOM 6268 C CA . GLU B 1 317 ? -0.788 -7.07 -13.211 1 98.88 317 GLU B CA 1
ATOM 6269 C C . GLU B 1 317 ? -1.746 -8.086 -13.828 1 98.88 317 GLU B C 1
ATOM 6271 O O . GLU B 1 317 ? -2.906 -8.18 -13.422 1 98.88 317 GLU B O 1
ATOM 6276 N N . LEU B 1 318 ? -1.262 -8.75 -14.836 1 98.94 318 LEU B N 1
ATOM 6277 C CA . LEU B 1 318 ? -1.937 -9.922 -15.383 1 98.94 318 LEU B CA 1
ATOM 6278 C C . LEU B 1 318 ? -1.342 -11.203 -14.82 1 98.94 318 LEU B C 1
ATOM 6280 O O . LEU B 1 318 ? -0.129 -11.297 -14.617 1 98.94 318 LEU B O 1
ATOM 6284 N N . PHE B 1 319 ? -2.176 -12.211 -14.57 1 98.94 319 PHE B N 1
ATOM 6285 C CA . PHE B 1 319 ? -1.742 -13.508 -14.062 1 98.94 319 PHE B CA 1
ATOM 6286 C C . PHE B 1 319 ? -2.621 -14.625 -14.617 1 98.94 319 PHE B C 1
ATOM 6288 O O . PHE B 1 319 ? -3.838 -14.461 -14.734 1 98.94 319 PHE B O 1
ATOM 6295 N N . GLY B 1 320 ? -2 -15.727 -14.93 1 98.88 320 GLY B N 1
ATOM 6296 C CA . GLY B 1 320 ? -2.766 -16.828 -15.477 1 98.88 320 GLY B CA 1
ATOM 6297 C C . GLY B 1 320 ? -2.268 -18.188 -15.016 1 98.88 320 GLY B C 1
ATOM 6298 O O . GLY B 1 320 ? -1.087 -18.344 -14.695 1 98.88 320 GLY B O 1
ATOM 6299 N N . LEU B 1 321 ? -3.162 -19.141 -14.922 1 98.81 321 LEU B N 1
ATOM 6300 C CA . LEU B 1 321 ? -2.908 -20.562 -14.68 1 98.81 321 LEU B CA 1
ATOM 6301 C C . LEU B 1 321 ? -3.369 -21.406 -15.859 1 98.81 321 LEU B C 1
ATOM 6303 O O . LEU B 1 321 ? -4.473 -21.219 -16.375 1 98.81 321 LEU B O 1
ATOM 6307 N N . THR B 1 322 ? -2.561 -22.281 -16.312 1 98.31 322 THR B N 1
ATOM 6308 C CA . THR B 1 322 ? -2.934 -23.156 -17.406 1 98.31 322 THR B CA 1
ATOM 6309 C C . THR B 1 322 ? -2.625 -24.609 -17.078 1 98.31 322 THR B C 1
ATOM 6311 O O . THR B 1 322 ? -1.856 -24.891 -16.156 1 98.31 322 THR B O 1
ATOM 6314 N N . ALA B 1 323 ? -3.279 -25.453 -17.859 1 95.88 323 ALA B N 1
ATOM 6315 C CA . ALA B 1 323 ? -2.889 -26.859 -17.828 1 95.88 323 ALA B CA 1
ATOM 6316 C C . ALA B 1 323 ? -1.573 -27.078 -18.562 1 95.88 323 ALA B C 1
ATOM 6318 O O . ALA B 1 323 ? -0.978 -26.125 -19.078 1 95.88 323 ALA B O 1
ATOM 6319 N N . ASN B 1 324 ? -1.077 -28.156 -18.469 1 92.56 324 ASN B N 1
ATOM 6320 C CA . ASN B 1 324 ? 0.111 -28.594 -19.188 1 92.56 324 ASN B CA 1
ATOM 6321 C C . ASN B 1 324 ? -0.103 -29.938 -19.859 1 92.56 324 ASN B C 1
ATOM 6323 O O . ASN B 1 324 ? 0.67 -30.875 -19.641 1 92.56 324 ASN B O 1
ATOM 6327 N N . GLU B 1 325 ? -1.125 -30.016 -20.609 1 87.81 325 GLU B N 1
ATOM 6328 C CA . GLU B 1 325 ? -1.458 -31.266 -21.281 1 87.81 325 GLU B CA 1
ATOM 6329 C C . GLU B 1 325 ? -0.83 -31.344 -22.656 1 87.81 325 GLU B C 1
ATOM 6331 O O . GLU B 1 325 ? -0.219 -32.344 -23.016 1 87.81 325 GLU B O 1
ATOM 6336 N N . ASP B 1 326 ? -1.042 -30.359 -23.438 1 80.56 326 ASP B N 1
ATOM 6337 C CA . ASP B 1 326 ? -0.524 -30.297 -24.797 1 80.56 326 ASP B CA 1
ATOM 6338 C C . ASP B 1 326 ? 0.855 -29.641 -24.844 1 80.56 326 ASP B C 1
ATOM 6340 O O . ASP B 1 326 ? 1.449 -29.5 -25.906 1 80.56 326 ASP B O 1
ATOM 6344 N N . ARG B 1 327 ? 1.312 -29.172 -23.875 1 80.5 327 ARG B N 1
ATOM 6345 C CA . ARG B 1 327 ? 2.635 -28.594 -23.656 1 80.5 327 ARG B CA 1
ATOM 6346 C C . ARG B 1 327 ? 2.732 -27.203 -24.281 1 80.5 327 ARG B C 1
ATOM 6348 O O . ARG B 1 327 ? 3.787 -26.578 -24.219 1 80.5 327 ARG B O 1
ATOM 6355 N N . THR B 1 328 ? 1.604 -26.703 -24.812 1 93.06 328 THR B N 1
ATOM 6356 C CA . THR B 1 328 ? 1.689 -25.375 -25.438 1 93.06 328 THR B CA 1
ATOM 6357 C C . THR B 1 328 ? 0.77 -24.391 -24.734 1 93.06 328 THR B C 1
ATOM 6359 O O . THR B 1 328 ? 0.77 -23.203 -25.047 1 93.06 328 THR B O 1
ATOM 6362 N N . GLU B 1 329 ? 0.011 -24.828 -23.766 1 96.81 329 GLU B N 1
ATOM 6363 C CA . GLU B 1 329 ? -1.024 -24 -23.156 1 96.81 329 GLU B CA 1
ATOM 6364 C C . GLU B 1 329 ? -0.427 -22.734 -22.531 1 96.81 329 GLU B C 1
ATOM 6366 O O . GLU B 1 329 ? -0.946 -21.641 -22.734 1 96.81 329 GLU B O 1
ATOM 6371 N N . SER B 1 330 ? 0.644 -22.875 -21.797 1 97.94 330 SER B N 1
ATOM 6372 C CA . SER B 1 330 ? 1.222 -21.703 -21.141 1 97.94 330 SER B CA 1
ATOM 6373 C C . SER B 1 330 ? 1.931 -20.797 -22.141 1 97.94 330 SER B C 1
ATOM 6375 O O . SER B 1 330 ? 1.996 -19.578 -21.938 1 97.94 330 SER B O 1
ATOM 6377 N N . GLU B 1 331 ? 2.473 -21.375 -23.234 1 97.75 331 GLU B N 1
ATOM 6378 C CA . GLU B 1 331 ? 3.061 -20.562 -24.297 1 97.75 331 GLU B CA 1
ATOM 6379 C C . GLU B 1 331 ? 1.998 -19.734 -25 1 97.75 331 GLU B C 1
ATOM 6381 O O . GLU B 1 331 ? 2.234 -18.578 -25.328 1 97.75 331 GLU B O 1
ATOM 6386 N N . GLU B 1 332 ? 0.875 -20.359 -25.25 1 98.12 332 GLU B N 1
ATOM 6387 C CA . GLU B 1 332 ? -0.238 -19.656 -25.875 1 98.12 332 GLU B CA 1
ATOM 6388 C C . GLU B 1 332 ? -0.726 -18.5 -25 1 98.12 332 GLU B C 1
ATOM 6390 O O . GLU B 1 332 ? -1.047 -17.422 -25.516 1 98.12 332 GLU B O 1
ATOM 6395 N N . LEU B 1 333 ? -0.792 -18.75 -23.719 1 98.69 333 LEU B N 1
ATOM 6396 C CA . LEU B 1 333 ? -1.223 -17.688 -22.812 1 98.69 333 LEU B CA 1
ATOM 6397 C C . LEU B 1 333 ? -0.197 -16.562 -22.766 1 98.69 333 LEU B C 1
ATOM 6399 O O . LEU B 1 333 ? -0.562 -15.391 -22.656 1 98.69 333 LEU B O 1
ATOM 6403 N N . LEU B 1 334 ? 1.085 -16.906 -22.797 1 98.81 334 LEU B N 1
ATOM 6404 C CA . LEU B 1 334 ? 2.119 -15.875 -22.875 1 98.81 334 LEU B CA 1
ATOM 6405 C C . LEU B 1 334 ? 1.935 -15.008 -24.109 1 98.81 334 LEU B C 1
ATOM 6407 O O . LEU B 1 334 ? 2.008 -13.781 -24.031 1 98.81 334 LEU B O 1
ATOM 6411 N N . ASP B 1 335 ? 1.693 -15.68 -25.203 1 98.56 335 ASP B N 1
ATOM 6412 C CA . ASP B 1 335 ? 1.461 -14.961 -26.453 1 98.56 335 ASP B CA 1
ATOM 6413 C C . ASP B 1 335 ? 0.257 -14.031 -26.328 1 98.56 335 ASP B C 1
ATOM 6415 O O . ASP B 1 335 ? 0.284 -12.898 -26.828 1 98.56 335 ASP B O 1
ATOM 6419 N N . GLU B 1 336 ? -0.758 -14.508 -25.703 1 98.69 336 GLU B N 1
ATOM 6420 C CA . GLU B 1 336 ? -1.959 -13.703 -25.5 1 98.69 336 GLU B CA 1
ATOM 6421 C C . GLU B 1 336 ? -1.659 -12.469 -24.641 1 98.69 336 GLU B C 1
ATOM 6423 O O . GLU B 1 336 ? -2.143 -11.375 -24.938 1 98.69 336 GLU B O 1
ATOM 6428 N N . MET B 1 337 ? -0.892 -12.625 -23.594 1 98.88 337 MET B N 1
ATOM 6429 C CA . MET B 1 337 ? -0.541 -11.508 -22.719 1 98.88 337 MET B CA 1
ATOM 6430 C C . MET B 1 337 ? 0.296 -10.477 -23.469 1 98.88 337 MET B C 1
ATOM 6432 O O . MET B 1 337 ? 0.064 -9.273 -23.344 1 98.88 337 MET B O 1
ATOM 6436 N N . VAL B 1 338 ? 1.242 -10.984 -24.219 1 98.88 338 VAL B N 1
ATOM 6437 C CA . VAL B 1 338 ? 2.092 -10.086 -24.984 1 98.88 338 VAL B CA 1
ATOM 6438 C C . VAL B 1 338 ? 1.246 -9.32 -26 1 98.88 338 VAL B C 1
ATOM 6440 O O . VAL B 1 338 ? 1.449 -8.117 -26.203 1 98.88 338 VAL B O 1
ATOM 6443 N N . ALA B 1 339 ? 0.325 -9.992 -26.641 1 98.88 339 ALA B N 1
ATOM 6444 C CA . ALA B 1 339 ? -0.57 -9.344 -27.594 1 98.88 339 ALA B CA 1
ATOM 6445 C C . ALA B 1 339 ? -1.373 -8.234 -26.922 1 98.88 339 ALA B C 1
ATOM 6447 O O . ALA B 1 339 ? -1.559 -7.156 -27.484 1 98.88 339 ALA B O 1
ATOM 6448 N N . LEU B 1 340 ? -1.863 -8.5 -25.734 1 98.88 340 LEU B N 1
ATOM 6449 C CA . LEU B 1 340 ? -2.615 -7.492 -25 1 98.88 340 LEU B CA 1
ATOM 6450 C C . LEU B 1 340 ? -1.728 -6.309 -24.641 1 98.88 340 LEU B C 1
ATOM 6452 O O . LEU B 1 340 ? -2.158 -5.156 -24.719 1 98.88 340 LEU B O 1
ATOM 6456 N N . GLN B 1 341 ? -0.479 -6.59 -24.188 1 98.88 341 GLN B N 1
ATOM 6457 C CA . GLN B 1 341 ? 0.476 -5.527 -23.891 1 98.88 341 GLN B CA 1
ATOM 6458 C C . GLN B 1 341 ? 0.729 -4.648 -25.109 1 98.88 341 GLN B C 1
ATOM 6460 O O . GLN B 1 341 ? 0.777 -3.422 -25 1 98.88 341 GLN B O 1
ATOM 6465 N N . LYS B 1 342 ? 0.923 -5.316 -26.234 1 98.81 342 LYS B N 1
ATOM 6466 C CA . LYS B 1 342 ? 1.136 -4.582 -27.484 1 98.81 342 LYS B CA 1
ATOM 6467 C C . LYS B 1 342 ? -0.057 -3.688 -27.797 1 98.81 342 LYS B C 1
ATOM 6469 O O . LYS B 1 342 ? 0.115 -2.533 -28.203 1 98.81 342 LYS B O 1
ATOM 6474 N N . GLU B 1 343 ? -1.222 -4.207 -27.641 1 98.75 343 GLU B N 1
ATOM 6475 C CA . GLU B 1 343 ? -2.439 -3.449 -27.906 1 98.75 343 GLU B CA 1
ATOM 6476 C C . GLU B 1 343 ? -2.533 -2.219 -27.016 1 98.75 343 GLU B C 1
ATOM 6478 O O . GLU B 1 343 ? -2.848 -1.123 -27.484 1 98.75 343 GLU B O 1
ATOM 6483 N N . ILE B 1 344 ? -2.266 -2.363 -25.75 1 98.75 344 ILE B N 1
ATOM 6484 C CA . ILE B 1 344 ? -2.338 -1.275 -24.781 1 98.75 344 ILE B CA 1
ATOM 6485 C C . ILE B 1 344 ? -1.349 -0.178 -25.172 1 98.75 344 ILE B C 1
ATOM 6487 O O . ILE B 1 344 ? -1.721 0.994 -25.266 1 98.75 344 ILE B O 1
ATOM 6491 N N . ASN B 1 345 ? -0.117 -0.537 -25.391 1 98.62 345 ASN B N 1
ATOM 6492 C CA . ASN B 1 345 ? 0.905 0.454 -25.719 1 98.62 345 ASN B CA 1
ATOM 6493 C C . ASN B 1 345 ? 0.634 1.125 -27.062 1 98.62 345 ASN B C 1
ATOM 6495 O O . ASN B 1 345 ? 0.901 2.316 -27.219 1 98.62 345 ASN B O 1
ATOM 6499 N N . THR B 1 346 ? 0.092 0.338 -28.016 1 98.5 346 THR B N 1
ATOM 6500 C CA . THR B 1 346 ? -0.271 0.89 -29.312 1 98.5 346 THR B CA 1
ATOM 6501 C C . THR B 1 346 ? -1.395 1.913 -29.172 1 98.5 346 THR B C 1
ATOM 6503 O O . THR B 1 346 ? -1.327 3 -29.75 1 98.5 346 THR B O 1
ATOM 6506 N N . GLU B 1 347 ? -2.402 1.591 -28.375 1 98.12 347 GLU B N 1
ATOM 6507 C CA . GLU B 1 347 ? -3.549 2.471 -28.188 1 98.12 347 GLU B CA 1
ATOM 6508 C C . GLU B 1 347 ? -3.154 3.736 -27.422 1 98.12 347 GLU B C 1
ATOM 6510 O O . GLU B 1 347 ? -3.773 4.789 -27.594 1 98.12 347 GLU B O 1
ATOM 6515 N N . LEU B 1 348 ? -2.104 3.666 -26.625 1 98.06 348 LEU B N 1
ATOM 6516 C CA . LEU B 1 348 ? -1.622 4.82 -25.875 1 98.06 348 LEU B CA 1
ATOM 6517 C C . LEU B 1 348 ? -0.752 5.715 -26.75 1 98.06 348 LEU B C 1
ATOM 6519 O O . LEU B 1 348 ? -0.28 6.762 -26.297 1 98.06 348 LEU B O 1
ATOM 6523 N N . GLY B 1 349 ? -0.509 5.273 -28 1 97.12 349 GLY B N 1
ATOM 6524 C CA . GLY B 1 349 ? 0.222 6.078 -28.969 1 97.12 349 GLY B CA 1
ATOM 6525 C C . GLY B 1 349 ? 1.725 6.027 -28.766 1 97.12 349 GLY B C 1
ATOM 6526 O O . GLY B 1 349 ? 2.441 6.949 -29.172 1 97.12 349 GLY B O 1
ATOM 6527 N N . LEU B 1 350 ? 2.234 4.992 -28.203 1 98.19 350 LEU B N 1
ATOM 6528 C CA . LEU B 1 350 ? 3.656 4.914 -27.891 1 98.19 350 LEU B CA 1
ATOM 6529 C C . LEU B 1 350 ? 4.41 4.133 -28.969 1 98.19 350 LEU B C 1
ATOM 6531 O O . LEU B 1 350 ? 3.91 3.125 -29.469 1 98.19 350 LEU B O 1
ATOM 6535 N N . HIS B 1 351 ? 5.512 4.645 -29.422 1 98.38 351 HIS B N 1
ATOM 6536 C CA . HIS B 1 351 ? 6.461 3.855 -30.188 1 98.38 351 HIS B CA 1
ATOM 6537 C C . HIS B 1 351 ? 7.258 2.916 -29.297 1 98.38 351 HIS B C 1
ATOM 6539 O O . HIS B 1 351 ? 7.941 3.363 -28.375 1 98.38 351 HIS B O 1
ATOM 6545 N N . CYS B 1 352 ? 7.133 1.629 -29.594 1 98.69 352 CYS B N 1
ATOM 6546 C CA . CYS B 1 352 ? 7.75 0.646 -28.703 1 98.69 352 CYS B CA 1
ATOM 6547 C C . CYS B 1 352 ? 8.531 -0.388 -29.5 1 98.69 352 CYS B C 1
ATOM 6549 O O . CYS B 1 352 ? 8.383 -0.479 -30.719 1 98.69 352 CYS B O 1
ATOM 6551 N N . ARG B 1 353 ? 9.391 -1.053 -28.844 1 98.75 353 ARG B N 1
ATOM 6552 C CA . ARG B 1 353 ? 9.992 -2.277 -29.359 1 98.75 353 ARG B CA 1
ATOM 6553 C C . ARG B 1 353 ? 9.719 -3.457 -28.438 1 98.75 353 ARG B C 1
ATOM 6555 O O . ARG B 1 353 ? 9.727 -3.305 -27.203 1 98.75 353 ARG B O 1
ATOM 6562 N N . VAL B 1 354 ? 9.367 -4.578 -29.031 1 98.88 354 VAL B N 1
ATOM 6563 C CA . VAL B 1 354 ? 9.148 -5.832 -28.312 1 98.88 354 VAL B CA 1
ATOM 6564 C C . VAL B 1 354 ? 10.438 -6.656 -28.312 1 98.88 354 VAL B C 1
ATOM 6566 O O . VAL B 1 354 ? 11.023 -6.898 -29.375 1 98.88 354 VAL B O 1
ATOM 6569 N N . LEU B 1 355 ? 10.859 -7.102 -27.156 1 98.88 355 LEU B N 1
ATOM 6570 C CA . LEU B 1 355 ? 12.133 -7.789 -27.016 1 98.88 355 LEU B CA 1
ATOM 6571 C C . LEU B 1 355 ? 11.945 -9.172 -26.406 1 98.88 355 LEU B C 1
ATOM 6573 O O . LEU B 1 355 ? 11.195 -9.344 -25.438 1 98.88 355 LEU B O 1
ATOM 6577 N N . ASP B 1 356 ? 12.531 -10.148 -27.016 1 98.81 356 ASP B N 1
ATOM 6578 C CA . ASP B 1 356 ? 12.719 -11.469 -26.406 1 98.81 356 ASP B CA 1
ATOM 6579 C C . ASP B 1 356 ? 13.93 -11.477 -25.484 1 98.81 356 ASP B C 1
ATOM 6581 O O . ASP B 1 356 ? 15.07 -11.328 -25.938 1 98.81 356 ASP B O 1
ATOM 6585 N N . MET B 1 357 ? 13.719 -11.648 -24.219 1 98.69 357 MET B N 1
ATOM 6586 C CA . MET B 1 357 ? 14.75 -11.398 -23.219 1 98.69 357 MET B CA 1
ATOM 6587 C C . MET B 1 357 ? 15.727 -12.57 -23.156 1 98.69 357 MET B C 1
ATOM 6589 O O . MET B 1 357 ? 15.328 -13.727 -23.266 1 98.69 357 MET B O 1
ATOM 6593 N N . PRO B 1 358 ? 16.984 -12.281 -22.906 1 98.5 358 PRO B N 1
ATOM 6594 C CA . PRO B 1 358 ? 18.031 -13.312 -22.906 1 98.5 358 PRO B CA 1
ATOM 6595 C C . PRO B 1 358 ? 18.109 -14.062 -21.578 1 98.5 358 PRO B C 1
ATOM 6597 O O . PRO B 1 358 ? 17.5 -13.641 -20.594 1 98.5 358 PRO B O 1
ATOM 6600 N N . THR B 1 359 ? 18.875 -15.094 -21.562 1 98.12 359 THR B N 1
ATOM 6601 C CA . THR B 1 359 ? 18.969 -16.016 -20.422 1 98.12 359 THR B CA 1
ATOM 6602 C C . THR B 1 359 ? 19.453 -15.281 -19.172 1 98.12 359 THR B C 1
ATOM 6604 O O . THR B 1 359 ? 19.016 -15.594 -18.062 1 98.12 359 THR B O 1
ATOM 6607 N N . GLU B 1 360 ? 20.25 -14.219 -19.297 1 97 360 GLU B N 1
ATOM 6608 C CA . GLU B 1 360 ? 20.828 -13.523 -18.141 1 97 360 GLU B CA 1
ATOM 6609 C C . GLU B 1 360 ? 19.812 -12.562 -17.531 1 97 360 GLU B C 1
ATOM 6611 O O . GLU B 1 360 ? 20.031 -12.062 -16.422 1 97 360 GLU B O 1
ATOM 6616 N N . ASP B 1 361 ? 18.672 -12.398 -18.219 1 96.06 361 ASP B N 1
ATOM 6617 C CA . ASP B 1 361 ? 17.672 -11.453 -17.734 1 96.06 361 ASP B CA 1
ATOM 6618 C C . ASP B 1 361 ? 16.344 -12.141 -17.484 1 96.06 361 ASP B C 1
ATOM 6620 O O . ASP B 1 361 ? 15.305 -11.484 -17.359 1 96.06 361 ASP B O 1
ATOM 6624 N N . LEU B 1 362 ? 16.344 -13.398 -17.406 1 96.31 362 LEU B N 1
ATOM 6625 C CA . LEU B 1 362 ? 15.102 -14.133 -17.172 1 96.31 362 LEU B CA 1
ATOM 6626 C C . LEU B 1 362 ? 14.719 -14.102 -15.703 1 96.31 362 LEU B C 1
ATOM 6628 O O . LEU B 1 362 ? 13.555 -14.305 -15.352 1 96.31 362 LEU B O 1
ATOM 6632 N N . GLY B 1 363 ? 15.609 -13.828 -14.883 1 91.44 363 GLY B N 1
ATOM 6633 C CA . GLY B 1 363 ? 15.367 -14.055 -13.461 1 91.44 363 GLY B CA 1
ATOM 6634 C C . GLY B 1 363 ? 15.281 -15.531 -13.102 1 91.44 363 GLY B C 1
ATOM 6635 O O . GLY B 1 363 ? 15.656 -16.391 -13.898 1 91.44 363 GLY B O 1
ATOM 6636 N N . VAL B 1 364 ? 14.781 -15.828 -11.945 1 92.5 364 VAL B N 1
ATOM 6637 C CA . VAL B 1 364 ? 14.789 -17.188 -11.438 1 92.5 364 VAL B CA 1
ATOM 6638 C C . VAL B 1 364 ? 13.547 -17.938 -11.914 1 92.5 364 VAL B C 1
ATOM 6640 O O . VAL B 1 364 ? 13.633 -19.062 -12.398 1 92.5 364 VAL B O 1
ATOM 6643 N N . PRO B 1 365 ? 12.438 -17.25 -11.938 1 95.88 365 PRO B N 1
ATOM 6644 C CA . PRO B 1 365 ? 11.227 -18.047 -12.203 1 95.88 365 PRO B CA 1
ATOM 6645 C C . PRO B 1 365 ? 10.93 -18.188 -13.695 1 95.88 365 PRO B C 1
ATOM 6647 O O . PRO B 1 365 ? 10.266 -19.141 -14.109 1 95.88 365 PRO B O 1
ATOM 6650 N N . ALA B 1 366 ? 11.383 -17.312 -14.57 1 97.88 366 ALA B N 1
ATOM 6651 C CA . ALA B 1 366 ? 10.898 -17.219 -15.945 1 97.88 366 ALA B CA 1
ATOM 6652 C C . ALA B 1 366 ? 11.539 -18.297 -16.828 1 97.88 366 ALA B C 1
ATOM 6654 O O . ALA B 1 366 ? 12.766 -18.438 -16.844 1 97.88 366 ALA B O 1
ATOM 6655 N N . TYR B 1 367 ? 10.688 -19.062 -17.531 1 97.88 367 TYR B N 1
ATOM 6656 C CA . TYR B 1 367 ? 11.07 -19.969 -18.594 1 97.88 367 TYR B CA 1
ATOM 6657 C C . TYR B 1 367 ? 11.328 -19.234 -19.906 1 97.88 367 TYR B C 1
ATOM 6659 O O . TYR B 1 367 ? 12.305 -19.5 -20.609 1 97.88 367 TYR B O 1
ATOM 6667 N N . ARG B 1 368 ? 10.523 -18.312 -20.172 1 98.56 368 ARG B N 1
ATOM 6668 C CA . ARG B 1 368 ? 10.562 -17.375 -21.297 1 98.56 368 ARG B CA 1
ATOM 6669 C C . ARG B 1 368 ? 10.008 -16.016 -20.891 1 98.56 368 ARG B C 1
ATOM 6671 O O . ARG B 1 368 ? 9.086 -15.93 -20.078 1 98.56 368 ARG B O 1
ATOM 6678 N N . LYS B 1 369 ? 10.594 -14.969 -21.469 1 98.75 369 LYS B N 1
ATOM 6679 C CA . LYS B 1 369 ? 10.195 -13.625 -21.062 1 98.75 369 LYS B CA 1
ATOM 6680 C C . LYS B 1 369 ? 10.273 -12.641 -22.234 1 98.75 369 LYS B C 1
ATOM 6682 O O . LYS B 1 369 ? 11.211 -12.703 -23.031 1 98.75 369 LYS B O 1
ATOM 6687 N N . PHE B 1 370 ? 9.297 -11.781 -22.375 1 98.94 370 PHE B N 1
ATOM 6688 C CA . PHE B 1 370 ? 9.273 -10.688 -23.328 1 98.94 370 PHE B CA 1
ATOM 6689 C C . PHE B 1 370 ? 9.109 -9.344 -22.625 1 98.94 370 PHE B C 1
ATOM 6691 O O . PHE B 1 370 ? 8.273 -9.211 -21.734 1 98.94 370 PHE B O 1
ATOM 6698 N N . ASP B 1 371 ? 9.906 -8.406 -22.969 1 98.75 371 ASP B N 1
ATOM 6699 C CA . ASP B 1 371 ? 9.766 -7.035 -22.484 1 98.75 371 ASP B CA 1
ATOM 6700 C C . ASP B 1 371 ? 9.344 -6.102 -23.625 1 98.75 371 ASP B C 1
ATOM 6702 O O . ASP B 1 371 ? 9.688 -6.336 -24.781 1 98.75 371 ASP B O 1
ATOM 6706 N N . ILE B 1 372 ? 8.547 -5.148 -23.281 1 98.88 372 ILE B N 1
ATOM 6707 C CA . ILE B 1 372 ? 8.258 -4.055 -24.203 1 98.88 372 ILE B CA 1
ATOM 6708 C C . ILE B 1 372 ? 8.875 -2.76 -23.672 1 98.88 372 ILE B C 1
ATOM 6710 O O . ILE B 1 372 ? 8.68 -2.404 -22.516 1 98.88 372 ILE B O 1
ATOM 6714 N N . GLU B 1 373 ? 9.672 -2.145 -24.484 1 98.69 373 GLU B N 1
ATOM 6715 C CA . GLU B 1 373 ? 10.273 -0.856 -24.156 1 98.69 373 GLU B CA 1
ATOM 6716 C C . GLU B 1 373 ? 9.68 0.266 -25 1 98.69 373 GLU B C 1
ATOM 6718 O O . GLU B 1 373 ? 9.492 0.104 -26.219 1 98.69 373 GLU B O 1
ATOM 6723 N N . ALA B 1 374 ? 9.32 1.35 -24.391 1 98.5 374 ALA B N 1
ATOM 6724 C CA . ALA B 1 374 ? 8.805 2.525 -25.094 1 98.5 374 ALA B CA 1
ATOM 6725 C C . ALA B 1 374 ? 9.906 3.557 -25.328 1 98.5 374 ALA B C 1
ATOM 6727 O O . ALA B 1 374 ? 10.766 3.758 -24.453 1 98.5 374 ALA B O 1
ATOM 6728 N N . TRP B 1 375 ? 9.828 4.125 -26.453 1 97.38 375 TRP B N 1
ATOM 6729 C CA . TRP B 1 375 ? 10.719 5.246 -26.734 1 97.38 375 TRP B CA 1
ATOM 6730 C C . TRP B 1 375 ? 10.32 6.477 -25.922 1 97.38 375 TRP B C 1
ATOM 6732 O O . TRP B 1 375 ? 9.156 6.879 -25.938 1 97.38 375 TRP B O 1
ATOM 6742 N N . MET B 1 376 ? 11.266 7.047 -25.219 1 95.56 376 MET B N 1
ATOM 6743 C CA . MET B 1 376 ? 11.07 8.266 -24.438 1 95.56 376 MET B CA 1
ATOM 6744 C C . MET B 1 376 ? 11.898 9.414 -25.016 1 95.56 376 MET B C 1
ATOM 6746 O O . MET B 1 376 ? 13.078 9.562 -24.688 1 95.56 376 MET B O 1
ATOM 6750 N N . PRO B 1 377 ? 11.234 10.203 -25.766 1 95.81 377 PRO B N 1
ATOM 6751 C CA . PRO B 1 377 ? 11.977 11.195 -26.547 1 95.81 377 PRO B CA 1
ATOM 6752 C C . PRO B 1 377 ? 12.75 12.18 -25.688 1 95.81 377 PRO B C 1
ATOM 6754 O O . PRO B 1 377 ? 13.852 12.594 -26.047 1 95.81 377 PRO B O 1
ATOM 6757 N N . GLY B 1 378 ? 12.195 12.617 -24.609 1 94.12 378 GLY B N 1
ATOM 6758 C CA . GLY B 1 378 ? 12.906 13.547 -23.734 1 94.12 378 GLY B CA 1
ATOM 6759 C C . GLY B 1 378 ? 14.156 12.945 -23.109 1 94.12 378 GLY B C 1
ATOM 6760 O O . GLY B 1 378 ? 15.188 13.609 -23.016 1 94.12 378 GLY B O 1
ATOM 6761 N N . LEU B 1 379 ? 14.062 11.773 -22.719 1 93.62 379 LEU B N 1
ATOM 6762 C CA . LEU B 1 379 ? 15.195 11.055 -22.172 1 93.62 379 LEU B CA 1
ATOM 6763 C C . LEU B 1 379 ? 16.109 10.523 -23.281 1 93.62 379 LEU B C 1
ATOM 6765 O O . LEU B 1 379 ? 17.25 10.133 -23.016 1 93.62 379 LEU B O 1
ATOM 6769 N N . ASN B 1 380 ? 15.664 10.461 -24.422 1 94.06 380 ASN B N 1
ATOM 6770 C CA . ASN B 1 380 ? 16.375 9.984 -25.594 1 94.06 380 ASN B CA 1
ATOM 6771 C C . ASN B 1 380 ? 16.859 8.547 -25.422 1 94.06 380 ASN B C 1
ATOM 6773 O O . ASN B 1 380 ? 18.047 8.258 -25.609 1 94.06 380 ASN B O 1
ATOM 6777 N N . ARG B 1 381 ? 15.93 7.715 -25.016 1 95.5 381 ARG B N 1
ATOM 6778 C CA . ARG B 1 381 ? 16.234 6.297 -24.844 1 95.5 381 ARG B CA 1
ATOM 6779 C C . ARG B 1 381 ? 14.945 5.477 -24.781 1 95.5 381 ARG B C 1
ATOM 6781 O O . ARG B 1 381 ? 13.859 6.023 -24.578 1 95.5 381 ARG B O 1
ATOM 6788 N N . TYR B 1 382 ? 15.133 4.184 -25.016 1 97.06 382 TYR B N 1
ATOM 6789 C CA . TYR B 1 382 ? 14.062 3.238 -24.734 1 97.06 382 TYR B CA 1
ATOM 6790 C C . TYR B 1 382 ? 14.039 2.883 -23.25 1 97.06 382 TYR B C 1
ATOM 6792 O O . TYR B 1 382 ? 15.086 2.832 -22.594 1 97.06 382 TYR B O 1
ATOM 6800 N N . GLY B 1 383 ? 12.852 2.734 -22.688 1 96.81 383 GLY B N 1
ATOM 6801 C CA . GLY B 1 383 ? 12.641 2.271 -21.328 1 96.81 383 GLY B CA 1
ATOM 6802 C C . GLY B 1 383 ? 11.57 1.209 -21.219 1 96.81 383 GLY B C 1
ATOM 6803 O O . GLY B 1 383 ? 10.539 1.282 -21.891 1 96.81 383 GLY B O 1
ATOM 6804 N N . GLU B 1 384 ? 11.828 0.233 -20.359 1 97.25 384 GLU B N 1
ATOM 6805 C CA . GLU B 1 384 ? 10.891 -0.873 -20.172 1 97.25 384 GLU B CA 1
ATOM 6806 C C . GLU B 1 384 ? 9.578 -0.386 -19.578 1 97.25 384 GLU B C 1
ATOM 6808 O O . GLU B 1 384 ? 9.562 0.286 -18.547 1 97.25 384 GLU B O 1
ATOM 6813 N N . VAL B 1 385 ? 8.453 -0.749 -20.219 1 97.94 385 VAL B N 1
ATOM 6814 C CA . VAL B 1 385 ? 7.152 -0.345 -19.703 1 97.94 385 VAL B CA 1
ATOM 6815 C C . VAL B 1 385 ? 6.332 -1.582 -19.344 1 97.94 385 VAL B C 1
ATOM 6817 O O . VAL B 1 385 ? 5.426 -1.512 -18.516 1 97.94 385 VAL B O 1
ATOM 6820 N N . THR B 1 386 ? 6.59 -2.732 -19.953 1 98.56 386 THR B N 1
ATOM 6821 C CA . THR B 1 386 ? 5.902 -3.963 -19.578 1 98.56 386 THR B CA 1
ATOM 6822 C C . THR B 1 386 ? 6.848 -5.156 -19.672 1 98.56 386 THR B C 1
ATOM 6824 O O . THR B 1 386 ? 7.879 -5.094 -20.344 1 98.56 386 THR B O 1
ATOM 6827 N N . SER B 1 387 ? 6.488 -6.188 -18.969 1 98.5 387 SER B N 1
ATOM 6828 C CA . SER B 1 387 ? 7.141 -7.492 -19.016 1 98.5 387 SER B CA 1
ATOM 6829 C C . SER B 1 387 ? 6.129 -8.625 -18.891 1 98.5 387 SER B C 1
ATOM 6831 O O . SER B 1 387 ? 5.102 -8.477 -18.219 1 98.5 387 SER B O 1
ATOM 6833 N N . ALA B 1 388 ? 6.332 -9.695 -19.625 1 98.88 388 ALA B N 1
ATOM 6834 C CA . ALA B 1 388 ? 5.516 -10.906 -19.516 1 98.88 388 ALA B CA 1
ATOM 6835 C C . ALA B 1 388 ? 6.395 -12.156 -19.453 1 98.88 388 ALA B C 1
ATOM 6837 O O . ALA B 1 388 ? 7.41 -12.242 -20.141 1 98.88 388 ALA B O 1
ATOM 6838 N N . SER B 1 389 ? 6.043 -13.094 -18.609 1 98.69 389 SER B N 1
ATOM 6839 C CA . SER B 1 389 ? 6.887 -14.273 -18.422 1 98.69 389 SER B CA 1
ATOM 6840 C C . SER B 1 389 ? 6.047 -15.539 -18.281 1 98.69 389 SER B C 1
ATOM 6842 O O . SER B 1 389 ? 4.977 -15.516 -17.672 1 98.69 389 SER B O 1
ATOM 6844 N N . ASN B 1 390 ? 6.512 -16.578 -18.906 1 98.75 390 ASN B N 1
ATOM 6845 C CA . ASN B 1 390 ? 6.047 -17.938 -18.688 1 98.75 390 ASN B CA 1
ATOM 6846 C C . ASN B 1 390 ? 6.898 -18.656 -17.641 1 98.75 390 ASN B C 1
ATOM 6848 O O . ASN B 1 390 ? 8.094 -18.875 -17.844 1 98.75 390 ASN B O 1
ATOM 6852 N N . CYS B 1 391 ? 6.277 -19.078 -16.531 1 98.38 391 CYS B N 1
ATOM 6853 C CA . CYS B 1 391 ? 7.047 -19.656 -15.445 1 98.38 391 CYS B CA 1
ATOM 6854 C C . CYS B 1 391 ? 6.797 -21.156 -15.336 1 98.38 391 CYS B C 1
ATOM 6856 O O . CYS B 1 391 ? 7.199 -21.797 -14.359 1 98.38 391 CYS B O 1
ATOM 6858 N N . THR B 1 392 ? 6.039 -21.703 -16.297 1 97.5 392 THR B N 1
ATOM 6859 C CA . THR B 1 392 ? 5.715 -23.125 -16.297 1 97.5 392 THR B CA 1
ATOM 6860 C C . THR B 1 392 ? 5.242 -23.578 -14.914 1 97.5 392 THR B C 1
ATOM 6862 O O . THR B 1 392 ? 4.309 -23 -14.352 1 97.5 392 THR B O 1
ATOM 6865 N N . ASP B 1 393 ? 5.828 -24.625 -14.367 1 96.5 393 ASP B N 1
ATOM 6866 C CA . ASP B 1 393 ? 5.332 -25.125 -13.086 1 96.5 393 ASP B CA 1
ATOM 6867 C C . ASP B 1 393 ? 6.25 -24.703 -11.945 1 96.5 393 ASP B C 1
ATOM 6869 O O . ASP B 1 393 ? 6.164 -25.234 -10.836 1 96.5 393 ASP B O 1
ATOM 6873 N N . TYR B 1 394 ? 7.203 -23.766 -12.156 1 96.25 394 TYR B N 1
ATOM 6874 C CA . TYR B 1 394 ? 8.148 -23.312 -11.148 1 96.25 394 TYR B CA 1
ATOM 6875 C C . TYR B 1 394 ? 7.426 -22.844 -9.891 1 96.25 394 TYR B C 1
ATOM 6877 O O . TYR B 1 394 ? 7.723 -23.312 -8.789 1 96.25 394 TYR B O 1
ATOM 6885 N N . GLN B 1 395 ? 6.477 -21.906 -10.047 1 97.12 395 GLN B N 1
ATOM 6886 C CA . GLN B 1 395 ? 5.762 -21.359 -8.898 1 97.12 395 GLN B CA 1
ATOM 6887 C C . GLN B 1 395 ? 4.762 -22.359 -8.336 1 97.12 395 GLN B C 1
ATOM 6889 O O . GLN B 1 395 ? 4.648 -22.516 -7.117 1 97.12 395 GLN B O 1
ATOM 6894 N N . SER B 1 396 ? 4.059 -23.047 -9.227 1 97.06 396 SER B N 1
ATOM 6895 C CA . SER B 1 396 ? 2.992 -23.938 -8.789 1 97.06 396 SER B CA 1
ATOM 6896 C C . SER B 1 396 ? 3.551 -25.125 -7.996 1 97.06 396 SER B C 1
ATOM 6898 O O . SER B 1 396 ? 2.912 -25.594 -7.055 1 97.06 396 SER B O 1
ATOM 6900 N N . GLN B 1 397 ? 4.684 -25.594 -8.359 1 94.69 397 GLN B N 1
ATOM 6901 C CA . GLN B 1 397 ? 5.324 -26.656 -7.594 1 94.69 397 GLN B CA 1
ATOM 6902 C C . GLN B 1 397 ? 5.645 -26.203 -6.172 1 94.69 397 GLN B C 1
ATOM 6904 O O . GLN B 1 397 ? 5.492 -26.969 -5.219 1 94.69 397 GLN B O 1
ATOM 6909 N N . ARG B 1 398 ? 6.105 -25.047 -6.078 1 94.31 398 ARG B N 1
ATOM 6910 C CA . ARG B 1 398 ? 6.531 -24.516 -4.789 1 94.31 398 ARG B CA 1
ATOM 6911 C C . ARG B 1 398 ? 5.332 -24.062 -3.961 1 94.31 398 ARG B C 1
ATOM 6913 O O . ARG B 1 398 ? 5.367 -24.109 -2.73 1 94.31 398 ARG B O 1
ATOM 6920 N N . LEU B 1 399 ? 4.234 -23.672 -4.613 1 96.31 399 LEU B N 1
ATOM 6921 C CA . LEU B 1 399 ? 3.018 -23.234 -3.939 1 96.31 399 LEU B CA 1
ATOM 6922 C C . LEU B 1 399 ? 2.008 -24.375 -3.828 1 96.31 399 LEU B C 1
ATOM 6924 O O . LEU B 1 399 ? 0.962 -24.219 -3.193 1 96.31 399 LEU B O 1
ATOM 6928 N N . ASN B 1 400 ? 2.287 -25.484 -4.406 1 95.25 400 ASN B N 1
ATOM 6929 C CA . ASN B 1 400 ? 1.412 -26.656 -4.398 1 95.25 400 ASN B CA 1
ATOM 6930 C C . ASN B 1 400 ? 0.062 -26.344 -5.043 1 95.25 400 ASN B C 1
ATOM 6932 O O . ASN B 1 400 ? -0.985 -26.562 -4.426 1 95.25 400 ASN B O 1
ATOM 6936 N N . ILE B 1 401 ? 0.119 -25.828 -6.211 1 97.06 401 ILE B N 1
ATOM 6937 C CA . ILE B 1 401 ? -1.077 -25.594 -7.012 1 97.06 401 ILE B CA 1
ATOM 6938 C C . ILE B 1 401 ? -1.201 -26.688 -8.086 1 97.06 401 ILE B C 1
ATOM 6940 O O . ILE B 1 401 ? -0.365 -26.766 -8.984 1 97.06 401 ILE B O 1
ATOM 6944 N N . THR B 1 402 ? -2.248 -27.484 -8.031 1 95.69 402 THR B N 1
ATOM 6945 C CA . THR B 1 402 ? -2.359 -28.641 -8.906 1 95.69 402 THR B CA 1
ATOM 6946 C C . THR B 1 402 ? -3.732 -28.688 -9.57 1 95.69 402 THR B C 1
ATOM 6948 O O . THR B 1 402 ? -4.621 -27.906 -9.234 1 95.69 402 THR B O 1
ATOM 6951 N N . TYR B 1 403 ? -3.764 -29.484 -10.68 1 94.56 403 TYR B N 1
ATOM 6952 C CA . TYR B 1 403 ? -5.035 -29.797 -11.32 1 94.56 403 TYR B CA 1
ATOM 6953 C C . TYR B 1 403 ? -5.102 -31.266 -11.711 1 94.56 403 TYR B C 1
ATOM 6955 O O . TYR B 1 403 ? -4.086 -31.953 -11.711 1 94.56 403 TYR B O 1
ATOM 6963 N N . ARG B 1 404 ? -6.375 -31.844 -11.812 1 85.88 404 ARG B N 1
ATOM 6964 C CA . ARG B 1 404 ? -6.562 -33.219 -12.266 1 85.88 404 ARG B CA 1
ATOM 6965 C C . ARG B 1 404 ? -7.582 -33.281 -13.398 1 85.88 404 ARG B C 1
ATOM 6967 O O . ARG B 1 404 ? -8.539 -32.5 -13.422 1 85.88 404 ARG B O 1
ATOM 6974 N N . MET B 1 405 ? -7.211 -34.188 -14.391 1 75.31 405 MET B N 1
ATOM 6975 C CA . MET B 1 405 ? -8.148 -34.375 -15.484 1 75.31 405 MET B CA 1
ATOM 6976 C C . MET B 1 405 ? -9.383 -35.156 -15.016 1 75.31 405 MET B C 1
ATOM 6978 O O . MET B 1 405 ? -9.281 -36.031 -14.164 1 75.31 405 MET B O 1
ATOM 6982 N N . LYS B 1 406 ? -10.664 -34.625 -15.18 1 61.88 406 LYS B N 1
ATOM 6983 C CA . LYS B 1 406 ? -11.922 -35.25 -14.75 1 61.88 406 LYS B CA 1
ATOM 6984 C C . LYS B 1 406 ? -11.922 -36.75 -15.008 1 61.88 406 LYS B C 1
ATOM 6986 O O . LYS B 1 406 ? -12.406 -37.531 -14.18 1 61.88 406 LYS B O 1
ATOM 6991 N N . ASP B 1 407 ? -11.719 -37.156 -16.234 1 55.5 407 ASP B N 1
ATOM 6992 C CA . ASP B 1 407 ? -12.117 -38.5 -16.656 1 55.5 407 ASP B CA 1
ATOM 6993 C C . ASP B 1 407 ? -11.172 -39.562 -16.078 1 55.5 407 ASP B C 1
ATOM 6995 O O . ASP B 1 407 ? -11.242 -40.719 -16.453 1 55.5 407 ASP B O 1
ATOM 6999 N N . VAL B 1 408 ? -10.258 -39.094 -15.469 1 53.88 408 VAL B N 1
ATOM 7000 C CA . VAL B 1 408 ? -9.43 -40.219 -15.055 1 53.88 408 VAL B CA 1
ATOM 7001 C C . VAL B 1 408 ? -9.992 -40.844 -13.766 1 53.88 408 VAL B C 1
ATOM 7003 O O . VAL B 1 408 ? -10.117 -40.125 -12.75 1 53.88 408 VAL B O 1
ATOM 7006 N N . PRO B 1 409 ? -10.867 -41.938 -13.977 1 50.12 409 PRO B N 1
ATOM 7007 C CA . PRO B 1 409 ? -11.453 -42.594 -12.812 1 50.12 409 PRO B CA 1
ATOM 7008 C C . PRO B 1 409 ? -10.461 -42.75 -11.664 1 50.12 409 PRO B C 1
ATOM 7010 O O . PRO B 1 409 ? -9.273 -43 -11.891 1 50.12 409 PRO B O 1
ATOM 7013 N N . VAL B 1 410 ? -10.742 -42.062 -10.508 1 50.44 410 VAL B N 1
ATOM 7014 C CA . VAL B 1 410 ? -9.969 -42.344 -9.305 1 50.44 410 VAL B CA 1
ATOM 7015 C C . VAL B 1 410 ? -9.859 -43.844 -9.102 1 50.44 410 VAL B C 1
ATOM 7017 O O . VAL B 1 410 ? -10.859 -44.531 -8.852 1 50.44 410 VAL B O 1
ATOM 7020 N N . SER B 1 411 ? -9.18 -44.656 -9.938 1 43.56 411 SER B N 1
ATOM 7021 C CA . SER B 1 411 ? -9.094 -46.094 -9.672 1 43.56 411 SER B CA 1
ATOM 7022 C C . SER B 1 411 ? -8.859 -46.375 -8.188 1 43.56 411 SER B C 1
ATOM 7024 O O . SER B 1 411 ? -8.18 -45.594 -7.512 1 43.56 411 SER B O 1
ATOM 7026 N N . LYS B 1 412 ? -9.688 -47.25 -7.625 1 46.22 412 LYS B N 1
ATOM 7027 C CA . LYS B 1 412 ? -9.633 -47.781 -6.266 1 46.22 412 LYS B CA 1
ATOM 7028 C C . LYS B 1 412 ? -8.203 -48.094 -5.855 1 46.22 412 LYS B C 1
ATOM 7030 O O . LYS B 1 412 ? -7.879 -48.125 -4.664 1 46.22 412 LYS B O 1
ATOM 7035 N N . TYR B 1 413 ? -7.473 -48.875 -6.613 1 39.75 413 TYR B N 1
ATOM 7036 C CA . TYR B 1 413 ? -6.184 -49.406 -6.203 1 39.75 413 TYR B CA 1
ATOM 7037 C C . TYR B 1 413 ? -5.07 -48.406 -6.395 1 39.75 413 TYR B C 1
ATOM 7039 O O . TYR B 1 413 ? -3.908 -48.656 -6.082 1 39.75 413 TYR B O 1
ATOM 7047 N N . LYS B 1 414 ? -5.09 -47.719 -7.555 1 45 414 LYS B N 1
ATOM 7048 C CA . LYS B 1 414 ? -3.971 -46.812 -7.762 1 45 414 LYS B CA 1
ATOM 7049 C C . LYS B 1 414 ? -4.07 -45.594 -6.848 1 45 414 LYS B C 1
ATOM 7051 O O . LYS B 1 414 ? -5.062 -44.875 -6.887 1 45 414 LYS B O 1
ATOM 7056 N N . THR B 1 415 ? -3.469 -45.625 -5.668 1 43.06 415 THR B N 1
ATOM 7057 C CA . THR B 1 415 ? -3.311 -44.625 -4.629 1 43.06 415 THR B CA 1
ATOM 7058 C C . THR B 1 415 ? -3.328 -43.219 -5.234 1 43.06 415 THR B C 1
ATOM 7060 O O . THR B 1 415 ? -3.977 -42.312 -4.699 1 43.06 415 THR B O 1
ATOM 7063 N N . CYS B 1 416 ? -2.018 -42.656 -5.57 1 45.34 416 CYS B N 1
ATOM 7064 C CA . CYS B 1 416 ? -1.76 -41.219 -5.652 1 45.34 416 CYS B CA 1
ATOM 7065 C C . CYS B 1 416 ? -2.322 -40.625 -6.941 1 45.34 416 CYS B C 1
ATOM 7067 O O . CYS B 1 416 ? -1.938 -41.031 -8.031 1 45.34 416 CYS B O 1
ATOM 7069 N N . PRO B 1 417 ? -3.547 -40.25 -7.07 1 51.72 417 PRO B N 1
ATOM 7070 C CA . PRO B 1 417 ? -4.078 -39.562 -8.242 1 51.72 417 PRO B CA 1
ATOM 7071 C C . PRO B 1 417 ? -3.033 -38.688 -8.93 1 51.72 417 PRO B C 1
ATOM 7073 O O . PRO B 1 417 ? -2.08 -38.25 -8.281 1 51.72 417 PRO B O 1
ATOM 7076 N N . ASP B 1 418 ? -2.922 -38.75 -10.352 1 69.12 418 ASP B N 1
ATOM 7077 C CA . ASP B 1 418 ? -2.037 -38.062 -11.297 1 69.12 418 ASP B CA 1
ATOM 7078 C C . ASP B 1 418 ? -2.195 -36.562 -11.227 1 69.12 418 ASP B C 1
ATOM 7080 O O . ASP B 1 418 ? -2.756 -35.938 -12.133 1 69.12 418 ASP B O 1
ATOM 7084 N N . TRP B 1 419 ? -2.029 -35.938 -10.156 1 86.44 419 TRP B N 1
ATOM 7085 C CA . TRP B 1 419 ? -2.029 -34.5 -10.039 1 86.44 419 TRP B CA 1
ATOM 7086 C C . TRP B 1 419 ? -0.848 -33.875 -10.789 1 86.44 419 TRP B C 1
ATOM 7088 O O . TRP B 1 419 ? 0.273 -34.406 -10.711 1 86.44 419 TRP B O 1
ATOM 7098 N N . LYS B 1 420 ? -1.216 -32.969 -11.586 1 92.38 420 LYS B N 1
ATOM 7099 C CA . LYS B 1 420 ? -0.187 -32.219 -12.289 1 92.38 420 LYS B CA 1
ATOM 7100 C C . LYS B 1 420 ? -0.147 -30.766 -11.797 1 92.38 420 LYS B C 1
ATOM 7102 O O . LYS B 1 420 ? -1.166 -30.219 -11.367 1 92.38 420 LYS B O 1
ATOM 7107 N N . TYR B 1 421 ? 0.993 -30.234 -11.805 1 95.06 421 TYR B N 1
ATOM 7108 C CA . TYR B 1 421 ? 1.115 -28.828 -11.445 1 95.06 421 TYR B CA 1
ATOM 7109 C C . TYR B 1 421 ? 0.664 -27.938 -12.586 1 95.06 421 TYR B C 1
ATOM 7111 O O . TYR B 1 421 ? 0.938 -28.219 -13.758 1 95.06 421 TYR B O 1
ATOM 7119 N N . VAL B 1 422 ? -0.004 -26.859 -12.266 1 97.75 422 VAL B N 1
ATOM 7120 C CA . VAL B 1 422 ? -0.378 -25.891 -13.281 1 97.75 422 VAL B CA 1
ATOM 7121 C C . VAL B 1 422 ? 0.857 -25.109 -13.727 1 97.75 422 VAL B C 1
ATOM 7123 O O . VAL B 1 422 ? 1.883 -25.109 -13.039 1 97.75 422 VAL B O 1
ATOM 7126 N N . HIS B 1 423 ? 0.746 -24.547 -14.883 1 98.38 423 HIS B N 1
ATOM 7127 C CA . HIS B 1 423 ? 1.708 -23.531 -15.281 1 98.38 423 HIS B CA 1
ATOM 7128 C C . HIS B 1 423 ? 1.211 -22.125 -14.922 1 98.38 423 HIS B C 1
ATOM 7130 O O . HIS B 1 423 ? 0.004 -21.875 -14.922 1 98.38 423 HIS B O 1
ATOM 7136 N N . THR B 1 424 ? 2.119 -21.266 -14.562 1 98.75 424 THR B N 1
ATOM 7137 C CA . THR B 1 424 ? 1.765 -19.875 -14.266 1 98.75 424 THR B CA 1
ATOM 7138 C C . THR B 1 424 ? 2.396 -18.922 -15.273 1 98.75 424 THR B C 1
ATOM 7140 O O . THR B 1 424 ? 3.529 -19.141 -15.711 1 98.75 424 THR B O 1
ATOM 7143 N N . VAL B 1 425 ? 1.634 -18 -15.734 1 98.88 425 VAL B N 1
ATOM 7144 C CA . VAL B 1 425 ? 2.064 -16.938 -16.641 1 98.88 425 VAL B CA 1
ATOM 7145 C C . VAL B 1 425 ? 1.694 -15.578 -16.062 1 98.88 425 VAL B C 1
ATOM 7147 O O . VAL B 1 425 ? 0.621 -15.414 -15.477 1 98.88 425 VAL B O 1
ATOM 7150 N N . ASN B 1 426 ? 2.6 -14.633 -16.094 1 98.81 426 ASN B N 1
ATOM 7151 C CA . ASN B 1 426 ? 2.34 -13.297 -15.586 1 98.81 426 ASN B CA 1
ATOM 7152 C C . ASN B 1 426 ? 2.754 -12.219 -16.594 1 98.81 426 ASN B C 1
ATOM 7154 O O . ASN B 1 426 ? 3.543 -12.484 -17.5 1 98.81 426 ASN B O 1
ATOM 7158 N N . GLY B 1 427 ? 2.184 -11.062 -16.422 1 98.81 427 GLY B N 1
ATOM 7159 C CA . GLY B 1 427 ? 2.496 -9.938 -17.297 1 98.81 427 GLY B CA 1
ATOM 7160 C C . GLY B 1 427 ? 2.049 -8.609 -16.719 1 98.81 427 GLY B C 1
ATOM 7161 O O . GLY B 1 427 ? 1.049 -8.539 -16 1 98.81 427 GLY B O 1
ATOM 7162 N N . THR B 1 428 ? 2.756 -7.582 -17.094 1 98.75 428 THR B N 1
ATOM 7163 C CA . THR B 1 428 ? 2.408 -6.215 -16.734 1 98.75 428 THR B CA 1
ATOM 7164 C C . THR B 1 428 ? 1.4 -5.629 -17.719 1 98.75 428 THR B C 1
ATOM 7166 O O . THR B 1 428 ? 1.689 -5.504 -18.906 1 98.75 428 THR B O 1
ATOM 7169 N N . ALA B 1 429 ? 0.226 -5.312 -17.219 1 98.81 429 ALA B N 1
ATOM 7170 C CA . ALA B 1 429 ? -0.683 -4.566 -18.078 1 98.81 429 ALA B CA 1
ATOM 7171 C C . ALA B 1 429 ? -0.278 -3.098 -18.156 1 98.81 429 ALA B C 1
ATOM 7173 O O . ALA B 1 429 ? -0.347 -2.488 -19.234 1 98.81 429 ALA B O 1
ATOM 7174 N N . CYS B 1 430 ? 0.17 -2.596 -16.969 1 98.62 430 CYS B N 1
ATOM 7175 C CA . CYS B 1 430 ? 0.584 -1.197 -16.953 1 98.62 430 CYS B CA 1
ATOM 7176 C C . CYS B 1 430 ? 1.451 -0.911 -15.727 1 98.62 430 CYS B C 1
ATOM 7178 O O . CYS B 1 430 ? 0.998 -1.054 -14.594 1 98.62 430 CYS B O 1
ATOM 7180 N N . ALA B 1 431 ? 2.648 -0.584 -15.969 1 97.88 431 ALA B N 1
ATOM 7181 C CA . ALA B 1 431 ? 3.473 0.034 -14.938 1 97.88 431 ALA B CA 1
ATOM 7182 C C . ALA B 1 431 ? 3.309 1.552 -14.938 1 97.88 431 ALA B C 1
ATOM 7184 O O . ALA B 1 431 ? 3.932 2.25 -15.742 1 97.88 431 ALA B O 1
ATOM 7185 N N . VAL B 1 432 ? 2.637 2.08 -14 1 97.75 432 VAL B N 1
ATOM 7186 C CA . VAL B 1 432 ? 2.043 3.41 -14.094 1 97.75 432 VAL B CA 1
ATOM 7187 C C . VAL B 1 432 ? 3.145 4.465 -14.195 1 97.75 432 VAL B C 1
ATOM 7189 O O . VAL B 1 432 ? 3.123 5.309 -15.094 1 97.75 432 VAL B O 1
ATOM 7192 N N . PRO B 1 433 ? 4.191 4.473 -13.344 1 96.62 433 PRO B N 1
ATOM 7193 C CA . PRO B 1 433 ? 5.152 5.578 -13.422 1 96.62 433 PRO B CA 1
ATOM 7194 C C . PRO B 1 433 ? 5.922 5.598 -14.742 1 96.62 433 PRO B C 1
ATOM 7196 O O . PRO B 1 433 ? 6.105 6.66 -15.336 1 96.62 433 PRO B O 1
ATOM 7199 N N . ARG B 1 434 ? 6.355 4.469 -15.203 1 97 434 ARG B N 1
ATOM 7200 C CA . ARG B 1 434 ? 7.121 4.418 -16.453 1 97 434 ARG B CA 1
ATOM 7201 C C . ARG B 1 434 ? 6.242 4.758 -17.641 1 97 434 ARG B C 1
ATOM 7203 O O . ARG B 1 434 ? 6.691 5.422 -18.578 1 97 434 ARG B O 1
ATOM 7210 N N . THR B 1 435 ? 5.027 4.262 -17.609 1 98.12 435 THR B N 1
ATOM 7211 C CA . THR B 1 435 ? 4.082 4.59 -18.672 1 98.12 435 THR B CA 1
ATOM 7212 C C . THR B 1 435 ? 3.754 6.082 -18.656 1 98.12 435 THR B C 1
ATOM 7214 O O . THR B 1 435 ? 3.615 6.699 -19.719 1 98.12 435 THR B O 1
ATOM 7217 N N . LEU B 1 436 ? 3.588 6.645 -17.484 1 97.44 436 LEU B N 1
ATOM 7218 C CA . LEU B 1 436 ? 3.334 8.07 -17.328 1 97.44 436 LEU B CA 1
ATOM 7219 C C . LEU B 1 436 ? 4.449 8.898 -17.953 1 97.44 436 LEU B C 1
ATOM 7221 O O . LEU B 1 436 ? 4.18 9.852 -18.688 1 97.44 436 LEU B O 1
ATOM 7225 N N . ILE B 1 437 ? 5.703 8.516 -17.734 1 96.88 437 ILE B N 1
ATOM 7226 C CA . ILE B 1 437 ? 6.859 9.195 -18.312 1 96.88 437 ILE B CA 1
ATOM 7227 C C . ILE B 1 437 ? 6.797 9.125 -19.844 1 96.88 437 ILE B C 1
ATOM 7229 O O . ILE B 1 437 ? 6.926 10.141 -20.516 1 96.88 437 ILE B O 1
ATOM 7233 N N . ALA B 1 438 ? 6.57 7.91 -20.312 1 97.44 438 ALA B N 1
ATOM 7234 C CA . ALA B 1 438 ? 6.52 7.707 -21.766 1 97.44 438 ALA B CA 1
ATOM 7235 C C . ALA B 1 438 ? 5.418 8.547 -22.391 1 97.44 438 ALA B C 1
ATOM 7237 O O . ALA B 1 438 ? 5.621 9.156 -23.453 1 97.44 438 ALA B O 1
ATOM 7238 N N . LEU B 1 439 ? 4.277 8.648 -21.781 1 97.19 439 LEU B N 1
ATOM 7239 C CA . LEU B 1 439 ? 3.131 9.383 -22.312 1 97.19 439 LEU B CA 1
ATOM 7240 C C . LEU B 1 439 ? 3.42 10.883 -22.359 1 97.19 439 LEU B C 1
ATOM 7242 O O . LEU B 1 439 ? 3.182 11.539 -23.375 1 97.19 439 LEU B O 1
ATOM 7246 N N . LEU B 1 440 ? 3.902 11.391 -21.234 1 96.5 440 LEU B N 1
ATOM 7247 C CA . LEU B 1 440 ? 4.168 12.82 -21.141 1 96.5 440 LEU B CA 1
ATOM 7248 C C . LEU B 1 440 ? 5.184 13.258 -22.188 1 96.5 440 LEU B C 1
ATOM 7250 O O . LEU B 1 440 ? 4.988 14.266 -22.859 1 96.5 440 LEU B O 1
ATOM 7254 N N . GLU B 1 441 ? 6.234 12.445 -22.328 1 96.06 441 GLU B N 1
ATOM 7255 C CA . GLU B 1 441 ? 7.297 12.828 -23.25 1 96.06 441 GLU B CA 1
ATOM 7256 C C . GLU B 1 441 ? 6.855 12.656 -24.703 1 96.06 441 GLU B C 1
ATOM 7258 O O . GLU B 1 441 ? 7.246 13.43 -25.578 1 96.06 441 GLU B O 1
ATOM 7263 N N . THR B 1 442 ? 6.07 11.656 -24.953 1 96.5 442 THR B N 1
ATOM 7264 C CA . THR B 1 442 ? 5.645 11.344 -26.312 1 96.5 442 THR B CA 1
ATOM 7265 C C . THR B 1 442 ? 4.602 12.352 -26.797 1 96.5 442 THR B C 1
ATOM 7267 O O . THR B 1 442 ? 4.637 12.781 -27.953 1 96.5 442 THR B O 1
ATOM 7270 N N . HIS B 1 443 ? 3.73 12.805 -25.938 1 95.88 443 HIS B N 1
ATOM 7271 C CA . HIS B 1 443 ? 2.566 13.562 -26.391 1 95.88 443 HIS B CA 1
ATOM 7272 C C . HIS B 1 443 ? 2.713 15.047 -26.062 1 95.88 443 HIS B C 1
ATOM 7274 O O . HIS B 1 443 ? 1.73 15.789 -26.094 1 95.88 443 HIS B O 1
ATOM 7280 N N . GLN B 1 444 ? 3.955 15.438 -25.734 1 95.81 444 GLN B N 1
ATOM 7281 C CA . GLN B 1 444 ? 4.207 16.844 -25.484 1 95.81 444 GLN B CA 1
ATOM 7282 C C . GLN B 1 444 ? 4.168 17.656 -26.766 1 95.81 444 GLN B C 1
ATOM 7284 O O . GLN B 1 444 ? 4.348 17.109 -27.859 1 95.81 444 GLN B O 1
ATOM 7289 N N . LYS B 1 445 ? 3.879 18.922 -26.656 1 94.38 445 LYS B N 1
ATOM 7290 C CA . LYS B 1 445 ? 3.908 19.875 -27.766 1 94.38 445 LYS B CA 1
ATOM 7291 C C . LYS B 1 445 ? 5.078 20.844 -27.625 1 94.38 445 LYS B C 1
ATOM 7293 O O . LYS B 1 445 ? 5.766 20.859 -26.594 1 94.38 445 LYS B O 1
ATOM 7298 N N . GLU B 1 446 ? 5.219 21.609 -28.609 1 93.75 446 GLU B N 1
ATOM 7299 C CA . GLU B 1 446 ? 6.348 22.531 -28.641 1 93.75 446 GLU B CA 1
ATOM 7300 C C . GLU B 1 446 ? 6.277 23.531 -27.5 1 93.75 446 GLU B C 1
ATOM 7302 O O . GLU B 1 446 ? 7.309 23.906 -26.938 1 93.75 446 GLU B O 1
ATOM 7307 N N . ASN B 1 447 ? 5.125 23.891 -27.172 1 93.88 447 ASN B N 1
ATOM 7308 C CA . ASN B 1 447 ? 4.953 24.906 -26.125 1 93.88 447 ASN B CA 1
ATOM 7309 C C . ASN B 1 447 ? 5.016 24.297 -24.734 1 93.88 447 ASN B C 1
ATOM 7311 O O . ASN B 1 447 ? 4.812 24.984 -23.734 1 93.88 447 ASN B O 1
ATOM 7315 N N . GLY B 1 448 ? 5.188 23 -24.688 1 92.19 448 GLY B N 1
ATOM 7316 C CA . GLY B 1 448 ? 5.324 22.344 -23.391 1 92.19 448 GLY B CA 1
ATOM 7317 C C . GLY B 1 448 ? 4.023 21.75 -22.891 1 92.19 448 GLY B C 1
ATOM 7318 O O . GLY B 1 448 ? 4.016 21.016 -21.906 1 92.19 448 GLY B O 1
ATOM 7319 N N . SER B 1 449 ? 2.975 22.094 -23.531 1 94 449 SER B N 1
ATOM 7320 C CA . SER B 1 449 ? 1.72 21.422 -23.203 1 94 449 SER B CA 1
ATOM 7321 C C . SER B 1 449 ? 1.675 20.016 -23.781 1 94 449 SER B C 1
ATOM 7323 O O . SER B 1 449 ? 2.604 19.594 -24.484 1 94 449 SER B O 1
ATOM 7325 N N . TYR B 1 450 ? 0.74 19.203 -23.312 1 93.56 450 TYR B N 1
ATOM 7326 C CA . TYR B 1 450 ? 0.586 17.875 -23.875 1 93.56 450 TYR B CA 1
ATOM 7327 C C . TYR B 1 450 ? -0.886 17.531 -24.078 1 93.56 450 TYR B C 1
ATOM 7329 O O . TYR B 1 450 ? -1.758 18.125 -23.438 1 93.56 450 TYR B O 1
ATOM 7337 N N . SER B 1 451 ? -1.086 16.609 -25.016 1 92.38 451 SER B N 1
ATOM 7338 C CA . SER B 1 451 ? -2.408 16.062 -25.297 1 92.38 451 SER B CA 1
ATOM 7339 C C . SER B 1 451 ? -2.395 14.539 -25.234 1 92.38 451 SER B C 1
ATOM 7341 O O . SER B 1 451 ? -1.843 13.883 -26.125 1 92.38 451 SER B O 1
ATOM 7343 N N . LEU B 1 452 ? -3.105 14.031 -24.234 1 94.88 452 LEU B N 1
ATOM 7344 C CA . LEU B 1 452 ? -3.061 12.586 -24 1 94.88 452 LEU B CA 1
ATOM 7345 C C . LEU B 1 452 ? -4.094 11.867 -24.859 1 94.88 452 LEU B C 1
ATOM 7347 O O . LEU B 1 452 ? -5.07 12.477 -25.312 1 94.88 452 LEU B O 1
ATOM 7351 N N . PRO B 1 453 ? -3.865 10.609 -25.125 1 95.25 453 PRO B N 1
ATOM 7352 C CA . PRO B 1 453 ? -4.793 9.82 -25.938 1 95.25 453 PRO B CA 1
ATOM 7353 C C . PRO B 1 453 ? -6.203 9.781 -25.359 1 95.25 453 PRO B C 1
ATOM 7355 O O . PRO B 1 453 ? -6.367 9.688 -24.141 1 95.25 453 PRO B O 1
ATOM 7358 N N . ASP B 1 454 ? -7.215 9.656 -26.188 1 93.38 454 ASP B N 1
ATOM 7359 C CA . ASP B 1 454 ? -8.625 9.688 -25.812 1 93.38 454 ASP B CA 1
ATOM 7360 C C . ASP B 1 454 ? -9.008 8.43 -25.031 1 93.38 454 ASP B C 1
ATOM 7362 O O . ASP B 1 454 ? -9.93 8.453 -24.219 1 93.38 454 ASP B O 1
ATOM 7366 N N . VAL B 1 455 ? -8.266 7.426 -25.266 1 93.94 455 VAL B N 1
ATOM 7367 C CA . VAL B 1 455 ? -8.602 6.141 -24.672 1 93.94 455 VAL B CA 1
ATOM 7368 C C . VAL B 1 455 ? -8.5 6.234 -23.156 1 93.94 455 VAL B C 1
ATOM 7370 O O . VAL B 1 455 ? -9.094 5.426 -22.422 1 93.94 455 VAL B O 1
ATOM 7373 N N . LEU B 1 456 ? -7.742 7.199 -22.625 1 93.38 456 LEU B N 1
ATOM 7374 C CA . LEU B 1 456 ? -7.559 7.359 -21.188 1 93.38 456 LEU B CA 1
ATOM 7375 C C . LEU B 1 456 ? -8.789 8 -20.547 1 93.38 456 LEU B C 1
ATOM 7377 O O . LEU B 1 456 ? -8.961 7.945 -19.328 1 93.38 456 LEU B O 1
ATOM 7381 N N . GLY B 1 457 ? -9.664 8.586 -21.266 1 83.94 457 GLY B N 1
ATOM 7382 C CA . GLY B 1 457 ? -10.93 9.117 -20.797 1 83.94 457 GLY B CA 1
ATOM 7383 C C . GLY B 1 457 ? -10.781 10.383 -19.984 1 83.94 457 GLY B C 1
ATOM 7384 O O . GLY B 1 457 ? -11.664 10.742 -19.188 1 83.94 457 GLY B O 1
ATOM 7385 N N . VAL B 1 458 ? -9.625 10.891 -19.906 1 81.25 458 VAL B N 1
ATOM 7386 C CA . VAL B 1 458 ? -9.422 12.133 -19.172 1 81.25 458 VAL B CA 1
ATOM 7387 C C . VAL B 1 458 ? -8.836 13.195 -20.094 1 81.25 458 VAL B C 1
ATOM 7389 O O . VAL B 1 458 ? -8.102 12.867 -21.031 1 81.25 458 VAL B O 1
ATOM 7392 N N . LYS B 1 459 ? -9.391 14.391 -19.938 1 71.62 459 LYS B N 1
ATOM 7393 C CA . LYS B 1 459 ? -8.82 15.523 -20.656 1 71.62 459 LYS B CA 1
ATOM 7394 C C . LYS B 1 459 ? -8.047 16.438 -19.719 1 71.62 459 LYS B C 1
ATOM 7396 O O . LYS B 1 459 ? -8.633 17.062 -18.828 1 71.62 459 LYS B O 1
ATOM 7401 N N . LEU B 1 460 ? -6.793 16.359 -19.812 1 72.38 460 LEU B N 1
ATOM 7402 C CA . LEU B 1 460 ? -5.914 17.156 -18.953 1 72.38 460 LEU B CA 1
ATOM 7403 C C . LEU B 1 460 ? -5.297 18.312 -19.719 1 72.38 460 LEU B C 1
ATOM 7405 O O . LEU B 1 460 ? -5.012 18.188 -20.922 1 72.38 460 LEU B O 1
#